Protein AF-A0AB34JPK1-F1 (afdb_monomer_lite)

Sequence (932 aa):
MSACALAEAGDLEALQSLPPSALHEADKHGHYAIHWAAGAGQLPVVRWLLDAARMDAESEGRASSRSKRRRPLHYAARNGRLDVLRWLVEERGAAADPRDAQGVSPFQLAVWQNQLEAAAYLVDACGVDAAQRNAFGCGAQHWLGTCPAERAGPAGEALLPMAAWLRRHGVDWAAAQRQGHRPLHKAAWGGHLALCRWLRDVCGARDDAPDLSGNWAADVAEMAGHAALAGWLRRECSDARARSCEALGLPADTTDARVIRRAYLECARRTHPDGAGGGGEGFERVHAAYVHLTERGGRGEQANPTHSLRKMVRAVGGGGGEEAAGGVEEAVLYFKARLAAAVLDWGEGGIPIGSLRRKFSQVWRGHTLPSPAELGLPPRLPLQKMLERFDDTVEVVQFADGSPPIVRARVAHEDIALAAEGPLPPSPHSPPPSPPLTPLPSPPLASPPLASPPLASPPLASPPLASPPLPPPSTSRPVLIIGGGLGGLAAAIALQSRGVRVEVYERDGGWERRRRGYGLTLGPTCWAALAELGLERKVRAVDDGCTSRCHWVFDARGAPLGYFGAAFSRHEGGGGRNLRVPRLVLRRMLWEQLAPESVQWGWKLTRYEEHADGTGVSAHLERCTAGDAPREVRVVEAALLVGADGLRSAVRAQKLRDELRYVGVLLVLGISDHVHPLLRHQGFYTVDGVHRLFTMPYEPSSSASGEHTTMWQLSIAMPCEEEARALCAGGGEAILAEMRRRCADWHAPVPQMLQNTQVGSVWGDLLFDRAPMPLRRKHDHGAASAWHSRVTLLGDAAHPMTPFKGQGANQALADATLLARHAADALLEGGGTRLYAGIASFEREMSQRAQAKVEASREAASFYHSKAALDPSHYGFKGVPAEMQAAFLDECSRLDLTAECASELEPRAVEVWQELQRKNQGQVCSTDTISS

Structure (mmCIF, N/CA/C/O backbone):
data_AF-A0AB34JPK1-F1
#
_entry.id   AF-A0AB34JPK1-F1
#
loop_
_atom_site.group_PDB
_atom_site.id
_atom_site.type_symbol
_atom_site.label_atom_id
_atom_site.label_alt_id
_atom_site.label_comp_id
_atom_site.label_asym_id
_atom_site.label_entity_id
_atom_site.label_seq_id
_atom_site.pdbx_PDB_ins_code
_atom_site.Cartn_x
_atom_site.Cartn_y
_atom_site.Cartn_z
_atom_site.occupancy
_atom_site.B_iso_or_equiv
_atom_site.auth_seq_id
_atom_site.auth_comp_id
_atom_site.auth_asym_id
_atom_site.auth_atom_id
_atom_site.pdbx_PDB_model_num
ATOM 1 N N . MET A 1 1 ? -11.359 -22.299 44.439 1.00 69.88 1 MET A N 1
ATOM 2 C CA . MET A 1 1 ? -11.569 -22.242 42.972 1.00 69.88 1 MET A CA 1
ATOM 3 C C . MET A 1 1 ? -12.111 -20.866 42.613 1.00 69.88 1 MET A C 1
ATOM 5 O O . MET A 1 1 ? -12.713 -20.247 43.478 1.00 69.88 1 MET A O 1
ATOM 9 N N . SER A 1 2 ? -11.866 -20.356 41.403 1.00 90.88 2 SER A N 1
ATOM 10 C CA . SER A 1 2 ? -12.458 -19.078 40.972 1.00 90.88 2 SER A CA 1
ATOM 11 C C . SER A 1 2 ? -13.960 -19.233 40.712 1.00 90.88 2 SER A C 1
ATOM 13 O O . SER A 1 2 ? -14.408 -20.332 40.380 1.00 90.88 2 SER A O 1
ATOM 15 N N . ALA A 1 3 ? -14.727 -18.138 40.791 1.00 92.25 3 ALA A N 1
ATOM 16 C CA . ALA A 1 3 ? -16.156 -18.147 40.459 1.00 92.25 3 ALA A CA 1
ATOM 17 C C . ALA A 1 3 ? -16.415 -18.707 39.047 1.00 92.25 3 ALA A C 1
ATOM 19 O O . ALA A 1 3 ? -17.335 -19.487 38.840 1.00 92.25 3 ALA A O 1
ATOM 20 N N . CYS A 1 4 ? -15.544 -18.391 38.084 1.00 92.56 4 CYS A N 1
ATOM 21 C CA . CYS A 1 4 ? -15.625 -18.926 36.724 1.00 92.56 4 CYS A CA 1
ATOM 22 C C . CYS A 1 4 ? -15.492 -20.455 36.657 1.00 92.56 4 CYS A C 1
ATOM 24 O O . CYS A 1 4 ? -16.269 -21.092 35.955 1.00 92.56 4 CYS A O 1
ATOM 26 N N . ALA A 1 5 ? -14.549 -21.045 37.401 1.00 92.69 5 ALA A N 1
ATOM 27 C CA . ALA A 1 5 ? -14.347 -22.494 37.405 1.00 92.69 5 ALA A CA 1
ATOM 28 C C . ALA A 1 5 ? -15.510 -23.237 38.081 1.00 92.69 5 ALA A C 1
ATOM 30 O O . ALA A 1 5 ? -15.947 -24.274 37.592 1.00 92.69 5 ALA A O 1
ATOM 31 N N . LEU A 1 6 ? -16.043 -22.687 39.178 1.00 95.19 6 LEU A N 1
ATOM 32 C CA . LEU A 1 6 ? -17.215 -23.252 39.855 1.00 95.19 6 LEU A CA 1
ATOM 33 C C . LEU A 1 6 ? -18.469 -23.164 38.973 1.00 95.19 6 LEU A C 1
ATOM 35 O O . LEU A 1 6 ? -19.235 -24.119 38.883 1.00 95.19 6 LEU A O 1
ATOM 39 N N . ALA A 1 7 ? -18.638 -22.045 38.263 1.00 95.00 7 ALA A N 1
ATOM 40 C CA . ALA A 1 7 ? -19.736 -21.841 37.324 1.00 95.00 7 ALA A CA 1
ATOM 41 C C . ALA A 1 7 ? -19.678 -22.779 36.114 1.00 95.00 7 ALA A C 1
ATOM 43 O O . ALA A 1 7 ? -20.717 -23.267 35.679 1.00 95.00 7 ALA A O 1
ATOM 44 N N . GLU A 1 8 ? -18.483 -23.071 35.598 1.00 95.00 8 GLU A N 1
ATOM 45 C CA . GLU A 1 8 ? -18.289 -24.093 34.564 1.00 95.00 8 GLU A CA 1
ATOM 46 C C . GLU A 1 8 ? -18.657 -25.497 35.077 1.00 95.00 8 GLU A C 1
ATOM 48 O O . GLU A 1 8 ? -19.352 -26.250 34.393 1.00 95.00 8 GLU A O 1
ATOM 53 N N . ALA A 1 9 ? -18.236 -25.829 36.303 1.00 94.12 9 ALA A N 1
ATOM 54 C CA . ALA A 1 9 ? -18.498 -27.120 36.938 1.00 94.12 9 ALA A CA 1
ATOM 55 C C . ALA A 1 9 ? -19.963 -27.319 37.373 1.00 94.12 9 ALA A C 1
ATOM 57 O O . ALA A 1 9 ? -20.378 -28.454 37.591 1.00 94.12 9 ALA A O 1
ATOM 58 N N . GLY A 1 10 ? -20.748 -26.242 37.482 1.00 95.00 10 GLY A N 1
ATOM 59 C CA . GLY A 1 10 ? -22.129 -26.299 37.967 1.00 95.00 10 GLY A CA 1
ATOM 60 C C . GLY A 1 10 ? -22.258 -26.345 39.494 1.00 95.00 10 GLY A C 1
ATOM 61 O O . GLY A 1 10 ? -23.332 -26.665 39.998 1.00 95.00 10 GLY A O 1
ATOM 62 N N . ASP A 1 11 ? -21.192 -26.030 40.235 1.00 95.12 11 ASP A N 1
ATOM 63 C CA . ASP A 1 11 ? -21.171 -26.079 41.701 1.00 95.12 11 ASP A CA 1
ATOM 64 C C . ASP A 1 11 ? -21.846 -24.833 42.299 1.00 95.12 11 ASP A C 1
ATOM 66 O O . ASP A 1 11 ? -21.213 -23.820 42.619 1.00 95.12 11 ASP A O 1
ATOM 70 N N . LEU A 1 12 ? -23.176 -24.893 42.369 1.00 94.56 12 LEU A N 1
ATOM 71 C CA . LEU A 1 12 ? -24.018 -23.794 42.830 1.00 94.56 12 LEU A CA 1
ATOM 72 C C . LEU A 1 12 ? -23.826 -23.494 44.323 1.00 94.56 12 LEU A C 1
ATOM 74 O O . LEU A 1 12 ? -23.835 -22.325 44.705 1.00 94.56 12 LEU A O 1
ATOM 78 N N . GLU A 1 13 ? -23.625 -24.517 45.154 1.00 94.12 13 GLU A N 1
ATOM 79 C CA . GLU A 1 13 ? -23.421 -24.344 46.597 1.00 94.12 13 GLU A CA 1
ATOM 80 C C . GLU A 1 13 ? -22.112 -23.599 46.874 1.00 94.12 13 GLU A C 1
ATOM 82 O O . GLU A 1 13 ? -22.098 -22.600 47.602 1.00 94.12 13 GLU A O 1
ATOM 87 N N . ALA A 1 14 ? -21.015 -24.008 46.226 1.00 93.19 14 ALA A N 1
ATOM 88 C CA . ALA A 1 14 ? -19.747 -23.305 46.363 1.00 93.19 14 ALA A CA 1
ATOM 89 C C . ALA A 1 14 ? -19.831 -21.870 45.820 1.00 93.19 14 ALA A C 1
ATOM 91 O O . ALA A 1 14 ? -19.272 -20.961 46.434 1.00 93.19 14 ALA A O 1
ATOM 92 N N . LEU A 1 15 ? -20.558 -21.629 44.722 1.00 93.38 15 LEU A N 1
ATOM 93 C CA . LEU A 1 15 ? -20.797 -20.274 44.207 1.00 93.38 15 LEU A CA 1
ATOM 94 C C . LEU A 1 15 ? -21.577 -19.390 45.185 1.00 93.38 15 LEU A C 1
ATOM 96 O O . LEU A 1 15 ? -21.220 -18.226 45.358 1.00 93.38 15 LEU A O 1
ATOM 100 N N . GLN A 1 16 ? -22.605 -19.932 45.838 1.00 93.56 16 GLN A N 1
ATOM 101 C CA . GLN A 1 16 ? -23.410 -19.223 46.839 1.00 93.56 16 GLN A CA 1
ATOM 102 C C . GLN A 1 16 ? -22.609 -18.846 48.088 1.00 93.56 16 GLN A C 1
ATOM 104 O O . GLN A 1 16 ? -22.937 -17.864 48.751 1.00 93.56 16 GLN A O 1
ATOM 109 N N . SER A 1 17 ? -21.548 -19.598 48.391 1.00 92.81 17 SER A N 1
ATOM 110 C CA . SER A 1 17 ? -20.648 -19.312 49.512 1.00 92.81 17 SER A CA 1
ATOM 111 C C . SER A 1 17 ? -19.645 -18.179 49.238 1.00 92.81 17 SER A C 1
ATOM 113 O O . SER A 1 17 ? -19.003 -17.689 50.170 1.00 92.81 17 SER A O 1
ATOM 115 N N . LEU A 1 18 ? -19.486 -17.752 47.977 1.00 91.69 18 LEU A N 1
ATOM 116 C CA . LEU A 1 18 ? -18.549 -16.690 47.608 1.00 91.69 18 LEU A CA 1
ATOM 117 C C . LEU A 1 18 ? -19.099 -15.291 47.935 1.00 91.69 18 LEU A C 1
ATOM 119 O O . LEU A 1 18 ? -20.301 -15.047 47.822 1.00 91.69 18 LEU A O 1
ATOM 123 N N . PRO A 1 19 ? -18.225 -14.322 48.270 1.00 88.69 19 PRO A N 1
ATOM 124 C CA . PRO A 1 19 ? -18.650 -12.937 48.434 1.00 88.69 19 PRO A CA 1
ATOM 125 C C . PRO A 1 19 ? -19.179 -12.366 47.101 1.00 88.69 19 PRO A C 1
ATOM 127 O O . PRO A 1 19 ? -18.605 -12.668 46.050 1.00 88.69 19 PRO A O 1
ATOM 130 N N . PRO A 1 20 ? -20.202 -11.481 47.111 1.00 83.44 20 PRO A N 1
ATOM 131 C CA . PRO A 1 20 ? -20.800 -10.936 45.887 1.00 83.44 20 PRO A CA 1
ATOM 132 C C . PRO A 1 20 ? -19.795 -10.305 44.918 1.00 83.44 20 PRO A C 1
ATOM 134 O O . PRO A 1 20 ? -19.945 -10.434 43.707 1.00 83.44 20 PRO A O 1
ATOM 137 N N . SER A 1 21 ? -18.736 -9.668 45.429 1.00 85.62 21 SER A N 1
ATOM 138 C CA . SER A 1 21 ? -17.678 -9.073 44.605 1.00 85.62 21 SER A CA 1
ATOM 139 C C . SER A 1 21 ? -16.960 -10.098 43.722 1.00 85.62 21 SER A C 1
ATOM 141 O O . SER A 1 21 ? -16.674 -9.797 42.568 1.00 85.62 21 SER A O 1
ATOM 143 N N . ALA A 1 22 ? -16.735 -11.319 44.218 1.00 87.88 22 ALA A N 1
ATOM 144 C CA . ALA A 1 22 ? -16.016 -12.366 43.492 1.00 87.88 22 ALA A CA 1
ATOM 145 C C . ALA A 1 22 ? -16.819 -12.942 42.311 1.00 87.88 22 ALA A C 1
ATOM 147 O O . ALA A 1 22 ? -16.232 -13.472 41.368 1.00 87.88 22 ALA A O 1
ATOM 148 N N . LEU A 1 23 ? -18.153 -12.829 42.328 1.00 85.19 23 LEU A N 1
ATOM 149 C CA . LEU A 1 23 ? -19.022 -13.280 41.229 1.00 85.19 23 LEU A CA 1
ATOM 150 C C . LEU A 1 23 ? -18.910 -12.373 39.991 1.00 85.19 23 LEU A C 1
ATOM 152 O O . LEU A 1 23 ? -19.084 -12.837 38.862 1.00 85.19 23 LEU A O 1
ATOM 156 N N . HIS A 1 24 ? -18.571 -11.098 40.205 1.00 86.81 24 HIS A N 1
ATOM 157 C CA . HIS A 1 24 ? -18.404 -10.075 39.165 1.00 86.81 24 HIS A CA 1
ATOM 158 C C . HIS A 1 24 ? -16.949 -9.927 38.690 1.00 86.81 24 HIS A C 1
ATOM 160 O O . HIS A 1 24 ? -16.633 -9.051 37.881 1.00 86.81 24 HIS A O 1
ATOM 166 N N . GLU A 1 25 ? -16.043 -10.789 39.153 1.00 88.88 25 GLU A N 1
ATOM 167 C CA . GLU A 1 25 ? -14.657 -10.815 38.692 1.00 88.88 25 GLU A CA 1
ATOM 168 C C . GLU A 1 25 ? -14.515 -11.607 37.388 1.00 88.88 25 GLU A C 1
ATOM 170 O O . GLU A 1 25 ? -15.013 -12.725 37.235 1.00 88.88 25 GLU A O 1
ATOM 175 N N . ALA A 1 26 ? -13.808 -11.015 36.425 1.00 88.69 26 ALA A N 1
ATOM 176 C CA . ALA A 1 26 ? -13.442 -11.697 35.193 1.00 88.69 26 ALA A CA 1
ATOM 177 C C . ALA A 1 26 ? -12.204 -12.574 35.415 1.00 88.69 26 ALA A C 1
ATOM 179 O O . ALA A 1 26 ? -11.257 -12.169 36.091 1.00 88.69 26 ALA A O 1
ATOM 180 N N . ASP A 1 27 ? -12.168 -13.743 34.782 1.00 87.94 27 ASP A N 1
ATOM 181 C CA . ASP A 1 27 ? -10.973 -14.578 34.747 1.00 87.94 27 ASP A CA 1
ATOM 182 C C . ASP A 1 27 ? -9.832 -13.945 33.920 1.00 87.94 27 ASP A C 1
ATOM 184 O O . ASP A 1 27 ? -9.970 -12.908 33.265 1.00 87.94 27 ASP A O 1
ATOM 188 N N . LYS A 1 28 ? -8.682 -14.631 33.875 1.00 85.88 28 LYS A N 1
ATOM 189 C CA . LYS A 1 28 ? -7.516 -14.248 33.052 1.00 85.88 28 LYS A CA 1
ATOM 190 C C . LYS A 1 28 ? -7.802 -14.156 31.545 1.00 85.88 28 LYS A C 1
ATOM 192 O O . LYS A 1 28 ? -6.950 -13.705 30.780 1.00 85.88 28 LYS A O 1
ATOM 197 N N . HIS A 1 29 ? -8.942 -14.666 31.089 1.00 82.50 29 HIS A N 1
ATOM 198 C CA . HIS A 1 29 ? -9.382 -14.599 29.704 1.00 82.50 29 HIS A CA 1
ATOM 199 C C . HIS A 1 29 ? -10.345 -13.435 29.462 1.00 82.50 29 HIS A C 1
ATOM 201 O O . HIS A 1 29 ? -10.542 -13.081 28.302 1.00 82.50 29 HIS A O 1
ATOM 207 N N . GLY A 1 30 ? -10.841 -12.784 30.515 1.00 86.00 30 GLY A N 1
ATOM 208 C CA . GLY A 1 30 ? -11.801 -11.689 30.457 1.00 86.00 30 GLY A CA 1
ATOM 209 C C . GLY A 1 30 ? -13.257 -12.148 30.565 1.00 86.00 30 GLY A C 1
ATOM 210 O O . GLY A 1 30 ? -14.145 -11.353 30.283 1.00 86.00 30 GLY A O 1
ATOM 211 N N . HIS A 1 31 ? -13.527 -13.396 30.950 1.00 89.81 31 HIS A N 1
ATOM 212 C CA . HIS A 1 31 ? -14.884 -13.930 31.076 1.00 89.81 31 HIS A CA 1
ATOM 213 C C . HIS A 1 31 ? -15.354 -13.910 32.524 1.00 89.81 31 HIS A C 1
ATOM 215 O O . HIS A 1 31 ? -14.611 -14.288 33.421 1.00 89.81 31 HIS A O 1
ATOM 221 N N . TYR A 1 32 ? -16.603 -13.507 32.739 1.00 91.94 32 TYR A N 1
ATOM 222 C CA . TYR A 1 32 ? -17.297 -13.664 34.021 1.00 91.94 32 TYR A CA 1
ATOM 223 C C . TYR A 1 32 ? -17.916 -15.060 34.181 1.00 91.94 32 TYR A C 1
ATOM 225 O O . TYR A 1 32 ? -18.126 -15.760 33.187 1.00 91.94 32 TYR A O 1
ATOM 233 N N . ALA A 1 33 ? -18.295 -15.413 35.413 1.00 94.12 33 ALA A N 1
ATOM 234 C CA . ALA A 1 33 ? -18.908 -16.696 35.768 1.00 94.12 33 ALA A CA 1
ATOM 235 C C . ALA A 1 33 ? -20.087 -17.091 34.857 1.00 94.12 33 ALA A C 1
ATOM 237 O O . ALA A 1 33 ? -20.158 -18.228 34.391 1.00 94.12 33 ALA A O 1
ATOM 238 N N . ILE A 1 34 ? -20.952 -16.131 34.512 1.00 94.31 34 ILE A N 1
ATOM 239 C CA . ILE A 1 34 ? -22.119 -16.364 33.650 1.00 94.31 34 ILE A CA 1
ATOM 240 C C . ILE A 1 34 ? -21.760 -16.855 32.235 1.00 94.31 34 ILE A C 1
ATOM 242 O O . ILE A 1 34 ? -22.499 -17.649 31.659 1.00 94.31 34 ILE A O 1
ATOM 246 N N . HIS A 1 35 ? -20.609 -16.461 31.680 1.00 94.19 35 HIS A N 1
ATOM 247 C CA . HIS A 1 35 ? -20.169 -16.933 30.361 1.00 94.19 35 HIS A CA 1
ATOM 248 C C . HIS A 1 35 ? -19.842 -18.425 30.373 1.00 94.19 35 HIS A C 1
ATOM 250 O O . HIS A 1 35 ? -20.217 -19.158 29.456 1.00 94.19 35 HIS A O 1
ATOM 256 N N . TRP A 1 36 ? -19.136 -18.861 31.417 1.00 94.56 36 TRP A N 1
ATOM 257 C CA . TRP A 1 36 ? -18.730 -20.248 31.593 1.00 94.56 36 TRP A CA 1
ATOM 258 C C . TRP A 1 36 ? -19.923 -21.136 31.940 1.00 94.56 36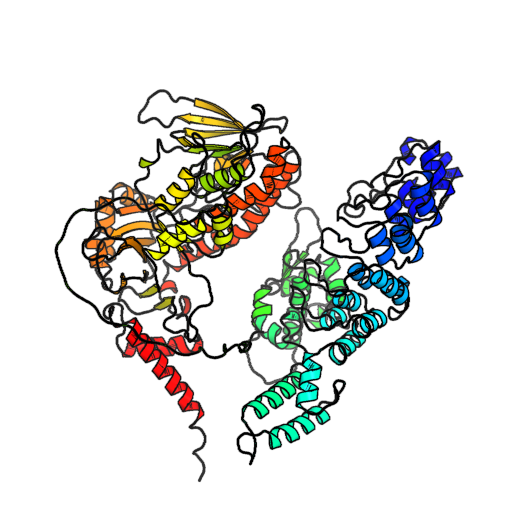 TRP A C 1
ATOM 260 O O . TRP A 1 36 ? -20.089 -22.170 31.299 1.00 94.56 36 TRP A O 1
ATOM 270 N N . ALA A 1 37 ? -20.814 -20.692 32.837 1.00 96.62 37 ALA A N 1
ATOM 271 C CA . ALA A 1 37 ? -22.070 -21.392 33.118 1.00 96.62 37 ALA A CA 1
ATOM 272 C C . ALA A 1 37 ? -22.920 -21.567 31.850 1.00 96.62 37 ALA A C 1
ATOM 274 O O . ALA A 1 37 ? -23.392 -22.670 31.563 1.00 96.62 37 ALA A O 1
ATOM 275 N N . ALA A 1 38 ? -23.059 -20.507 31.044 1.00 96.81 38 ALA A N 1
ATOM 276 C CA . ALA A 1 38 ? -23.828 -20.565 29.806 1.00 96.81 38 ALA A CA 1
ATOM 277 C C . ALA A 1 38 ? -23.207 -21.511 28.767 1.00 96.81 38 ALA A C 1
ATOM 279 O O . ALA A 1 38 ? -23.913 -22.307 28.154 1.00 96.81 38 ALA A O 1
ATOM 280 N N . GLY A 1 39 ? -21.883 -21.480 28.592 1.00 95.81 39 GLY A N 1
ATOM 281 C CA . GLY A 1 39 ? -21.183 -22.412 27.704 1.00 95.81 39 GLY A CA 1
ATOM 282 C C . GLY A 1 39 ? -21.206 -23.865 28.191 1.00 95.81 39 GLY A C 1
ATOM 283 O O . GLY A 1 39 ? -21.246 -24.795 27.377 1.00 95.81 39 GLY A O 1
ATOM 284 N N . ALA A 1 40 ? -21.186 -24.086 29.503 1.00 95.81 40 ALA A N 1
ATOM 285 C CA . ALA A 1 40 ? -21.249 -25.417 30.097 1.00 95.81 40 ALA A CA 1
ATOM 286 C C . ALA A 1 40 ? -22.666 -26.016 30.066 1.00 95.81 40 ALA A C 1
ATOM 288 O O . ALA A 1 40 ? -22.791 -27.236 30.093 1.00 95.81 40 ALA A O 1
ATOM 289 N N . GLY A 1 41 ? -23.706 -25.189 29.910 1.00 96.44 41 GLY A N 1
ATOM 290 C CA . GLY A 1 41 ? -25.104 -25.633 29.937 1.00 96.44 41 GLY A CA 1
ATOM 291 C C . GLY A 1 41 ? -25.679 -25.702 31.352 1.00 96.44 41 GLY A C 1
ATOM 292 O O . GLY A 1 41 ? -26.635 -26.424 31.599 1.00 96.44 41 GLY A O 1
ATOM 293 N N . GLN A 1 42 ? -25.091 -24.975 32.305 1.00 97.38 42 GLN A N 1
ATOM 294 C CA . GLN A 1 42 ? -25.491 -25.014 33.711 1.00 97.38 42 GLN A CA 1
ATOM 295 C C . GLN A 1 42 ? -26.673 -24.072 33.962 1.00 97.38 42 GLN A C 1
ATOM 297 O O . GLN A 1 42 ? -26.538 -23.050 34.637 1.00 97.38 42 GLN A O 1
ATOM 302 N N . LEU A 1 43 ? -27.844 -24.388 33.400 1.00 96.38 43 LEU A N 1
ATOM 303 C CA . LEU A 1 43 ? -29.041 -23.543 33.494 1.00 96.38 43 LEU A CA 1
ATOM 304 C C . LEU A 1 43 ? -29.416 -23.140 34.940 1.00 96.38 43 LEU A C 1
ATOM 306 O O . LEU A 1 43 ? -29.729 -21.965 35.144 1.00 96.38 43 LEU A O 1
ATOM 310 N N . PRO A 1 44 ? -29.340 -24.020 35.964 1.00 96.50 44 PRO A N 1
ATOM 311 C CA . PRO A 1 44 ? -29.588 -23.617 37.353 1.00 96.50 44 PRO A CA 1
ATOM 312 C C . PRO A 1 44 ? -28.624 -22.530 37.851 1.00 96.50 44 PRO A C 1
ATOM 314 O O . PRO A 1 44 ? -29.049 -21.587 38.516 1.00 96.50 44 PRO A O 1
ATOM 317 N N . VAL A 1 45 ? -27.343 -22.617 37.476 1.00 96.94 45 VAL A N 1
ATOM 318 C CA . VAL A 1 45 ? -26.334 -21.606 37.820 1.00 96.94 45 VAL A CA 1
ATOM 319 C C . VAL A 1 45 ? -26.591 -20.306 37.063 1.00 96.94 45 VAL A C 1
ATOM 321 O O . VAL A 1 45 ? -26.547 -19.240 37.668 1.00 96.94 45 VAL A O 1
ATOM 324 N N . VAL A 1 46 ? -26.917 -20.368 35.766 1.00 96.31 46 VAL A N 1
ATOM 325 C CA . VAL A 1 46 ? -27.259 -19.175 34.967 1.00 96.31 46 VAL A CA 1
ATOM 326 C C . VAL A 1 46 ? -28.458 -18.437 35.573 1.00 96.31 46 VAL A C 1
ATOM 328 O O . VAL A 1 46 ? -28.404 -17.220 35.737 1.00 96.31 46 VAL A O 1
ATOM 331 N N . ARG A 1 47 ? -29.509 -19.170 35.967 1.00 95.56 47 ARG A N 1
ATOM 332 C CA . ARG A 1 47 ? -30.689 -18.619 36.653 1.00 95.56 47 ARG A CA 1
ATOM 333 C C . ARG A 1 47 ? -30.306 -17.898 37.934 1.00 95.56 47 ARG A C 1
ATOM 335 O O . ARG A 1 47 ? -30.633 -16.728 38.104 1.00 95.56 47 ARG A O 1
ATOM 342 N N . TRP A 1 48 ? -29.559 -18.577 38.799 1.00 95.75 48 TRP A N 1
ATOM 343 C CA . TRP A 1 48 ? -29.141 -18.008 40.072 1.00 95.75 48 TRP A CA 1
ATOM 344 C C . TRP A 1 48 ? -28.246 -16.770 39.903 1.00 95.75 48 TRP A C 1
ATOM 346 O O . TRP A 1 48 ? -28.437 -15.778 40.608 1.00 95.75 48 TRP A O 1
ATOM 356 N N . LEU A 1 49 ? -27.314 -16.784 38.941 1.00 93.81 49 LEU A N 1
ATOM 357 C CA . LEU A 1 49 ? -26.435 -15.643 38.674 1.00 93.81 49 LEU A CA 1
ATOM 358 C C . LEU A 1 49 ? -27.213 -14.395 38.217 1.00 93.81 49 LEU A C 1
ATOM 360 O O . LEU A 1 49 ? -26.854 -13.283 38.601 1.00 93.81 49 LEU A O 1
ATOM 364 N N . LEU A 1 50 ? -28.284 -14.556 37.435 1.00 92.31 50 LEU A N 1
ATOM 365 C CA . LEU A 1 50 ? -29.126 -13.433 37.009 1.00 92.31 50 LEU A CA 1
ATOM 366 C C . LEU A 1 50 ? -30.091 -12.969 38.109 1.00 92.31 50 LEU A C 1
ATOM 368 O O . LEU A 1 50 ? -30.176 -11.774 38.380 1.00 92.31 50 LEU A O 1
ATOM 372 N N . ASP A 1 51 ? -30.789 -13.897 38.767 1.00 91.19 51 ASP A N 1
ATOM 373 C CA . ASP A 1 51 ? -31.848 -13.562 39.728 1.00 91.19 51 ASP A CA 1
ATOM 374 C C . ASP A 1 51 ? -31.309 -13.115 41.086 1.00 91.19 51 ASP A C 1
ATOM 376 O O . ASP A 1 51 ? -31.733 -12.098 41.636 1.00 91.19 51 ASP A O 1
ATOM 380 N N . ALA A 1 52 ? -30.378 -13.889 41.645 1.00 87.81 52 ALA A N 1
ATOM 381 C CA . ALA A 1 52 ? -29.880 -13.678 42.998 1.00 87.81 52 ALA A CA 1
ATOM 382 C C . ALA A 1 52 ? -28.588 -12.853 43.002 1.00 87.81 52 ALA A C 1
ATOM 384 O O . ALA A 1 52 ? -28.467 -11.912 43.787 1.00 87.81 52 ALA A O 1
ATOM 385 N N . ALA A 1 53 ? -27.641 -13.159 42.106 1.00 84.50 53 ALA A N 1
ATOM 386 C CA . ALA A 1 53 ? -26.364 -12.438 42.032 1.00 84.50 53 ALA A CA 1
ATOM 387 C C . ALA A 1 53 ? -26.421 -11.139 41.200 1.00 84.50 53 ALA A C 1
ATOM 389 O O . ALA A 1 53 ? -25.419 -10.420 41.123 1.00 84.50 53 ALA A O 1
ATOM 390 N N . ARG A 1 54 ? -27.591 -10.822 40.616 1.00 87.88 54 ARG A N 1
ATOM 391 C CA . ARG A 1 54 ? -27.871 -9.604 39.832 1.00 87.88 54 ARG A CA 1
ATOM 392 C C . ARG A 1 54 ? -26.852 -9.348 38.715 1.00 87.88 54 ARG A C 1
ATOM 394 O O . ARG A 1 54 ? -26.468 -8.205 38.469 1.00 87.88 54 ARG A O 1
ATOM 401 N N . MET A 1 55 ? -26.368 -10.407 38.070 1.00 89.56 55 MET A N 1
ATOM 402 C CA . MET A 1 55 ? -25.569 -10.278 36.853 1.00 89.56 55 MET A CA 1
ATOM 403 C C . MET A 1 55 ? -26.455 -9.901 35.662 1.00 89.56 55 MET A C 1
ATOM 405 O O . MET A 1 55 ? -27.668 -10.087 35.696 1.00 89.56 55 MET A O 1
ATOM 409 N N . ASP A 1 56 ? -25.837 -9.402 34.593 1.00 88.38 56 ASP A N 1
ATOM 410 C CA . ASP A 1 56 ? -26.530 -9.056 33.351 1.00 88.38 56 ASP A CA 1
ATOM 411 C C . ASP A 1 56 ? -26.348 -10.166 32.299 1.00 88.38 56 ASP A C 1
ATOM 413 O O . ASP A 1 56 ? -25.221 -10.600 32.033 1.00 88.38 56 ASP A O 1
ATOM 417 N N . ALA A 1 57 ? -27.448 -10.610 31.685 1.00 88.88 57 ALA A N 1
ATOM 418 C CA . ALA A 1 57 ? -27.455 -11.578 30.586 1.00 88.88 57 ALA A CA 1
ATOM 419 C C . ALA A 1 57 ? -26.725 -11.051 29.339 1.00 88.88 57 ALA A C 1
ATOM 421 O O . ALA A 1 57 ? -26.205 -11.842 28.550 1.00 88.88 57 ALA A O 1
ATOM 422 N N . GLU A 1 58 ? -26.621 -9.727 29.205 1.00 91.50 58 GLU A N 1
ATOM 423 C CA . GLU A 1 58 ? -25.918 -9.033 28.128 1.00 91.50 58 GLU A CA 1
ATOM 424 C C . GLU A 1 58 ? -24.476 -8.650 28.489 1.00 91.50 58 GLU A C 1
ATOM 426 O O . GLU A 1 58 ? -23.795 -7.994 27.695 1.00 91.50 58 GLU A O 1
ATOM 431 N N . SER A 1 59 ? -23.979 -9.099 29.651 1.00 87.44 59 SER A N 1
ATOM 432 C CA . SER A 1 59 ? -22.612 -8.825 30.104 1.00 87.44 59 SER A CA 1
ATOM 433 C C . SER A 1 59 ? -21.600 -9.206 29.032 1.00 87.44 59 SER A C 1
ATOM 435 O O . SER A 1 59 ? -21.469 -10.371 28.662 1.00 87.44 59 SER A O 1
ATOM 437 N N . GLU A 1 60 ? -20.824 -8.237 28.567 1.00 89.31 60 GLU A N 1
ATOM 438 C CA . GLU A 1 60 ? -19.725 -8.501 27.648 1.00 89.31 60 GLU A CA 1
ATOM 439 C C . GLU A 1 60 ? -18.469 -8.887 28.427 1.00 89.31 60 GLU A C 1
ATOM 441 O O . GLU A 1 60 ? -18.089 -8.219 29.392 1.00 89.31 60 GLU A O 1
ATOM 446 N N . GLY A 1 61 ? -17.772 -9.938 27.991 1.00 79.38 61 GLY A N 1
ATOM 447 C CA . GLY A 1 61 ? -16.437 -10.225 28.514 1.00 79.38 61 GLY A CA 1
ATOM 448 C C . GLY A 1 61 ? -15.496 -9.017 28.370 1.00 79.38 61 GLY A C 1
ATOM 449 O O . GLY A 1 61 ? -15.525 -8.308 27.359 1.00 79.38 61 GLY A O 1
ATOM 450 N N . ARG A 1 62 ? -14.615 -8.791 29.356 1.00 78.25 62 ARG A N 1
ATOM 451 C CA . ARG A 1 62 ? -13.600 -7.724 29.305 1.00 78.25 62 ARG A CA 1
ATOM 452 C C . ARG A 1 62 ? -12.754 -7.863 28.048 1.00 78.25 62 ARG A C 1
ATOM 454 O O . ARG A 1 62 ? -12.375 -8.974 27.678 1.00 78.25 62 ARG A O 1
ATOM 461 N N . ALA A 1 63 ? -12.433 -6.739 27.414 1.00 61.72 63 ALA A N 1
ATOM 462 C CA . ALA A 1 63 ? -11.614 -6.727 26.210 1.00 61.72 63 ALA A CA 1
ATOM 463 C C . ALA A 1 63 ? -10.244 -7.372 26.483 1.00 61.72 63 ALA A C 1
ATOM 465 O O . ALA A 1 63 ? -9.458 -6.880 27.292 1.00 61.72 63 ALA A O 1
ATOM 466 N N . SER A 1 64 ? -9.960 -8.486 25.810 1.00 66.75 64 SER A N 1
ATOM 467 C CA . SER A 1 64 ? -8.651 -9.140 25.832 1.00 66.75 64 SER A CA 1
ATOM 468 C C . SER A 1 64 ? -8.380 -9.801 24.478 1.00 66.75 64 SER A C 1
ATOM 470 O O . SER A 1 64 ? -9.284 -9.966 23.662 1.00 66.75 64 SER A O 1
ATOM 472 N N . SER A 1 65 ? -7.144 -10.240 24.221 1.00 53.78 65 SER A N 1
ATOM 473 C CA . SER A 1 65 ? -6.830 -11.002 22.999 1.00 53.78 65 SER A CA 1
ATOM 474 C C . SER A 1 65 ? -7.617 -12.319 22.882 1.00 53.78 65 SER A C 1
ATOM 476 O O . SER A 1 65 ? -7.730 -12.871 21.787 1.00 53.78 65 SER A O 1
ATOM 478 N N . ARG A 1 66 ? -8.171 -12.824 23.996 1.00 57.12 66 ARG A N 1
ATOM 479 C CA . ARG A 1 66 ? -8.984 -14.049 24.057 1.00 57.12 66 ARG A CA 1
ATOM 480 C C . ARG A 1 66 ? -10.482 -13.785 24.223 1.00 57.12 66 ARG A C 1
ATOM 482 O O . ARG A 1 66 ? -11.275 -14.567 23.704 1.00 57.12 66 ARG A O 1
ATOM 489 N N . SER A 1 67 ? -10.865 -12.704 24.898 1.00 63.72 67 SER A N 1
ATOM 490 C CA . SER A 1 67 ? -12.255 -12.281 25.073 1.00 63.72 67 SER A CA 1
ATOM 491 C C . SER A 1 67 ? -12.596 -11.207 24.049 1.00 63.72 67 SER A C 1
ATOM 493 O O . SER A 1 67 ? -12.179 -10.051 24.125 1.00 63.72 67 SER A O 1
ATOM 495 N N . LYS A 1 68 ? -13.387 -11.619 23.064 1.00 80.94 68 LYS A N 1
ATOM 496 C CA . LYS A 1 68 ? -13.813 -10.804 21.926 1.00 80.94 68 LYS A CA 1
ATOM 497 C C . LYS A 1 68 ? -15.051 -9.958 22.251 1.00 80.94 68 LYS A C 1
ATOM 499 O O . LYS A 1 68 ? -15.875 -9.761 21.373 1.00 80.94 68 LYS A O 1
ATOM 504 N N . ARG A 1 69 ? -15.222 -9.506 23.503 1.00 85.69 69 ARG A N 1
ATOM 505 C CA . ARG A 1 69 ? -16.479 -8.900 24.009 1.00 85.69 69 ARG A CA 1
ATOM 506 C C . ARG A 1 69 ? -17.704 -9.796 23.781 1.00 85.69 69 ARG A C 1
ATOM 508 O O . ARG A 1 69 ? -18.795 -9.337 23.463 1.00 85.69 69 ARG A O 1
ATOM 515 N N . ARG A 1 70 ? -17.508 -11.110 23.890 1.00 91.00 70 ARG A N 1
ATOM 516 C CA . ARG A 1 70 ? -18.590 -12.085 23.725 1.00 91.00 70 ARG A CA 1
ATOM 517 C C . ARG A 1 70 ? -19.499 -12.051 24.939 1.00 91.00 70 ARG A C 1
ATOM 519 O O . ARG A 1 70 ? -19.006 -11.890 26.048 1.00 91.00 70 ARG A O 1
ATOM 526 N N . ARG A 1 71 ? -20.789 -12.247 24.687 1.00 94.25 71 ARG A N 1
ATOM 527 C CA . ARG A 1 71 ? -21.864 -12.370 25.685 1.00 94.25 71 ARG A CA 1
ATOM 528 C C . ARG A 1 71 ? -22.134 -13.842 26.025 1.00 94.25 71 ARG A C 1
ATOM 530 O O . ARG A 1 71 ? -21.766 -14.699 25.214 1.00 94.25 71 ARG A O 1
ATOM 537 N N . PRO A 1 72 ? -22.801 -14.173 27.146 1.00 95.38 72 PRO A N 1
ATOM 538 C CA . PRO A 1 72 ? -23.174 -15.546 27.507 1.00 95.38 72 PRO A CA 1
ATOM 539 C C . PRO A 1 72 ? -23.834 -16.330 26.365 1.00 95.38 72 PRO A C 1
ATOM 541 O O . PRO A 1 72 ? -23.465 -17.479 26.113 1.00 95.38 72 PRO A O 1
ATOM 544 N N . LEU A 1 73 ? -24.710 -15.673 25.594 1.00 96.44 73 LEU A N 1
ATOM 545 C CA . LEU A 1 73 ? -25.401 -16.278 24.453 1.00 96.44 73 LEU A CA 1
ATOM 546 C C . LEU A 1 73 ? -24.443 -16.833 23.382 1.00 96.44 73 LEU A C 1
ATOM 548 O O . LEU A 1 73 ? -24.693 -17.896 22.818 1.00 96.44 73 LEU A O 1
ATOM 552 N N . HIS A 1 74 ? -23.296 -16.181 23.149 1.00 96.12 74 HIS A N 1
ATOM 553 C CA . HIS A 1 74 ? -22.279 -16.670 22.208 1.00 96.12 74 HIS A CA 1
ATOM 554 C C . HIS A 1 74 ? -21.709 -18.025 22.638 1.00 96.12 74 HIS A C 1
ATOM 556 O O . HIS A 1 74 ? -21.429 -18.873 21.793 1.00 96.12 74 HIS A O 1
ATOM 562 N N . TYR A 1 75 ? -21.505 -18.223 23.943 1.00 95.50 75 TYR A N 1
ATOM 563 C CA . TYR A 1 75 ? -20.946 -19.456 24.491 1.00 95.50 75 TYR A CA 1
ATOM 564 C C . TYR A 1 75 ? -21.976 -20.581 24.523 1.00 95.50 75 TYR A C 1
ATOM 566 O O . TYR A 1 75 ? -21.631 -21.706 24.157 1.00 95.50 75 TYR A O 1
ATOM 574 N N . ALA A 1 76 ? -23.224 -20.268 24.884 1.00 97.62 76 ALA A N 1
ATOM 575 C CA . ALA A 1 76 ? -24.334 -21.212 24.796 1.00 97.62 76 ALA A CA 1
ATOM 576 C C . ALA A 1 76 ? -24.518 -21.712 23.352 1.00 97.62 76 ALA A C 1
ATOM 578 O O . ALA A 1 76 ? -24.525 -22.920 23.121 1.00 97.62 76 ALA A O 1
ATOM 579 N N . ALA A 1 77 ? -24.541 -20.803 22.369 1.00 97.88 77 ALA A N 1
ATOM 580 C CA . ALA A 1 77 ? -24.684 -21.141 20.951 1.00 97.88 77 ALA A CA 1
ATOM 581 C C . ALA A 1 77 ? -23.503 -21.964 20.419 1.00 97.88 77 ALA A C 1
ATOM 583 O O . ALA A 1 77 ? -23.697 -23.028 19.834 1.00 97.88 77 ALA A O 1
ATOM 584 N N . ARG A 1 78 ? -22.267 -21.524 20.694 1.00 96.38 78 ARG A N 1
ATOM 585 C CA . ARG A 1 78 ? -21.035 -22.235 20.308 1.00 96.38 78 ARG A CA 1
ATOM 586 C C . ARG A 1 78 ? -21.023 -23.687 20.792 1.00 96.38 78 ARG A C 1
ATOM 588 O O . ARG A 1 78 ? -20.501 -24.555 20.104 1.00 96.38 78 ARG A O 1
ATOM 595 N N . ASN A 1 79 ? -21.537 -23.941 21.990 1.00 95.75 79 ASN A N 1
ATOM 596 C CA . ASN A 1 79 ? -21.482 -25.256 22.621 1.00 95.75 79 ASN A CA 1
ATOM 597 C C . ASN A 1 79 ? -22.807 -26.040 22.512 1.00 95.75 79 ASN A C 1
ATOM 599 O O . ASN A 1 79 ? -22.918 -27.098 23.128 1.00 95.75 79 ASN A O 1
ATOM 603 N N . GLY A 1 80 ? -23.798 -25.531 21.770 1.00 96.50 80 GLY A N 1
ATOM 604 C CA . GLY A 1 80 ? -25.079 -26.211 21.544 1.00 96.50 80 GLY A CA 1
ATOM 605 C C . GLY A 1 80 ? -25.969 -26.320 22.783 1.00 96.50 80 GLY A C 1
ATOM 606 O O . GLY A 1 80 ? -26.754 -27.257 22.898 1.00 96.50 80 GLY A O 1
ATOM 607 N N . ARG A 1 81 ? -25.840 -25.400 23.745 1.00 97.88 81 ARG A N 1
ATOM 608 C CA . ARG A 1 81 ? -26.624 -25.399 24.993 1.00 97.88 81 ARG A CA 1
ATOM 609 C C . ARG A 1 81 ? -27.997 -24.781 24.749 1.00 97.88 81 ARG A C 1
ATOM 611 O O . ARG A 1 81 ? -28.243 -23.634 25.113 1.00 97.88 81 ARG A O 1
ATOM 618 N N . LEU A 1 82 ? -28.848 -25.514 24.030 1.00 96.44 82 LEU A N 1
ATOM 619 C CA . LEU A 1 82 ? -30.137 -25.017 23.546 1.00 96.44 82 LEU A CA 1
ATOM 620 C C . LEU A 1 82 ? -31.079 -24.616 24.688 1.00 96.44 82 LEU A C 1
ATOM 622 O O . LEU A 1 82 ? -31.787 -23.627 24.569 1.00 96.44 82 LEU A O 1
ATOM 626 N N . ASP A 1 83 ? -31.063 -25.341 25.801 1.00 96.62 83 ASP A N 1
ATOM 627 C CA . ASP A 1 83 ? -31.843 -25.045 27.005 1.00 96.62 83 ASP A CA 1
ATOM 628 C C . ASP A 1 83 ? -31.498 -23.674 27.609 1.00 96.62 83 ASP A C 1
ATOM 630 O O . ASP A 1 83 ? -32.389 -22.865 27.869 1.00 96.62 83 ASP A O 1
ATOM 634 N N . VAL A 1 84 ? -30.205 -23.378 27.764 1.00 97.56 84 VAL A N 1
ATOM 635 C CA . VAL A 1 84 ? -29.720 -22.070 28.217 1.00 97.56 84 VAL A CA 1
ATOM 636 C C . VAL A 1 84 ? -30.030 -20.993 27.186 1.00 97.56 84 VAL A C 1
ATOM 638 O O . VAL A 1 84 ? -30.464 -19.905 27.549 1.00 97.56 84 VAL A O 1
ATOM 641 N N . LEU A 1 85 ? -29.807 -21.288 25.907 1.00 95.44 85 LEU A N 1
ATOM 642 C CA . LEU A 1 85 ? -29.992 -20.338 24.817 1.00 95.44 85 LEU A CA 1
ATOM 643 C C . LEU A 1 85 ? -31.460 -19.900 24.708 1.00 95.44 85 LEU A C 1
ATOM 645 O O . LEU A 1 85 ? -31.729 -18.701 24.720 1.00 95.44 85 LEU A O 1
ATOM 649 N N . ARG A 1 86 ? -32.399 -20.855 24.701 1.00 96.69 86 ARG A N 1
ATOM 650 C CA . ARG A 1 86 ? -33.844 -20.588 24.710 1.00 96.69 86 ARG A CA 1
ATOM 651 C C . ARG A 1 86 ? -34.253 -19.783 25.923 1.00 96.69 86 ARG A C 1
ATOM 653 O O . ARG A 1 86 ? -34.927 -18.774 25.793 1.00 96.69 86 ARG A O 1
ATOM 660 N N . TRP A 1 87 ? -33.799 -20.199 27.099 1.00 96.88 87 TRP A N 1
ATOM 661 C CA . TRP A 1 87 ? -34.172 -19.533 28.335 1.00 96.88 87 TRP A CA 1
ATOM 662 C C . TRP A 1 87 ? -33.646 -18.089 28.416 1.00 96.88 87 TRP A C 1
ATOM 664 O O . TRP A 1 87 ? -34.369 -17.202 28.860 1.00 96.88 87 TRP A O 1
ATOM 674 N N . LEU A 1 88 ? -32.418 -17.821 27.955 1.00 96.19 88 LEU A N 1
ATOM 675 C CA . LEU A 1 88 ? -31.882 -16.456 27.893 1.00 96.19 88 LEU A CA 1
ATOM 676 C C . LEU A 1 88 ? -32.702 -15.562 26.948 1.00 96.19 88 LEU A C 1
ATOM 678 O O . LEU A 1 88 ? -32.982 -14.417 27.292 1.00 96.19 88 LEU A O 1
ATOM 682 N N . VAL A 1 89 ? -33.102 -16.065 25.779 1.00 96.00 89 VAL A N 1
ATOM 683 C CA . VAL A 1 89 ? -33.846 -15.269 24.789 1.00 96.00 89 VAL A CA 1
ATOM 684 C C . VAL A 1 89 ? -35.323 -15.119 25.175 1.00 96.00 89 VAL A C 1
ATOM 686 O O . VAL A 1 89 ? -35.817 -13.998 25.255 1.00 96.00 89 VAL A O 1
ATOM 689 N N . GLU A 1 90 ? -36.018 -16.224 25.450 1.00 94.75 90 GLU A N 1
ATOM 690 C CA . GLU A 1 90 ? -37.471 -16.259 25.696 1.00 94.75 90 GLU A CA 1
ATOM 691 C C . GLU A 1 90 ? -37.841 -15.669 27.064 1.00 94.75 90 GLU A C 1
ATOM 693 O O . GLU A 1 90 ? -38.737 -14.834 27.154 1.00 94.75 90 GLU A O 1
ATOM 698 N N . GLU A 1 91 ? -37.134 -16.059 28.128 1.00 92.81 91 GLU A N 1
ATOM 699 C CA . GLU A 1 91 ? -37.523 -15.711 29.505 1.00 92.81 91 GLU A CA 1
ATOM 700 C C . GLU A 1 91 ? -36.789 -14.477 30.044 1.00 92.81 91 GLU A C 1
ATOM 702 O O . GLU A 1 91 ? -37.252 -13.841 30.992 1.00 92.81 91 GLU A O 1
ATOM 707 N N . ARG A 1 92 ? -35.621 -14.134 29.482 1.00 92.75 92 ARG A N 1
ATOM 708 C CA . ARG A 1 92 ? -34.818 -12.975 29.919 1.00 92.75 92 ARG A CA 1
ATOM 709 C C . ARG A 1 92 ? -34.722 -11.854 28.899 1.00 92.75 92 ARG A C 1
ATOM 711 O O . ARG A 1 92 ? -34.156 -10.816 29.230 1.00 92.75 92 ARG A O 1
ATOM 718 N N . GLY A 1 93 ? -35.288 -12.028 27.705 1.00 90.69 93 GLY A N 1
ATOM 719 C CA . GLY A 1 93 ? -35.266 -11.006 26.662 1.00 90.69 93 GLY A CA 1
ATOM 720 C C . GLY A 1 93 ? -33.857 -10.681 26.168 1.00 90.69 93 GLY A C 1
ATOM 721 O O . GLY A 1 93 ? -33.619 -9.562 25.713 1.00 90.69 93 GLY A O 1
ATOM 722 N N . ALA A 1 94 ? -32.916 -11.626 26.285 1.00 93.94 94 ALA A N 1
ATOM 723 C CA . ALA A 1 94 ? -31.572 -11.442 25.765 1.00 93.94 94 ALA A CA 1
ATOM 724 C C . ALA A 1 94 ? -31.616 -11.244 24.243 1.00 93.94 94 ALA A C 1
ATOM 726 O O . ALA A 1 94 ? -32.387 -11.903 23.538 1.00 93.94 94 ALA A O 1
ATOM 727 N N . ALA A 1 95 ? -30.770 -10.360 23.716 1.00 94.69 95 ALA A N 1
ATOM 728 C CA . ALA A 1 95 ? -30.683 -10.132 22.280 1.00 94.69 95 ALA A CA 1
ATOM 729 C C . ALA A 1 95 ? -30.256 -11.433 21.587 1.00 94.69 95 ALA A C 1
ATOM 731 O O . ALA A 1 95 ? -29.227 -12.005 21.935 1.00 94.69 95 ALA A O 1
ATOM 732 N N . ALA A 1 96 ? -31.010 -11.891 20.583 1.00 93.88 96 ALA A N 1
ATOM 733 C CA . ALA A 1 96 ? -30.705 -13.138 19.876 1.00 93.88 96 ALA A CA 1
ATOM 734 C C . ALA A 1 96 ? -29.489 -13.027 18.931 1.00 93.88 96 ALA A C 1
ATOM 736 O O . ALA A 1 96 ? -28.846 -14.033 18.628 1.00 93.88 96 ALA A O 1
ATOM 737 N N . ASP A 1 97 ? -29.139 -11.810 18.489 1.00 95.62 97 ASP A N 1
ATOM 738 C CA . ASP A 1 97 ? -28.093 -11.569 17.481 1.00 95.62 97 ASP A CA 1
ATOM 739 C C . ASP A 1 97 ? -27.000 -10.543 17.873 1.00 95.62 97 ASP A C 1
ATOM 741 O O . ASP A 1 97 ? -26.623 -9.689 17.063 1.00 95.62 97 ASP A O 1
ATOM 745 N N . PRO A 1 98 ? -26.451 -10.565 19.104 1.00 94.75 98 PRO A N 1
ATOM 746 C CA . PRO A 1 98 ? -25.400 -9.642 19.502 1.00 94.75 98 PRO A CA 1
ATOM 747 C C . PRO A 1 98 ? -24.150 -9.850 18.642 1.00 94.75 98 PRO A C 1
ATOM 749 O O . PRO A 1 98 ? -23.816 -10.965 18.244 1.00 94.75 98 PRO A O 1
ATOM 752 N N . ARG A 1 99 ? -23.433 -8.762 18.361 1.00 93.06 99 ARG A N 1
ATOM 753 C CA . ARG A 1 99 ? -22.177 -8.786 17.604 1.00 93.06 99 ARG A CA 1
ATOM 754 C C . ARG A 1 99 ? -21.002 -8.680 18.566 1.00 93.06 99 ARG A C 1
ATOM 756 O O . ARG A 1 99 ? -20.930 -7.734 19.346 1.00 93.06 99 ARG A O 1
ATOM 763 N N . ASP A 1 100 ? -20.075 -9.631 18.492 1.00 90.50 100 ASP A N 1
ATOM 764 C CA . ASP A 1 100 ? -18.801 -9.535 19.206 1.00 90.50 100 ASP A CA 1
ATOM 765 C C . ASP A 1 100 ? -17.881 -8.458 18.575 1.00 90.50 100 ASP A C 1
ATOM 767 O O . ASP A 1 100 ? -18.222 -7.821 17.575 1.00 90.50 100 ASP A O 1
ATOM 771 N N . ALA A 1 101 ? -16.694 -8.224 19.141 1.00 87.38 101 ALA A N 1
ATOM 772 C CA . ALA A 1 101 ? -15.764 -7.184 18.683 1.00 87.38 101 ALA A CA 1
ATOM 773 C C . ALA A 1 101 ? -15.260 -7.358 17.231 1.00 87.38 101 ALA A C 1
ATOM 775 O O . ALA A 1 101 ? -14.648 -6.439 16.689 1.00 87.38 101 ALA A O 1
ATOM 776 N N . GLN A 1 102 ? -15.468 -8.520 16.601 1.00 88.19 102 GLN A N 1
ATOM 777 C CA . GLN A 1 102 ? -15.177 -8.755 15.180 1.00 88.19 102 GLN A CA 1
ATOM 778 C C . GLN A 1 102 ? -16.450 -8.893 14.334 1.00 88.19 102 GLN A C 1
ATOM 780 O O . GLN A 1 102 ? -16.386 -9.311 13.175 1.00 88.19 102 GLN A O 1
ATOM 785 N N . GLY A 1 103 ? -17.607 -8.553 14.897 1.00 92.44 103 GLY A N 1
ATOM 786 C CA . GLY A 1 103 ? -18.897 -8.711 14.245 1.00 92.44 103 GLY A CA 1
ATOM 787 C C . GLY A 1 103 ? -19.340 -10.167 14.122 1.00 92.44 103 GLY A C 1
ATOM 788 O O . GLY A 1 103 ? -20.117 -10.463 13.221 1.00 92.44 103 GLY A O 1
ATOM 789 N N . VAL A 1 104 ? -18.825 -11.085 14.950 1.00 94.88 104 VAL A N 1
ATOM 790 C CA . VAL A 1 104 ? -19.262 -12.490 14.943 1.00 94.88 104 VAL A CA 1
ATOM 791 C C . VAL A 1 104 ? -20.508 -12.637 15.806 1.00 94.88 104 VAL A C 1
ATOM 793 O O . VAL A 1 104 ? -20.542 -12.105 16.913 1.00 94.88 104 VAL A O 1
ATOM 796 N N . SER A 1 105 ? -21.505 -13.366 15.309 1.00 95.88 105 SER A N 1
ATOM 797 C CA . SER A 1 105 ? -22.761 -13.626 16.018 1.00 95.88 105 SER A CA 1
ATOM 798 C C . SER A 1 105 ? -22.777 -14.975 16.748 1.00 95.88 105 SER A C 1
ATOM 800 O O . SER A 1 105 ? -21.996 -15.874 16.403 1.00 95.88 105 SER A O 1
ATOM 802 N N . PRO A 1 106 ? -23.685 -15.180 17.726 1.00 97.69 106 PRO A N 1
ATOM 803 C CA . PRO A 1 106 ? -23.935 -16.497 18.310 1.00 97.69 106 PRO A CA 1
ATOM 804 C C . PRO A 1 106 ? -24.258 -17.552 17.245 1.00 97.69 106 PRO A C 1
ATOM 806 O O . PRO A 1 106 ? -23.715 -18.655 17.297 1.00 97.69 106 PRO A O 1
ATOM 809 N N . PHE A 1 107 ? -25.049 -17.184 16.231 1.00 98.38 107 PHE A N 1
ATOM 810 C CA . PHE A 1 107 ? -25.388 -18.042 15.096 1.00 98.38 107 PHE A CA 1
ATOM 811 C C . PHE A 1 107 ? -24.140 -18.527 14.344 1.00 98.38 107 PHE A C 1
ATOM 813 O O . PHE A 1 107 ? -23.951 -19.727 14.154 1.00 98.38 107 PHE A O 1
ATOM 820 N N . GLN A 1 108 ? -23.225 -17.621 13.985 1.00 97.50 108 GLN A N 1
ATOM 821 C CA . GLN A 1 108 ? -21.991 -17.994 13.286 1.00 97.50 108 GLN A CA 1
ATOM 822 C C . GLN A 1 108 ? -21.091 -18.920 14.125 1.00 97.50 108 GLN A C 1
ATOM 824 O O . GLN A 1 108 ? -20.415 -19.788 13.570 1.00 97.50 108 GLN A O 1
ATOM 829 N N . LEU A 1 109 ? -21.092 -18.782 15.458 1.00 97.06 109 LEU A N 1
ATOM 830 C CA . LEU A 1 109 ? -20.363 -19.696 16.346 1.00 97.06 109 LEU A CA 1
ATOM 831 C C . LEU A 1 109 ? -21.031 -21.068 16.479 1.00 97.06 109 LEU A C 1
ATOM 833 O O . LEU A 1 109 ? -20.308 -22.061 16.572 1.00 97.06 109 LEU A O 1
ATOM 837 N N . ALA A 1 110 ? -22.365 -21.132 16.472 1.00 98.31 110 ALA A N 1
ATOM 838 C CA . ALA A 1 110 ? -23.101 -22.394 16.409 1.00 98.31 110 ALA A CA 1
ATOM 839 C C . ALA A 1 110 ? -22.784 -23.141 15.104 1.00 98.31 110 ALA A C 1
ATOM 841 O O . ALA A 1 110 ? -22.462 -24.328 15.136 1.00 98.31 110 ALA A O 1
ATOM 842 N N . VAL A 1 111 ? -22.756 -22.430 13.970 1.00 98.38 111 VAL A N 1
ATOM 843 C CA . VAL A 1 111 ? -22.362 -22.992 12.667 1.00 98.38 111 VAL A CA 1
ATOM 844 C C . VAL A 1 111 ? -20.917 -23.496 12.684 1.00 98.38 111 VAL A C 1
ATOM 846 O O . VAL A 1 111 ? -20.659 -24.625 12.272 1.00 98.38 111 VAL A O 1
ATOM 849 N N . TRP A 1 112 ? -19.970 -22.705 13.203 1.00 97.31 112 TRP A N 1
ATOM 850 C CA . TRP A 1 112 ? -18.560 -23.108 13.295 1.00 97.31 112 TRP A CA 1
ATOM 851 C C . TRP A 1 112 ? -18.355 -24.397 14.104 1.00 97.31 112 TRP A C 1
ATOM 853 O O . TRP A 1 112 ? -17.466 -25.183 13.793 1.00 97.31 112 TRP A O 1
ATOM 863 N N . GLN A 1 113 ? -19.178 -24.638 15.124 1.00 97.12 113 GLN A N 1
ATOM 864 C CA . GLN A 1 113 ? -19.103 -25.836 15.969 1.00 97.12 113 GLN A CA 1
ATOM 865 C C . GLN A 1 113 ? -20.097 -26.932 15.576 1.00 97.12 113 GLN A C 1
ATOM 867 O O . GLN A 1 113 ? -20.277 -27.891 16.332 1.00 97.12 113 GLN A O 1
ATOM 872 N N . ASN A 1 114 ? -20.729 -26.789 14.409 1.00 97.81 114 ASN A N 1
ATOM 873 C CA . ASN A 1 114 ? -21.707 -27.724 13.865 1.00 97.81 114 ASN A CA 1
ATOM 874 C C . ASN A 1 114 ? -22.859 -28.045 14.844 1.00 97.81 114 ASN A C 1
ATOM 876 O O . ASN A 1 114 ? -23.223 -29.200 15.037 1.00 97.81 114 ASN A O 1
ATOM 880 N N . GLN A 1 115 ? -23.400 -27.018 15.507 1.00 98.00 115 GLN A N 1
ATOM 881 C CA . GLN A 1 115 ? -24.529 -27.121 16.440 1.00 98.00 115 GLN A CA 1
ATOM 882 C C . GLN A 1 115 ? -25.829 -26.744 15.717 1.00 98.00 115 GLN A C 1
ATOM 884 O O . GLN A 1 115 ? -26.267 -25.592 15.775 1.00 98.00 115 GLN A O 1
ATOM 889 N N . LEU A 1 116 ? -26.408 -27.694 14.976 1.00 97.88 116 LEU A N 1
ATOM 890 C CA . LEU A 1 116 ? -27.542 -27.444 14.076 1.00 97.88 116 LEU A CA 1
ATOM 891 C C . LEU A 1 116 ? -28.784 -26.956 14.812 1.00 97.88 116 LEU A C 1
ATOM 893 O O . LEU A 1 116 ? -29.403 -25.997 14.378 1.00 97.88 116 LEU A O 1
ATOM 897 N N . GLU A 1 117 ? -29.117 -27.552 15.946 1.00 97.94 117 GLU A N 1
ATOM 898 C CA . GLU A 1 117 ? -30.321 -27.225 16.704 1.00 97.94 117 GLU A CA 1
ATOM 899 C C . GLU A 1 117 ? -30.253 -25.801 17.271 1.00 97.94 117 GLU A C 1
ATOM 901 O O . GLU A 1 117 ? -31.237 -25.064 17.238 1.00 97.94 117 GLU A O 1
ATOM 906 N N . ALA A 1 118 ? -29.073 -25.378 17.739 1.00 98.06 118 ALA A N 1
ATOM 907 C CA . ALA A 1 118 ? -28.848 -24.012 18.206 1.00 98.06 118 ALA A CA 1
ATOM 908 C C . ALA A 1 118 ? -28.876 -22.997 17.051 1.00 98.06 118 ALA A C 1
ATOM 910 O O . ALA A 1 118 ? -29.451 -21.919 17.197 1.00 98.06 118 ALA A O 1
ATOM 911 N N . ALA A 1 119 ? -28.277 -23.334 15.904 1.00 98.25 119 ALA A N 1
ATOM 912 C CA . ALA A 1 119 ? -28.310 -22.487 14.713 1.00 98.25 119 ALA A CA 1
ATOM 913 C C . ALA A 1 119 ? -29.738 -22.338 14.158 1.00 98.25 119 ALA A C 1
ATOM 915 O O . ALA A 1 119 ? -30.157 -21.221 13.859 1.00 98.25 119 ALA A O 1
ATOM 916 N N . ALA A 1 120 ? -30.484 -23.445 14.091 1.00 98.00 120 ALA A N 1
ATOM 917 C CA . ALA A 1 120 ? -31.868 -23.487 13.641 1.00 98.00 120 ALA A CA 1
ATOM 918 C C . ALA A 1 120 ? -32.779 -22.676 14.554 1.00 98.00 120 ALA A C 1
ATOM 920 O O . ALA A 1 120 ? -33.526 -21.840 14.071 1.00 98.00 120 ALA A O 1
ATOM 921 N N . TYR A 1 121 ? -32.653 -22.825 15.874 1.00 98.25 121 TYR A N 1
ATOM 922 C CA . TYR A 1 121 ? -33.417 -22.002 16.806 1.00 98.25 121 TYR A CA 1
ATOM 923 C C . TYR A 1 121 ? -33.186 -20.496 16.591 1.00 98.25 121 TYR A C 1
ATOM 925 O O . TYR A 1 121 ? -34.145 -19.736 16.485 1.00 98.25 121 TYR A O 1
ATOM 933 N N . LEU A 1 122 ? -31.926 -20.060 16.476 1.00 98.25 122 LEU A N 1
ATOM 934 C CA . LEU A 1 122 ? -31.609 -18.641 16.288 1.00 98.25 122 LEU A CA 1
ATOM 935 C C . LEU A 1 122 ? -32.219 -18.077 14.993 1.00 98.25 122 LEU A C 1
ATOM 937 O O . LEU A 1 122 ? -32.728 -16.961 14.991 1.00 98.25 122 LEU A O 1
ATOM 941 N N . VAL A 1 123 ? -32.198 -18.827 13.894 1.00 98.00 123 VAL A N 1
ATOM 942 C CA . VAL A 1 123 ? -32.744 -18.351 12.612 1.00 98.00 123 VAL A CA 1
ATOM 943 C C . VAL A 1 123 ? -34.261 -18.513 12.548 1.00 98.00 123 VAL A C 1
ATOM 945 O O . VAL A 1 123 ? -34.966 -17.540 12.297 1.00 98.00 123 VAL A O 1
ATOM 948 N N . ASP A 1 124 ? -34.773 -19.711 12.822 1.00 96.50 124 ASP A N 1
ATOM 949 C CA . ASP A 1 124 ? -36.177 -20.069 12.599 1.00 96.50 124 ASP A CA 1
ATOM 950 C C . ASP A 1 124 ? -37.101 -19.494 13.673 1.00 96.50 124 ASP A C 1
ATOM 952 O O . ASP A 1 124 ? -38.203 -19.045 13.361 1.00 96.50 124 ASP A O 1
ATOM 956 N N . ALA A 1 125 ? -36.665 -19.496 14.938 1.00 95.38 125 ALA A N 1
ATOM 957 C CA . ALA A 1 125 ? -37.476 -19.004 16.049 1.00 95.38 125 ALA A CA 1
ATOM 958 C C . ALA A 1 125 ? -37.184 -17.535 16.384 1.00 95.38 125 ALA A C 1
ATOM 960 O O . ALA A 1 125 ? -38.107 -16.806 16.742 1.00 95.38 125 ALA A O 1
ATOM 961 N N . CYS A 1 126 ? -35.929 -17.084 16.266 1.00 96.56 126 CYS A N 1
ATOM 962 C CA . CYS A 1 126 ? -35.554 -15.709 16.622 1.00 96.56 126 CYS A CA 1
ATOM 963 C C . CYS A 1 126 ? -35.419 -14.753 15.425 1.00 96.56 126 CYS A C 1
ATOM 965 O O . CYS A 1 126 ? -35.198 -13.562 15.638 1.00 96.56 126 CYS A O 1
ATOM 967 N N . GLY A 1 127 ? -35.538 -15.235 14.183 1.00 95.62 127 GLY A N 1
ATOM 968 C CA . GLY A 1 127 ? -35.465 -14.392 12.985 1.00 95.62 127 GLY A CA 1
ATOM 969 C C . GLY A 1 127 ? -34.066 -13.851 12.675 1.00 95.62 127 GLY A C 1
ATOM 970 O O . GLY A 1 127 ? -33.941 -12.816 12.021 1.00 95.62 127 GLY A O 1
ATOM 971 N N . VAL A 1 128 ? -33.007 -14.510 13.156 1.00 97.38 128 VAL A N 1
ATOM 972 C CA . VAL A 1 128 ? -31.625 -14.129 12.834 1.00 97.38 128 VAL A CA 1
ATOM 973 C C . VAL A 1 128 ? -31.352 -14.351 11.344 1.00 97.38 128 VAL A C 1
ATOM 975 O O . VAL A 1 128 ? -31.624 -15.420 10.806 1.00 97.38 128 VAL A O 1
ATOM 978 N N . ASP A 1 129 ? -30.760 -13.361 10.673 1.00 96.31 129 ASP A N 1
ATOM 979 C CA . ASP A 1 129 ? -30.377 -13.492 9.264 1.00 96.31 129 ASP A CA 1
ATOM 980 C C . ASP A 1 129 ? -29.225 -14.501 9.103 1.00 96.31 129 ASP A C 1
ATOM 982 O O . ASP A 1 129 ? -28.119 -14.296 9.616 1.00 96.31 129 ASP A O 1
ATOM 986 N N . ALA A 1 130 ? -29.469 -15.587 8.365 1.00 96.56 130 ALA A N 1
ATOM 987 C CA . ALA A 1 130 ? -28.475 -16.616 8.071 1.00 96.56 130 ALA A CA 1
ATOM 988 C C . ALA A 1 130 ? -27.389 -16.146 7.078 1.00 96.56 130 ALA A C 1
ATOM 990 O O . ALA A 1 130 ? -26.276 -16.685 7.079 1.00 96.56 130 ALA A O 1
ATOM 991 N N . ALA A 1 131 ? -27.677 -15.133 6.250 1.00 95.62 131 ALA A N 1
ATOM 992 C CA . ALA A 1 131 ? -26.769 -14.589 5.236 1.00 95.62 131 ALA A CA 1
ATOM 993 C C . ALA A 1 131 ? -25.796 -13.523 5.781 1.00 95.62 131 ALA A C 1
ATOM 995 O O . ALA A 1 131 ? -24.898 -13.067 5.060 1.00 95.62 131 ALA A O 1
ATOM 996 N N . GLN A 1 132 ? -25.931 -13.160 7.059 1.00 94.62 132 GLN A N 1
ATOM 997 C CA . GLN A 1 132 ? -25.106 -12.161 7.729 1.00 94.62 132 GLN A CA 1
ATOM 998 C C . GLN A 1 132 ? -23.595 -12.441 7.629 1.00 94.62 132 GLN A C 1
ATOM 1000 O O . GLN A 1 132 ? -23.122 -13.586 7.639 1.00 94.62 132 GLN A O 1
ATOM 1005 N N . ARG A 1 133 ? -22.801 -11.365 7.620 1.00 95.12 133 ARG A N 1
ATOM 1006 C CA . ARG A 1 133 ? -21.334 -11.415 7.540 1.00 95.12 133 ARG A CA 1
ATOM 1007 C C . ARG A 1 133 ? -20.687 -10.649 8.679 1.00 95.12 133 ARG A C 1
ATOM 1009 O O . ARG A 1 133 ? -21.190 -9.619 9.115 1.00 95.12 133 ARG A O 1
ATOM 1016 N N . ASN A 1 134 ? -19.536 -11.144 9.120 1.00 91.88 134 ASN A N 1
ATOM 1017 C CA . ASN A 1 134 ? -18.720 -10.459 10.118 1.00 91.88 134 ASN A CA 1
ATOM 1018 C C . ASN A 1 134 ? -17.822 -9.368 9.495 1.00 91.88 134 ASN A C 1
ATOM 1020 O O . ASN A 1 134 ? -17.836 -9.136 8.282 1.00 91.88 134 ASN A O 1
ATOM 1024 N N . ALA A 1 135 ? -16.961 -8.745 10.307 1.00 89.06 135 ALA A N 1
ATOM 1025 C CA . ALA A 1 135 ? -16.036 -7.700 9.859 1.00 89.06 135 ALA A CA 1
ATOM 1026 C C . ALA A 1 135 ? -14.992 -8.165 8.821 1.00 89.06 135 ALA A C 1
ATOM 1028 O O . ALA A 1 135 ? -14.352 -7.327 8.196 1.00 89.06 135 ALA A O 1
ATOM 1029 N N . PHE A 1 136 ? -14.812 -9.470 8.598 1.00 88.31 136 PHE A N 1
ATOM 1030 C CA . PHE A 1 136 ? -13.933 -10.018 7.554 1.00 88.31 136 PHE A CA 1
ATOM 1031 C C . PHE A 1 136 ? -14.690 -10.370 6.265 1.00 88.31 136 PHE A C 1
ATOM 1033 O O . PHE A 1 136 ? -14.094 -10.842 5.300 1.00 88.31 136 PHE A O 1
ATOM 1040 N N . GLY A 1 137 ? -16.008 -10.156 6.226 1.00 92.88 137 GLY A N 1
ATOM 1041 C CA . GLY A 1 137 ? -16.861 -10.609 5.130 1.00 92.88 137 GLY A CA 1
ATOM 1042 C C . GLY A 1 137 ? -17.166 -12.113 5.161 1.00 92.88 137 GLY A C 1
ATOM 1043 O O . GLY A 1 137 ? -17.750 -12.622 4.205 1.00 92.88 137 GLY A O 1
ATOM 1044 N N . CYS A 1 138 ? -16.808 -12.830 6.234 1.00 95.44 138 CYS A N 1
ATOM 1045 C CA . CYS A 1 138 ? -17.117 -14.252 6.393 1.00 95.44 138 CYS A CA 1
ATOM 1046 C C . CYS A 1 138 ? -18.582 -14.439 6.813 1.00 95.44 138 CYS A C 1
ATOM 1048 O O . CYS A 1 138 ? -18.991 -13.936 7.862 1.00 95.44 138 CYS A O 1
ATOM 1050 N N . GLY A 1 139 ? -19.339 -15.191 6.011 1.00 96.50 139 GLY A N 1
ATOM 1051 C CA . GLY A 1 139 ? -20.674 -15.707 6.352 1.00 96.50 139 GLY A CA 1
ATOM 1052 C C . GLY A 1 139 ? -20.647 -17.149 6.882 1.00 96.50 139 GLY A C 1
ATOM 1053 O O . GLY A 1 139 ? -19.579 -17.765 6.958 1.00 96.50 139 GLY A O 1
ATOM 1054 N N . ALA A 1 140 ? -21.814 -17.698 7.230 1.00 97.50 140 ALA A N 1
ATOM 1055 C CA . ALA A 1 140 ? -21.980 -19.039 7.810 1.00 97.50 140 ALA A CA 1
ATOM 1056 C C . ALA A 1 140 ? -21.282 -20.161 7.015 1.00 97.50 140 ALA A C 1
ATOM 1058 O O . ALA A 1 140 ? -20.602 -21.007 7.591 1.00 97.50 140 ALA A O 1
ATOM 1059 N N . GLN A 1 141 ? -21.351 -20.114 5.685 1.00 97.12 141 GLN A N 1
ATOM 1060 C CA . GLN A 1 141 ? -20.693 -21.052 4.775 1.00 97.12 141 GLN A CA 1
ATOM 1061 C C . GLN A 1 141 ? -19.161 -21.093 4.925 1.00 97.12 141 GLN A C 1
ATOM 1063 O O . GLN A 1 141 ? -18.543 -22.145 4.771 1.00 97.12 141 GLN A O 1
ATOM 1068 N N . HIS A 1 142 ? -18.536 -19.961 5.268 1.00 97.75 142 HIS A N 1
ATOM 1069 C CA . HIS A 1 142 ? -17.092 -19.889 5.509 1.00 97.75 142 HIS A CA 1
ATOM 1070 C C . HIS A 1 142 ? -16.732 -20.484 6.869 1.00 97.75 142 HIS A C 1
ATOM 1072 O O . HIS A 1 142 ? -15.725 -21.178 6.992 1.00 97.75 142 HIS A O 1
ATOM 1078 N N . TRP A 1 143 ? -17.561 -20.215 7.881 1.00 97.44 143 TRP A N 1
ATOM 1079 C CA . TRP A 1 143 ? -17.387 -20.748 9.229 1.00 97.44 143 TRP A CA 1
ATOM 1080 C C . TRP A 1 143 ? -17.542 -22.267 9.257 1.00 97.44 143 TRP A C 1
ATOM 1082 O O . TRP A 1 143 ? -16.685 -22.934 9.837 1.00 97.44 143 TRP A O 1
ATOM 1092 N N . LEU A 1 144 ? -18.549 -22.809 8.559 1.00 98.00 144 LEU A N 1
ATOM 1093 C CA . LEU A 1 144 ? -18.754 -24.254 8.436 1.00 98.00 144 LEU A CA 1
ATOM 1094 C C . LEU A 1 144 ? -17.549 -24.952 7.797 1.00 98.00 144 LEU A C 1
ATOM 1096 O O . LEU A 1 144 ? -17.126 -26.001 8.267 1.00 98.00 144 LEU A O 1
ATOM 1100 N N . GLY A 1 145 ? -16.946 -24.342 6.770 1.00 96.00 145 GLY A N 1
ATOM 1101 C CA . GLY A 1 145 ? -15.740 -24.875 6.129 1.00 96.00 145 GLY A CA 1
ATOM 1102 C C . GLY A 1 145 ? -14.517 -24.948 7.050 1.00 96.00 145 GLY A C 1
ATOM 1103 O O . GLY A 1 145 ? -13.587 -25.681 6.752 1.00 96.00 145 GLY A O 1
ATOM 1104 N N . THR A 1 146 ? -14.510 -24.217 8.167 1.00 94.75 146 THR A N 1
ATOM 1105 C CA . THR A 1 146 ? -13.424 -24.230 9.168 1.00 94.75 146 THR A CA 1
ATOM 1106 C C . THR A 1 146 ? -13.817 -24.930 10.469 1.00 94.75 146 THR A C 1
ATOM 1108 O O . THR A 1 146 ? -13.212 -24.682 11.518 1.00 94.75 146 THR A O 1
ATOM 1111 N N . CYS A 1 147 ? -14.866 -25.751 10.421 1.00 96.00 147 CYS A N 1
ATOM 1112 C CA . CYS A 1 147 ? -15.333 -26.502 11.571 1.00 96.00 147 CYS A CA 1
ATOM 1113 C C . CYS A 1 147 ? -14.210 -27.411 12.112 1.00 96.00 147 CYS A C 1
ATOM 1115 O O . CYS A 1 147 ? -13.492 -28.033 11.328 1.00 96.00 147 CYS A O 1
ATOM 1117 N N . PRO A 1 148 ? -14.001 -27.501 13.438 1.00 93.38 148 PRO A N 1
ATOM 1118 C CA . PRO A 1 148 ? -13.003 -28.409 13.993 1.00 93.38 148 PRO A CA 1
ATOM 1119 C C . PRO A 1 148 ? -13.249 -29.861 13.564 1.00 93.38 148 PRO A C 1
ATOM 1121 O O . PRO A 1 148 ? -14.392 -30.319 13.517 1.00 93.38 148 PRO A O 1
ATOM 1124 N N . ALA A 1 149 ? -12.175 -30.607 13.291 1.00 89.19 149 ALA A N 1
ATOM 1125 C CA . ALA A 1 149 ? -12.265 -31.982 12.796 1.00 89.19 149 ALA A CA 1
ATOM 1126 C C . ALA A 1 149 ? -13.087 -32.898 13.723 1.00 89.19 149 ALA A C 1
ATOM 1128 O O . ALA A 1 149 ? -13.828 -33.751 13.237 1.00 89.19 149 ALA A O 1
ATOM 1129 N N . GLU A 1 150 ? -13.041 -32.676 15.045 1.00 90.44 150 GLU A N 1
ATOM 1130 C CA . GLU A 1 150 ? -13.825 -33.469 16.003 1.00 90.44 150 GLU A CA 1
ATOM 1131 C C . GLU A 1 150 ? -15.345 -33.291 15.833 1.00 90.44 150 GLU A C 1
ATOM 1133 O O . GLU A 1 150 ? -16.118 -34.161 16.225 1.00 90.44 150 GLU A O 1
ATOM 1138 N N . ARG A 1 151 ? -15.784 -32.164 15.259 1.00 92.38 151 ARG A N 1
ATOM 1139 C CA . ARG A 1 151 ? -17.199 -31.832 15.013 1.00 92.38 151 ARG A CA 1
ATOM 1140 C C . ARG A 1 151 ? -17.647 -32.124 13.583 1.00 92.38 151 ARG A C 1
ATOM 1142 O O . ARG A 1 151 ? -18.843 -32.270 13.337 1.00 92.38 151 ARG A O 1
ATOM 1149 N N . ALA A 1 152 ? -16.697 -32.200 12.656 1.00 93.06 152 ALA A N 1
ATOM 1150 C CA . ALA A 1 152 ? -16.943 -32.433 11.239 1.00 93.06 152 ALA A CA 1
ATOM 1151 C C . ALA A 1 152 ? -17.053 -33.926 10.878 1.00 93.06 152 ALA A C 1
ATOM 1153 O O . ALA A 1 152 ? -17.658 -34.271 9.864 1.00 93.06 152 ALA A O 1
ATOM 1154 N N . GLY A 1 153 ? -16.503 -34.815 11.710 1.00 90.12 153 GLY A N 1
ATOM 1155 C CA . GLY A 1 153 ? -16.334 -36.229 11.373 1.00 90.12 153 GLY A CA 1
ATOM 1156 C C . GLY A 1 153 ? -15.092 -36.471 10.501 1.00 90.12 153 GLY A C 1
ATOM 1157 O O . GLY A 1 153 ? -14.458 -35.510 10.057 1.00 90.12 153 GLY A O 1
ATOM 1158 N N . PRO A 1 154 ? -14.716 -37.741 10.249 1.00 86.75 154 PRO A N 1
ATOM 1159 C CA . PRO A 1 154 ? -13.438 -38.099 9.627 1.00 86.75 154 PRO A CA 1
ATOM 1160 C C . PRO A 1 154 ? -13.171 -37.441 8.269 1.00 86.75 154 PRO A C 1
ATOM 1162 O O . PRO A 1 154 ? -12.026 -37.089 7.989 1.00 86.75 154 PRO A O 1
ATOM 1165 N N . ALA A 1 155 ? -14.204 -37.249 7.441 1.00 87.38 155 ALA A N 1
ATOM 1166 C CA . ALA A 1 155 ? -14.082 -36.573 6.151 1.00 87.38 155 ALA A CA 1
ATOM 1167 C C . ALA A 1 155 ? -15.011 -35.355 6.012 1.00 87.38 155 ALA A C 1
ATOM 1169 O O . ALA A 1 155 ? -15.132 -34.799 4.919 1.00 87.38 155 ALA A O 1
ATOM 1170 N N . GLY A 1 156 ? -15.655 -34.903 7.091 1.00 93.00 156 GLY A N 1
ATOM 1171 C CA . GLY A 1 156 ? -16.589 -33.774 7.061 1.00 93.00 156 GLY A CA 1
ATOM 1172 C C . GLY A 1 156 ? -18.056 -34.149 6.821 1.00 93.00 156 GLY A C 1
ATOM 1173 O O . GLY A 1 156 ? -18.855 -33.264 6.517 1.00 93.00 156 GLY A O 1
ATOM 1174 N N . GLU A 1 157 ? -18.434 -35.429 6.904 1.00 95.62 157 GLU A N 1
ATOM 1175 C CA . GLU A 1 157 ? -19.803 -35.888 6.624 1.00 95.62 157 GLU A CA 1
ATOM 1176 C C . GLU A 1 157 ? -20.835 -35.282 7.582 1.00 95.62 157 GLU A C 1
ATOM 1178 O O . GLU A 1 157 ? -21.965 -34.997 7.183 1.00 95.62 157 GLU A O 1
ATOM 1183 N N . ALA A 1 158 ? -20.439 -35.028 8.834 1.00 96.75 158 ALA A N 1
ATOM 1184 C CA . ALA A 1 158 ? -21.328 -34.463 9.844 1.00 96.75 158 ALA A CA 1
ATOM 1185 C C . ALA A 1 158 ? -21.713 -33.004 9.547 1.00 96.75 158 ALA A C 1
ATOM 1187 O O . ALA A 1 158 ? -22.658 -32.495 10.143 1.00 96.75 158 ALA A O 1
ATOM 1188 N N . LEU A 1 159 ? -21.013 -32.329 8.627 1.00 98.12 159 LEU A N 1
ATOM 1189 C CA . LEU A 1 159 ? -21.307 -30.949 8.231 1.00 98.12 159 LEU A CA 1
ATOM 1190 C C . LEU A 1 159 ? -22.460 -30.853 7.222 1.00 98.12 159 LEU A C 1
ATOM 1192 O O . LEU A 1 159 ? -23.039 -29.780 7.050 1.00 98.12 159 LEU A O 1
ATOM 1196 N N . LEU A 1 160 ? -22.793 -31.948 6.530 1.00 98.00 160 LEU A N 1
ATOM 1197 C CA . LEU A 1 160 ? -23.764 -31.938 5.431 1.00 98.00 160 LEU A CA 1
ATOM 1198 C C . LEU A 1 160 ? -25.188 -31.539 5.858 1.00 98.00 160 LEU A C 1
ATOM 1200 O O . LEU A 1 160 ? -25.805 -30.765 5.122 1.00 98.00 160 LEU A O 1
ATOM 1204 N N . PRO A 1 161 ? -25.719 -31.975 7.021 1.00 98.38 161 PRO A N 1
ATOM 1205 C CA . PRO A 1 161 ? -27.016 -31.503 7.503 1.00 98.38 161 PRO A CA 1
ATOM 1206 C C . PRO A 1 161 ? -27.053 -29.982 7.697 1.00 98.38 161 PRO A C 1
ATOM 1208 O O . PRO A 1 161 ? -27.975 -29.326 7.214 1.00 98.38 161 PRO A O 1
ATOM 1211 N N . MET A 1 162 ? -26.014 -29.410 8.318 1.00 98.50 162 MET A N 1
ATOM 1212 C CA . MET A 1 162 ? -25.880 -27.962 8.487 1.00 98.50 162 MET A CA 1
ATOM 1213 C C . MET A 1 162 ? -25.753 -27.247 7.137 1.00 98.50 162 MET A C 1
ATOM 1215 O O . MET A 1 162 ? -26.418 -26.240 6.915 1.00 98.50 162 MET A O 1
ATOM 1219 N N . ALA A 1 163 ? -24.955 -27.771 6.201 1.00 98.12 163 ALA A N 1
ATOM 1220 C CA . ALA A 1 163 ? -24.801 -27.185 4.868 1.00 98.12 163 ALA A CA 1
ATOM 1221 C C . ALA A 1 163 ? -26.127 -27.160 4.083 1.00 98.12 163 ALA A C 1
ATOM 1223 O O . ALA A 1 163 ? -26.495 -26.138 3.495 1.00 98.12 163 ALA A O 1
ATOM 1224 N N . ALA A 1 164 ? -26.873 -28.269 4.113 1.00 97.44 164 ALA A N 1
ATOM 1225 C CA . ALA A 1 164 ? -28.181 -28.379 3.480 1.00 97.44 164 ALA A CA 1
ATOM 1226 C C . ALA A 1 164 ? -29.202 -27.423 4.109 1.00 97.44 164 ALA A C 1
ATOM 1228 O O . ALA A 1 164 ? -29.960 -26.779 3.384 1.00 97.44 164 ALA A O 1
ATOM 1229 N N . TRP A 1 165 ? -29.196 -27.307 5.439 1.00 98.25 165 TRP A N 1
ATOM 1230 C CA . TRP A 1 165 ? -30.050 -26.368 6.156 1.00 98.25 165 TRP A CA 1
ATOM 1231 C C . TRP A 1 165 ? -29.699 -24.914 5.794 1.00 98.25 165 TRP A C 1
ATOM 1233 O O . TRP A 1 165 ? -30.556 -24.210 5.267 1.00 98.25 165 TRP A O 1
ATOM 1243 N N . LEU A 1 166 ? -28.431 -24.494 5.894 1.00 98.19 166 LEU A N 1
ATOM 1244 C CA . LEU A 1 166 ? -27.985 -23.138 5.523 1.00 98.19 166 LEU A CA 1
ATOM 1245 C C . LEU A 1 166 ? -28.382 -22.746 4.092 1.00 98.19 166 LEU A C 1
ATOM 1247 O O . LEU A 1 166 ? -28.787 -21.612 3.840 1.00 98.19 166 LEU A O 1
ATOM 1251 N N . ARG A 1 167 ? -28.301 -23.682 3.141 1.00 95.94 167 ARG A N 1
ATOM 1252 C CA . ARG A 1 167 ? -28.728 -23.436 1.759 1.00 95.94 167 ARG A CA 1
ATOM 1253 C C . ARG A 1 167 ? -30.229 -23.163 1.639 1.00 95.94 167 ARG A C 1
ATOM 1255 O O . ARG A 1 167 ? -30.611 -22.302 0.852 1.00 95.94 167 ARG A O 1
ATOM 1262 N N . ARG A 1 168 ? -31.076 -23.877 2.389 1.00 96.50 168 ARG A N 1
ATOM 1263 C CA . ARG A 1 168 ? -32.531 -23.623 2.410 1.00 96.50 168 ARG A CA 1
ATOM 1264 C C . ARG A 1 168 ? -32.855 -22.234 2.965 1.00 96.50 168 ARG A C 1
ATOM 1266 O O . ARG A 1 168 ? -33.832 -21.640 2.531 1.00 96.50 168 ARG A O 1
ATOM 1273 N N . HIS A 1 169 ? -31.991 -21.701 3.829 1.00 96.62 169 HIS A N 1
ATOM 1274 C CA . HIS A 1 169 ? -32.079 -20.345 4.380 1.00 96.62 169 HIS A CA 1
ATOM 1275 C C . HIS A 1 169 ? -31.328 -19.284 3.553 1.00 96.62 169 HIS A C 1
ATOM 1277 O O . HIS A 1 169 ? -30.953 -18.239 4.075 1.00 96.62 169 HIS A O 1
ATOM 1283 N N . GLY A 1 170 ? -31.103 -19.528 2.256 1.00 92.44 170 GLY A N 1
ATOM 1284 C CA . GLY A 1 170 ? -30.643 -18.494 1.320 1.00 92.44 170 GLY A CA 1
ATOM 1285 C C . GLY A 1 170 ? -29.166 -18.101 1.434 1.00 92.44 170 GLY A C 1
ATOM 1286 O O . GLY A 1 170 ? -28.766 -17.074 0.889 1.00 92.44 170 GLY A O 1
ATOM 1287 N N . VAL A 1 171 ? -28.332 -18.896 2.111 1.00 96.88 171 VAL A N 1
ATOM 1288 C CA . VAL A 1 171 ? -26.888 -18.625 2.193 1.00 96.88 171 VAL A CA 1
ATOM 1289 C C . VAL A 1 171 ? -26.214 -18.839 0.832 1.00 96.88 171 VAL A C 1
ATOM 1291 O O . VAL A 1 171 ? -26.286 -19.924 0.255 1.00 96.88 171 VAL A O 1
ATOM 1294 N N . ASP A 1 172 ? -25.505 -17.814 0.349 1.00 94.00 172 ASP A N 1
ATOM 1295 C CA . ASP A 1 172 ? -24.753 -17.853 -0.911 1.00 94.00 172 ASP A CA 1
ATOM 1296 C C . ASP A 1 172 ? -23.428 -18.628 -0.778 1.00 94.00 172 ASP A C 1
ATOM 1298 O O . ASP A 1 172 ? -22.480 -18.196 -0.111 1.00 94.00 172 ASP A O 1
ATOM 1302 N N . TRP A 1 173 ? -23.345 -19.768 -1.464 1.00 95.56 173 TRP A N 1
ATOM 1303 C CA . TRP A 1 173 ? -22.186 -20.662 -1.469 1.00 95.56 173 TRP A CA 1
ATOM 1304 C C . TRP A 1 173 ? -21.099 -20.302 -2.498 1.00 95.56 173 TRP A C 1
ATOM 1306 O O . TRP A 1 173 ? -20.051 -20.949 -2.504 1.00 95.56 173 TRP A O 1
ATOM 1316 N N . ALA A 1 174 ? -21.303 -19.275 -3.327 1.00 91.69 174 ALA A N 1
ATOM 1317 C CA . ALA A 1 174 ? -20.304 -18.769 -4.273 1.00 91.69 174 ALA A CA 1
ATOM 1318 C C . ALA A 1 174 ? -19.514 -17.565 -3.728 1.00 91.69 174 ALA A C 1
ATOM 1320 O O . ALA A 1 174 ? -18.397 -17.297 -4.176 1.00 91.69 174 ALA A O 1
ATOM 1321 N N . ALA A 1 175 ? -20.064 -16.846 -2.748 1.00 91.31 175 ALA A N 1
ATOM 1322 C CA . ALA A 1 175 ? -19.471 -15.609 -2.260 1.00 91.31 175 ALA A CA 1
ATOM 1323 C C . ALA A 1 175 ? -18.068 -15.765 -1.662 1.00 91.31 175 ALA A C 1
ATOM 1325 O O . ALA A 1 175 ? -17.840 -16.597 -0.785 1.00 91.31 175 ALA A O 1
ATOM 1326 N N . ALA A 1 176 ? -17.175 -14.849 -2.031 1.00 93.31 176 ALA A N 1
ATOM 1327 C CA . ALA A 1 176 ? -15.875 -14.683 -1.397 1.00 93.31 176 ALA A CA 1
ATOM 1328 C C . ALA A 1 176 ? -15.941 -13.747 -0.175 1.00 93.31 176 ALA A C 1
ATOM 1330 O O . ALA A 1 176 ? -16.760 -12.827 -0.105 1.00 93.31 176 ALA A O 1
ATOM 1331 N N . GLN A 1 177 ? -15.055 -13.973 0.795 1.00 93.06 177 GLN A N 1
ATOM 1332 C CA . GLN A 1 177 ? -14.760 -13.019 1.875 1.00 93.06 177 GLN A CA 1
ATOM 1333 C C . GLN A 1 177 ? -13.693 -11.988 1.443 1.00 93.06 177 GLN A C 1
ATOM 1335 O O . GLN A 1 177 ? -13.166 -12.072 0.337 1.00 93.06 177 GLN A O 1
ATOM 1340 N N . ARG A 1 178 ? -13.354 -11.007 2.294 1.00 89.44 178 ARG A N 1
ATOM 1341 C CA . ARG A 1 178 ? -12.465 -9.871 1.949 1.00 89.44 178 ARG A CA 1
ATOM 1342 C C . ARG A 1 178 ? -11.067 -10.237 1.422 1.00 89.44 178 ARG A C 1
ATOM 1344 O O . ARG A 1 178 ? -10.496 -9.432 0.703 1.00 89.44 178 ARG A O 1
ATOM 1351 N N . GLN A 1 179 ? -10.513 -11.402 1.759 1.00 82.12 179 GLN A N 1
ATOM 1352 C CA . GLN A 1 179 ? -9.235 -11.907 1.223 1.00 82.12 179 GLN A CA 1
ATOM 1353 C C . GLN A 1 179 ? -9.418 -12.827 -0.000 1.00 82.12 179 GLN A C 1
ATOM 1355 O O . GLN A 1 179 ? -8.488 -13.514 -0.399 1.00 82.12 179 GLN A O 1
ATOM 1360 N N . GLY A 1 180 ? -10.619 -12.915 -0.573 1.00 88.44 180 GLY A N 1
ATOM 1361 C CA . GLY A 1 180 ? -10.895 -13.723 -1.766 1.00 88.44 180 GLY A CA 1
ATOM 1362 C C . GLY A 1 180 ? -11.253 -15.191 -1.502 1.00 88.44 180 GLY A C 1
ATOM 1363 O O . GLY A 1 180 ? -11.685 -15.879 -2.420 1.00 88.44 180 GLY A O 1
ATOM 1364 N N . HIS A 1 181 ? -11.163 -15.691 -0.261 1.00 93.62 181 HIS A N 1
ATOM 1365 C CA . HIS A 1 181 ? -11.482 -17.103 0.004 1.00 93.62 181 HIS A CA 1
ATOM 1366 C C . HIS A 1 181 ? -12.978 -17.368 -0.211 1.00 93.62 181 HIS A C 1
ATOM 1368 O O . HIS A 1 181 ? -13.817 -16.762 0.455 1.00 93.62 181 HIS A O 1
ATOM 1374 N N . ARG A 1 182 ? -13.295 -18.338 -1.066 1.00 95.62 182 ARG A N 1
ATOM 1375 C CA . ARG A 1 182 ? -14.645 -18.909 -1.223 1.00 95.62 182 ARG A CA 1
ATOM 1376 C C . ARG A 1 182 ? -14.898 -20.046 -0.213 1.00 95.62 182 ARG A C 1
ATOM 1378 O O . ARG A 1 182 ? -13.942 -20.531 0.402 1.00 95.62 182 ARG A O 1
ATOM 1385 N N . PRO A 1 183 ? -16.136 -20.556 -0.066 1.00 96.75 183 PRO A N 1
ATOM 1386 C CA . PRO A 1 183 ? -16.432 -21.669 0.844 1.00 96.75 183 PRO A CA 1
ATOM 1387 C C . PRO A 1 183 ? -15.615 -22.927 0.540 1.00 96.75 183 PRO A C 1
ATOM 1389 O O . PRO A 1 183 ? -15.172 -23.600 1.468 1.00 96.75 183 PRO A O 1
ATOM 1392 N N . LEU A 1 184 ? -15.320 -23.180 -0.742 1.00 96.62 184 LEU A N 1
ATOM 1393 C CA . LEU A 1 184 ? -14.448 -24.277 -1.171 1.00 96.62 184 LEU A CA 1
ATOM 1394 C C . LEU A 1 184 ? -13.026 -24.154 -0.599 1.00 96.62 184 LEU A C 1
ATOM 1396 O O . LEU A 1 184 ? -12.486 -25.147 -0.126 1.00 96.62 184 LEU A O 1
ATOM 1400 N N . HIS A 1 185 ? -12.456 -22.943 -0.531 1.00 96.06 185 HIS A N 1
ATOM 1401 C CA . HIS A 1 185 ? -11.142 -22.706 0.083 1.00 96.06 185 HIS A CA 1
ATOM 1402 C C . HIS A 1 185 ? -11.162 -22.997 1.588 1.00 96.06 185 HIS A C 1
ATOM 1404 O O . HIS A 1 185 ? -10.222 -23.570 2.132 1.00 96.06 185 HIS A O 1
ATOM 1410 N N . LYS A 1 186 ? -12.234 -22.608 2.290 1.00 96.38 186 LYS A N 1
ATOM 1411 C CA . LYS A 1 186 ? -12.352 -22.872 3.730 1.00 96.38 186 LYS A CA 1
ATOM 1412 C C . LYS A 1 186 ? -12.531 -24.366 4.003 1.00 96.38 186 LYS A C 1
ATOM 1414 O O . LYS A 1 186 ? -11.782 -24.897 4.810 1.00 96.38 186 LYS A O 1
ATOM 1419 N N . ALA A 1 187 ? -13.420 -25.044 3.274 1.00 97.31 187 ALA A N 1
ATOM 1420 C CA . ALA A 1 187 ? -13.607 -26.494 3.374 1.00 97.31 187 ALA A CA 1
ATOM 1421 C C . ALA A 1 187 ? -12.326 -27.281 3.034 1.00 97.31 187 ALA A C 1
ATOM 1423 O O . ALA A 1 187 ? -12.014 -28.268 3.700 1.00 97.31 187 ALA A O 1
ATOM 1424 N N . ALA A 1 188 ? -11.556 -26.808 2.049 1.00 95.88 188 ALA A N 1
ATOM 1425 C CA . ALA A 1 188 ? -10.243 -27.343 1.709 1.00 95.88 188 ALA A CA 1
ATOM 1426 C C . ALA A 1 188 ? -9.234 -27.198 2.859 1.00 95.88 188 ALA A C 1
ATOM 1428 O O . ALA A 1 188 ? -8.571 -28.174 3.209 1.00 95.88 188 ALA A O 1
ATOM 1429 N N . TRP A 1 189 ? -9.171 -26.022 3.496 1.00 94.19 189 TRP A N 1
ATOM 1430 C CA . TRP A 1 189 ? -8.328 -25.784 4.675 1.00 94.19 189 TRP A CA 1
ATOM 1431 C C . TRP A 1 189 ? -8.705 -26.699 5.848 1.00 94.19 189 TRP A C 1
ATOM 1433 O O . TRP A 1 189 ? -7.830 -27.192 6.552 1.00 94.19 189 TRP A O 1
ATOM 1443 N N . GLY A 1 190 ? -10.003 -26.927 6.069 1.00 91.12 190 GLY A N 1
ATOM 1444 C CA . GLY A 1 190 ? -10.503 -27.832 7.108 1.00 91.12 190 GLY A CA 1
ATOM 1445 C C . GLY A 1 190 ? -10.331 -29.323 6.791 1.00 91.12 190 GLY A C 1
ATOM 1446 O O . GLY A 1 190 ? -10.574 -30.162 7.658 1.00 91.12 190 GLY A O 1
ATOM 1447 N N . GLY A 1 191 ? -9.935 -29.678 5.563 1.00 95.25 191 GLY A N 1
ATOM 1448 C CA . GLY A 1 191 ? -9.814 -31.073 5.135 1.00 95.25 191 GLY A CA 1
ATOM 1449 C C . GLY A 1 191 ? -11.152 -31.786 4.931 1.00 95.25 191 GLY A C 1
ATOM 1450 O O . GLY A 1 191 ? -11.201 -33.016 4.920 1.00 95.25 191 GLY A O 1
ATOM 1451 N N . HIS A 1 192 ? -12.251 -31.045 4.780 1.00 96.88 192 HIS A N 1
ATOM 1452 C CA . HIS A 1 192 ? -13.610 -31.587 4.764 1.00 96.88 192 HIS A CA 1
ATOM 1453 C C . HIS A 1 192 ? -14.007 -32.098 3.369 1.00 96.88 192 HIS A C 1
ATOM 1455 O O . HIS A 1 192 ? -14.796 -31.467 2.665 1.00 96.88 192 HIS A O 1
ATOM 1461 N N . LEU A 1 193 ? -13.471 -33.251 2.954 1.00 96.12 193 LEU A N 1
ATOM 1462 C CA . LEU A 1 193 ? -13.731 -33.856 1.638 1.00 96.12 193 LEU A CA 1
ATOM 1463 C C . LEU A 1 193 ? -15.226 -34.016 1.315 1.00 96.12 193 LEU A C 1
ATOM 1465 O O . LEU A 1 193 ? -15.632 -33.740 0.187 1.00 96.12 193 LEU A O 1
ATOM 1469 N N . ALA A 1 194 ? -16.049 -34.440 2.273 1.00 97.50 194 ALA A N 1
ATOM 1470 C CA . ALA A 1 194 ? -17.488 -34.595 2.074 1.00 97.50 194 ALA A CA 1
ATOM 1471 C C . ALA A 1 194 ? -18.172 -33.248 1.798 1.00 97.50 194 ALA A C 1
ATOM 1473 O O . ALA A 1 194 ? -19.000 -33.155 0.892 1.00 97.50 194 ALA A O 1
ATOM 1474 N N . LEU A 1 195 ? -17.774 -32.188 2.510 1.00 97.94 195 LEU A N 1
ATOM 1475 C CA . LEU A 1 195 ? -18.265 -30.836 2.248 1.00 97.94 195 LEU A CA 1
ATOM 1476 C C . LEU A 1 195 ? -17.774 -30.325 0.887 1.00 97.94 195 LEU A C 1
ATOM 1478 O O . LEU A 1 195 ? -18.566 -29.761 0.144 1.00 97.94 195 LEU A O 1
ATOM 1482 N N . CYS A 1 196 ? -16.516 -30.571 0.506 1.00 97.62 196 CYS A N 1
ATOM 1483 C CA . CYS A 1 196 ? -16.008 -30.217 -0.824 1.00 97.62 196 CYS A CA 1
ATOM 1484 C C . CYS A 1 196 ? -16.772 -30.932 -1.954 1.00 97.62 196 CYS A C 1
ATOM 1486 O O . CYS A 1 196 ? -17.112 -30.300 -2.953 1.00 97.62 196 CYS A O 1
ATOM 1488 N N . ARG A 1 197 ? -17.100 -32.222 -1.784 1.00 97.19 197 ARG A N 1
ATOM 1489 C CA . ARG A 1 197 ? -17.971 -32.976 -2.706 1.00 97.19 197 ARG A CA 1
ATOM 1490 C C . ARG A 1 197 ? -19.349 -32.350 -2.807 1.00 97.19 197 ARG A C 1
ATOM 1492 O O . ARG A 1 197 ? -19.821 -32.098 -3.905 1.00 97.19 197 ARG A O 1
ATOM 1499 N N . TRP A 1 198 ? -19.960 -32.031 -1.672 1.00 98.00 198 TRP A N 1
ATOM 1500 C CA . TRP A 1 198 ? -21.269 -31.389 -1.645 1.00 98.00 198 TRP A CA 1
ATOM 1501 C C . TRP A 1 198 ? -21.257 -30.000 -2.303 1.00 98.00 198 TRP A C 1
ATOM 1503 O O . TRP A 1 198 ? -22.154 -29.676 -3.079 1.00 98.00 198 TRP A O 1
ATOM 1513 N N . LEU A 1 199 ? -20.216 -29.197 -2.067 1.00 97.19 199 LEU A N 1
ATOM 1514 C CA . LEU A 1 199 ? -20.029 -27.901 -2.724 1.00 97.19 199 LEU A CA 1
ATOM 1515 C C . LEU A 1 199 ? -19.929 -28.053 -4.246 1.00 97.19 199 LEU A C 1
ATOM 1517 O O . LEU A 1 199 ? -20.556 -27.288 -4.973 1.00 97.19 199 LEU A O 1
ATOM 1521 N N . ARG A 1 200 ? -19.186 -29.051 -4.731 1.00 95.25 200 ARG A N 1
ATOM 1522 C CA . ARG A 1 200 ? -19.084 -29.364 -6.161 1.00 95.25 200 ARG A CA 1
ATOM 1523 C C . ARG A 1 200 ? -20.426 -29.830 -6.731 1.00 95.25 200 ARG A C 1
ATOM 1525 O O . ARG A 1 200 ? -20.930 -29.235 -7.676 1.00 95.25 200 ARG A O 1
ATOM 1532 N N . ASP A 1 201 ? -20.999 -30.877 -6.147 1.00 95.19 201 ASP A N 1
ATOM 1533 C CA . ASP A 1 201 ? -22.133 -31.614 -6.719 1.00 95.19 201 ASP A CA 1
ATOM 1534 C C . ASP A 1 201 ? -23.448 -30.857 -6.589 1.00 95.19 201 ASP A C 1
ATOM 1536 O O . ASP A 1 201 ? -24.290 -30.899 -7.481 1.00 95.19 201 ASP A O 1
ATOM 1540 N N . VAL A 1 202 ? -23.633 -30.153 -5.474 1.00 95.56 202 VAL A N 1
ATOM 1541 C CA . VAL A 1 202 ? -24.896 -29.487 -5.168 1.00 95.56 202 VAL A CA 1
ATOM 1542 C C . VAL A 1 202 ? -24.798 -27.995 -5.473 1.00 95.56 202 VAL A C 1
ATOM 1544 O O . VAL A 1 202 ? -25.765 -27.414 -5.970 1.00 95.56 202 VAL A O 1
ATOM 1547 N N . CYS A 1 203 ? -23.684 -27.330 -5.142 1.00 93.31 203 CYS A N 1
ATOM 1548 C CA . CYS A 1 203 ? -23.522 -25.879 -5.344 1.00 93.31 203 CYS A CA 1
ATOM 1549 C C . CYS A 1 203 ? -22.798 -25.505 -6.646 1.00 93.31 203 CYS A C 1
ATOM 1551 O O . CYS A 1 203 ? -22.720 -24.318 -6.947 1.00 93.31 203 CYS A O 1
ATOM 1553 N N . GLY A 1 204 ? -22.271 -26.471 -7.404 1.00 92.06 204 GLY A N 1
ATOM 1554 C CA . GLY A 1 204 ? -21.513 -26.196 -8.628 1.00 92.06 204 GLY A CA 1
ATOM 1555 C C . GLY A 1 204 ? -20.167 -25.513 -8.377 1.00 92.06 204 GLY A C 1
ATOM 1556 O O . GLY A 1 204 ? -19.638 -24.864 -9.272 1.00 92.06 204 GLY A O 1
ATOM 1557 N N . ALA A 1 205 ? -19.615 -25.611 -7.163 1.00 92.62 205 ALA A N 1
ATOM 1558 C CA . ALA A 1 205 ? -18.358 -24.956 -6.829 1.00 92.62 205 ALA A CA 1
ATOM 1559 C C . ALA A 1 205 ? -17.188 -25.573 -7.608 1.00 92.62 205 ALA A C 1
ATOM 1561 O O . ALA A 1 205 ? -16.990 -26.793 -7.600 1.00 92.62 205 ALA A O 1
ATOM 1562 N N . ARG A 1 206 ? -16.385 -24.707 -8.227 1.00 91.06 206 ARG A N 1
ATOM 1563 C CA . ARG A 1 206 ? -15.156 -25.058 -8.937 1.00 91.06 206 ARG A CA 1
ATOM 1564 C C . ARG A 1 206 ? -13.942 -24.444 -8.257 1.00 91.06 206 ARG A C 1
ATOM 1566 O O . ARG A 1 206 ? -14.036 -23.436 -7.556 1.00 91.06 206 ARG A O 1
ATOM 1573 N N . ASP A 1 207 ? -12.814 -25.108 -8.448 1.00 89.56 207 ASP A N 1
ATOM 1574 C CA . ASP A 1 207 ? -11.490 -24.618 -8.100 1.00 89.56 207 ASP A CA 1
ATOM 1575 C C . ASP A 1 207 ? -10.909 -23.943 -9.344 1.00 89.56 207 ASP A C 1
ATOM 1577 O O . ASP A 1 207 ? -10.091 -24.528 -10.048 1.00 89.56 207 ASP A O 1
ATOM 1581 N N . ASP A 1 208 ? -11.466 -22.781 -9.690 1.00 83.12 208 ASP A N 1
ATOM 1582 C CA . ASP A 1 208 ? -11.217 -22.051 -10.940 1.00 83.12 208 ASP A CA 1
ATOM 1583 C C . ASP A 1 208 ? -10.772 -20.594 -10.740 1.00 83.12 208 ASP A C 1
ATOM 1585 O O . ASP A 1 208 ? -10.433 -19.909 -11.704 1.00 83.12 208 ASP A O 1
ATOM 1589 N N . ALA A 1 209 ? -10.772 -20.120 -9.494 1.00 82.88 209 ALA A N 1
ATOM 1590 C CA . ALA A 1 209 ? -10.400 -18.763 -9.142 1.00 82.88 209 ALA A CA 1
ATOM 1591 C C . ALA A 1 209 ? -9.588 -18.763 -7.843 1.00 82.88 209 ALA A C 1
ATOM 1593 O O . ALA A 1 209 ? -10.089 -19.271 -6.830 1.00 82.88 209 ALA A O 1
ATOM 1594 N N . PRO A 1 210 ? -8.379 -18.177 -7.852 1.00 84.19 210 PRO A N 1
ATOM 1595 C CA . PRO A 1 210 ? -7.559 -18.092 -6.658 1.00 84.19 210 PRO A CA 1
ATOM 1596 C C . PRO A 1 210 ? -8.090 -17.052 -5.663 1.00 84.19 210 PRO A C 1
ATOM 1598 O O . PRO A 1 210 ? -8.871 -16.157 -6.007 1.00 84.19 210 PRO A O 1
ATOM 1601 N N . ASP A 1 211 ? -7.635 -17.151 -4.416 1.00 83.06 211 ASP A N 1
ATOM 1602 C CA . ASP A 1 211 ? -7.758 -16.074 -3.434 1.00 83.06 211 ASP A CA 1
ATOM 1603 C C . ASP A 1 211 ? -6.854 -14.865 -3.775 1.00 83.06 211 ASP A C 1
ATOM 1605 O O . ASP A 1 211 ? -6.102 -14.878 -4.752 1.00 83.06 211 ASP A O 1
ATOM 1609 N N . LEU A 1 212 ? -6.912 -13.786 -2.978 1.00 77.31 212 LEU A N 1
ATOM 1610 C CA . LEU A 1 212 ? -6.088 -12.586 -3.221 1.00 77.31 212 LEU A CA 1
ATOM 1611 C C . LEU A 1 212 ? -4.575 -12.832 -3.055 1.00 77.31 212 LEU A C 1
ATOM 1613 O O . LEU A 1 212 ? -3.784 -11.958 -3.401 1.00 77.31 212 LEU A O 1
ATOM 1617 N N . SER A 1 213 ? -4.175 -13.989 -2.525 1.00 68.75 213 SER A N 1
ATOM 1618 C CA . SER A 1 213 ? -2.784 -14.430 -2.404 1.00 68.75 213 SER A CA 1
ATOM 1619 C C . SER A 1 213 ? -2.369 -15.382 -3.535 1.00 68.75 213 SER A C 1
ATOM 1621 O O . SER A 1 213 ? -1.248 -15.887 -3.524 1.00 68.75 213 SER A O 1
ATOM 1623 N N . GLY A 1 214 ? -3.245 -15.630 -4.515 1.00 74.44 214 GLY A N 1
ATOM 1624 C CA . GLY A 1 214 ? -2.962 -16.495 -5.657 1.00 74.44 214 GLY A CA 1
ATOM 1625 C C . GLY A 1 214 ? -3.176 -17.987 -5.392 1.00 74.44 214 GLY A C 1
ATOM 1626 O O . GLY A 1 214 ? -2.854 -18.789 -6.264 1.00 74.44 214 GLY A O 1
ATOM 1627 N N . ASN A 1 215 ? -3.717 -18.381 -4.233 1.00 80.69 215 ASN A N 1
ATOM 1628 C CA . ASN A 1 215 ? -3.917 -19.791 -3.892 1.00 80.69 215 ASN A CA 1
ATOM 1629 C C . ASN A 1 215 ? -5.257 -20.316 -4.389 1.00 80.69 215 ASN A C 1
ATOM 1631 O O . ASN A 1 215 ? -6.298 -19.707 -4.148 1.00 80.69 215 ASN A O 1
ATOM 1635 N N . TRP A 1 216 ? -5.234 -21.508 -4.971 1.00 88.12 216 TRP A N 1
ATOM 1636 C CA . TRP A 1 216 ? -6.424 -22.272 -5.320 1.00 88.12 216 TRP A CA 1
ATOM 1637 C C . TRP A 1 216 ? -6.872 -23.109 -4.115 1.00 88.12 216 TRP A C 1
ATOM 1639 O O . TRP A 1 216 ? -6.088 -23.394 -3.203 1.00 88.12 216 TRP A O 1
ATOM 1649 N N . ALA A 1 217 ? -8.121 -23.568 -4.085 1.00 91.38 217 ALA A N 1
ATOM 1650 C CA . ALA A 1 217 ? -8.622 -24.408 -3.002 1.00 91.38 217 ALA A CA 1
ATOM 1651 C C . ALA A 1 217 ? -7.810 -25.708 -2.871 1.00 91.38 217 ALA A C 1
ATOM 1653 O O . ALA A 1 217 ? -7.545 -26.153 -1.753 1.00 91.38 217 ALA A O 1
ATOM 1654 N N . ALA A 1 218 ? -7.356 -26.299 -3.981 1.00 88.94 218 ALA A N 1
ATOM 1655 C CA . ALA A 1 218 ? -6.445 -27.438 -3.936 1.00 88.94 218 ALA A CA 1
ATOM 1656 C C . ALA A 1 218 ? -5.110 -27.116 -3.246 1.00 88.94 218 ALA A C 1
ATOM 1658 O O . ALA A 1 218 ? -4.609 -27.949 -2.490 1.00 88.94 218 ALA A O 1
ATOM 1659 N N . ASP A 1 219 ? -4.550 -25.924 -3.466 1.00 82.38 219 ASP A N 1
ATOM 1660 C CA . ASP A 1 219 ? -3.300 -25.500 -2.823 1.00 82.38 219 ASP A CA 1
ATOM 1661 C C . ASP A 1 219 ? -3.520 -25.293 -1.325 1.00 82.38 219 ASP A C 1
ATOM 1663 O O . ASP A 1 219 ? -2.743 -25.763 -0.499 1.00 82.38 219 ASP A O 1
ATOM 1667 N N . VAL A 1 220 ? -4.655 -24.695 -0.965 1.00 85.25 220 VAL A N 1
ATOM 1668 C CA . VAL A 1 220 ? -5.083 -24.528 0.424 1.00 85.25 220 VAL A CA 1
ATOM 1669 C C . VAL A 1 220 ? -5.231 -25.874 1.148 1.00 85.25 220 VAL A C 1
ATOM 1671 O O . VAL A 1 220 ? -4.772 -26.008 2.285 1.00 85.25 220 VAL A O 1
ATOM 1674 N N . ALA A 1 221 ? -5.807 -26.893 0.498 1.00 89.19 221 ALA A N 1
ATOM 1675 C CA . ALA A 1 221 ? -5.858 -28.251 1.048 1.00 89.19 221 ALA A CA 1
ATOM 1676 C C . ALA A 1 221 ? -4.456 -28.849 1.226 1.00 89.19 221 ALA A C 1
ATOM 1678 O O . ALA A 1 221 ? -4.193 -29.518 2.224 1.00 89.19 221 ALA A O 1
ATOM 1679 N N . GLU A 1 222 ? -3.549 -28.617 0.278 1.00 83.31 222 GLU A N 1
ATOM 1680 C CA . GLU A 1 222 ? -2.174 -29.113 0.325 1.00 83.31 222 GLU A CA 1
ATOM 1681 C C . GLU A 1 222 ? -1.369 -28.456 1.459 1.00 83.31 222 GLU A C 1
ATOM 1683 O O . GLU A 1 222 ? -0.735 -29.170 2.234 1.00 83.31 222 GLU A O 1
ATOM 1688 N N . MET A 1 223 ? -1.490 -27.136 1.646 1.00 79.62 223 MET A N 1
ATOM 1689 C CA . MET A 1 223 ? -0.879 -26.381 2.754 1.00 79.62 223 MET A CA 1
ATOM 1690 C C . MET A 1 223 ? -1.415 -26.813 4.125 1.00 79.62 223 MET A C 1
ATOM 1692 O O . MET A 1 223 ? -0.665 -26.946 5.092 1.00 79.62 223 MET A O 1
ATOM 1696 N N . ALA A 1 224 ? -2.713 -27.110 4.216 1.00 79.31 224 ALA A N 1
ATOM 1697 C CA . ALA A 1 224 ? -3.312 -27.714 5.406 1.00 79.31 224 ALA A CA 1
ATOM 1698 C C . ALA A 1 224 ? -2.941 -29.207 5.571 1.00 79.31 224 ALA A C 1
ATOM 1700 O O . ALA A 1 224 ? -3.286 -29.843 6.572 1.00 79.31 224 ALA A O 1
ATOM 1701 N N . GLY A 1 225 ? -2.186 -29.766 4.619 1.00 82.50 225 GLY A N 1
ATOM 1702 C CA . GLY A 1 225 ? -1.637 -31.117 4.599 1.00 82.50 225 GLY A CA 1
ATOM 1703 C C . GLY A 1 225 ? -2.662 -32.217 4.337 1.00 82.50 225 GLY A C 1
ATOM 1704 O O . GLY A 1 225 ? -2.503 -33.346 4.804 1.00 82.50 225 GLY A O 1
ATOM 1705 N N . HIS A 1 226 ? -3.697 -31.895 3.569 1.00 87.56 226 HIS A N 1
ATOM 1706 C CA . HIS A 1 226 ? -4.719 -32.803 3.063 1.00 87.56 226 HIS A CA 1
ATOM 1707 C C . HIS A 1 226 ? -4.432 -33.166 1.597 1.00 87.56 226 HIS A C 1
ATOM 1709 O O . HIS A 1 226 ? -5.245 -32.925 0.709 1.00 87.56 226 HIS A O 1
ATOM 1715 N N . ALA A 1 227 ? -3.269 -33.769 1.324 1.00 83.69 227 ALA A N 1
ATOM 1716 C CA . ALA A 1 227 ? -2.800 -34.059 -0.040 1.00 83.69 227 ALA A CA 1
ATOM 1717 C C . ALA A 1 227 ? -3.790 -34.895 -0.879 1.00 83.69 227 ALA A C 1
ATOM 1719 O O . ALA A 1 227 ? -3.977 -34.640 -2.067 1.00 83.69 227 ALA A O 1
ATOM 1720 N N . ALA A 1 228 ? -4.475 -35.863 -0.260 1.00 87.38 228 ALA A N 1
ATOM 1721 C CA . ALA A 1 228 ? -5.503 -36.653 -0.938 1.00 87.38 228 ALA A CA 1
ATOM 1722 C C . ALA A 1 228 ? -6.698 -35.790 -1.387 1.00 87.38 228 ALA A C 1
ATOM 1724 O O . ALA A 1 228 ? -7.191 -35.954 -2.505 1.00 87.38 228 ALA A O 1
ATOM 1725 N N . LEU A 1 229 ? -7.123 -34.843 -0.543 1.00 92.62 229 LEU A N 1
ATOM 1726 C CA . LEU A 1 229 ? -8.167 -33.872 -0.869 1.00 92.62 229 LEU A CA 1
ATOM 1727 C C . LEU A 1 229 ? -7.698 -32.900 -1.953 1.00 92.62 229 LEU A C 1
ATOM 1729 O O . LEU A 1 229 ? -8.438 -32.667 -2.900 1.00 92.62 229 LEU A O 1
ATOM 1733 N N . ALA A 1 230 ? -6.471 -32.385 -1.860 1.00 89.38 230 ALA A N 1
ATOM 1734 C CA . ALA A 1 230 ? -5.884 -31.531 -2.891 1.00 89.38 230 ALA A CA 1
ATOM 1735 C C . ALA A 1 230 ? -5.875 -32.234 -4.257 1.00 89.38 230 ALA A C 1
ATOM 1737 O O . ALA A 1 230 ? -6.346 -31.685 -5.250 1.00 89.38 230 ALA A O 1
ATOM 1738 N N . GLY A 1 231 ? -5.420 -33.490 -4.306 1.00 86.31 231 GLY A N 1
ATOM 1739 C CA . GLY A 1 231 ? -5.446 -34.295 -5.526 1.00 86.31 231 GLY A CA 1
ATOM 1740 C C . GLY A 1 231 ? -6.862 -34.517 -6.061 1.00 86.31 231 GLY A C 1
ATOM 1741 O O . GLY A 1 231 ? -7.070 -34.463 -7.270 1.00 86.31 231 GLY A O 1
ATOM 1742 N N . TRP A 1 232 ? -7.838 -34.739 -5.176 1.00 91.12 232 TRP A N 1
ATOM 1743 C CA . TRP A 1 232 ? -9.247 -34.832 -5.559 1.00 91.12 232 TRP A CA 1
ATOM 1744 C C . TRP A 1 232 ? -9.763 -33.505 -6.138 1.00 91.12 232 TRP A C 1
ATOM 1746 O O . TRP A 1 232 ? -10.302 -33.517 -7.236 1.00 91.12 232 TRP A O 1
ATOM 1756 N N . LEU A 1 233 ? -9.513 -32.362 -5.487 1.00 90.69 233 LEU A N 1
ATOM 1757 C CA . LEU A 1 233 ? -9.911 -31.032 -5.973 1.00 90.69 233 LEU A CA 1
ATOM 1758 C C . LEU A 1 233 ? -9.341 -30.741 -7.369 1.00 90.69 233 LEU A C 1
ATOM 1760 O O . LEU A 1 233 ? -10.083 -30.340 -8.261 1.00 90.69 233 LEU A O 1
ATOM 1764 N N . ARG A 1 234 ? -8.051 -31.027 -7.599 1.00 84.25 234 ARG A N 1
ATOM 1765 C CA . ARG A 1 234 ? -7.418 -30.816 -8.914 1.00 84.25 234 ARG A CA 1
ATOM 1766 C C . ARG A 1 234 ? -8.033 -31.684 -10.012 1.00 84.25 234 ARG A C 1
ATOM 1768 O O . ARG A 1 234 ? -8.105 -31.238 -11.151 1.00 84.25 234 ARG A O 1
ATOM 1775 N N . ARG A 1 235 ? -8.448 -32.915 -9.698 1.00 83.25 235 ARG A N 1
ATOM 1776 C CA . ARG A 1 235 ? -9.067 -33.826 -10.677 1.00 83.25 235 ARG A CA 1
ATOM 1777 C C . ARG A 1 235 ? -10.526 -33.487 -10.953 1.00 83.25 235 ARG A C 1
ATOM 1779 O O . ARG A 1 235 ? -10.958 -33.550 -12.093 1.00 83.25 235 ARG A O 1
ATOM 1786 N N . GLU A 1 236 ? -11.259 -33.124 -9.912 1.00 85.19 236 GLU A N 1
ATOM 1787 C CA . GLU A 1 236 ? -12.721 -33.159 -9.919 1.00 85.19 236 GLU A CA 1
ATOM 1788 C C . GLU A 1 236 ? -13.378 -31.775 -9.895 1.00 85.19 236 GLU A C 1
ATOM 1790 O O . GLU A 1 236 ? -14.568 -31.649 -10.188 1.00 85.19 236 GLU A O 1
ATOM 1795 N N . CYS A 1 237 ? -12.627 -30.738 -9.520 1.00 86.12 237 CYS A N 1
ATOM 1796 C CA . CYS A 1 237 ? -13.129 -29.373 -9.384 1.00 86.12 237 CYS A CA 1
ATOM 1797 C C . CYS A 1 237 ? -12.444 -28.372 -10.327 1.00 86.12 237 CYS A C 1
ATOM 1799 O O . CYS A 1 237 ? -12.814 -27.204 -10.294 1.00 86.12 237 CYS A O 1
ATOM 1801 N N . SER A 1 238 ? -11.494 -28.795 -11.171 1.00 86.75 238 SER A N 1
ATOM 1802 C CA . SER A 1 238 ? -10.800 -27.920 -12.129 1.00 86.75 238 SER A CA 1
ATOM 1803 C C . SER A 1 238 ? -11.402 -28.026 -13.533 1.00 86.75 238 SER A C 1
ATOM 1805 O O . SER A 1 238 ? -11.133 -28.976 -14.273 1.00 86.75 238 SER A O 1
ATOM 1807 N N . ASP A 1 239 ? -12.164 -27.009 -13.941 1.00 84.62 239 ASP A N 1
ATOM 1808 C CA . ASP A 1 239 ? -12.707 -26.932 -15.305 1.00 84.62 239 ASP A CA 1
ATOM 1809 C C . ASP A 1 239 ? -11.596 -26.765 -16.351 1.00 84.62 239 ASP A C 1
ATOM 1811 O O . ASP A 1 239 ? -11.695 -27.273 -17.468 1.00 84.62 239 ASP A O 1
ATOM 1815 N N . ALA A 1 240 ? -10.501 -26.087 -15.990 1.00 82.06 240 ALA A N 1
ATOM 1816 C CA . ALA A 1 240 ? -9.328 -25.972 -16.851 1.00 82.06 240 ALA A CA 1
ATOM 1817 C C . ALA A 1 240 ? -8.730 -27.350 -17.156 1.00 82.06 240 ALA A C 1
ATOM 1819 O O . ALA A 1 240 ? -8.376 -27.633 -18.301 1.00 82.06 240 ALA A O 1
ATOM 1820 N N . ARG A 1 241 ? -8.646 -28.228 -16.146 1.00 85.56 241 ARG A N 1
ATOM 1821 C CA . ARG A 1 241 ? -8.167 -29.599 -16.335 1.00 85.56 241 ARG A CA 1
ATOM 1822 C C . ARG A 1 241 ? -9.128 -30.388 -17.215 1.00 85.56 241 ARG A C 1
ATOM 1824 O O . ARG A 1 241 ? -8.668 -31.038 -18.149 1.00 85.56 241 ARG A O 1
ATOM 1831 N N . ALA A 1 242 ? -10.431 -30.299 -16.945 1.00 85.06 242 ALA A N 1
ATOM 1832 C CA . ALA A 1 242 ? -11.452 -30.983 -17.733 1.00 85.06 242 ALA A CA 1
ATOM 1833 C C . ALA A 1 242 ? -11.355 -30.618 -19.225 1.00 85.06 242 ALA A C 1
ATOM 1835 O O . ALA A 1 242 ? -11.278 -31.519 -20.058 1.00 85.06 242 ALA A O 1
ATOM 1836 N N . ARG A 1 243 ? -11.225 -29.322 -19.555 1.00 87.19 243 ARG A N 1
ATOM 1837 C CA . ARG A 1 243 ? -11.022 -28.848 -20.937 1.00 87.19 243 ARG A CA 1
ATOM 1838 C C . ARG A 1 243 ? -9.748 -29.397 -21.578 1.00 87.19 243 ARG A C 1
ATOM 1840 O O . ARG A 1 243 ? -9.743 -29.711 -22.763 1.00 87.19 243 ARG A O 1
ATOM 1847 N N . SER A 1 244 ? -8.656 -29.519 -20.823 1.00 88.00 244 SER A N 1
ATOM 1848 C CA . SER A 1 244 ? -7.422 -30.107 -21.355 1.00 88.00 244 SER A CA 1
ATOM 1849 C C . SER A 1 244 ? -7.532 -31.612 -21.582 1.00 88.00 244 SER A C 1
ATOM 1851 O O . SER A 1 244 ? -7.003 -32.105 -22.573 1.00 88.00 244 SER A O 1
ATOM 1853 N N . CYS A 1 245 ? -8.229 -32.346 -20.712 1.00 87.06 245 CYS A N 1
ATOM 1854 C CA . CYS A 1 245 ? -8.511 -33.762 -20.952 1.00 87.06 245 CYS A CA 1
ATOM 1855 C C . CYS A 1 245 ? -9.396 -33.933 -22.194 1.00 87.06 245 CYS A C 1
ATOM 1857 O O . CYS A 1 245 ? -9.061 -34.726 -23.069 1.00 87.06 245 CYS A O 1
ATOM 1859 N N . GLU A 1 246 ? -10.451 -33.127 -22.327 1.00 89.56 246 GLU A N 1
ATOM 1860 C CA . GLU A 1 246 ? -11.335 -33.115 -23.497 1.00 89.56 246 GLU A CA 1
ATOM 1861 C C . GLU A 1 246 ? -10.574 -32.807 -24.795 1.00 89.56 246 GLU A C 1
ATOM 1863 O O . GLU A 1 246 ? -10.738 -33.516 -25.788 1.00 89.56 246 GLU A O 1
ATOM 1868 N N . ALA A 1 247 ? -9.669 -31.822 -24.779 1.00 87.38 247 ALA A N 1
ATOM 1869 C CA . ALA A 1 247 ? -8.830 -31.483 -25.929 1.00 87.38 247 ALA A CA 1
ATOM 1870 C C . ALA A 1 247 ? -7.921 -32.640 -26.392 1.00 87.38 247 ALA A C 1
ATOM 1872 O O . ALA A 1 247 ? -7.521 -32.665 -27.556 1.00 87.38 247 ALA A O 1
ATOM 1873 N N . LEU A 1 248 ? -7.614 -33.594 -25.505 1.00 87.44 248 LEU A N 1
ATOM 1874 C CA . LEU A 1 248 ? -6.864 -34.816 -25.811 1.00 87.44 248 LEU A CA 1
ATOM 1875 C C . LEU A 1 248 ? -7.760 -36.058 -25.984 1.00 87.44 248 LEU A C 1
ATOM 1877 O O . LEU A 1 248 ? -7.240 -37.157 -26.155 1.00 87.44 248 LEU A O 1
ATOM 1881 N N . GLY A 1 249 ? -9.090 -35.924 -25.919 1.00 89.31 249 GLY A N 1
ATOM 1882 C CA . GLY A 1 249 ? -10.016 -37.061 -25.978 1.00 89.31 249 GLY A CA 1
ATOM 1883 C C . GLY A 1 249 ? -9.915 -38.004 -24.773 1.00 89.31 249 GLY A C 1
ATOM 1884 O O . GLY A 1 249 ? -10.173 -39.200 -24.896 1.00 89.31 249 GLY A O 1
ATOM 1885 N N . LEU A 1 250 ? -9.505 -37.482 -23.617 1.00 88.50 250 LEU A N 1
ATOM 1886 C CA . LEU A 1 250 ? -9.308 -38.235 -22.383 1.00 88.50 250 LEU A CA 1
ATOM 1887 C C . LEU A 1 250 ? -10.456 -38.000 -21.391 1.00 88.50 250 LEU A C 1
ATOM 1889 O O . LEU A 1 250 ? -10.965 -36.881 -21.290 1.00 88.50 250 LEU A O 1
ATOM 1893 N N . PRO A 1 251 ? -10.810 -39.005 -20.573 1.00 85.94 251 PRO A N 1
ATOM 1894 C CA . PRO A 1 251 ? -11.606 -38.795 -19.366 1.00 85.94 251 PRO A CA 1
ATOM 1895 C C . PRO A 1 251 ? -10.975 -37.740 -18.437 1.00 85.94 251 PRO A C 1
ATOM 1897 O O . PRO A 1 251 ? -9.749 -37.698 -18.286 1.00 85.94 251 PRO A O 1
ATOM 1900 N N . ALA A 1 252 ? -11.790 -36.898 -17.791 1.00 78.69 252 ALA A N 1
ATOM 1901 C CA . ALA A 1 252 ? -11.319 -35.787 -16.947 1.00 78.69 252 ALA A CA 1
ATOM 1902 C C . ALA A 1 252 ? -10.448 -36.235 -15.750 1.00 78.69 252 ALA A C 1
ATOM 1904 O O . ALA A 1 252 ? -9.545 -35.511 -15.315 1.00 78.69 252 ALA A O 1
ATOM 1905 N N . ASP A 1 253 ? -10.671 -37.455 -15.264 1.00 75.75 253 ASP A N 1
ATOM 1906 C CA . ASP A 1 253 ? -9.957 -38.090 -14.157 1.00 75.75 253 ASP A CA 1
ATOM 1907 C C . ASP A 1 253 ? -8.627 -38.750 -14.568 1.00 75.75 253 ASP A C 1
ATOM 1909 O O . ASP A 1 253 ? -7.867 -39.186 -13.701 1.00 75.75 253 ASP A O 1
ATOM 1913 N N . THR A 1 254 ? -8.289 -38.773 -15.864 1.00 81.31 254 THR A N 1
ATOM 1914 C CA . THR A 1 254 ? -7.055 -39.391 -16.379 1.00 81.31 254 THR A CA 1
ATOM 1915 C C . THR A 1 254 ? -5.815 -38.735 -15.779 1.00 81.31 254 THR A C 1
ATOM 1917 O O . THR A 1 254 ? -5.567 -37.553 -16.008 1.00 81.31 254 THR A O 1
ATOM 1920 N N . THR A 1 255 ? -4.994 -39.493 -15.050 1.00 76.12 255 THR A N 1
ATOM 1921 C CA . THR A 1 255 ? -3.730 -39.014 -14.449 1.00 76.12 255 THR A CA 1
ATOM 1922 C C . THR A 1 255 ? -2.476 -39.703 -14.982 1.00 76.12 255 THR A C 1
ATOM 1924 O O . THR A 1 255 ? -1.373 -39.221 -14.728 1.00 76.12 255 THR A O 1
ATOM 1927 N N . ASP A 1 256 ? -2.613 -40.809 -15.717 1.00 80.25 256 ASP A N 1
ATOM 1928 C CA . ASP A 1 256 ? -1.471 -41.566 -16.228 1.00 80.25 256 ASP A CA 1
ATOM 1929 C C . ASP A 1 256 ? -0.755 -40.783 -17.341 1.00 80.25 256 ASP A C 1
ATOM 1931 O O . ASP A 1 256 ? -1.279 -40.586 -18.440 1.00 80.25 256 ASP A O 1
ATOM 1935 N N . ALA A 1 257 ? 0.480 -40.363 -17.061 1.00 74.75 257 ALA A N 1
ATOM 1936 C CA . ALA A 1 257 ? 1.307 -39.596 -17.987 1.00 74.75 257 ALA A CA 1
ATOM 1937 C C . ALA A 1 257 ? 1.562 -40.324 -19.319 1.00 74.75 257 ALA A C 1
ATOM 1939 O O . ALA A 1 257 ? 1.701 -39.673 -20.354 1.00 74.75 257 ALA A O 1
ATOM 1940 N N . ARG A 1 258 ? 1.603 -41.663 -19.334 1.00 75.38 258 ARG A N 1
ATOM 1941 C CA . ARG A 1 258 ? 1.780 -42.453 -20.563 1.00 75.38 258 ARG A CA 1
ATOM 1942 C C . ARG A 1 258 ? 0.528 -42.409 -21.425 1.00 75.38 258 ARG A C 1
ATOM 1944 O O . ARG A 1 258 ? 0.646 -42.299 -22.644 1.00 75.38 258 ARG A O 1
ATOM 1951 N N . VAL A 1 259 ? -0.648 -42.470 -20.800 1.00 84.38 259 VAL A N 1
ATOM 1952 C CA . VAL A 1 259 ? -1.942 -42.341 -21.485 1.00 84.38 259 VAL A CA 1
ATOM 1953 C C . VAL A 1 259 ? -2.091 -40.928 -22.047 1.00 84.38 259 VAL A C 1
ATOM 1955 O O . VAL A 1 259 ? -2.371 -40.780 -23.235 1.00 84.38 259 VAL A O 1
ATOM 1958 N N . ILE A 1 260 ? -1.782 -39.905 -21.242 1.00 81.94 260 ILE A N 1
ATOM 1959 C CA . ILE A 1 260 ? -1.805 -38.495 -21.661 1.00 81.94 260 ILE A CA 1
ATOM 1960 C C . ILE A 1 260 ? -0.848 -38.253 -22.835 1.00 81.94 260 ILE A C 1
ATOM 1962 O O . ILE A 1 260 ? -1.234 -37.661 -23.841 1.00 81.94 260 ILE A O 1
ATOM 1966 N N . ARG A 1 261 ? 0.387 -38.766 -22.756 1.00 77.38 261 ARG A N 1
ATOM 1967 C CA . ARG A 1 261 ? 1.385 -38.645 -23.829 1.00 77.38 261 ARG A CA 1
ATOM 1968 C C . ARG A 1 261 ? 0.970 -39.374 -25.101 1.00 77.38 261 ARG A C 1
ATOM 1970 O O . ARG A 1 261 ? 1.184 -38.847 -26.188 1.00 77.38 261 ARG A O 1
ATOM 1977 N N . ARG A 1 262 ? 0.390 -40.572 -24.991 1.00 80.56 262 ARG A N 1
ATOM 1978 C CA . ARG A 1 262 ? -0.110 -41.316 -26.156 1.00 80.56 262 ARG A CA 1
ATOM 1979 C C . ARG A 1 262 ? -1.223 -40.538 -26.859 1.00 80.56 262 ARG A C 1
ATOM 1981 O O . ARG A 1 262 ? -1.132 -40.354 -28.068 1.00 80.56 262 ARG A O 1
ATOM 1988 N N . ALA A 1 263 ? -2.206 -40.057 -26.101 1.00 84.44 263 ALA A N 1
ATOM 1989 C CA . ALA A 1 263 ? -3.314 -39.269 -26.629 1.00 84.44 263 ALA A CA 1
ATOM 1990 C C . ALA A 1 263 ? -2.831 -37.961 -27.272 1.00 84.44 263 ALA A C 1
ATOM 1992 O O . ALA A 1 263 ? -3.227 -37.645 -28.389 1.00 84.44 263 ALA A O 1
ATOM 1993 N N . TYR A 1 264 ? -1.886 -37.259 -26.636 1.00 86.75 264 TYR A N 1
ATOM 1994 C CA . TYR A 1 264 ? -1.240 -36.090 -27.231 1.00 86.75 264 TYR A CA 1
ATOM 1995 C C . TYR A 1 264 ? -0.586 -36.405 -28.576 1.00 86.75 264 TYR A C 1
ATOM 1997 O O . TYR A 1 264 ? -0.866 -35.712 -29.543 1.00 86.75 264 TYR A O 1
ATOM 2005 N N . LEU A 1 265 ? 0.245 -37.448 -28.672 1.00 74.88 265 LEU A N 1
ATOM 2006 C CA . LEU A 1 265 ? 0.921 -37.794 -29.928 1.00 74.88 265 LEU A CA 1
ATOM 2007 C C . LEU A 1 265 ? -0.069 -38.163 -31.043 1.00 74.88 265 LEU A C 1
ATOM 2009 O O . LEU A 1 265 ? 0.179 -37.860 -32.208 1.00 74.88 265 LEU A O 1
ATOM 2013 N N . GLU A 1 266 ? -1.183 -38.807 -30.701 1.00 78.94 266 GLU A N 1
ATOM 2014 C CA . GLU A 1 266 ? -2.240 -39.150 -31.653 1.00 78.94 266 GLU A CA 1
ATOM 2015 C C . GLU A 1 266 ? -3.008 -37.909 -32.133 1.00 78.94 266 GLU A C 1
ATOM 2017 O O . GLU A 1 266 ? -3.163 -37.709 -33.340 1.00 78.94 266 GLU A O 1
ATOM 2022 N N . CYS A 1 267 ? -3.420 -37.034 -31.211 1.00 80.94 267 CYS A N 1
ATOM 2023 C CA . CYS A 1 267 ? -4.071 -35.764 -31.528 1.00 80.94 267 CYS A CA 1
ATOM 2024 C C . CYS A 1 267 ? -3.143 -34.841 -32.326 1.00 80.94 267 CYS A C 1
ATOM 2026 O O . CYS A 1 267 ? -3.551 -34.327 -33.363 1.00 80.94 267 CYS A O 1
ATOM 2028 N N . ALA A 1 268 ? -1.888 -34.697 -31.897 1.00 74.38 268 ALA A N 1
ATOM 2029 C CA . ALA A 1 268 ? -0.874 -33.854 -32.522 1.00 74.38 268 ALA A CA 1
ATOM 2030 C C . ALA A 1 268 ? -0.593 -34.271 -33.969 1.00 74.38 268 ALA A C 1
ATOM 2032 O O . ALA A 1 268 ? -0.494 -33.410 -34.830 1.00 74.38 268 ALA A O 1
ATOM 2033 N N . ARG A 1 269 ? -0.536 -35.578 -34.273 1.00 71.69 269 ARG A N 1
ATOM 2034 C CA . ARG A 1 269 ? -0.395 -36.073 -35.658 1.00 71.69 269 ARG A CA 1
ATOM 2035 C C . ARG A 1 269 ? -1.585 -35.714 -36.544 1.00 71.69 269 ARG A C 1
ATOM 2037 O O . ARG A 1 269 ? -1.406 -35.496 -37.735 1.00 71.69 269 ARG A O 1
ATOM 2044 N N . ARG A 1 270 ? -2.794 -35.686 -35.978 1.00 72.25 270 ARG A N 1
ATOM 2045 C CA . ARG A 1 270 ? -4.026 -35.353 -36.709 1.00 72.25 270 ARG A CA 1
ATOM 2046 C C . ARG A 1 270 ? -4.196 -33.853 -36.921 1.00 72.25 270 ARG A C 1
ATOM 2048 O O . ARG A 1 270 ? -4.768 -33.460 -37.930 1.00 72.25 270 ARG A O 1
ATOM 2055 N N . THR A 1 271 ? -3.756 -33.038 -35.965 1.00 70.12 271 THR A N 1
ATOM 2056 C CA . THR A 1 271 ? -3.914 -31.579 -35.998 1.00 70.12 271 THR A CA 1
ATOM 2057 C C . THR A 1 271 ? -2.683 -30.843 -36.519 1.00 70.12 271 THR A C 1
ATOM 2059 O O . THR A 1 271 ? -2.764 -29.631 -36.689 1.00 70.12 271 THR A O 1
ATOM 2062 N N . HIS A 1 272 ? -1.576 -31.549 -36.787 1.00 64.88 272 HIS A N 1
ATOM 2063 C CA . HIS A 1 272 ? -0.325 -30.961 -37.268 1.00 64.88 272 HIS A CA 1
ATOM 2064 C C . HIS A 1 272 ? -0.548 -30.108 -38.530 1.00 64.88 272 HIS A C 1
ATOM 2066 O O . HIS A 1 272 ? -1.211 -30.595 -39.453 1.00 64.88 272 HIS A O 1
ATOM 2072 N N . PRO A 1 273 ? 0.036 -28.896 -38.615 1.00 59.19 273 PRO A N 1
ATOM 2073 C CA . PRO A 1 273 ? -0.115 -28.008 -39.773 1.00 59.19 273 PRO A CA 1
ATOM 2074 C C . PRO A 1 273 ? 0.323 -28.645 -41.100 1.00 59.19 273 PRO A C 1
ATOM 2076 O O . PRO A 1 273 ? -0.294 -28.415 -42.134 1.00 59.19 273 PRO A O 1
ATOM 2079 N N . ASP A 1 274 ? 1.348 -29.500 -41.053 1.00 59.66 274 ASP A N 1
ATOM 2080 C CA . ASP A 1 274 ? 1.891 -30.193 -42.235 1.00 59.66 274 ASP A CA 1
ATOM 2081 C C . ASP A 1 274 ? 1.126 -31.479 -42.613 1.00 59.66 274 ASP A C 1
ATOM 2083 O O . ASP A 1 274 ? 1.474 -32.170 -43.571 1.00 59.66 274 ASP A O 1
ATOM 2087 N N . GLY A 1 275 ? 0.096 -31.848 -41.845 1.00 56.69 275 GLY A N 1
ATOM 2088 C CA . GLY A 1 275 ? -0.773 -32.988 -42.132 1.00 56.69 275 GLY A CA 1
ATOM 2089 C C . GLY A 1 275 ? -1.905 -32.614 -43.092 1.00 56.69 275 GLY A C 1
ATOM 2090 O O . GLY A 1 275 ? -2.371 -31.480 -43.101 1.00 56.69 275 GLY A O 1
ATOM 2091 N N . ALA A 1 276 ? -2.410 -33.586 -43.861 1.00 45.19 276 ALA A N 1
ATOM 2092 C CA . ALA A 1 276 ? -3.391 -33.408 -44.947 1.00 45.19 276 ALA A CA 1
ATOM 2093 C C . ALA A 1 276 ? -4.797 -32.870 -44.545 1.00 45.19 276 ALA A C 1
ATOM 2095 O O . ALA A 1 276 ? -5.753 -33.027 -45.302 1.00 45.19 276 ALA A O 1
ATOM 2096 N N . GLY A 1 277 ? -4.954 -32.238 -43.376 1.00 54.22 277 GLY A N 1
ATOM 2097 C CA . GLY A 1 277 ? -6.211 -31.629 -42.929 1.00 54.22 277 GLY A CA 1
ATOM 2098 C C . GLY A 1 277 ? -6.161 -30.808 -41.628 1.00 54.22 277 GLY A C 1
ATOM 2099 O O . GLY A 1 277 ? -7.212 -30.626 -41.017 1.00 54.22 277 GLY A O 1
ATOM 2100 N N . GLY A 1 278 ? -4.994 -30.341 -41.160 1.00 43.84 278 GLY A N 1
ATOM 2101 C CA . GLY A 1 278 ? -4.860 -29.658 -39.861 1.00 43.84 278 GLY A CA 1
ATOM 2102 C C . GLY A 1 278 ? -4.773 -28.129 -39.954 1.00 43.84 278 GLY A C 1
ATOM 2103 O O . GLY A 1 278 ? -3.824 -27.596 -40.513 1.00 43.84 278 GLY A O 1
ATOM 2104 N N . GLY A 1 279 ? -5.730 -27.401 -39.366 1.00 52.97 279 GLY A N 1
ATOM 2105 C CA . GLY A 1 279 ? -5.591 -25.958 -39.114 1.00 52.97 279 GLY A CA 1
ATOM 2106 C C . GLY A 1 279 ? -4.719 -25.697 -37.877 1.00 52.97 279 GLY A C 1
ATOM 2107 O O . GLY A 1 279 ? -4.943 -26.327 -36.842 1.00 52.97 279 GLY A O 1
ATOM 2108 N N . GLY A 1 280 ? -3.756 -24.770 -37.965 1.00 55.88 280 GLY A N 1
ATOM 2109 C CA . GLY A 1 280 ? -2.746 -24.501 -36.922 1.00 55.88 280 GLY A CA 1
ATOM 2110 C C . GLY A 1 280 ? -3.298 -24.252 -35.509 1.00 55.88 280 GLY A C 1
ATOM 2111 O O . GLY A 1 280 ? -2.722 -24.730 -34.533 1.00 55.88 280 GLY A O 1
ATOM 2112 N N . GLU A 1 281 ? -4.481 -23.640 -35.389 1.00 57.66 281 GLU A N 1
ATOM 2113 C CA . GLU A 1 281 ? -5.168 -23.430 -34.101 1.00 57.66 281 GLU A CA 1
ATOM 2114 C C . GLU A 1 281 ? -5.508 -24.746 -33.366 1.00 57.66 281 GLU A C 1
ATOM 2116 O O . GLU A 1 281 ? -5.569 -24.801 -32.135 1.00 57.66 281 GLU A O 1
ATOM 2121 N N . GLY A 1 282 ? -5.722 -25.841 -34.104 1.00 67.25 282 GLY A N 1
ATOM 2122 C CA . GLY A 1 282 ? -6.004 -27.157 -33.531 1.00 67.25 282 GLY A CA 1
ATOM 2123 C C . GLY A 1 282 ? -4.778 -27.810 -32.890 1.00 67.25 282 GLY A C 1
ATOM 2124 O O . GLY A 1 282 ? -4.918 -28.528 -31.898 1.00 67.25 282 GLY A O 1
ATOM 2125 N N . PHE A 1 283 ? -3.585 -27.559 -33.432 1.00 71.94 283 PHE A N 1
ATOM 2126 C CA . PHE A 1 283 ? -2.328 -28.089 -32.906 1.00 71.94 283 PHE A CA 1
ATOM 2127 C C . PHE A 1 283 ? -1.904 -27.366 -31.627 1.00 71.94 283 PHE A C 1
ATOM 2129 O O . PHE A 1 283 ? -1.617 -28.019 -30.623 1.00 71.94 283 PHE A O 1
ATOM 2136 N N . GLU A 1 284 ? -1.961 -26.033 -31.623 1.00 74.69 284 GLU A N 1
ATOM 2137 C CA . GLU A 1 284 ? -1.620 -25.218 -30.450 1.00 74.69 284 GLU A CA 1
ATOM 2138 C C . GLU A 1 284 ? -2.503 -25.555 -29.245 1.00 74.69 284 GLU A C 1
ATOM 2140 O O . GLU A 1 284 ? -2.005 -25.733 -28.132 1.00 74.69 284 GLU A O 1
ATOM 2145 N N . ARG A 1 285 ? -3.809 -25.752 -29.466 1.00 80.81 285 ARG A N 1
ATOM 2146 C CA . ARG A 1 285 ? -4.748 -26.159 -28.410 1.00 80.81 285 ARG A CA 1
ATOM 2147 C C . ARG A 1 285 ? -4.412 -27.531 -27.815 1.00 80.81 285 ARG A C 1
ATOM 2149 O O . ARG A 1 285 ? -4.461 -27.698 -26.597 1.00 80.81 285 ARG A O 1
ATOM 2156 N N . VAL A 1 286 ? -4.074 -28.511 -28.657 1.00 81.00 286 VAL A N 1
ATOM 2157 C CA . VAL A 1 286 ? -3.679 -29.871 -28.236 1.00 81.00 286 VAL A CA 1
ATOM 2158 C C . VAL A 1 286 ? -2.355 -29.842 -27.467 1.00 81.00 286 VAL A C 1
ATOM 2160 O O . VAL A 1 286 ? -2.217 -30.510 -26.440 1.00 81.00 286 VAL A O 1
ATOM 2163 N N . HIS A 1 287 ? -1.398 -29.032 -27.919 1.00 78.19 287 HIS A N 1
ATOM 2164 C CA . HIS A 1 287 ? -0.111 -28.862 -27.255 1.00 78.19 287 HIS A CA 1
ATOM 2165 C C . HIS A 1 287 ? -0.245 -28.170 -25.892 1.00 78.19 287 HIS A C 1
ATOM 2167 O O . HIS A 1 287 ? 0.249 -28.687 -24.889 1.00 78.19 287 HIS A O 1
ATOM 2173 N N . ALA A 1 288 ? -1.000 -27.071 -25.814 1.00 79.56 288 ALA A N 1
ATOM 2174 C CA . ALA A 1 288 ? -1.276 -26.373 -24.560 1.00 79.56 288 ALA A CA 1
ATOM 2175 C C . ALA A 1 288 ? -1.987 -27.278 -23.537 1.00 79.56 288 ALA A C 1
ATOM 2177 O O . ALA A 1 288 ? -1.652 -27.262 -22.351 1.00 79.56 288 ALA A O 1
ATOM 2178 N N . ALA A 1 289 ? -2.927 -28.116 -23.988 1.00 83.81 289 ALA A N 1
ATOM 2179 C CA . ALA A 1 289 ? -3.603 -29.094 -23.139 1.00 83.81 289 ALA A CA 1
ATOM 2180 C C . ALA A 1 289 ? -2.644 -30.159 -22.582 1.00 83.81 289 ALA A C 1
ATOM 2182 O O . ALA A 1 289 ? -2.704 -30.488 -21.395 1.00 83.81 289 ALA A O 1
ATOM 2183 N N . TYR A 1 290 ? -1.730 -30.667 -23.412 1.00 80.56 290 TYR A N 1
ATOM 2184 C CA . TYR A 1 290 ? -0.704 -31.615 -22.984 1.00 80.56 290 TYR A CA 1
ATOM 2185 C C . TYR A 1 290 ? 0.252 -31.008 -21.951 1.00 80.56 290 TYR A C 1
ATOM 2187 O O . TYR A 1 290 ? 0.448 -31.610 -20.892 1.00 80.56 290 TYR A O 1
ATOM 2195 N N . VAL A 1 291 ? 0.779 -29.805 -22.204 1.00 75.94 291 VAL A N 1
ATOM 2196 C CA . VAL A 1 291 ? 1.636 -29.054 -21.265 1.00 75.94 291 VAL A CA 1
ATOM 2197 C C . VAL A 1 291 ? 0.905 -28.793 -19.945 1.00 75.94 291 VAL A C 1
ATOM 2199 O O . VAL A 1 291 ? 1.449 -29.026 -18.864 1.00 75.94 291 VAL A O 1
ATOM 2202 N N . HIS A 1 292 ? -0.363 -28.384 -20.001 1.00 80.69 292 HIS A N 1
ATOM 2203 C CA . HIS A 1 292 ? -1.169 -28.167 -18.804 1.00 80.69 292 HIS A CA 1
ATOM 2204 C C . HIS A 1 292 ? -1.339 -29.450 -17.969 1.00 80.69 292 HIS A C 1
ATOM 2206 O O . HIS A 1 292 ? -1.151 -29.422 -16.752 1.00 80.69 292 HIS A O 1
ATOM 2212 N N . LEU A 1 293 ? -1.640 -30.594 -18.590 1.00 78.06 293 LEU A N 1
ATOM 2213 C CA . LEU A 1 293 ? -1.855 -31.854 -17.868 1.00 78.06 293 LEU A CA 1
ATOM 2214 C C . LEU A 1 293 ? -0.565 -32.495 -17.346 1.00 78.06 293 LEU A C 1
ATOM 2216 O O . LEU A 1 293 ? -0.604 -33.133 -16.292 1.00 78.06 293 LEU A O 1
ATOM 2220 N N . THR A 1 294 ? 0.553 -32.338 -18.059 1.00 73.19 294 THR A N 1
ATOM 2221 C CA . THR A 1 294 ? 1.816 -33.023 -17.742 1.00 73.19 294 THR A CA 1
ATOM 2222 C C . THR A 1 294 ? 2.790 -32.157 -16.956 1.00 73.19 294 THR A C 1
ATOM 2224 O O . THR A 1 294 ? 3.247 -32.576 -15.897 1.00 73.19 294 THR A O 1
ATOM 2227 N N . GLU A 1 295 ? 3.074 -30.942 -17.418 1.00 66.81 295 GLU A N 1
ATOM 2228 C CA . GLU A 1 295 ? 4.070 -30.062 -16.799 1.00 66.81 295 GLU A CA 1
ATOM 2229 C C . GLU A 1 295 ? 3.471 -29.256 -15.649 1.00 66.81 295 GLU A C 1
ATOM 2231 O O . GLU A 1 295 ? 4.106 -29.062 -14.612 1.00 66.81 295 GLU A O 1
ATOM 2236 N N . ARG A 1 296 ? 2.213 -28.825 -15.800 1.00 67.00 296 ARG A N 1
ATOM 2237 C CA . ARG A 1 296 ? 1.486 -28.097 -14.750 1.00 67.00 296 ARG A CA 1
ATOM 2238 C C . ARG A 1 296 ? 0.664 -29.029 -13.859 1.00 67.00 296 ARG A C 1
ATOM 2240 O O . ARG A 1 296 ? 0.066 -28.563 -12.899 1.00 67.00 296 ARG A O 1
ATOM 2247 N N . GLY A 1 297 ? 0.611 -30.336 -14.136 1.00 65.62 297 GLY A N 1
ATOM 2248 C CA . GLY A 1 297 ? -0.149 -31.316 -13.344 1.00 65.62 297 GLY A CA 1
ATOM 2249 C C . GLY A 1 297 ? -1.669 -31.084 -13.330 1.00 65.62 297 GLY A C 1
ATOM 2250 O O . GLY A 1 297 ? -2.355 -31.521 -12.404 1.00 65.62 297 GLY A O 1
ATOM 2251 N N . GLY A 1 298 ? -2.203 -30.368 -14.324 1.00 62.41 298 GLY A N 1
ATOM 2252 C CA . GLY A 1 298 ? -3.589 -29.887 -14.386 1.00 62.41 298 GLY A CA 1
ATOM 2253 C C . GLY A 1 298 ? -3.910 -28.753 -13.409 1.00 62.41 298 GLY A C 1
ATOM 2254 O O . GLY A 1 298 ? -5.075 -28.578 -13.047 1.00 62.41 298 GLY A O 1
ATOM 2255 N N . ARG A 1 299 ? -2.883 -28.040 -12.930 1.00 61.22 299 ARG A N 1
ATOM 2256 C CA . ARG A 1 299 ? -3.015 -26.810 -12.144 1.00 61.22 299 ARG A CA 1
ATOM 2257 C C . ARG A 1 299 ? -3.300 -25.640 -13.086 1.00 61.22 299 ARG A C 1
ATOM 2259 O O . ARG A 1 299 ? -2.622 -25.517 -14.107 1.00 61.22 299 ARG A O 1
ATOM 2266 N N . GLY A 1 300 ? -4.203 -24.740 -12.688 1.00 57.00 300 GLY A N 1
ATOM 2267 C CA . GLY A 1 300 ? -4.246 -23.395 -13.269 1.00 57.00 300 GLY A CA 1
ATOM 2268 C C . GLY A 1 300 ? -2.881 -22.702 -13.153 1.00 57.00 300 GLY A C 1
ATOM 2269 O O . GLY A 1 300 ? -1.980 -23.202 -12.473 1.00 57.00 300 GLY A O 1
ATOM 2270 N N . GLU A 1 301 ? -2.689 -21.570 -13.832 1.00 55.66 301 GLU A N 1
ATOM 2271 C CA . GLU A 1 301 ? -1.454 -20.796 -13.672 1.00 55.66 301 GLU A CA 1
ATOM 2272 C C . GLU A 1 301 ? -1.270 -20.436 -12.196 1.00 55.66 301 GLU A C 1
ATOM 2274 O O . GLU A 1 301 ? -2.049 -19.685 -11.612 1.00 55.66 301 GLU A O 1
ATOM 2279 N N . GLN A 1 302 ? -0.290 -21.089 -11.565 1.00 51.22 302 GLN A N 1
ATOM 2280 C CA . GLN A 1 302 ? -0.026 -20.941 -10.144 1.00 51.22 302 GLN A CA 1
ATOM 2281 C C . GLN A 1 302 ? 0.600 -19.564 -9.924 1.00 51.22 302 GLN A C 1
ATOM 2283 O O . GLN A 1 302 ? 1.798 -19.386 -10.160 1.00 51.22 302 GLN A O 1
ATOM 2288 N N . ALA A 1 303 ? -0.236 -18.614 -9.502 1.00 45.91 303 ALA A N 1
ATOM 2289 C CA . ALA A 1 303 ? 0.145 -17.242 -9.201 1.00 45.91 303 ALA A CA 1
ATOM 2290 C C . ALA A 1 303 ? 0.875 -17.127 -7.852 1.00 45.91 303 ALA A C 1
ATOM 2292 O O . ALA A 1 303 ? 1.601 -16.158 -7.644 1.00 45.91 303 ALA A O 1
ATOM 2293 N N . ASN A 1 304 ? 0.742 -18.119 -6.953 1.00 46.38 304 ASN A N 1
ATOM 2294 C CA . ASN A 1 304 ? 1.536 -18.161 -5.731 1.00 46.38 304 ASN A CA 1
ATOM 2295 C C . ASN A 1 304 ? 2.914 -18.812 -5.988 1.00 46.38 304 ASN A C 1
ATOM 2297 O O . ASN A 1 304 ? 3.030 -20.031 -6.166 1.00 46.38 304 ASN A O 1
ATOM 2301 N N . PRO A 1 305 ? 4.001 -18.035 -5.955 1.00 42.28 305 PRO A N 1
ATOM 2302 C CA . PRO A 1 305 ? 5.342 -18.534 -6.248 1.00 42.28 305 PRO A CA 1
ATOM 2303 C C . PRO A 1 305 ? 5.930 -19.541 -5.254 1.00 42.28 305 PRO A C 1
ATOM 2305 O O . PRO A 1 305 ? 6.872 -20.262 -5.596 1.00 42.28 305 PRO A O 1
ATOM 2308 N N . THR A 1 306 ? 5.383 -19.622 -4.041 1.00 42.81 306 THR A N 1
ATOM 2309 C CA . THR A 1 306 ? 5.874 -20.501 -2.964 1.00 42.81 306 THR A CA 1
ATOM 2310 C C . THR A 1 306 ? 5.753 -21.998 -3.295 1.00 42.81 306 THR A C 1
ATOM 2312 O O . THR A 1 306 ? 6.405 -22.833 -2.671 1.00 42.81 306 THR A O 1
ATOM 2315 N N . HIS A 1 307 ? 4.984 -22.354 -4.331 1.00 44.50 307 HIS A N 1
ATOM 2316 C CA . HIS A 1 307 ? 4.769 -23.732 -4.786 1.00 44.50 307 HIS A CA 1
ATOM 2317 C C . HIS A 1 307 ? 5.700 -24.196 -5.924 1.00 44.50 307 HIS A C 1
ATOM 2319 O O . HIS A 1 307 ? 5.569 -25.331 -6.395 1.00 44.50 307 HIS A O 1
ATOM 2325 N N . SER A 1 308 ? 6.653 -23.369 -6.372 1.00 48.62 308 SER A N 1
ATOM 2326 C CA . SER A 1 308 ? 7.622 -23.745 -7.412 1.00 48.62 308 SER A CA 1
ATOM 2327 C C . SER A 1 308 ? 9.062 -23.712 -6.900 1.00 48.62 308 SER A C 1
ATOM 2329 O O . SER A 1 308 ? 9.717 -22.671 -6.859 1.00 48.62 308 SER A O 1
ATOM 2331 N N . LEU A 1 309 ? 9.582 -24.897 -6.564 1.00 43.28 309 LEU A N 1
ATOM 2332 C CA . LEU A 1 309 ? 10.942 -25.101 -6.048 1.00 43.28 309 LEU A CA 1
ATOM 2333 C C . LEU A 1 309 ? 12.021 -24.509 -6.976 1.00 43.28 309 LEU A C 1
ATOM 2335 O O . LEU A 1 309 ? 12.971 -23.893 -6.508 1.00 43.28 309 LEU A O 1
ATOM 2339 N N . ARG A 1 310 ? 11.833 -24.635 -8.298 1.00 46.22 310 ARG A N 1
ATOM 2340 C CA . ARG A 1 310 ? 12.745 -24.096 -9.325 1.00 46.22 310 ARG A CA 1
ATOM 2341 C C . ARG A 1 310 ? 12.738 -22.566 -9.384 1.00 46.22 310 ARG A C 1
ATOM 2343 O O . ARG A 1 310 ? 13.782 -21.959 -9.597 1.00 46.22 310 ARG A O 1
ATOM 2350 N N . LYS A 1 311 ? 11.571 -21.946 -9.182 1.00 47.78 311 LYS A N 1
ATOM 2351 C CA . LYS A 1 311 ? 11.419 -20.482 -9.155 1.00 47.78 311 LYS A CA 1
ATOM 2352 C C . LYS A 1 311 ? 12.033 -19.889 -7.881 1.00 47.78 311 LYS A C 1
ATOM 2354 O O . LYS A 1 311 ? 12.711 -18.873 -7.948 1.00 47.78 311 LYS A O 1
ATOM 2359 N N . MET A 1 312 ? 11.904 -20.593 -6.755 1.00 49.38 312 MET A N 1
ATOM 2360 C CA . MET A 1 312 ? 12.484 -20.184 -5.472 1.00 49.38 312 MET A CA 1
ATOM 2361 C C . MET A 1 312 ? 14.017 -20.312 -5.412 1.00 49.38 312 MET A C 1
ATOM 2363 O O . MET A 1 312 ? 14.665 -19.430 -4.863 1.00 49.38 312 MET A O 1
ATOM 2367 N N . VAL A 1 313 ? 14.625 -21.356 -5.995 1.00 50.03 313 VAL A N 1
ATOM 2368 C CA . VAL A 1 313 ? 16.103 -21.490 -6.044 1.00 50.03 313 VAL A CA 1
ATOM 2369 C C . VAL A 1 313 ? 16.742 -20.376 -6.883 1.00 50.03 313 VAL A C 1
ATOM 2371 O O . VAL A 1 313 ? 17.789 -19.849 -6.508 1.00 50.03 313 VAL A O 1
ATOM 2374 N N . ARG A 1 314 ? 16.077 -19.957 -7.969 1.00 52.03 314 ARG A N 1
ATOM 2375 C CA . ARG A 1 314 ? 16.494 -18.788 -8.758 1.00 52.03 314 ARG A CA 1
ATOM 2376 C C . ARG A 1 314 ? 16.376 -17.479 -7.966 1.00 52.03 314 ARG A C 1
ATOM 2378 O O . ARG A 1 314 ? 17.286 -16.665 -8.043 1.00 52.03 314 ARG A O 1
ATOM 2385 N N . ALA A 1 315 ? 15.316 -17.306 -7.172 1.00 47.34 315 ALA A N 1
ATOM 2386 C CA . ALA A 1 315 ? 15.102 -16.106 -6.352 1.00 47.34 315 ALA A CA 1
ATOM 2387 C C . ALA A 1 315 ? 16.095 -15.963 -5.178 1.00 47.34 315 ALA A C 1
ATOM 2389 O O . ALA A 1 315 ? 16.368 -14.854 -4.735 1.00 47.34 315 ALA A O 1
ATOM 2390 N N . VAL A 1 316 ? 16.661 -17.071 -4.679 1.00 44.84 316 VAL A N 1
ATOM 2391 C CA . VAL A 1 316 ? 17.605 -17.090 -3.538 1.00 44.84 316 VAL A CA 1
ATOM 2392 C C . VAL A 1 316 ? 19.084 -17.098 -3.990 1.00 44.84 316 VAL A C 1
ATOM 2394 O O . VAL A 1 316 ? 19.988 -17.253 -3.174 1.00 44.84 316 VAL A O 1
ATOM 2397 N N . GLY A 1 317 ? 19.363 -16.888 -5.284 1.00 51.91 317 GLY A N 1
ATOM 2398 C CA . GLY A 1 317 ? 20.723 -16.641 -5.792 1.00 51.91 317 GLY A CA 1
ATOM 2399 C C . GLY A 1 317 ? 21.471 -17.847 -6.378 1.00 51.91 317 GLY A C 1
ATOM 2400 O O . GLY A 1 317 ? 22.682 -17.771 -6.571 1.00 51.91 317 GLY A O 1
ATOM 2401 N N . GLY A 1 318 ? 20.792 -18.954 -6.703 1.00 44.44 318 GLY A N 1
ATOM 2402 C CA . GLY A 1 318 ? 21.398 -20.077 -7.428 1.00 44.44 318 GLY A CA 1
ATOM 2403 C C . GLY A 1 318 ? 21.538 -19.793 -8.928 1.00 44.44 318 GLY A C 1
ATOM 2404 O O . GLY A 1 318 ? 20.682 -20.194 -9.718 1.00 44.44 318 GLY A O 1
ATOM 2405 N N . GLY A 1 319 ? 22.592 -19.084 -9.331 1.00 43.16 319 GLY A N 1
ATOM 2406 C CA . GLY A 1 319 ? 22.965 -18.929 -10.737 1.00 43.16 319 GLY A CA 1
ATOM 2407 C C . GLY A 1 319 ? 23.770 -20.131 -11.236 1.00 43.16 319 GLY A C 1
ATOM 2408 O O . GLY A 1 319 ? 24.934 -20.260 -10.880 1.00 43.16 319 GLY A O 1
ATOM 2409 N N . GLY A 1 320 ? 23.178 -20.980 -12.083 1.00 35.53 320 GLY A N 1
ATOM 2410 C CA . GLY A 1 320 ? 23.938 -21.914 -12.925 1.00 35.53 320 GLY A CA 1
ATOM 2411 C C . GLY A 1 320 ? 23.296 -23.285 -13.163 1.00 35.53 320 GLY A C 1
ATOM 2412 O O . GLY A 1 320 ? 23.041 -24.014 -12.216 1.00 35.53 320 GLY A O 1
ATOM 2413 N N . GLY A 1 321 ? 23.092 -23.604 -14.448 1.00 34.62 321 GLY A N 1
ATOM 2414 C CA . GLY A 1 321 ? 23.295 -24.924 -15.069 1.00 34.62 321 GLY A CA 1
ATOM 2415 C C . GLY A 1 321 ? 22.449 -26.121 -14.624 1.00 34.62 321 GLY A C 1
ATOM 2416 O O . GLY A 1 321 ? 22.608 -26.644 -13.527 1.00 34.62 321 GLY A O 1
ATOM 2417 N N . GLU A 1 322 ? 21.646 -26.656 -15.549 1.00 40.72 322 GLU A N 1
ATOM 2418 C CA . GLU A 1 322 ? 21.341 -28.091 -15.562 1.00 40.72 322 GLU A CA 1
ATOM 2419 C C . GLU A 1 322 ? 22.650 -28.849 -15.819 1.00 40.72 322 GLU A C 1
ATOM 2421 O O . GLU A 1 322 ? 23.118 -28.844 -16.948 1.00 40.72 322 GLU A O 1
ATOM 2426 N N . GLU A 1 323 ? 23.272 -29.407 -14.776 1.00 37.28 323 GLU A N 1
ATOM 2427 C CA . GLU A 1 323 ? 23.985 -30.700 -14.759 1.00 37.28 323 GLU A CA 1
ATOM 2428 C C . GLU A 1 323 ? 24.869 -30.839 -13.498 1.00 37.28 323 GLU A C 1
ATOM 2430 O O . GLU A 1 323 ? 25.577 -29.917 -13.109 1.00 37.28 323 GLU A O 1
ATOM 2435 N N . ALA A 1 324 ? 24.843 -32.044 -12.910 1.00 30.28 324 ALA A N 1
ATOM 2436 C CA . ALA A 1 324 ? 25.674 -32.575 -11.812 1.00 30.28 324 ALA A CA 1
ATOM 2437 C C . ALA A 1 324 ? 25.237 -32.357 -10.334 1.00 30.28 324 ALA A C 1
ATOM 2439 O O . ALA A 1 324 ? 25.696 -31.476 -9.621 1.00 30.28 324 ALA A O 1
ATOM 2440 N N . ALA A 1 325 ? 24.444 -33.331 -9.863 1.00 33.84 325 ALA A N 1
ATOM 2441 C CA . ALA A 1 325 ? 24.658 -34.150 -8.656 1.00 33.84 325 ALA A CA 1
ATOM 2442 C C . ALA A 1 325 ? 24.821 -33.494 -7.259 1.00 33.84 325 ALA A C 1
ATOM 2444 O O . ALA A 1 325 ? 25.930 -33.267 -6.787 1.00 33.84 325 ALA A O 1
ATOM 2445 N N . GLY A 1 326 ? 23.727 -33.472 -6.485 1.00 45.69 326 GLY A N 1
ATOM 2446 C CA . GLY A 1 326 ? 23.609 -34.210 -5.216 1.00 45.69 326 GLY A CA 1
ATOM 2447 C C . GLY A 1 326 ? 24.687 -33.926 -4.168 1.00 45.69 326 GLY A C 1
ATOM 2448 O O . GLY A 1 326 ? 25.377 -34.846 -3.728 1.00 45.69 326 GLY A O 1
ATOM 2449 N N . GLY A 1 327 ? 24.818 -32.664 -3.760 1.00 49.78 327 GLY A N 1
ATOM 2450 C CA . GLY A 1 327 ? 25.802 -32.208 -2.773 1.00 49.78 327 GLY A CA 1
ATOM 2451 C C . GLY A 1 327 ? 25.193 -31.471 -1.575 1.00 49.78 327 GLY A C 1
ATOM 2452 O O . GLY A 1 327 ? 24.047 -31.021 -1.602 1.00 49.78 327 GLY A O 1
ATOM 2453 N N . VAL A 1 328 ? 25.992 -31.310 -0.512 1.00 52.97 328 VAL A N 1
ATOM 2454 C CA . VAL A 1 328 ? 25.627 -30.566 0.713 1.00 52.97 328 VAL A CA 1
ATOM 2455 C C . VAL A 1 328 ? 25.201 -29.124 0.402 1.00 52.97 328 VAL A C 1
ATOM 2457 O O . VAL A 1 328 ? 24.282 -28.614 1.035 1.00 52.97 328 VAL A O 1
ATOM 2460 N N . GLU A 1 329 ? 25.802 -28.480 -0.601 1.00 55.12 329 GLU A N 1
ATOM 2461 C CA . GLU A 1 329 ? 25.445 -27.116 -1.022 1.00 55.12 329 GLU A CA 1
ATOM 2462 C C . GLU A 1 329 ? 24.042 -27.030 -1.631 1.00 55.12 329 GLU A C 1
ATOM 2464 O O . GLU A 1 329 ? 23.277 -26.130 -1.287 1.00 55.12 329 GLU A O 1
ATOM 2469 N N . GLU A 1 330 ? 23.657 -28.009 -2.451 1.00 54.62 330 GLU A N 1
ATOM 2470 C CA . GLU A 1 330 ? 22.314 -28.089 -3.024 1.00 54.62 330 GLU A CA 1
ATOM 2471 C C . GLU A 1 330 ? 21.266 -28.291 -1.912 1.00 54.62 330 GLU A C 1
ATOM 2473 O O . GLU A 1 330 ? 20.248 -27.596 -1.861 1.00 54.62 330 GLU A O 1
ATOM 2478 N N . ALA A 1 331 ? 21.554 -29.163 -0.939 1.00 56.59 331 ALA A N 1
ATOM 2479 C CA . ALA A 1 331 ? 20.703 -29.362 0.234 1.00 56.59 331 ALA A CA 1
ATOM 2480 C C . ALA A 1 331 ? 20.568 -28.090 1.098 1.00 56.59 331 ALA A C 1
ATOM 2482 O O . ALA A 1 331 ? 19.482 -27.800 1.608 1.00 56.59 331 ALA A O 1
ATOM 2483 N N . VAL A 1 332 ? 21.642 -27.303 1.230 1.00 61.34 332 VAL A N 1
ATOM 2484 C CA . VAL A 1 332 ? 21.651 -26.020 1.952 1.00 61.34 332 VAL A CA 1
ATOM 2485 C C . VAL A 1 332 ? 20.828 -24.959 1.216 1.00 61.34 332 VAL A C 1
ATOM 2487 O O . VAL A 1 332 ? 20.032 -24.276 1.859 1.00 61.34 332 VAL A O 1
ATOM 2490 N N . LEU A 1 333 ? 20.942 -24.846 -0.110 1.00 59.41 333 LEU A N 1
ATOM 2491 C CA . LEU A 1 333 ? 20.127 -23.932 -0.924 1.00 59.41 333 LEU A CA 1
ATOM 2492 C C . LEU A 1 333 ? 18.635 -24.284 -0.864 1.00 59.41 333 LEU A C 1
ATOM 2494 O O . LEU A 1 333 ? 17.796 -23.409 -0.634 1.00 59.41 333 LEU A O 1
ATOM 2498 N N . TYR A 1 334 ? 18.291 -25.569 -0.978 1.00 59.56 334 TYR A N 1
ATOM 2499 C CA . TYR A 1 334 ? 16.907 -26.016 -0.810 1.00 59.56 334 TYR A CA 1
ATOM 2500 C C . TYR A 1 334 ? 16.372 -25.738 0.593 1.00 59.56 334 TYR A C 1
ATOM 2502 O O . TYR A 1 334 ? 15.203 -25.377 0.755 1.00 59.56 334 TYR A O 1
ATOM 2510 N N . PHE A 1 335 ? 17.212 -25.890 1.615 1.00 65.38 335 PHE A N 1
ATOM 2511 C CA . PHE A 1 335 ? 16.835 -25.579 2.983 1.00 65.38 335 PHE A CA 1
ATOM 2512 C C . PHE A 1 335 ? 16.606 -24.073 3.195 1.00 65.38 335 PHE A C 1
ATOM 2514 O O . PHE A 1 335 ? 15.579 -23.699 3.768 1.00 65.38 335 PHE A O 1
ATOM 2521 N N . LYS A 1 336 ? 17.489 -23.214 2.663 1.00 67.75 336 LYS A N 1
ATOM 2522 C CA . LYS A 1 336 ? 17.348 -21.746 2.678 1.00 67.75 336 LYS A CA 1
ATOM 2523 C C . LYS A 1 336 ? 16.028 -21.292 2.061 1.00 67.75 336 LYS A C 1
ATOM 2525 O O . LYS A 1 336 ? 15.272 -20.556 2.692 1.00 67.75 336 LYS A O 1
ATOM 2530 N N . ALA A 1 337 ? 15.705 -21.800 0.872 1.00 60.94 337 ALA A N 1
ATOM 2531 C CA . ALA A 1 337 ? 14.468 -21.459 0.174 1.00 60.94 337 ALA A CA 1
ATOM 2532 C C . ALA A 1 337 ? 13.212 -21.860 0.972 1.00 60.94 337 ALA A C 1
ATOM 2534 O O . ALA A 1 337 ? 12.279 -21.069 1.113 1.00 60.94 337 ALA A O 1
ATOM 2535 N N . ARG A 1 338 ? 13.199 -23.063 1.565 1.00 67.31 338 ARG A N 1
ATOM 2536 C CA . ARG A 1 338 ? 12.075 -23.541 2.397 1.00 67.31 338 ARG A CA 1
ATOM 2537 C C . ARG A 1 338 ? 11.896 -22.705 3.662 1.00 67.31 338 ARG A C 1
ATOM 2539 O O . ARG A 1 338 ? 10.765 -22.478 4.094 1.00 67.31 338 ARG A O 1
ATOM 2546 N N . LEU A 1 339 ? 13.004 -22.271 4.260 1.00 70.50 339 LEU A N 1
ATOM 2547 C CA . LEU A 1 339 ? 13.009 -21.449 5.465 1.00 70.50 339 LEU A CA 1
ATOM 2548 C C . LEU A 1 339 ? 12.491 -20.038 5.174 1.00 70.50 339 LEU A C 1
ATOM 2550 O O . LEU A 1 339 ? 11.618 -19.569 5.900 1.00 70.50 339 LEU A O 1
ATOM 2554 N N . ALA A 1 340 ? 12.951 -19.409 4.090 1.00 66.19 340 ALA A N 1
ATOM 2555 C CA . ALA A 1 340 ? 12.453 -18.111 3.642 1.00 66.19 340 ALA A CA 1
ATOM 2556 C C . ALA A 1 340 ? 10.948 -18.161 3.326 1.00 66.19 340 ALA A C 1
ATOM 2558 O O . ALA A 1 340 ? 10.193 -17.340 3.837 1.00 66.19 340 ALA A O 1
ATOM 2559 N N . ALA A 1 341 ? 10.486 -19.178 2.588 1.00 58.53 341 ALA A N 1
ATOM 2560 C CA . ALA A 1 341 ? 9.070 -19.352 2.259 1.00 58.53 341 ALA A CA 1
ATOM 2561 C C . ALA A 1 341 ? 8.187 -19.534 3.506 1.00 58.53 341 ALA A C 1
ATOM 2563 O O . ALA A 1 341 ? 7.162 -18.872 3.643 1.00 58.53 341 ALA A O 1
ATOM 2564 N N . ALA A 1 342 ? 8.614 -20.373 4.459 1.00 65.00 342 ALA A N 1
ATOM 2565 C CA . ALA A 1 342 ? 7.874 -20.574 5.705 1.00 65.00 342 ALA A CA 1
ATOM 2566 C C . ALA A 1 342 ? 7.748 -19.282 6.527 1.00 65.00 342 ALA A C 1
ATOM 2568 O O . ALA A 1 342 ? 6.778 -19.130 7.263 1.00 65.00 342 ALA A O 1
ATOM 2569 N N . VAL A 1 343 ? 8.721 -18.374 6.419 1.00 65.19 343 VAL A N 1
ATOM 2570 C CA . VAL A 1 343 ? 8.726 -17.079 7.105 1.00 65.19 343 VAL A CA 1
ATOM 2571 C C . VAL A 1 343 ? 7.925 -16.014 6.340 1.00 65.19 343 VAL A C 1
ATOM 2573 O O . VAL A 1 343 ? 7.268 -15.191 6.976 1.00 65.19 343 VAL A O 1
ATOM 2576 N N . LEU A 1 344 ? 7.922 -16.058 5.004 1.00 59.31 344 LEU A N 1
ATOM 2577 C CA . LEU A 1 344 ? 7.185 -15.128 4.136 1.00 59.31 344 LEU A CA 1
ATOM 2578 C C . LEU A 1 344 ? 5.672 -15.310 4.169 1.00 59.31 344 LEU A C 1
ATOM 2580 O O . LEU A 1 344 ? 4.947 -14.327 4.045 1.00 59.31 344 LEU A O 1
ATOM 2584 N N . ASP A 1 345 ? 5.199 -16.525 4.433 1.00 55.16 345 ASP A N 1
ATOM 2585 C CA . ASP A 1 345 ? 3.773 -16.849 4.584 1.00 55.16 345 ASP A CA 1
ATOM 2586 C C . ASP A 1 345 ? 3.091 -16.063 5.734 1.00 55.16 345 ASP A C 1
ATOM 2588 O O . ASP A 1 345 ? 1.870 -15.996 5.852 1.00 55.16 345 ASP A O 1
ATOM 2592 N N . TRP A 1 346 ? 3.888 -15.432 6.606 1.00 52.84 346 TRP A N 1
ATOM 2593 C CA . TRP A 1 346 ? 3.433 -14.580 7.711 1.00 52.84 346 TRP A CA 1
ATOM 2594 C C . TRP A 1 346 ? 3.537 -13.075 7.425 1.00 52.84 346 TRP A C 1
ATOM 2596 O O . TRP A 1 346 ? 3.215 -12.255 8.294 1.00 52.84 346 TRP A O 1
ATOM 2606 N N . GLY A 1 347 ? 3.968 -12.712 6.215 1.00 51.25 347 GLY A N 1
ATOM 2607 C CA . GLY A 1 347 ? 4.214 -11.338 5.798 1.00 51.25 347 GLY A CA 1
ATOM 2608 C C . GLY A 1 347 ? 5.265 -10.632 6.661 1.00 51.25 347 GLY A C 1
ATOM 2609 O O . GLY A 1 347 ? 6.045 -11.248 7.389 1.00 51.25 347 GLY A O 1
ATOM 2610 N N . GLU A 1 348 ? 5.253 -9.301 6.637 1.00 48.94 348 GLU A N 1
ATOM 2611 C CA . GLU A 1 348 ? 6.236 -8.447 7.332 1.00 48.94 348 GLU A CA 1
ATOM 2612 C C . GLU A 1 348 ? 6.239 -8.594 8.874 1.00 48.94 348 GLU A C 1
ATOM 2614 O O . GLU A 1 348 ? 7.113 -8.075 9.578 1.00 48.94 348 GLU A O 1
ATOM 2619 N N . GLY A 1 349 ? 5.265 -9.318 9.437 1.00 51.75 349 GLY A N 1
ATOM 2620 C CA . GLY A 1 349 ? 5.152 -9.580 10.870 1.00 51.75 349 GLY A CA 1
ATOM 2621 C C . GLY A 1 349 ? 6.242 -10.499 11.434 1.00 51.75 349 GLY A C 1
ATOM 2622 O O . GLY A 1 349 ? 6.598 -10.338 12.602 1.00 51.75 349 GLY A O 1
ATOM 2623 N N . GLY A 1 350 ? 6.804 -11.404 10.622 1.00 59.97 350 GLY A N 1
ATOM 2624 C CA . GLY A 1 350 ? 7.784 -12.414 11.045 1.00 59.97 350 GLY A CA 1
ATOM 2625 C C . GLY A 1 350 ? 7.230 -13.490 11.995 1.00 59.97 350 GLY A C 1
ATOM 2626 O O . GLY A 1 350 ? 6.135 -13.376 12.548 1.00 59.97 350 GLY A O 1
ATOM 2627 N N . ILE A 1 351 ? 7.997 -14.563 12.208 1.00 71.00 351 ILE A N 1
ATOM 2628 C CA . ILE A 1 351 ? 7.598 -15.727 13.019 1.00 71.00 351 ILE A CA 1
ATOM 2629 C C . ILE A 1 351 ? 8.415 -15.790 14.313 1.00 71.00 351 ILE A C 1
ATOM 2631 O O . ILE A 1 351 ? 9.641 -15.834 14.239 1.00 71.00 351 ILE A O 1
ATOM 2635 N N . PRO A 1 352 ? 7.797 -15.890 15.508 1.00 77.12 352 PRO A N 1
ATOM 2636 C CA . PRO A 1 352 ? 8.534 -16.111 16.753 1.00 77.12 352 PRO A CA 1
ATOM 2637 C C . PRO A 1 352 ? 9.433 -17.348 16.668 1.00 77.12 352 PRO A C 1
ATOM 2639 O O . PRO A 1 352 ? 8.963 -18.431 16.312 1.00 77.12 352 PRO A O 1
ATOM 2642 N N . ILE A 1 353 ? 10.701 -17.218 17.059 1.00 71.44 353 ILE A N 1
ATOM 2643 C CA . ILE A 1 353 ? 11.735 -18.248 16.882 1.00 71.44 353 ILE A CA 1
ATOM 2644 C C . ILE A 1 353 ? 11.339 -19.590 17.517 1.00 71.44 353 ILE A C 1
ATOM 2646 O O . ILE A 1 353 ? 11.538 -20.649 16.929 1.00 71.44 353 ILE A O 1
ATOM 2650 N N . GLY A 1 354 ? 10.678 -19.557 18.681 1.00 67.62 354 GLY A N 1
ATOM 2651 C CA . GLY A 1 354 ? 10.189 -20.757 19.369 1.00 67.62 354 GLY A CA 1
ATOM 2652 C C . GLY A 1 354 ? 9.017 -21.443 18.656 1.00 67.62 354 GLY A C 1
ATOM 2653 O O . GLY A 1 354 ? 8.761 -22.623 18.872 1.00 67.62 354 GLY A O 1
ATOM 2654 N N . SER A 1 355 ? 8.310 -20.725 17.779 1.00 70.56 355 SER A N 1
ATOM 2655 C CA . SER A 1 355 ? 7.244 -21.271 16.931 1.00 70.56 355 SER A CA 1
ATOM 2656 C C . SER A 1 355 ? 7.733 -21.708 15.554 1.00 70.56 355 SER A C 1
ATOM 2658 O O . SER A 1 355 ? 7.026 -22.484 14.910 1.00 70.56 355 SER A O 1
ATOM 2660 N N . LEU A 1 356 ? 8.918 -21.262 15.121 1.00 73.12 356 LEU A N 1
ATOM 2661 C CA . LEU A 1 356 ? 9.461 -21.518 13.788 1.00 73.12 356 LEU A CA 1
ATOM 2662 C C . LEU A 1 356 ? 9.510 -23.008 13.465 1.00 73.12 356 LEU A C 1
ATOM 2664 O O . LEU A 1 356 ? 9.008 -23.414 12.429 1.00 73.12 356 LEU A O 1
ATOM 2668 N N . ARG A 1 357 ? 10.027 -23.848 14.368 1.00 71.38 357 ARG A N 1
ATOM 2669 C CA . ARG A 1 357 ? 10.154 -25.294 14.117 1.00 71.38 357 ARG A CA 1
ATOM 2670 C C . ARG A 1 357 ? 8.798 -25.964 13.874 1.00 71.38 357 ARG A C 1
ATOM 2672 O O . ARG A 1 357 ? 8.637 -26.721 12.925 1.00 71.38 357 ARG A O 1
ATOM 2679 N N . ARG A 1 358 ? 7.801 -25.627 14.699 1.00 65.62 358 ARG A N 1
ATOM 2680 C CA . ARG A 1 358 ? 6.415 -26.101 14.551 1.00 65.62 358 ARG A CA 1
ATOM 2681 C C . ARG A 1 358 ? 5.786 -25.591 13.254 1.00 65.62 358 ARG A C 1
ATOM 2683 O O . ARG A 1 358 ? 5.067 -26.336 12.606 1.00 65.62 358 ARG A O 1
ATOM 2690 N N . LYS A 1 359 ? 6.027 -24.327 12.902 1.00 64.12 359 LYS A N 1
ATOM 2691 C CA . LYS A 1 359 ? 5.446 -23.666 11.725 1.00 64.12 359 LYS A CA 1
ATOM 2692 C C . LYS A 1 359 ? 6.071 -24.160 10.425 1.00 64.12 359 LYS A C 1
ATOM 2694 O O . LYS A 1 359 ? 5.342 -24.514 9.510 1.00 64.12 359 LYS A O 1
ATOM 2699 N N . PHE A 1 360 ? 7.388 -24.309 10.397 1.00 67.75 360 PHE A N 1
ATOM 2700 C CA . PHE A 1 360 ? 8.123 -24.918 9.297 1.00 67.75 360 PHE A CA 1
ATOM 2701 C C . PHE A 1 360 ? 7.592 -26.321 8.990 1.00 67.75 360 PHE A C 1
ATOM 2703 O O . PHE A 1 360 ? 7.267 -26.605 7.848 1.00 67.75 360 PHE A O 1
ATOM 2710 N N . SER A 1 361 ? 7.387 -27.167 10.005 1.00 60.00 361 SER A N 1
ATOM 2711 C CA . SER A 1 361 ? 6.795 -28.499 9.809 1.00 60.00 361 SER A CA 1
ATOM 2712 C C . SER A 1 361 ? 5.289 -28.492 9.491 1.00 60.00 361 SER A C 1
ATOM 2714 O O . SER A 1 361 ? 4.769 -29.511 9.043 1.00 60.00 361 SER A O 1
ATOM 2716 N N . GLN A 1 362 ? 4.573 -27.381 9.720 1.00 54.06 362 GLN A N 1
ATOM 2717 C CA . GLN A 1 362 ? 3.186 -27.204 9.261 1.00 54.06 362 GLN A CA 1
ATOM 2718 C C . GLN A 1 362 ? 3.133 -26.893 7.763 1.00 54.06 362 GLN A C 1
ATOM 2720 O O . GLN A 1 362 ? 2.323 -27.501 7.075 1.00 54.06 362 GLN A O 1
ATOM 2725 N N . VAL A 1 363 ? 4.010 -26.002 7.288 1.00 52.06 363 VAL A N 1
ATOM 2726 C CA . VAL A 1 363 ? 4.136 -25.620 5.869 1.00 52.06 363 VAL A CA 1
ATOM 2727 C C . VAL A 1 363 ? 4.788 -26.747 5.051 1.00 52.06 363 VAL A C 1
ATOM 2729 O O . VAL A 1 363 ? 4.364 -27.039 3.941 1.00 52.06 363 VAL A O 1
ATOM 2732 N N . TRP A 1 364 ? 5.772 -27.446 5.626 1.00 58.03 364 TRP A N 1
ATOM 2733 C CA . TRP A 1 364 ? 6.564 -28.491 4.968 1.00 58.03 364 TRP A CA 1
ATOM 2734 C C . TRP A 1 364 ? 6.483 -29.823 5.734 1.00 58.03 364 TRP A C 1
ATOM 2736 O O . TRP A 1 364 ? 7.430 -30.245 6.406 1.00 58.03 364 TRP A O 1
ATOM 2746 N N . ARG A 1 365 ? 5.326 -30.498 5.670 1.00 47.62 365 ARG A N 1
ATOM 2747 C CA . ARG A 1 365 ? 5.102 -31.786 6.359 1.00 47.62 365 ARG A CA 1
ATOM 2748 C C . ARG A 1 365 ? 6.069 -32.877 5.879 1.00 47.62 365 ARG A C 1
ATOM 2750 O O . ARG A 1 365 ? 6.377 -32.971 4.699 1.00 47.62 365 ARG A O 1
ATOM 2757 N N . GLY A 1 366 ? 6.527 -33.724 6.807 1.00 52.56 366 GLY A N 1
ATOM 2758 C CA . GLY A 1 366 ? 7.535 -34.764 6.540 1.00 52.56 366 GLY A CA 1
ATOM 2759 C C . GLY A 1 366 ? 8.981 -34.254 6.566 1.00 52.56 366 GLY A C 1
ATOM 2760 O O . GLY A 1 366 ? 9.917 -35.046 6.473 1.00 52.56 366 GLY A O 1
ATOM 2761 N N . HIS A 1 367 ? 9.177 -32.946 6.747 1.00 55.25 367 HIS A N 1
ATOM 2762 C CA . HIS A 1 367 ? 10.485 -32.334 6.908 1.00 55.25 367 HIS A CA 1
ATOM 2763 C C . HIS A 1 367 ? 10.597 -31.665 8.281 1.00 55.25 367 HIS A C 1
ATOM 2765 O O . HIS A 1 367 ? 9.799 -30.811 8.680 1.00 55.25 367 HIS A O 1
ATOM 2771 N N . THR A 1 368 ? 11.604 -32.083 9.041 1.00 61.56 368 THR A N 1
ATOM 2772 C CA . THR A 1 368 ? 12.014 -31.400 10.265 1.00 61.56 368 THR A CA 1
ATOM 2773 C C . THR A 1 368 ? 13.038 -30.338 9.919 1.00 61.56 368 THR A C 1
ATOM 2775 O O . THR A 1 368 ? 13.856 -30.534 9.025 1.00 61.56 368 THR A O 1
ATOM 2778 N N . LEU A 1 369 ? 13.022 -29.226 10.655 1.00 67.62 369 LEU A N 1
ATOM 2779 C CA . LEU A 1 369 ? 14.147 -28.298 10.626 1.00 67.62 369 LEU A CA 1
ATOM 2780 C C . LEU A 1 369 ? 15.431 -29.099 10.962 1.00 67.62 369 LEU A C 1
ATOM 2782 O O . LEU A 1 369 ? 15.463 -29.664 12.070 1.00 67.62 369 LEU A O 1
ATOM 2786 N N . PRO A 1 370 ? 16.414 -29.197 10.041 1.00 65.25 370 PRO A N 1
ATOM 2787 C CA . PRO A 1 370 ? 17.612 -30.007 10.199 1.00 65.25 370 PRO A CA 1
ATOM 2788 C C . PRO A 1 370 ? 18.363 -29.622 11.464 1.00 65.25 370 PRO A C 1
ATOM 2790 O O . PRO A 1 370 ? 18.376 -28.463 11.889 1.00 65.25 370 PRO A O 1
ATOM 2793 N N . SER A 1 371 ? 18.974 -30.615 12.085 1.00 62.66 371 SER A N 1
ATOM 2794 C CA . SER A 1 371 ? 19.936 -30.402 13.150 1.00 62.66 371 SER A CA 1
ATOM 2795 C C . SER A 1 371 ? 21.176 -29.678 12.607 1.00 62.66 371 SER A C 1
ATOM 2797 O O . SER A 1 371 ? 21.509 -29.816 11.429 1.00 62.66 371 SER A O 1
ATOM 2799 N N . PRO A 1 372 ? 21.916 -28.948 13.461 1.00 61.00 372 PRO A N 1
ATOM 2800 C CA . PRO A 1 372 ? 23.190 -28.356 13.064 1.00 61.00 372 PRO A CA 1
ATOM 2801 C C . PRO A 1 372 ? 24.127 -29.371 12.382 1.00 61.00 372 PRO A C 1
ATOM 2803 O O . PRO A 1 372 ? 24.722 -29.065 11.353 1.00 61.00 372 PRO A O 1
ATOM 2806 N N . ALA A 1 373 ? 24.184 -30.608 12.884 1.00 62.34 373 ALA A N 1
ATOM 2807 C CA . ALA A 1 373 ? 25.035 -31.662 12.332 1.00 62.34 373 ALA A CA 1
ATOM 2808 C C . ALA A 1 373 ? 24.722 -31.993 10.860 1.00 62.34 373 ALA A C 1
ATOM 2810 O O . ALA A 1 373 ? 25.643 -32.193 10.073 1.00 62.34 373 ALA A O 1
ATOM 2811 N N . GLU A 1 374 ? 23.445 -31.981 10.469 1.00 62.09 374 GLU A N 1
ATOM 2812 C CA . GLU A 1 374 ? 23.003 -32.238 9.088 1.00 62.09 374 GLU A CA 1
ATOM 2813 C C . GLU A 1 374 ? 23.365 -31.094 8.120 1.00 62.09 374 GLU A C 1
ATOM 2815 O O . GLU A 1 374 ? 23.369 -31.291 6.910 1.00 62.09 374 GLU A O 1
ATOM 2820 N N . LEU A 1 375 ? 23.713 -29.913 8.643 1.00 58.91 375 LEU A N 1
ATOM 2821 C CA . LEU A 1 375 ? 24.127 -28.725 7.883 1.00 58.91 375 LEU A CA 1
ATOM 2822 C C . LEU A 1 375 ? 25.648 -28.474 7.958 1.00 58.91 375 LEU A C 1
ATOM 2824 O O . LEU A 1 375 ? 26.116 -27.362 7.695 1.00 58.91 375 LEU A O 1
ATOM 2828 N N . GLY A 1 376 ? 26.429 -29.475 8.382 1.00 60.38 376 GLY A N 1
ATOM 2829 C CA . GLY A 1 376 ? 27.876 -29.342 8.581 1.00 60.38 376 GLY A CA 1
ATOM 2830 C C . GLY A 1 376 ? 28.251 -28.383 9.719 1.00 60.38 376 GLY A C 1
ATOM 2831 O O . GLY A 1 376 ? 29.335 -27.799 9.713 1.00 60.38 376 GLY A O 1
ATOM 2832 N N . LEU A 1 377 ? 27.343 -28.169 10.675 1.00 57.06 377 LEU A N 1
ATOM 2833 C CA . LEU A 1 377 ? 27.543 -27.343 11.864 1.00 57.06 377 LEU A CA 1
ATOM 2834 C C . LEU A 1 377 ? 27.764 -28.220 13.105 1.00 57.06 377 LEU A C 1
ATOM 2836 O O . LEU A 1 377 ? 27.237 -29.329 13.192 1.00 57.06 377 LEU A O 1
ATOM 2840 N N . PRO A 1 378 ? 28.515 -27.738 14.110 1.00 60.69 378 PRO A N 1
ATOM 2841 C CA . PRO A 1 378 ? 28.777 -28.511 15.318 1.00 60.69 378 PRO A CA 1
ATOM 2842 C C . PRO A 1 378 ? 27.466 -28.910 16.030 1.00 60.69 378 PRO A C 1
ATOM 2844 O O . PRO A 1 378 ? 26.549 -28.093 16.145 1.00 60.69 378 PRO A O 1
ATOM 2847 N N . PRO A 1 379 ? 27.367 -30.138 16.574 1.00 53.78 379 PRO A N 1
ATOM 2848 C CA . PRO A 1 379 ? 26.101 -30.779 16.964 1.00 53.78 379 PRO A CA 1
ATOM 2849 C C . PRO A 1 379 ? 25.331 -30.113 18.120 1.00 53.78 379 PRO A C 1
ATOM 2851 O O . PRO A 1 379 ? 24.214 -30.519 18.425 1.00 53.78 379 PRO A O 1
ATOM 2854 N N . ARG A 1 380 ? 25.895 -29.090 18.775 1.00 63.25 380 ARG A N 1
ATOM 2855 C CA . ARG A 1 380 ? 25.283 -28.367 19.908 1.00 63.25 380 ARG A CA 1
ATOM 2856 C C . ARG A 1 380 ? 25.018 -26.885 19.618 1.00 63.25 380 ARG A C 1
ATOM 2858 O O . ARG A 1 380 ? 24.984 -26.079 20.544 1.00 63.25 380 ARG A O 1
ATOM 2865 N N . LEU A 1 381 ? 24.857 -26.506 18.350 1.00 64.06 381 LEU A N 1
ATOM 2866 C CA . LEU A 1 381 ? 24.570 -25.119 17.988 1.00 64.06 381 LEU A CA 1
ATOM 2867 C C . LEU A 1 381 ? 23.081 -24.769 18.248 1.00 64.06 381 LEU A C 1
ATOM 2869 O O . LEU A 1 381 ? 22.201 -25.441 17.709 1.00 64.06 381 LEU A O 1
ATOM 2873 N N . PRO A 1 382 ? 22.758 -23.739 19.056 1.00 69.75 382 PRO A N 1
ATOM 2874 C CA . PRO A 1 382 ? 21.375 -23.297 19.266 1.00 69.75 382 PRO A CA 1
ATOM 2875 C C . PRO A 1 382 ? 20.706 -22.835 17.960 1.00 69.75 382 PRO A C 1
ATOM 2877 O O . PRO A 1 382 ? 21.371 -22.231 17.122 1.00 69.75 382 PRO A O 1
ATOM 2880 N N . LEU A 1 383 ? 19.384 -23.033 17.816 1.00 70.25 383 LEU A N 1
ATOM 2881 C CA . LEU A 1 383 ? 18.596 -22.635 16.628 1.00 70.25 383 LEU A CA 1
ATOM 2882 C C . LEU A 1 383 ? 18.884 -21.195 16.177 1.00 70.25 383 LEU A C 1
ATOM 2884 O O . LEU A 1 383 ? 19.012 -20.929 14.991 1.00 70.25 383 LEU A O 1
ATOM 2888 N N . GLN A 1 384 ? 19.032 -20.274 17.124 1.00 68.50 384 GLN A N 1
ATOM 2889 C CA . GLN A 1 384 ? 19.336 -18.878 16.829 1.00 68.50 384 GLN A CA 1
ATOM 2890 C C . GLN A 1 384 ? 20.687 -18.697 16.123 1.00 68.50 384 GLN A C 1
ATOM 2892 O O . GLN A 1 384 ? 20.746 -18.040 15.092 1.00 68.50 384 GLN A O 1
ATOM 2897 N N . LYS A 1 385 ? 21.735 -19.374 16.603 1.00 68.19 385 LYS A N 1
ATOM 2898 C CA . LYS A 1 385 ? 23.058 -19.383 15.962 1.00 68.19 385 LYS A CA 1
ATOM 2899 C C . LYS A 1 385 ? 23.072 -20.119 14.626 1.00 68.19 385 LYS A C 1
ATOM 2901 O O . LYS A 1 385 ? 23.902 -19.846 13.770 1.00 68.19 385 LYS A O 1
ATOM 2906 N N . MET A 1 386 ? 22.162 -21.073 14.444 1.00 70.12 386 MET A N 1
ATOM 2907 C CA . MET A 1 386 ? 21.966 -21.715 13.151 1.00 70.12 386 MET A CA 1
ATOM 2908 C C . MET A 1 386 ? 21.371 -20.725 12.138 1.00 70.12 386 MET A C 1
ATOM 2910 O O . MET A 1 386 ? 21.870 -20.648 11.024 1.00 70.12 386 MET A O 1
ATOM 2914 N N . LEU A 1 387 ? 20.363 -19.937 12.537 1.00 70.56 387 LEU A N 1
ATOM 2915 C CA . LEU A 1 387 ? 19.736 -18.898 11.705 1.00 70.56 387 LEU A CA 1
ATOM 2916 C C . LEU A 1 387 ? 20.679 -17.742 11.360 1.00 70.56 387 LEU A C 1
ATOM 2918 O O . LEU A 1 387 ? 20.568 -17.194 10.273 1.00 70.56 387 LEU A O 1
ATOM 2922 N N . GLU A 1 388 ? 21.634 -17.413 12.231 1.00 68.75 388 GLU A N 1
ATOM 2923 C CA . GLU A 1 388 ? 22.697 -16.438 11.930 1.00 68.75 388 GLU A CA 1
ATOM 2924 C C . GLU A 1 388 ? 23.539 -16.839 10.708 1.00 68.75 388 GLU A C 1
ATOM 2926 O O . GLU A 1 388 ? 24.047 -15.976 10.008 1.00 68.75 388 GLU A O 1
ATOM 2931 N N . ARG A 1 389 ? 23.659 -18.139 10.402 1.00 66.94 389 ARG A N 1
ATOM 2932 C CA . ARG A 1 389 ? 24.355 -18.616 9.193 1.00 66.94 389 ARG A CA 1
ATOM 2933 C C . ARG A 1 389 ? 23.511 -18.510 7.914 1.00 66.94 389 ARG A C 1
ATOM 2935 O O . ARG A 1 389 ? 23.992 -18.845 6.834 1.00 66.94 389 ARG A O 1
ATOM 2942 N N . PHE A 1 390 ? 22.250 -18.122 8.067 1.00 66.56 390 PHE A N 1
ATOM 2943 C CA . PHE A 1 390 ? 21.259 -17.913 7.017 1.00 66.56 390 PHE A CA 1
ATOM 2944 C C . PHE A 1 390 ? 20.832 -16.438 6.963 1.00 66.56 390 PHE A C 1
ATOM 2946 O O . PHE A 1 390 ? 19.744 -16.136 6.474 1.00 66.56 390 PHE A O 1
ATOM 2953 N N . ASP A 1 391 ? 21.657 -15.530 7.499 1.00 67.00 391 ASP A N 1
ATOM 2954 C CA . ASP A 1 391 ? 21.353 -14.104 7.617 1.00 67.00 391 ASP A CA 1
ATOM 2955 C C . ASP A 1 391 ? 21.069 -13.441 6.265 1.00 67.00 391 ASP A C 1
ATOM 2957 O O . ASP A 1 391 ? 20.258 -12.526 6.181 1.00 67.00 391 ASP A O 1
ATOM 2961 N N . ASP A 1 392 ? 21.676 -13.934 5.193 1.00 67.62 392 ASP A N 1
ATOM 2962 C CA . ASP A 1 392 ? 21.435 -13.536 3.808 1.00 67.62 392 ASP A CA 1
ATOM 2963 C C . ASP A 1 392 ? 19.985 -13.747 3.344 1.00 67.62 392 ASP A C 1
ATOM 2965 O O . ASP A 1 392 ? 19.497 -13.025 2.479 1.00 67.62 392 ASP A O 1
ATOM 2969 N N . THR A 1 393 ? 19.271 -14.700 3.944 1.00 65.25 393 THR A N 1
ATOM 2970 C CA . THR A 1 393 ? 17.903 -15.076 3.552 1.00 65.25 393 THR A CA 1
ATOM 2971 C C . THR A 1 393 ? 16.862 -14.770 4.616 1.00 65.25 393 THR A C 1
ATOM 2973 O O . THR A 1 393 ? 15.713 -14.471 4.280 1.00 65.25 393 THR A O 1
ATOM 2976 N N . VAL A 1 394 ? 17.240 -14.811 5.895 1.00 69.69 394 VAL A N 1
ATOM 2977 C CA . VAL A 1 394 ? 16.358 -14.531 7.027 1.00 69.69 394 VAL A CA 1
ATOM 2978 C C . VAL A 1 394 ? 17.058 -13.694 8.092 1.00 69.69 394 VAL A C 1
ATOM 2980 O O . VAL A 1 394 ? 18.190 -13.956 8.465 1.00 69.69 394 VAL A O 1
ATOM 2983 N N . GLU A 1 395 ? 16.371 -12.709 8.657 1.00 78.31 395 GLU A N 1
ATOM 2984 C CA . GLU A 1 395 ? 16.871 -11.927 9.783 1.00 78.31 395 GLU A CA 1
ATOM 2985 C C . GLU A 1 395 ? 16.207 -12.340 11.097 1.00 78.31 395 GLU A C 1
ATOM 2987 O O . GLU A 1 395 ? 14.990 -12.529 11.175 1.00 78.31 395 GLU A O 1
ATOM 2992 N N . VAL A 1 396 ? 17.007 -12.461 12.159 1.00 74.62 396 VAL A N 1
ATOM 2993 C CA . VAL A 1 396 ? 16.504 -12.659 13.521 1.00 74.62 396 VAL A CA 1
ATOM 2994 C C . VAL A 1 396 ? 16.428 -11.305 14.211 1.00 74.62 396 VAL A C 1
ATOM 2996 O O . VAL A 1 396 ? 17.445 -10.691 14.520 1.00 74.62 396 VAL A O 1
ATOM 2999 N N . VAL A 1 397 ? 15.213 -10.858 14.497 1.00 70.44 397 VAL A N 1
ATOM 3000 C CA . VAL A 1 397 ? 14.960 -9.603 15.200 1.00 70.44 397 VAL A CA 1
ATOM 3001 C C . VAL A 1 397 ? 14.776 -9.905 16.682 1.00 70.44 397 VAL A C 1
ATOM 3003 O O . VAL A 1 397 ? 13.816 -10.567 17.088 1.00 70.44 397 VAL A O 1
ATOM 3006 N N . GLN A 1 398 ? 15.721 -9.429 17.492 1.00 72.44 398 GLN A N 1
ATOM 3007 C CA . GLN A 1 398 ? 15.628 -9.471 18.948 1.00 72.44 398 GLN A CA 1
ATOM 3008 C C . GLN A 1 398 ? 14.958 -8.202 19.468 1.00 72.44 398 GLN A C 1
ATOM 3010 O O . GLN A 1 398 ? 15.247 -7.099 19.005 1.00 72.44 398 GLN A O 1
ATOM 3015 N N . PHE A 1 399 ? 14.083 -8.355 20.457 1.00 56.28 399 PHE A N 1
ATOM 3016 C CA . PHE A 1 399 ? 13.404 -7.229 21.082 1.00 56.28 399 PHE A CA 1
ATOM 3017 C C . PHE A 1 399 ? 14.026 -6.931 22.442 1.00 56.28 399 PHE A C 1
ATOM 3019 O O . PHE A 1 399 ? 14.179 -7.817 23.280 1.00 56.28 399 PHE A O 1
ATOM 3026 N N . ALA A 1 400 ? 14.373 -5.663 22.667 1.00 46.91 400 ALA A N 1
ATOM 3027 C CA . ALA A 1 400 ? 15.000 -5.203 23.907 1.00 46.91 400 ALA A CA 1
ATOM 3028 C C . ALA A 1 400 ? 14.067 -5.272 25.136 1.00 46.91 400 ALA A C 1
ATOM 3030 O O . ALA A 1 400 ? 14.527 -5.126 26.263 1.00 46.91 400 ALA A O 1
ATOM 3031 N N . ASP A 1 401 ? 12.768 -5.502 24.928 1.00 51.69 401 ASP A N 1
ATOM 3032 C CA . ASP A 1 401 ? 11.735 -5.591 25.966 1.00 51.69 401 ASP A CA 1
ATOM 3033 C C . ASP A 1 401 ? 11.545 -7.013 26.536 1.00 51.69 401 ASP A C 1
ATOM 3035 O O . ASP A 1 401 ? 10.641 -7.244 27.340 1.00 51.69 401 ASP A O 1
ATOM 3039 N N . GLY A 1 402 ? 12.381 -7.974 26.123 1.00 48.00 402 GLY A N 1
ATOM 3040 C CA . GLY A 1 402 ? 12.300 -9.373 26.550 1.00 48.00 402 GLY A CA 1
ATOM 3041 C C . GLY A 1 402 ? 11.259 -10.209 25.796 1.00 48.00 402 GLY A C 1
ATOM 3042 O O . GLY A 1 402 ? 11.073 -11.385 26.121 1.00 48.00 402 GLY A O 1
ATOM 3043 N N . SER A 1 403 ? 10.591 -9.645 24.783 1.00 55.69 403 SER A N 1
ATOM 3044 C CA . SER A 1 403 ? 9.697 -10.403 23.905 1.00 55.69 403 SER A CA 1
ATOM 3045 C C . SER A 1 403 ? 10.462 -11.492 23.135 1.00 55.69 403 SER A C 1
ATOM 3047 O O . SER A 1 403 ? 11.627 -11.296 22.776 1.00 55.69 403 SER A O 1
ATOM 3049 N N . PRO A 1 404 ? 9.828 -12.645 22.828 1.00 59.28 404 PRO A N 1
ATOM 3050 C CA . PRO A 1 404 ? 10.486 -13.718 22.090 1.00 59.28 404 PRO A CA 1
ATOM 3051 C C . PRO A 1 404 ? 11.000 -13.208 20.734 1.00 59.28 404 PRO A C 1
ATOM 3053 O O . PRO A 1 404 ? 10.219 -12.586 20.007 1.00 59.28 404 PRO A O 1
ATOM 3056 N N . PRO A 1 405 ? 12.263 -13.486 20.360 1.00 74.38 405 PRO A N 1
ATOM 3057 C CA . PRO A 1 405 ? 12.800 -13.026 19.086 1.00 74.38 405 PRO A CA 1
ATOM 3058 C C . PRO A 1 405 ? 11.987 -13.595 17.925 1.00 74.38 405 PRO A C 1
ATOM 3060 O O . PRO A 1 405 ? 11.494 -14.725 18.003 1.00 74.38 405 PRO A O 1
ATOM 3063 N N . ILE A 1 406 ? 11.845 -12.822 16.852 1.00 73.94 406 ILE A N 1
ATOM 3064 C CA . ILE A 1 406 ? 11.153 -13.248 15.629 1.00 73.94 406 ILE A CA 1
ATOM 3065 C C . ILE A 1 406 ? 12.150 -13.428 14.490 1.00 73.94 406 ILE A C 1
ATOM 3067 O O . ILE A 1 406 ? 13.224 -12.837 14.490 1.00 73.94 406 ILE A O 1
ATOM 3071 N N . VAL A 1 407 ? 11.776 -14.243 13.514 1.00 74.62 407 VAL A N 1
ATOM 3072 C CA . VAL A 1 407 ? 12.526 -14.495 12.287 1.00 74.62 407 VAL A CA 1
ATOM 3073 C C . VAL A 1 407 ? 11.724 -13.922 11.128 1.00 74.62 407 VAL A C 1
ATOM 3075 O O . VAL A 1 407 ? 10.524 -14.188 11.032 1.00 74.62 407 VAL A O 1
ATOM 3078 N N . ARG A 1 408 ? 12.361 -13.123 10.276 1.00 73.06 408 ARG A N 1
ATOM 3079 C CA . ARG A 1 408 ? 11.785 -12.530 9.058 1.00 73.06 408 ARG A CA 1
ATOM 3080 C C . ARG A 1 408 ? 12.595 -12.959 7.847 1.00 73.06 408 ARG A C 1
ATOM 3082 O O . ARG A 1 408 ? 13.763 -13.278 8.001 1.00 73.06 408 ARG A O 1
ATOM 3089 N N . ALA A 1 409 ? 11.989 -12.999 6.669 1.00 68.81 409 ALA A N 1
ATOM 3090 C CA . ALA A 1 409 ? 12.723 -13.229 5.434 1.00 68.81 409 ALA A CA 1
ATOM 3091 C C . ALA A 1 409 ? 13.259 -11.894 4.916 1.00 68.81 409 ALA A C 1
ATOM 3093 O O . ALA A 1 409 ? 12.588 -10.874 5.052 1.00 68.81 409 ALA A O 1
ATOM 3094 N N . ARG A 1 410 ? 14.463 -11.911 4.343 1.00 66.50 410 ARG A N 1
ATOM 3095 C CA . ARG A 1 410 ? 15.072 -10.745 3.686 1.00 66.50 410 ARG A CA 1
ATOM 3096 C C . ARG A 1 410 ? 14.751 -10.657 2.195 1.00 66.50 410 ARG A C 1
ATOM 3098 O O . ARG A 1 410 ? 14.919 -9.598 1.607 1.00 66.50 410 ARG A O 1
ATOM 3105 N N . VAL A 1 411 ? 14.290 -11.754 1.601 1.00 57.12 411 VAL A N 1
ATOM 3106 C CA . VAL A 1 411 ? 13.852 -11.804 0.200 1.00 57.12 411 VAL A CA 1
ATOM 3107 C C . VAL A 1 411 ? 12.431 -11.251 0.117 1.00 57.12 411 VAL A C 1
ATOM 3109 O O . VAL A 1 411 ? 11.576 -11.691 0.890 1.00 57.12 411 VAL A O 1
ATOM 3112 N N . ALA A 1 412 ? 12.164 -10.294 -0.776 1.00 53.03 412 ALA A N 1
ATOM 3113 C CA . ALA A 1 412 ? 10.839 -9.696 -0.879 1.00 53.03 412 ALA A CA 1
ATOM 3114 C C . ALA A 1 412 ? 9.826 -10.719 -1.421 1.00 53.03 412 ALA A C 1
ATOM 3116 O O . ALA A 1 412 ? 10.143 -11.563 -2.260 1.00 53.03 412 ALA A O 1
ATOM 3117 N N . HIS A 1 413 ? 8.576 -10.654 -0.951 1.00 46.03 413 HIS A N 1
ATOM 3118 C CA . HIS A 1 413 ? 7.516 -11.571 -1.399 1.00 46.03 413 HIS A CA 1
ATOM 3119 C C . HIS A 1 413 ? 7.294 -11.491 -2.927 1.00 46.03 413 HIS A C 1
ATOM 3121 O O . HIS A 1 413 ? 6.921 -12.477 -3.563 1.00 46.03 413 HIS A O 1
ATOM 3127 N N . GLU A 1 414 ? 7.554 -10.321 -3.516 1.00 48.53 414 GLU A N 1
ATOM 3128 C CA . GLU A 1 414 ? 7.498 -10.050 -4.956 1.00 48.53 414 GLU A CA 1
ATOM 3129 C C . GLU A 1 414 ? 8.622 -10.727 -5.756 1.00 48.53 414 GLU A C 1
ATOM 3131 O O . GLU A 1 414 ? 8.352 -11.248 -6.837 1.00 48.53 414 GLU A O 1
ATOM 3136 N N . ASP A 1 415 ? 9.833 -10.844 -5.206 1.00 44.91 415 ASP A N 1
ATOM 3137 C CA . ASP A 1 415 ? 10.968 -11.515 -5.866 1.00 44.91 415 ASP A CA 1
ATOM 3138 C C . ASP A 1 415 ? 10.743 -13.021 -6.008 1.00 44.91 415 ASP A C 1
ATOM 3140 O O . ASP A 1 415 ? 11.220 -13.664 -6.944 1.00 44.91 415 ASP A O 1
ATOM 3144 N N . ILE A 1 416 ? 9.967 -13.594 -5.088 1.00 46.34 416 ILE A N 1
ATOM 3145 C CA . ILE A 1 416 ? 9.527 -14.980 -5.194 1.00 46.34 416 ILE A CA 1
ATOM 3146 C C . ILE A 1 416 ? 8.422 -15.065 -6.268 1.00 46.34 416 ILE A C 1
ATOM 3148 O O . ILE A 1 416 ? 8.477 -15.967 -7.105 1.00 46.34 416 ILE A O 1
ATOM 3152 N N . ALA A 1 417 ? 7.498 -14.088 -6.331 1.00 41.16 417 ALA A N 1
ATOM 3153 C CA . ALA A 1 417 ? 6.334 -14.012 -7.243 1.00 41.16 417 ALA A CA 1
ATOM 3154 C C . ALA A 1 417 ? 6.675 -13.818 -8.725 1.00 41.16 417 ALA A C 1
ATOM 3156 O O . ALA A 1 417 ? 6.042 -14.424 -9.593 1.00 41.16 417 ALA A O 1
ATOM 3157 N N . LEU A 1 418 ? 7.708 -13.031 -9.014 1.00 39.84 418 LEU A N 1
ATOM 3158 C CA . LEU A 1 418 ? 8.076 -12.572 -10.356 1.00 39.84 418 LEU A CA 1
ATOM 3159 C C . LEU A 1 418 ? 8.538 -13.666 -11.327 1.00 39.84 418 LEU A C 1
ATOM 3161 O O . LEU A 1 418 ? 8.682 -13.417 -12.520 1.00 39.84 418 LEU A O 1
ATOM 3165 N N . ALA A 1 419 ? 8.722 -14.901 -10.874 1.00 35.62 419 ALA A N 1
ATOM 3166 C CA . ALA A 1 419 ? 9.156 -15.985 -11.746 1.00 35.62 419 ALA A CA 1
ATOM 3167 C C . ALA A 1 419 ? 8.001 -16.696 -12.495 1.00 35.62 419 ALA A C 1
ATOM 3169 O O . ALA A 1 419 ? 8.229 -17.775 -13.052 1.00 35.62 419 ALA A O 1
ATOM 3170 N N . ALA A 1 420 ? 6.758 -16.183 -12.474 1.00 36.28 420 ALA A N 1
ATOM 3171 C CA . ALA A 1 420 ? 5.575 -16.941 -12.903 1.00 36.28 420 ALA A CA 1
ATOM 3172 C C . ALA A 1 420 ? 4.707 -16.436 -14.062 1.00 36.28 420 ALA A C 1
ATOM 3174 O O . ALA A 1 420 ? 3.923 -17.256 -14.535 1.00 36.28 420 ALA A O 1
ATOM 3175 N N . GLU A 1 421 ? 4.847 -15.220 -14.580 1.00 33.00 421 GLU A N 1
ATOM 3176 C CA . GLU A 1 421 ? 3.887 -14.732 -15.583 1.00 33.00 421 GLU A CA 1
ATOM 3177 C C . GLU A 1 421 ? 4.451 -14.725 -17.011 1.00 33.00 421 GLU A C 1
ATOM 3179 O O . GLU A 1 421 ? 5.340 -13.951 -17.357 1.00 33.00 421 GLU A O 1
ATOM 3184 N N . GLY A 1 422 ? 3.900 -15.616 -17.843 1.00 31.17 422 GLY A N 1
ATOM 3185 C CA . GLY A 1 422 ? 3.801 -15.434 -19.292 1.00 31.17 422 GLY A CA 1
ATOM 3186 C C . GLY A 1 422 ? 2.423 -14.841 -19.645 1.00 31.17 422 GLY A C 1
ATOM 3187 O O . GLY A 1 422 ? 1.505 -14.924 -18.832 1.00 31.17 422 GLY A O 1
ATOM 3188 N N . PRO A 1 423 ? 2.257 -14.214 -20.821 1.00 32.03 423 PRO A N 1
ATOM 3189 C CA . PRO A 1 423 ? 1.083 -13.397 -21.138 1.00 32.03 423 PRO A CA 1
ATOM 3190 C C . PRO A 1 423 ? -0.200 -14.209 -21.417 1.00 32.03 423 PRO A C 1
ATOM 3192 O O . PRO A 1 423 ? -0.175 -15.211 -22.129 1.00 32.03 423 PRO A O 1
ATOM 3195 N N . LEU A 1 424 ? -1.338 -13.714 -20.910 1.00 28.67 424 LEU A N 1
ATOM 3196 C CA . LEU A 1 424 ? -2.703 -14.187 -21.202 1.00 28.67 424 LEU A CA 1
ATOM 3197 C C . LEU A 1 424 ? -3.190 -13.742 -22.607 1.00 28.67 424 LEU A C 1
ATOM 3199 O O . LEU A 1 424 ? -2.826 -12.651 -23.054 1.00 28.67 424 LEU A O 1
ATOM 3203 N N . PRO A 1 425 ? -4.047 -14.527 -23.296 1.00 29.25 425 PRO A N 1
ATOM 3204 C CA . PRO A 1 425 ? -4.536 -14.215 -24.644 1.00 29.25 425 PRO A CA 1
ATOM 3205 C C . PRO A 1 425 ? -5.714 -13.209 -24.667 1.00 29.25 425 PRO A C 1
ATOM 3207 O O . PRO A 1 425 ? -6.456 -13.097 -23.686 1.00 29.25 425 PRO A O 1
ATOM 3210 N N . PRO A 1 426 ? -5.930 -12.489 -25.790 1.00 32.41 426 PRO A N 1
ATOM 3211 C CA . PRO A 1 426 ? -6.977 -11.472 -25.927 1.00 32.41 426 PRO A CA 1
ATOM 3212 C C . PRO A 1 426 ? -8.380 -12.073 -26.140 1.00 32.41 426 PRO A C 1
ATOM 3214 O O . PRO A 1 426 ? -8.544 -13.109 -26.780 1.00 32.41 426 PRO A O 1
ATOM 3217 N N . SER A 1 427 ? -9.413 -11.392 -25.626 1.00 28.53 427 SER A N 1
ATOM 3218 C CA . SER A 1 427 ? -10.829 -11.762 -25.811 1.00 28.53 427 SER A CA 1
ATOM 3219 C C . SER A 1 427 ? -11.407 -11.249 -27.147 1.00 28.53 427 SER A C 1
ATOM 3221 O O . SER A 1 427 ? -11.070 -10.134 -27.551 1.00 28.53 427 SER A O 1
ATOM 3223 N N . PRO A 1 428 ? -12.309 -12.000 -27.814 1.00 32.50 428 PRO A N 1
ATOM 3224 C CA . PRO A 1 428 ? -12.845 -11.654 -29.127 1.00 32.50 428 PRO A CA 1
ATOM 3225 C C . PRO A 1 428 ? -14.223 -10.984 -29.024 1.00 32.50 428 PRO A C 1
ATOM 3227 O O . PRO A 1 428 ? -15.199 -11.634 -28.666 1.00 32.50 428 PRO A O 1
ATOM 3230 N N . HIS A 1 429 ? -14.343 -9.715 -29.416 1.00 32.25 429 HIS A N 1
ATOM 3231 C CA . HIS A 1 429 ? -15.644 -9.122 -29.747 1.00 32.25 429 HIS A CA 1
ATOM 3232 C C . HIS A 1 429 ? -15.513 -8.163 -30.935 1.00 32.25 429 HIS A C 1
ATOM 3234 O O . HIS A 1 429 ? -15.145 -7.000 -30.787 1.00 32.25 429 HIS A O 1
ATOM 3240 N N . SER A 1 430 ? -15.841 -8.665 -32.125 1.00 30.78 430 SER A N 1
ATOM 3241 C CA . SER A 1 430 ? -16.204 -7.845 -33.282 1.00 30.78 430 SER A CA 1
ATOM 3242 C C . SER A 1 430 ? -17.709 -7.535 -33.225 1.00 30.78 430 SER A C 1
ATOM 3244 O O . SER A 1 430 ? -18.493 -8.453 -32.972 1.00 30.78 430 SER A O 1
ATOM 3246 N N . PRO A 1 431 ? -18.149 -6.287 -33.459 1.00 35.81 431 PRO A N 1
ATOM 3247 C CA . PRO A 1 431 ? -19.567 -5.960 -33.600 1.00 35.81 431 PRO A CA 1
ATOM 3248 C C . PRO A 1 431 ? -20.090 -6.276 -35.024 1.00 35.81 431 PRO A C 1
ATOM 3250 O O . PRO A 1 431 ? -19.317 -6.213 -35.982 1.00 35.81 431 PRO A O 1
ATOM 3253 N N . PRO A 1 432 ? -21.386 -6.615 -35.189 1.00 33.84 432 PRO A N 1
ATOM 3254 C CA . PRO A 1 432 ? -22.008 -6.879 -36.493 1.00 33.84 432 PRO A CA 1
ATOM 3255 C C . PRO A 1 432 ? -22.271 -5.582 -37.301 1.00 33.84 432 PRO A C 1
ATOM 3257 O O . PRO A 1 432 ? -22.198 -4.487 -36.740 1.00 33.84 432 PRO A O 1
ATOM 3260 N N . PRO A 1 433 ? -22.549 -5.680 -38.620 1.00 31.33 433 PRO A N 1
ATOM 3261 C CA . PRO A 1 433 ? -22.350 -4.591 -39.581 1.00 31.33 433 PRO A CA 1
ATOM 3262 C C . PRO A 1 433 ? -23.496 -3.566 -39.640 1.00 31.33 433 PRO A C 1
ATOM 3264 O O . PRO A 1 433 ? -24.663 -3.884 -39.413 1.00 31.33 433 PRO A O 1
ATOM 3267 N N . SER A 1 434 ? -23.143 -2.334 -40.020 1.00 33.72 434 SER A N 1
ATOM 3268 C CA . SER A 1 434 ? -24.044 -1.193 -40.241 1.00 33.72 434 SER A CA 1
ATOM 3269 C C . SER A 1 434 ? -24.863 -1.304 -41.544 1.00 33.72 434 SER A C 1
ATOM 3271 O O . SER A 1 434 ? -24.304 -1.711 -42.565 1.00 33.72 434 SER A O 1
ATOM 3273 N N . PRO A 1 435 ? -26.141 -0.869 -41.574 1.00 33.53 435 PRO A N 1
ATOM 3274 C CA . PRO A 1 435 ? -26.896 -0.651 -42.812 1.00 33.53 435 PRO A CA 1
ATOM 3275 C C . PRO A 1 435 ? -26.609 0.738 -43.448 1.00 33.53 435 PRO A C 1
ATOM 3277 O O . PRO A 1 435 ? -26.007 1.597 -42.800 1.00 33.53 435 PRO A O 1
ATOM 3280 N N . PRO A 1 436 ? -26.973 0.951 -44.732 1.00 30.89 436 PRO A N 1
ATOM 3281 C CA . PRO A 1 436 ? -26.213 1.794 -45.660 1.00 30.89 436 PRO A CA 1
ATOM 3282 C C . PRO A 1 436 ? -26.553 3.293 -45.664 1.00 30.89 436 PRO A C 1
ATOM 3284 O O . PRO A 1 436 ? -27.651 3.726 -45.322 1.00 30.89 436 PRO A O 1
ATOM 3287 N N . LEU A 1 437 ? -25.562 4.058 -46.134 1.00 32.94 437 LEU A N 1
ATOM 3288 C CA . LEU A 1 437 ? -25.548 5.498 -46.395 1.00 32.94 437 LEU A CA 1
ATOM 3289 C C . LEU A 1 437 ? -26.557 5.928 -47.473 1.00 32.94 437 LEU A C 1
ATOM 3291 O O . LEU A 1 437 ? -26.621 5.331 -48.547 1.00 32.94 437 LEU A O 1
ATOM 3295 N N . THR A 1 438 ? -27.225 7.059 -47.238 1.00 31.08 438 THR A N 1
ATOM 3296 C CA . THR A 1 438 ? -27.883 7.868 -48.279 1.00 31.08 438 THR A CA 1
ATOM 3297 C C . THR A 1 438 ? -27.355 9.310 -48.272 1.00 31.08 438 THR A C 1
ATOM 3299 O O . THR A 1 438 ? -26.910 9.785 -47.226 1.00 31.08 438 THR A O 1
ATOM 3302 N N . PRO A 1 439 ? -27.337 9.989 -49.437 1.00 30.39 439 PRO A N 1
ATOM 3303 C CA . PRO A 1 439 ? -26.310 10.969 -49.781 1.00 30.39 439 PRO A CA 1
ATOM 3304 C C . PRO A 1 439 ? -26.645 12.422 -49.407 1.00 30.39 439 PRO A C 1
ATOM 3306 O O . PRO A 1 439 ? -27.802 12.830 -49.341 1.00 30.39 439 PRO A O 1
ATOM 3309 N N . LEU A 1 440 ? -25.578 13.205 -49.233 1.00 37.38 440 LEU A N 1
ATOM 3310 C CA . LEU A 1 440 ? -25.562 14.670 -49.158 1.00 37.38 440 LEU A CA 1
ATOM 3311 C C . LEU A 1 440 ? -26.117 15.331 -50.432 1.00 37.38 440 LEU A C 1
ATOM 3313 O O . LEU A 1 440 ? -25.806 14.873 -51.533 1.00 37.38 440 LEU A O 1
ATOM 3317 N N . PRO A 1 441 ? -26.746 16.511 -50.306 1.00 31.70 441 PRO A N 1
ATOM 3318 C CA . PRO A 1 441 ? -26.674 17.552 -51.320 1.00 31.70 441 PRO A CA 1
ATOM 3319 C C . PRO A 1 441 ? -25.758 18.714 -50.890 1.00 31.70 441 PRO A C 1
ATOM 3321 O O . PRO A 1 441 ? -25.680 19.093 -49.722 1.00 31.70 441 PRO A O 1
ATOM 3324 N N . SER A 1 442 ? -25.036 19.243 -51.879 1.00 30.48 442 SER A N 1
ATOM 3325 C CA . SER A 1 442 ? -24.001 20.287 -51.812 1.00 30.48 442 SER A CA 1
ATOM 3326 C C . SER A 1 442 ? -24.599 21.726 -51.841 1.00 30.48 442 SER A C 1
ATOM 3328 O O . SER A 1 442 ? -25.820 21.869 -51.868 1.00 30.48 442 SER A O 1
ATOM 3330 N N . PRO A 1 443 ? -23.777 22.801 -51.775 1.00 43.38 443 PRO A N 1
ATOM 3331 C CA . PRO A 1 443 ? -24.087 24.055 -51.073 1.00 43.38 443 PRO A CA 1
ATOM 3332 C C . PRO A 1 443 ? -24.727 25.136 -51.963 1.00 43.38 443 PRO A C 1
ATOM 3334 O O . PRO A 1 443 ? -24.773 24.990 -53.185 1.00 43.38 443 PRO A O 1
ATOM 3337 N N . PRO A 1 444 ? -25.090 26.294 -51.374 1.00 32.66 444 PRO A N 1
ATOM 3338 C CA . PRO A 1 444 ? -24.646 27.535 -52.015 1.00 32.66 444 PRO A CA 1
ATOM 3339 C C . PRO A 1 444 ? -24.190 28.677 -51.076 1.00 32.66 444 PRO A C 1
ATOM 3341 O O . PRO A 1 444 ? -24.838 29.008 -50.092 1.00 32.66 444 PRO A O 1
ATOM 3344 N N . LEU A 1 445 ? -23.103 29.312 -51.537 1.00 28.05 445 LEU A N 1
ATOM 3345 C CA . LEU A 1 445 ? -22.825 30.756 -51.675 1.00 28.05 445 LEU A CA 1
ATOM 3346 C C . LEU A 1 445 ? -22.584 31.676 -50.454 1.00 28.05 445 LEU A C 1
ATOM 3348 O O . LEU A 1 445 ? -23.395 31.842 -49.553 1.00 28.05 445 LEU A O 1
ATOM 3352 N N . ALA A 1 446 ? -21.434 32.358 -50.551 1.00 32.75 446 ALA A N 1
ATOM 3353 C CA . ALA A 1 446 ? -20.888 33.415 -49.699 1.00 32.75 446 ALA A CA 1
ATOM 3354 C C . ALA A 1 446 ? -21.724 34.711 -49.709 1.00 32.75 446 ALA A C 1
ATOM 3356 O O . ALA A 1 446 ? -22.186 35.137 -50.766 1.00 32.75 446 ALA A O 1
ATOM 3357 N N . SER A 1 447 ? -21.893 35.413 -48.580 1.00 27.23 447 SER A N 1
ATOM 3358 C CA . SER A 1 447 ? -21.121 36.581 -48.051 1.00 27.23 447 SER A CA 1
ATOM 3359 C C . SER A 1 447 ? -22.035 37.308 -47.018 1.00 27.23 447 SER A C 1
ATOM 3361 O O . SER A 1 447 ? -23.216 36.957 -47.002 1.00 27.23 447 SER A O 1
ATOM 3363 N N . PRO A 1 448 ? -21.671 38.385 -46.267 1.00 29.89 448 PRO A N 1
ATOM 3364 C CA . PRO A 1 448 ? -20.395 38.987 -45.826 1.00 29.89 448 PRO A CA 1
ATOM 3365 C C . PRO A 1 448 ? -20.339 39.120 -44.256 1.00 29.89 448 PRO A C 1
ATOM 3367 O O . PRO A 1 448 ? -21.200 38.555 -43.580 1.00 29.89 448 PRO A O 1
ATOM 3370 N N . PRO A 1 449 ? -19.347 39.790 -43.614 1.00 43.53 449 PRO A N 1
ATOM 3371 C CA . PRO A 1 449 ? -19.090 39.651 -42.177 1.00 43.53 449 PRO A CA 1
ATOM 3372 C C . PRO A 1 449 ? -19.892 40.659 -41.349 1.00 43.53 449 PRO A C 1
ATOM 3374 O O . PRO A 1 449 ? -19.925 41.832 -41.704 1.00 43.53 449 PRO A O 1
ATOM 3377 N N . LEU A 1 450 ? -20.478 40.243 -40.220 1.00 26.80 450 LEU A N 1
ATOM 3378 C CA . LEU A 1 450 ? -20.953 41.174 -39.191 1.00 26.80 450 LEU A CA 1
ATOM 3379 C C . LEU A 1 450 ? -21.233 40.491 -37.845 1.00 26.80 450 LEU A C 1
ATOM 3381 O O . LEU A 1 450 ? -21.952 39.503 -37.771 1.00 26.80 450 LEU A O 1
ATOM 3385 N N . ALA A 1 451 ? -20.689 41.139 -36.811 1.00 25.80 451 ALA A N 1
ATOM 3386 C CA . ALA A 1 451 ? -21.099 41.163 -35.409 1.00 25.80 451 ALA A CA 1
ATOM 3387 C C . ALA A 1 451 ? -21.133 39.837 -34.628 1.00 25.80 451 ALA A C 1
ATOM 3389 O O . ALA A 1 451 ? -21.998 38.987 -34.811 1.00 25.80 451 ALA A O 1
ATOM 3390 N N . SER A 1 452 ? -20.238 39.747 -33.640 1.00 40.59 452 SER A N 1
ATOM 3391 C CA . SER A 1 452 ? -20.315 38.812 -32.518 1.00 40.59 452 SER A CA 1
ATOM 3392 C C . SER A 1 452 ? -21.688 38.878 -31.827 1.00 40.59 452 SER A C 1
ATOM 3394 O O . SER A 1 452 ? -22.067 39.957 -31.364 1.00 40.59 452 SER A O 1
ATOM 3396 N N . PRO A 1 453 ? -22.402 37.748 -31.674 1.00 28.91 453 PRO A N 1
ATOM 3397 C CA . PRO A 1 453 ? -23.521 37.617 -30.754 1.00 28.91 453 PRO A CA 1
ATOM 3398 C C . PRO A 1 453 ? -23.189 36.636 -29.601 1.00 28.91 453 PRO A C 1
ATOM 3400 O O . PRO A 1 453 ? -22.125 36.016 -29.590 1.00 28.91 453 PRO A O 1
ATOM 3403 N N . PRO A 1 454 ? -24.044 36.570 -28.566 1.00 30.86 454 PRO A N 1
ATOM 3404 C CA . PRO A 1 454 ? -23.631 36.426 -27.175 1.00 30.86 454 PRO A CA 1
ATOM 3405 C C . PRO A 1 454 ? -23.475 34.981 -26.693 1.00 30.86 454 PRO A C 1
ATOM 3407 O O . PRO A 1 454 ? -23.874 34.031 -27.363 1.00 30.86 454 PRO A O 1
ATOM 3410 N N . LEU A 1 455 ? -22.902 34.855 -25.487 1.00 38.47 455 LEU A N 1
ATOM 3411 C CA . LEU A 1 455 ? -22.786 33.625 -24.701 1.00 38.47 455 LEU A CA 1
ATOM 3412 C C . LEU A 1 455 ? -24.035 32.735 -24.836 1.00 38.47 455 LEU A C 1
ATOM 3414 O O . LEU A 1 455 ? -25.100 33.063 -24.312 1.00 38.47 455 LEU A O 1
ATOM 3418 N N . ALA A 1 456 ? -23.867 31.580 -25.480 1.00 26.98 456 ALA A N 1
ATOM 3419 C CA . ALA A 1 456 ? -24.822 30.485 -25.426 1.00 26.98 456 ALA A CA 1
ATOM 3420 C C . ALA A 1 456 ? -24.616 29.681 -24.131 1.00 26.98 456 ALA A C 1
ATOM 3422 O O . ALA A 1 456 ? -23.490 29.390 -23.722 1.00 26.98 456 ALA A O 1
ATOM 3423 N N . SER A 1 457 ? -25.732 29.371 -23.478 1.00 28.67 457 SER A N 1
ATOM 3424 C CA . SER A 1 457 ? -25.853 28.697 -22.187 1.00 28.67 457 SER A CA 1
ATOM 3425 C C . SER A 1 457 ? -25.124 27.342 -22.122 1.00 28.67 457 SER A C 1
ATOM 3427 O O . SER A 1 457 ? -25.049 26.638 -23.130 1.00 28.67 457 SER A O 1
ATOM 3429 N N . PRO A 1 458 ? -24.616 26.934 -20.943 1.00 31.84 458 PRO A N 1
ATOM 3430 C CA . PRO A 1 458 ? -23.959 25.642 -20.779 1.00 31.84 458 PRO A CA 1
ATOM 3431 C C . PRO A 1 458 ? -24.946 24.472 -20.969 1.00 31.84 458 PRO A C 1
ATOM 3433 O O . PRO A 1 458 ? -26.115 24.592 -20.590 1.00 31.84 458 PRO A O 1
ATOM 3436 N N . PRO A 1 459 ? -24.494 23.327 -21.518 1.00 29.92 459 PRO A N 1
ATOM 3437 C CA . PRO A 1 459 ? -25.310 22.125 -21.628 1.00 29.92 459 PRO A CA 1
ATOM 3438 C C . PRO A 1 459 ? -25.621 21.539 -20.243 1.00 29.92 459 PRO A C 1
ATOM 3440 O O . PRO A 1 459 ? -24.818 21.642 -19.315 1.00 29.92 459 PRO A O 1
ATOM 3443 N N . LEU A 1 460 ? -26.818 20.951 -20.149 1.00 30.70 460 LEU A N 1
ATOM 3444 C CA . LEU A 1 460 ? -27.463 20.343 -18.981 1.00 30.70 460 LEU A CA 1
ATOM 3445 C C . LEU A 1 460 ? -26.504 19.847 -17.890 1.00 30.70 460 LEU A C 1
ATOM 3447 O O . LEU A 1 460 ? -25.698 18.939 -18.091 1.00 30.70 460 LEU A O 1
ATOM 3451 N N . ALA A 1 461 ? -26.667 20.449 -16.711 1.00 28.56 461 ALA A N 1
ATOM 3452 C CA . ALA A 1 461 ? -25.990 20.085 -15.483 1.00 28.56 461 ALA A CA 1
ATOM 3453 C C . ALA A 1 461 ? -26.197 18.598 -15.154 1.00 28.56 461 ALA A C 1
ATOM 3455 O O . ALA A 1 461 ? -27.325 18.121 -15.031 1.00 28.56 461 ALA A O 1
ATOM 3456 N N . SER A 1 462 ? -25.089 17.891 -14.929 1.00 35.22 462 SER A N 1
ATOM 3457 C CA . SER A 1 462 ? -25.060 16.741 -14.025 1.00 35.22 462 SER A CA 1
ATOM 3458 C C . SER A 1 462 ? -25.735 17.128 -12.698 1.00 35.22 462 SER A C 1
ATOM 3460 O O . SER A 1 462 ? -25.648 18.299 -12.312 1.00 35.22 462 SER A O 1
ATOM 3462 N N . PRO A 1 463 ? -26.397 16.197 -11.987 1.00 32.03 463 PRO A N 1
ATOM 3463 C CA . PRO A 1 463 ? -27.105 16.533 -10.756 1.00 32.03 463 PRO A CA 1
ATOM 3464 C C . PRO A 1 463 ? -26.162 17.274 -9.794 1.00 32.03 463 PRO A C 1
ATOM 3466 O O . PRO A 1 463 ? -25.010 16.851 -9.640 1.00 32.03 463 PRO A O 1
ATOM 3469 N N . PRO A 1 464 ? -26.598 18.389 -9.178 1.00 31.92 464 PRO A N 1
ATOM 3470 C CA . PRO A 1 464 ? -25.773 19.090 -8.211 1.00 31.92 464 PRO A CA 1
ATOM 3471 C C . PRO A 1 464 ? -25.431 18.129 -7.070 1.00 31.92 464 PRO A C 1
ATOM 3473 O O . PRO A 1 464 ? -26.308 17.451 -6.530 1.00 31.92 464 PRO A O 1
ATOM 3476 N N . LEU A 1 465 ? -24.146 18.085 -6.701 1.00 43.03 465 LEU A N 1
ATOM 3477 C CA . LEU A 1 465 ? -23.743 17.652 -5.366 1.00 43.03 465 LEU A CA 1
ATOM 3478 C C . LEU A 1 465 ? -24.655 18.368 -4.370 1.00 43.03 465 LEU A C 1
ATOM 3480 O O . LEU A 1 465 ? -24.885 19.573 -4.509 1.00 43.03 465 LEU A O 1
ATOM 3484 N N . ALA A 1 466 ? -25.211 17.601 -3.430 1.00 35.66 466 ALA A N 1
ATOM 3485 C CA . ALA A 1 466 ? -26.082 18.102 -2.380 1.00 35.66 466 ALA A CA 1
ATOM 3486 C C . ALA A 1 466 ? -25.554 19.442 -1.846 1.00 35.66 466 ALA A C 1
ATOM 3488 O O . ALA A 1 466 ? -24.349 19.590 -1.625 1.00 35.66 466 ALA A O 1
ATOM 3489 N N . SER A 1 467 ? -26.452 20.419 -1.692 1.00 35.88 467 SER A N 1
ATOM 3490 C CA . SER A 1 467 ? -26.141 21.720 -1.100 1.00 35.88 467 SER A CA 1
ATOM 3491 C C . SER A 1 467 ? -25.276 21.537 0.152 1.00 35.88 467 SER A C 1
ATOM 3493 O O . SER A 1 467 ? -25.514 20.575 0.892 1.00 35.88 467 SER A O 1
ATOM 3495 N N . PRO A 1 468 ? -24.284 22.416 0.403 1.00 41.81 468 PRO A N 1
ATOM 3496 C CA . PRO A 1 468 ? -23.444 22.291 1.585 1.00 41.81 468 PRO A CA 1
ATOM 3497 C C . PRO A 1 468 ? -24.351 22.186 2.817 1.00 41.81 468 PRO A C 1
ATOM 3499 O O . PRO A 1 468 ? -25.303 22.970 2.925 1.00 41.81 468 PRO A O 1
ATOM 3502 N N . PRO A 1 469 ? -24.121 21.206 3.709 1.00 39.66 469 PRO A N 1
ATOM 3503 C CA . PRO A 1 469 ? -24.905 21.101 4.926 1.00 39.66 469 PRO A CA 1
ATOM 3504 C C . PRO A 1 469 ? -24.832 22.440 5.664 1.00 39.66 469 PRO A C 1
ATOM 3506 O O . PRO A 1 469 ? -23.768 23.061 5.734 1.00 39.66 469 PRO A O 1
ATOM 3509 N N . LEU A 1 470 ? -25.981 22.898 6.171 1.00 37.50 470 LEU A N 1
ATOM 3510 C CA . LEU A 1 470 ? -26.052 24.066 7.048 1.00 37.50 470 LEU A CA 1
ATOM 3511 C C . LEU A 1 470 ? -24.956 23.947 8.122 1.00 37.50 470 LEU A C 1
ATOM 3513 O O . LEU A 1 470 ? -24.784 22.854 8.674 1.00 37.50 470 LEU A O 1
ATOM 3517 N N . PRO A 1 471 ? -24.204 25.028 8.410 1.00 39.56 471 PRO A N 1
ATOM 3518 C CA . PRO A 1 471 ? -23.125 24.969 9.382 1.00 39.56 471 PRO A CA 1
ATOM 3519 C C . PRO A 1 471 ? -23.678 24.464 10.723 1.00 39.56 471 PRO A C 1
ATOM 3521 O O . PRO A 1 471 ? -24.734 24.936 11.159 1.00 39.56 471 PRO A O 1
ATOM 3524 N N . PRO A 1 472 ? -23.008 23.497 11.376 1.00 37.31 472 PRO A N 1
ATOM 3525 C CA . PRO A 1 472 ? -23.451 23.000 12.669 1.00 37.31 472 PRO A CA 1
ATOM 3526 C C . PRO A 1 472 ? -23.489 24.144 13.700 1.00 37.31 472 PRO A C 1
ATOM 3528 O O . PRO A 1 472 ? -22.750 25.126 13.562 1.00 37.31 472 PRO A O 1
ATOM 3531 N N . PRO A 1 473 ? -24.337 24.041 14.741 1.00 35.34 473 PRO A N 1
ATOM 3532 C CA . PRO A 1 473 ? -24.455 25.068 15.770 1.00 35.34 473 PRO A CA 1
ATOM 3533 C C . PRO A 1 473 ? -23.090 25.402 16.393 1.00 35.34 473 PRO A C 1
ATOM 3535 O O . PRO A 1 473 ? -22.250 24.534 16.625 1.00 35.34 473 PRO A O 1
ATOM 3538 N N . SER A 1 474 ? -22.891 26.693 16.658 1.00 45.31 474 SER A N 1
ATOM 3539 C CA . SER A 1 474 ? -21.633 27.424 16.869 1.00 45.31 474 SER A CA 1
ATOM 3540 C C . SER A 1 474 ? -20.812 27.082 18.130 1.00 45.31 474 SER A C 1
ATOM 3542 O O . SER A 1 474 ? -20.268 27.987 18.761 1.00 45.31 474 SER A O 1
ATOM 3544 N N . THR A 1 475 ? -20.708 25.813 18.533 1.00 48.41 475 THR A N 1
ATOM 3545 C CA . THR A 1 475 ? -20.074 25.418 19.811 1.00 48.41 475 THR A CA 1
ATOM 3546 C C . THR A 1 475 ? -18.897 24.438 19.696 1.00 48.41 475 THR A C 1
ATOM 3548 O O . THR A 1 475 ? -18.211 24.225 20.693 1.00 48.41 475 THR A O 1
ATOM 3551 N N . SER A 1 476 ? -18.585 23.885 18.515 1.00 67.31 476 SER A N 1
ATOM 3552 C CA . SER A 1 476 ? -17.431 22.983 18.335 1.00 67.31 476 SER A CA 1
ATOM 3553 C C . SER A 1 476 ? -16.148 23.719 17.912 1.00 67.31 476 SER A C 1
ATOM 3555 O O . SER A 1 476 ? -16.162 24.619 17.063 1.00 67.31 476 SER A O 1
ATOM 3557 N N . ARG A 1 477 ? -15.012 23.342 18.524 1.00 86.75 477 ARG A N 1
ATOM 3558 C CA . ARG A 1 477 ? -13.673 23.863 18.179 1.00 86.75 477 ARG A CA 1
ATOM 3559 C C . ARG A 1 477 ? -13.293 23.440 16.744 1.00 86.75 477 ARG A C 1
ATOM 3561 O O . ARG A 1 477 ? -13.530 22.285 16.391 1.00 86.75 477 ARG A O 1
ATOM 3568 N N . PRO A 1 478 ? -12.685 24.320 15.925 1.00 93.44 478 PRO A N 1
ATOM 3569 C CA . PRO A 1 478 ? -12.286 23.988 14.556 1.00 93.44 478 PRO A CA 1
ATOM 3570 C C . PRO A 1 478 ? -11.102 23.010 14.507 1.00 93.44 478 PRO A C 1
ATOM 3572 O O . PRO A 1 478 ? -10.340 22.867 15.465 1.00 93.44 478 PRO A O 1
ATOM 3575 N N . VAL A 1 479 ? -10.901 22.377 13.352 1.00 96.69 479 VAL A N 1
ATOM 3576 C CA . VAL A 1 479 ? -9.598 21.819 12.972 1.00 96.69 479 VAL A CA 1
ATOM 3577 C C . VAL A 1 479 ? -8.731 22.951 12.441 1.00 96.69 479 VAL A C 1
ATOM 3579 O O . VAL A 1 479 ? -9.132 23.656 11.516 1.00 96.69 479 VAL A O 1
ATOM 3582 N N . LEU A 1 480 ? -7.532 23.102 12.994 1.00 98.12 480 LEU A N 1
ATOM 3583 C CA . LEU A 1 480 ? -6.557 24.065 12.502 1.00 98.12 480 LEU A CA 1
ATOM 3584 C C . LEU A 1 480 ? -5.551 23.375 11.591 1.00 98.12 480 LEU A C 1
ATOM 3586 O O . LEU A 1 480 ? -4.885 22.425 12.000 1.00 98.12 480 LEU A O 1
ATOM 3590 N N . ILE A 1 481 ? -5.406 23.879 10.371 1.00 98.62 481 ILE A N 1
ATOM 3591 C CA . ILE A 1 481 ? -4.394 23.421 9.418 1.00 98.62 481 ILE A CA 1
ATOM 3592 C C . ILE A 1 481 ? -3.347 24.517 9.272 1.00 98.62 481 ILE A C 1
ATOM 3594 O O . ILE A 1 481 ? -3.646 25.633 8.852 1.00 98.62 481 ILE A O 1
ATOM 3598 N N 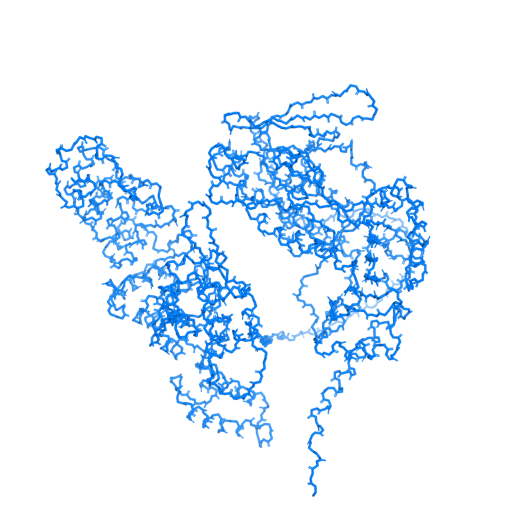. ILE A 1 482 ? -2.102 24.205 9.607 1.00 98.38 482 ILE A N 1
ATOM 3599 C CA . ILE A 1 482 ? -0.990 25.147 9.509 1.00 98.38 482 ILE A CA 1
ATOM 3600 C C . ILE A 1 482 ? -0.311 24.917 8.163 1.00 98.38 482 ILE A C 1
ATOM 3602 O O . ILE A 1 482 ? 0.359 23.908 7.985 1.00 98.38 482 ILE A O 1
ATOM 3606 N N . GLY A 1 483 ? -0.499 25.838 7.219 1.00 96.56 483 GLY A N 1
ATOM 3607 C CA . GLY A 1 483 ? 0.050 25.801 5.862 1.00 96.56 483 GLY A CA 1
ATOM 3608 C C . GLY A 1 483 ? -1.018 25.697 4.767 1.00 96.56 483 GLY A C 1
ATOM 3609 O O . GLY A 1 483 ? -1.721 24.697 4.648 1.00 96.56 483 GLY A O 1
ATOM 3610 N N . GLY A 1 484 ? -1.077 26.697 3.884 1.00 94.56 484 GLY A N 1
ATOM 3611 C CA . GLY A 1 484 ? -1.951 26.766 2.706 1.00 94.56 484 GLY A CA 1
ATOM 3612 C C . GLY A 1 484 ? -1.287 26.215 1.438 1.00 94.56 484 GLY A C 1
ATOM 3613 O O . GLY A 1 484 ? -1.402 26.795 0.350 1.00 94.56 484 GLY A O 1
ATOM 3614 N N . GLY A 1 485 ? -0.520 25.130 1.578 1.00 93.75 485 GLY A N 1
ATOM 3615 C CA . GLY A 1 485 ? 0.057 24.363 0.469 1.00 93.75 485 GLY A CA 1
ATOM 3616 C C . GLY A 1 485 ? -0.952 23.399 -0.168 1.00 93.75 485 GLY A C 1
ATOM 3617 O O . GLY A 1 485 ? -2.119 23.380 0.204 1.00 93.75 485 GLY A O 1
ATOM 3618 N N . LEU A 1 486 ? -0.507 22.563 -1.114 1.00 95.50 486 LEU A N 1
ATOM 3619 C CA . LEU A 1 486 ? -1.394 21.597 -1.784 1.00 95.50 486 LEU A CA 1
ATOM 3620 C C . LEU A 1 486 ? -2.058 20.636 -0.787 1.00 95.50 486 LEU A C 1
ATOM 3622 O O . LEU A 1 486 ? -3.274 20.501 -0.798 1.00 95.50 486 LEU A O 1
ATOM 3626 N N . GLY A 1 487 ? -1.264 20.018 0.097 1.00 96.94 487 GLY A N 1
ATOM 3627 C CA . GLY A 1 487 ? -1.775 19.086 1.107 1.00 96.94 487 GLY A CA 1
ATOM 3628 C C . GLY A 1 487 ? -2.711 19.754 2.114 1.00 96.94 487 GLY A C 1
ATOM 3629 O O . GLY A 1 487 ? -3.773 19.217 2.398 1.00 96.94 487 GLY A O 1
ATOM 3630 N N . GLY A 1 488 ? -2.358 20.946 2.609 1.00 97.88 488 GLY A N 1
ATOM 3631 C CA . GLY A 1 488 ? -3.180 21.669 3.584 1.00 97.88 488 GLY A CA 1
ATOM 3632 C C . GLY A 1 488 ? -4.529 22.119 3.019 1.00 97.88 488 GLY A C 1
ATOM 3633 O O . GLY A 1 488 ? -5.561 21.885 3.642 1.00 97.88 488 GLY A O 1
ATOM 3634 N N . LEU A 1 489 ? -4.544 22.682 1.803 1.00 97.88 489 LEU A N 1
ATOM 3635 C CA . LEU A 1 489 ? -5.794 23.060 1.135 1.00 97.88 489 LEU A CA 1
ATOM 3636 C C . LEU A 1 489 ? -6.637 21.827 0.777 1.00 97.88 489 LEU A C 1
ATOM 3638 O O . LEU A 1 489 ? -7.845 21.838 0.983 1.00 97.88 489 LEU A O 1
ATOM 3642 N N . ALA A 1 490 ? -6.017 20.743 0.301 1.00 98.38 490 ALA A N 1
ATOM 3643 C CA . ALA A 1 490 ? -6.728 19.494 0.027 1.00 98.38 490 ALA A CA 1
ATOM 3644 C C . ALA A 1 490 ? -7.337 18.883 1.298 1.00 98.38 490 ALA A C 1
ATOM 3646 O O . ALA A 1 490 ? -8.476 18.421 1.267 1.00 98.38 490 ALA A O 1
ATOM 3647 N N . ALA A 1 491 ? -6.612 18.904 2.420 1.00 98.44 491 ALA A N 1
ATOM 3648 C CA . ALA A 1 491 ? -7.109 18.402 3.699 1.00 98.44 491 ALA A CA 1
ATOM 3649 C C . ALA A 1 491 ? -8.283 19.247 4.205 1.00 98.44 491 ALA A C 1
ATOM 3651 O O . ALA A 1 491 ? -9.266 18.692 4.692 1.00 98.44 491 ALA A O 1
ATOM 3652 N N . ALA A 1 492 ? -8.221 20.570 4.022 1.00 98.19 492 ALA A N 1
ATOM 3653 C CA . ALA A 1 492 ? -9.330 21.460 4.340 1.00 98.19 492 ALA A CA 1
ATOM 3654 C C . ALA A 1 492 ? -10.592 21.113 3.538 1.00 98.19 492 ALA A C 1
ATOM 3656 O O . ALA A 1 492 ? -11.649 20.946 4.139 1.00 98.19 492 ALA A O 1
ATOM 3657 N N . ILE A 1 493 ? -10.479 20.914 2.218 1.00 97.75 493 ILE A N 1
ATOM 3658 C CA . ILE A 1 493 ? -11.615 20.514 1.368 1.00 97.75 493 ILE A CA 1
ATOM 3659 C C . ILE A 1 493 ? -12.171 19.156 1.808 1.00 97.75 493 ILE A C 1
ATOM 3661 O O . ILE A 1 493 ? -13.377 19.016 1.980 1.00 97.75 493 ILE A O 1
ATOM 3665 N N . ALA A 1 494 ? -11.305 18.158 2.016 1.00 97.69 494 ALA A N 1
ATOM 3666 C CA . ALA A 1 494 ? -11.723 16.799 2.363 1.00 97.69 494 ALA A CA 1
ATOM 3667 C C . ALA A 1 494 ? -12.433 16.708 3.728 1.00 97.69 494 ALA A C 1
ATOM 3669 O O . ALA A 1 494 ? -13.290 15.842 3.923 1.00 97.69 494 ALA A O 1
ATOM 3670 N N . LEU A 1 495 ? -12.072 17.581 4.672 1.00 96.69 495 LEU A N 1
ATOM 3671 C CA . LEU A 1 495 ? -12.726 17.711 5.975 1.00 96.69 495 LEU A CA 1
ATOM 3672 C C . LEU A 1 495 ? -14.023 18.532 5.879 1.00 96.69 495 LEU A C 1
ATOM 3674 O O . LEU A 1 495 ? -15.046 18.113 6.422 1.00 96.69 495 LEU A O 1
ATOM 3678 N N . GLN A 1 496 ? -14.019 19.653 5.150 1.00 95.38 496 GLN A N 1
ATOM 3679 C CA . GLN A 1 496 ? -15.216 20.478 4.937 1.00 95.38 496 GLN A CA 1
ATOM 3680 C C . GLN A 1 496 ? -16.313 19.726 4.180 1.00 95.38 496 GLN A C 1
ATOM 3682 O O . GLN A 1 496 ? -17.484 19.845 4.537 1.00 95.38 496 GLN A O 1
ATOM 3687 N N . SER A 1 497 ? -15.958 18.890 3.198 1.00 93.88 497 SER A N 1
ATOM 3688 C CA . SER A 1 497 ? -16.924 18.054 2.470 1.00 93.88 497 SER A CA 1
ATOM 3689 C C . SER A 1 497 ? -17.636 17.034 3.364 1.00 93.88 497 SER A C 1
ATOM 3691 O O . SER A 1 497 ? -18.677 16.503 2.987 1.00 93.88 497 SER A O 1
ATOM 3693 N N . ARG A 1 498 ? -17.105 16.795 4.569 1.00 93.75 498 ARG A N 1
ATOM 3694 C CA . ARG A 1 498 ? -17.691 15.952 5.616 1.00 93.75 498 ARG A CA 1
ATOM 3695 C C . ARG A 1 498 ? -18.327 16.761 6.749 1.00 93.75 498 ARG A C 1
ATOM 3697 O O . ARG A 1 498 ? -18.666 16.194 7.774 1.00 93.75 498 ARG A O 1
ATOM 3704 N N . GLY A 1 499 ? -18.487 18.074 6.592 1.00 92.56 499 GLY A N 1
ATOM 3705 C CA . GLY A 1 499 ? -19.127 18.943 7.585 1.00 92.56 499 GLY A CA 1
ATOM 3706 C C . GLY A 1 499 ? -18.232 19.363 8.757 1.00 92.56 499 GLY A C 1
ATOM 3707 O O . GLY A 1 499 ? -18.721 19.973 9.706 1.00 92.56 499 GLY A O 1
ATOM 3708 N N . VAL A 1 500 ? -16.928 19.069 8.719 1.00 93.75 500 VAL A N 1
ATOM 3709 C CA . VAL A 1 500 ? -15.988 19.498 9.765 1.00 93.75 500 VAL A CA 1
ATOM 3710 C C . VAL A 1 500 ? -15.631 20.974 9.570 1.00 93.75 500 VAL A C 1
ATOM 3712 O O . VAL A 1 500 ? -15.263 21.396 8.473 1.00 93.75 500 VAL A O 1
ATOM 3715 N N . ARG A 1 501 ? -15.682 21.767 10.649 1.00 93.56 501 ARG A N 1
ATOM 3716 C CA . ARG A 1 501 ? -15.211 23.161 10.644 1.00 93.56 501 ARG A CA 1
ATOM 3717 C C . ARG A 1 501 ? -13.683 23.199 10.580 1.00 93.56 501 ARG A C 1
ATOM 3719 O O . ARG A 1 501 ? -13.017 22.633 11.446 1.00 93.56 501 ARG A O 1
ATOM 3726 N N . VAL A 1 502 ? -13.133 23.905 9.594 1.00 96.50 502 VAL A N 1
ATOM 3727 C CA . VAL A 1 502 ? -11.685 23.997 9.355 1.00 96.50 502 VAL A CA 1
ATOM 3728 C C . VAL A 1 502 ? -11.255 25.448 9.190 1.00 96.50 502 VAL A C 1
ATOM 3730 O O . VAL A 1 502 ? -11.926 26.209 8.498 1.00 96.50 502 VAL A O 1
ATOM 3733 N N . GLU A 1 503 ? -10.108 25.798 9.769 1.00 97.56 503 GLU A N 1
ATOM 3734 C CA . GLU A 1 503 ? -9.418 27.070 9.544 1.00 97.56 503 GLU A CA 1
ATOM 3735 C C . GLU A 1 503 ? -7.964 26.789 9.125 1.00 97.56 503 GLU A C 1
ATOM 3737 O O . GLU A 1 503 ? -7.233 26.052 9.790 1.00 97.56 503 GLU A O 1
ATOM 3742 N N . VAL A 1 504 ? -7.540 27.354 7.994 1.00 98.25 504 VAL A N 1
ATOM 3743 C CA . VAL A 1 504 ? -6.190 27.200 7.440 1.00 98.25 504 VAL A CA 1
ATOM 3744 C C . VAL A 1 504 ? -5.392 28.466 7.716 1.00 98.25 504 VAL A C 1
ATOM 3746 O O . VAL A 1 504 ? -5.757 29.531 7.234 1.00 98.25 504 VAL A O 1
ATOM 3749 N N . TYR A 1 505 ? -4.270 28.365 8.419 1.00 97.19 505 TYR A N 1
ATOM 3750 C CA . TYR A 1 505 ? -3.364 29.490 8.653 1.00 97.19 505 TYR A CA 1
ATOM 3751 C C . TYR A 1 505 ? -2.155 29.408 7.723 1.00 97.19 505 TYR A C 1
ATOM 3753 O O . TYR A 1 505 ? -1.420 28.421 7.724 1.00 97.19 505 TYR A O 1
ATOM 3761 N N . GLU A 1 506 ? -1.942 30.445 6.914 1.00 94.88 506 GLU A N 1
ATOM 3762 C CA . GLU A 1 506 ? -0.856 30.516 5.934 1.00 94.88 506 GLU A CA 1
ATOM 3763 C C . GLU A 1 506 ? 0.017 31.742 6.201 1.00 94.88 506 GLU A C 1
ATOM 3765 O O . GLU A 1 506 ? -0.482 32.853 6.351 1.00 94.88 506 GLU A O 1
ATOM 3770 N N . ARG A 1 507 ? 1.338 31.547 6.226 1.00 92.44 507 ARG A N 1
ATOM 3771 C CA . ARG A 1 507 ? 2.314 32.607 6.521 1.00 92.44 507 ARG A CA 1
ATOM 3772 C C . ARG A 1 507 ? 2.437 33.630 5.396 1.00 92.44 507 ARG A C 1
ATOM 3774 O O . ARG A 1 507 ? 2.814 34.774 5.640 1.00 92.44 507 ARG A O 1
ATOM 3781 N N . ASP A 1 508 ? 2.154 33.227 4.161 1.00 89.44 508 ASP A N 1
ATOM 3782 C CA . ASP A 1 508 ? 2.141 34.147 3.033 1.00 89.44 508 ASP A CA 1
ATOM 3783 C C . ASP A 1 508 ? 1.043 35.202 3.248 1.00 89.44 508 ASP A C 1
ATOM 3785 O O . ASP A 1 508 ? -0.089 34.872 3.581 1.00 89.44 508 ASP A O 1
ATOM 3789 N N . GLY A 1 509 ? 1.361 36.486 3.052 1.00 83.56 509 GLY A N 1
ATOM 3790 C CA . GLY A 1 509 ? 0.412 37.592 3.278 1.00 83.56 509 GLY A CA 1
ATOM 3791 C C . GLY A 1 509 ? -0.772 37.656 2.303 1.00 83.56 509 GLY A C 1
ATOM 3792 O O . GLY A 1 509 ? -1.633 38.514 2.454 1.00 83.56 509 GLY A O 1
ATOM 3793 N N . GLY A 1 510 ? -0.810 36.776 1.303 1.00 84.12 510 GLY A N 1
ATOM 3794 C CA . GLY A 1 510 ? -1.877 36.682 0.314 1.00 84.12 510 GLY A CA 1
ATOM 3795 C C . GLY A 1 510 ? -1.506 35.745 -0.833 1.00 84.12 510 GLY A C 1
ATOM 3796 O O . GLY A 1 510 ? -0.352 35.319 -0.960 1.00 84.12 510 GLY A O 1
ATOM 3797 N N . TRP A 1 511 ? -2.488 35.457 -1.687 1.00 81.38 511 TRP A N 1
ATOM 3798 C CA . TRP A 1 511 ? -2.357 34.554 -2.833 1.00 81.38 511 TRP A CA 1
ATOM 3799 C C . TRP A 1 511 ? -1.180 34.918 -3.760 1.00 81.38 511 TRP A C 1
ATOM 3801 O O . TRP A 1 511 ? -0.331 34.074 -4.055 1.00 81.38 511 TRP A O 1
ATOM 3811 N N . GLU A 1 512 ? -1.079 36.198 -4.129 1.00 73.94 512 GLU A N 1
ATOM 3812 C CA . GLU A 1 512 ? -0.116 36.746 -5.101 1.00 73.94 512 GLU A CA 1
ATOM 3813 C C . GLU A 1 512 ? 1.355 36.711 -4.644 1.00 73.94 512 GLU A C 1
ATOM 3815 O O . GLU A 1 512 ? 2.274 36.964 -5.427 1.00 73.94 512 GLU A O 1
ATOM 3820 N N . ARG A 1 513 ? 1.624 36.408 -3.364 1.00 71.56 513 ARG A N 1
ATOM 3821 C CA . ARG A 1 513 ? 2.988 36.459 -2.810 1.00 71.56 513 ARG A CA 1
ATOM 3822 C C . ARG A 1 513 ? 3.894 35.368 -3.388 1.00 71.56 513 ARG A C 1
ATOM 3824 O O . ARG A 1 513 ? 5.103 35.571 -3.500 1.00 71.56 513 ARG A O 1
ATOM 3831 N N . ARG A 1 514 ? 3.338 34.216 -3.783 1.00 69.88 514 ARG A N 1
ATOM 3832 C CA . ARG A 1 514 ? 4.103 33.155 -4.458 1.00 69.88 514 ARG A CA 1
ATOM 3833 C C . ARG A 1 514 ? 4.038 33.319 -5.970 1.00 69.88 514 ARG A C 1
ATOM 3835 O O . ARG A 1 514 ? 3.151 32.775 -6.614 1.00 69.88 514 ARG A O 1
ATOM 3842 N N . ARG A 1 515 ? 5.049 33.989 -6.524 1.00 60.28 515 ARG A N 1
ATOM 3843 C CA . ARG A 1 515 ? 5.258 34.106 -7.979 1.00 60.28 515 ARG A CA 1
ATOM 3844 C C . ARG A 1 515 ? 6.000 32.919 -8.606 1.00 60.28 515 ARG A C 1
ATOM 3846 O O . ARG A 1 515 ? 5.982 32.762 -9.816 1.00 60.28 515 ARG A O 1
ATOM 3853 N N . ARG A 1 516 ? 6.649 32.077 -7.791 1.00 67.81 516 ARG A N 1
ATOM 3854 C CA . ARG A 1 516 ? 7.420 30.910 -8.256 1.00 67.81 516 ARG A CA 1
ATOM 3855 C C . ARG A 1 516 ? 6.476 29.737 -8.546 1.00 67.81 516 ARG A C 1
ATOM 3857 O O . ARG A 1 516 ? 5.846 29.219 -7.619 1.00 67.81 516 ARG A O 1
ATOM 3864 N N . GLY A 1 517 ? 6.377 29.329 -9.809 1.00 68.19 517 GLY A N 1
ATOM 3865 C CA . GLY A 1 517 ? 5.540 28.218 -10.270 1.00 68.19 517 GLY A CA 1
ATOM 3866 C C . GLY A 1 517 ? 6.369 27.153 -10.980 1.00 68.19 517 GLY A C 1
ATOM 3867 O O . GLY A 1 517 ? 7.274 27.484 -11.725 1.00 68.19 517 GLY A O 1
ATOM 3868 N N . TYR A 1 518 ? 6.075 25.877 -10.737 1.00 85.75 518 TYR A N 1
ATOM 3869 C CA . TYR A 1 518 ? 6.708 24.748 -11.423 1.00 85.75 518 TYR A CA 1
ATOM 3870 C C . TYR A 1 518 ? 5.663 23.696 -11.792 1.00 85.75 518 TYR A C 1
ATOM 3872 O O . TYR A 1 518 ? 4.599 23.630 -11.166 1.00 85.75 518 TYR A O 1
ATOM 3880 N N . GLY A 1 519 ? 5.954 22.898 -12.819 1.00 88.06 519 GLY A N 1
ATOM 3881 C CA . GLY A 1 519 ? 5.091 21.805 -13.260 1.00 88.06 519 GLY A CA 1
ATOM 3882 C C . GLY A 1 519 ? 5.075 20.648 -12.261 1.00 88.06 519 GLY A C 1
ATOM 3883 O O . GLY A 1 519 ? 6.100 20.307 -11.671 1.00 88.06 519 GLY A O 1
ATOM 3884 N N . LEU A 1 520 ? 3.904 20.048 -12.060 1.00 91.19 520 LEU A N 1
ATOM 3885 C CA . LEU A 1 520 ? 3.727 18.823 -11.285 1.00 91.19 520 LEU A CA 1
ATOM 3886 C C . LEU A 1 520 ? 3.350 17.674 -12.208 1.00 91.19 520 LEU A C 1
ATOM 3888 O O . LEU A 1 520 ? 2.545 17.858 -13.117 1.00 91.19 520 LEU A O 1
ATOM 3892 N N . THR A 1 521 ? 3.853 16.486 -11.888 1.00 90.38 521 THR A N 1
ATOM 3893 C CA . THR A 1 521 ? 3.418 15.223 -12.489 1.00 90.38 521 THR A CA 1
ATOM 3894 C C . THR A 1 521 ? 2.578 14.456 -11.469 1.00 90.38 521 THR A C 1
ATOM 3896 O O . THR A 1 521 ? 3.071 14.070 -10.407 1.00 90.38 521 THR A O 1
ATOM 3899 N N . LEU A 1 522 ? 1.302 14.246 -11.774 1.00 91.69 522 LEU A N 1
ATOM 3900 C CA . LEU A 1 522 ? 0.331 13.550 -10.937 1.00 91.69 522 LEU A CA 1
ATOM 3901 C C . LEU A 1 522 ? 0.052 12.157 -11.507 1.00 91.69 522 LEU A C 1
ATOM 3903 O O . LEU A 1 522 ? -0.491 12.007 -12.600 1.00 91.69 522 LEU A O 1
ATOM 3907 N N . GLY A 1 523 ? 0.449 11.135 -10.758 1.00 88.75 523 GLY A N 1
ATOM 3908 C CA . GLY A 1 523 ? 0.324 9.734 -11.143 1.00 88.75 523 GLY A CA 1
ATOM 3909 C C . GLY A 1 523 ? -0.812 9.003 -10.419 1.00 88.75 523 GLY A C 1
ATOM 3910 O O . GLY A 1 523 ? -1.512 9.597 -9.590 1.00 88.75 523 GLY A O 1
ATOM 3911 N N . PRO A 1 524 ? -0.950 7.686 -10.666 1.00 83.44 524 PRO A N 1
ATOM 3912 C CA . PRO A 1 524 ? -2.052 6.860 -10.163 1.00 83.44 524 PRO A CA 1
ATOM 3913 C C . PRO A 1 524 ? -2.296 6.940 -8.653 1.00 83.44 524 PRO A C 1
ATOM 3915 O O . PRO A 1 524 ? -3.432 6.828 -8.202 1.00 83.44 524 PRO A O 1
ATOM 3918 N N . THR A 1 525 ? -1.251 7.195 -7.856 1.00 84.06 525 THR A N 1
ATOM 3919 C CA . THR A 1 525 ? -1.360 7.261 -6.391 1.00 84.06 525 THR A CA 1
ATOM 3920 C C . THR A 1 525 ? -2.333 8.331 -5.892 1.00 84.06 525 THR A C 1
ATOM 3922 O O . THR A 1 525 ? -2.910 8.152 -4.823 1.00 84.06 525 THR A O 1
ATOM 3925 N N . CYS A 1 526 ? -2.524 9.433 -6.623 1.00 88.94 526 CYS A N 1
ATOM 3926 C CA . CYS A 1 526 ? -3.427 10.502 -6.190 1.00 88.94 526 CYS A CA 1
ATOM 3927 C C . CYS A 1 526 ? -4.722 10.601 -7.003 1.00 88.94 526 CYS A C 1
ATOM 3929 O O . CYS A 1 526 ? -5.536 11.468 -6.702 1.00 88.94 526 CYS A O 1
ATOM 3931 N N . TRP A 1 527 ? -4.968 9.726 -7.986 1.00 88.31 527 TRP A N 1
ATOM 3932 C CA . TRP A 1 527 ? -6.178 9.812 -8.818 1.00 88.31 527 TRP A CA 1
ATOM 3933 C C . TRP A 1 527 ? -7.464 9.667 -8.006 1.00 88.31 527 TRP A C 1
ATOM 3935 O O . TRP A 1 527 ? -8.368 10.482 -8.155 1.00 88.31 527 TRP A O 1
ATOM 3945 N N . ALA A 1 528 ? -7.515 8.709 -7.075 1.00 89.56 528 ALA A N 1
ATOM 3946 C CA . ALA A 1 528 ? -8.656 8.565 -6.172 1.00 89.56 528 ALA A CA 1
ATOM 3947 C C . ALA A 1 528 ? -8.874 9.822 -5.309 1.00 89.56 528 ALA A C 1
ATOM 3949 O O . ALA A 1 528 ? -10.012 10.221 -5.076 1.00 89.56 528 ALA A O 1
ATOM 3950 N N . ALA A 1 529 ? -7.791 10.478 -4.879 1.00 94.00 529 ALA A N 1
ATOM 3951 C CA . ALA A 1 529 ? -7.880 11.722 -4.123 1.00 94.00 529 ALA A CA 1
ATOM 3952 C C . ALA A 1 529 ? -8.366 12.890 -4.996 1.00 94.00 529 ALA A C 1
ATOM 3954 O O . ALA A 1 529 ? -9.205 13.667 -4.560 1.00 94.00 529 ALA A O 1
ATOM 3955 N N . LEU A 1 530 ? -7.900 12.998 -6.246 1.00 94.44 530 LEU A N 1
ATOM 3956 C CA . LEU A 1 530 ? -8.388 14.001 -7.200 1.00 94.44 530 LEU A CA 1
ATOM 3957 C C . LEU A 1 530 ? -9.878 13.824 -7.511 1.00 94.44 530 LEU A C 1
ATOM 3959 O O . LEU A 1 530 ? -10.585 14.824 -7.637 1.00 94.44 530 LEU A O 1
ATOM 3963 N N . ALA A 1 531 ? -10.344 12.580 -7.630 1.00 92.62 531 ALA A N 1
ATOM 3964 C CA . ALA A 1 531 ? -11.754 12.268 -7.828 1.00 92.62 531 ALA A CA 1
ATOM 3965 C C . ALA A 1 531 ? -12.589 12.662 -6.599 1.00 92.62 531 ALA A C 1
ATOM 3967 O O . ALA A 1 531 ? -13.581 13.374 -6.738 1.00 92.62 531 ALA A O 1
ATOM 3968 N N . GLU A 1 532 ? -12.150 12.285 -5.393 1.00 92.75 532 GLU A N 1
ATOM 3969 C CA . GLU A 1 532 ? -12.828 12.639 -4.136 1.00 92.75 532 GLU A CA 1
ATOM 3970 C C . GLU A 1 532 ? -12.877 14.159 -3.898 1.00 92.75 532 GLU A C 1
ATOM 3972 O O . GLU A 1 532 ? -13.864 14.676 -3.384 1.00 92.75 532 GLU A O 1
ATOM 3977 N N . LEU A 1 533 ? -11.838 14.888 -4.316 1.00 94.12 533 LEU A N 1
ATOM 3978 C CA . LEU A 1 533 ? -11.770 16.351 -4.246 1.00 94.12 533 LEU A CA 1
ATOM 3979 C C . LEU A 1 533 ? -12.499 17.055 -5.407 1.00 94.12 533 LEU A C 1
ATOM 3981 O O . LEU A 1 533 ? -12.416 18.275 -5.512 1.00 94.12 533 LEU A O 1
ATOM 3985 N N . GLY A 1 534 ? -13.141 16.323 -6.327 1.00 93.19 534 GLY A N 1
ATOM 3986 C CA . GLY A 1 534 ? -13.845 16.905 -7.478 1.00 93.19 534 GLY A CA 1
ATOM 3987 C C . GLY A 1 534 ? -12.936 17.627 -8.488 1.00 93.19 534 GLY A C 1
ATOM 3988 O O . GLY A 1 534 ? -13.396 18.464 -9.268 1.00 93.19 534 GLY A O 1
ATOM 3989 N N . LEU A 1 535 ? -11.635 17.328 -8.481 1.00 93.25 535 LEU A N 1
ATOM 3990 C CA . LEU A 1 535 ? -10.613 18.018 -9.272 1.00 93.25 535 LEU A CA 1
ATOM 3991 C C . LEU A 1 535 ? -10.194 17.285 -10.539 1.00 93.25 535 LEU A C 1
ATOM 3993 O O . LEU A 1 535 ? -9.633 17.917 -11.433 1.00 93.25 535 LEU A O 1
ATOM 3997 N N . GLU A 1 536 ? -10.464 15.984 -10.636 1.00 91.12 536 GLU A N 1
ATOM 3998 C CA . GLU A 1 536 ? -9.965 15.143 -11.726 1.00 91.12 536 GLU A CA 1
ATOM 3999 C C . GLU A 1 536 ? -10.241 15.747 -13.111 1.00 91.12 536 GLU A C 1
ATOM 4001 O O . GLU A 1 536 ? -9.315 15.931 -13.901 1.00 91.12 536 GLU A O 1
ATOM 4006 N N . ARG A 1 537 ? -11.490 16.148 -13.386 1.00 91.00 537 ARG A N 1
ATOM 4007 C CA . ARG A 1 537 ? -11.874 16.732 -14.682 1.00 91.00 537 ARG A CA 1
ATOM 4008 C C . ARG A 1 537 ? -11.131 18.036 -14.985 1.00 91.00 537 ARG A C 1
ATOM 4010 O O . ARG A 1 537 ? -10.725 18.252 -16.122 1.00 91.00 537 ARG A O 1
ATOM 4017 N N . LYS A 1 538 ? -10.947 18.901 -13.980 1.00 91.00 538 LYS A N 1
ATOM 4018 C CA . LYS A 1 538 ? -10.247 20.188 -14.140 1.00 91.00 538 LYS A CA 1
ATOM 4019 C C . LYS A 1 538 ? -8.758 19.973 -14.415 1.00 91.00 538 LYS A C 1
ATOM 4021 O O . LYS A 1 538 ? -8.204 20.639 -15.279 1.00 91.00 538 LYS A O 1
ATOM 4026 N N . VAL A 1 539 ? -8.127 19.030 -13.715 1.00 92.00 539 VAL A N 1
ATOM 4027 C CA . VAL A 1 539 ? -6.709 18.692 -13.910 1.00 92.00 539 VAL A CA 1
ATOM 4028 C C . VAL A 1 539 ? -6.478 18.046 -15.276 1.00 92.00 539 VAL A C 1
ATOM 4030 O O . VAL A 1 539 ? -5.535 18.426 -15.960 1.00 92.00 539 VAL A O 1
ATOM 4033 N N . ARG A 1 540 ? -7.353 17.126 -15.707 1.00 90.25 540 ARG A N 1
ATOM 4034 C CA . ARG A 1 540 ? -7.274 16.521 -17.049 1.00 90.25 540 ARG A CA 1
ATOM 4035 C C . ARG A 1 540 ? -7.384 17.566 -18.156 1.00 90.25 540 ARG A C 1
ATOM 4037 O O . ARG A 1 540 ? -6.564 17.554 -19.059 1.00 90.25 540 ARG A O 1
ATOM 4044 N N . ALA A 1 541 ? -8.313 18.515 -18.031 1.00 88.19 541 ALA A N 1
ATOM 4045 C CA . ALA A 1 541 ? -8.458 19.594 -19.007 1.00 88.19 541 ALA A CA 1
ATOM 4046 C C . ALA A 1 541 ? -7.201 20.478 -19.124 1.00 88.19 541 ALA A C 1
ATOM 4048 O O . ALA A 1 541 ? -6.900 20.969 -20.208 1.00 88.19 541 ALA A O 1
ATOM 4049 N N . VAL A 1 542 ? -6.458 20.677 -18.027 1.00 86.94 542 VAL A N 1
ATOM 4050 C CA . VAL A 1 542 ? -5.164 21.380 -18.072 1.00 86.94 542 VAL A CA 1
ATOM 4051 C C . VAL A 1 542 ? -4.100 20.522 -18.759 1.00 86.94 542 VAL A C 1
ATOM 4053 O O . VAL A 1 542 ? -3.406 21.028 -19.635 1.00 86.94 542 VAL A O 1
ATOM 4056 N N . ASP A 1 543 ? -4.001 19.234 -18.412 1.00 86.62 543 ASP A N 1
ATOM 4057 C CA . ASP A 1 543 ? -3.045 18.301 -19.032 1.00 86.62 543 ASP A CA 1
ATOM 4058 C C . ASP A 1 543 ? -3.271 18.145 -20.542 1.00 86.62 543 ASP A C 1
ATOM 4060 O O . ASP A 1 543 ? -2.309 18.113 -21.306 1.00 86.62 543 ASP A O 1
ATOM 4064 N N . ASP A 1 544 ? -4.527 18.102 -20.992 1.00 82.88 544 ASP A N 1
ATOM 4065 C CA . ASP A 1 544 ? -4.890 18.043 -22.414 1.00 82.88 544 ASP A CA 1
ATOM 4066 C C . ASP A 1 544 ? -4.361 19.256 -23.197 1.00 82.88 544 ASP A C 1
ATOM 4068 O O . ASP A 1 544 ? -4.064 19.152 -24.385 1.00 82.88 544 ASP A O 1
ATOM 4072 N N . GLY A 1 545 ? -4.174 20.392 -22.519 1.00 76.06 545 GLY A N 1
ATOM 4073 C CA . GLY A 1 545 ? -3.569 21.594 -23.082 1.00 76.06 545 GLY A CA 1
ATOM 4074 C C . GLY A 1 545 ? -2.036 21.603 -23.101 1.00 76.06 545 GLY A C 1
ATOM 4075 O O . GLY A 1 545 ? -1.475 22.514 -23.697 1.00 76.06 545 GLY A O 1
ATOM 4076 N N . CYS A 1 546 ? -1.338 20.656 -22.461 1.00 76.44 546 CYS A N 1
ATOM 4077 C CA . CYS A 1 546 ? 0.136 20.594 -22.422 1.00 76.44 546 CYS A CA 1
ATOM 4078 C C . CYS A 1 546 ? 0.693 19.157 -22.261 1.00 76.44 546 CYS A C 1
ATOM 4080 O O . CYS A 1 546 ? 1.676 18.901 -21.550 1.00 76.44 546 CYS A O 1
ATOM 4082 N N . THR A 1 547 ? 0.064 18.195 -22.941 1.00 77.44 547 THR A N 1
ATOM 4083 C CA . THR A 1 547 ? 0.369 16.760 -22.823 1.00 77.44 547 THR A CA 1
ATOM 4084 C C . THR A 1 547 ? 1.797 16.430 -23.287 1.00 77.44 547 THR A C 1
ATOM 4086 O O . THR A 1 547 ? 2.305 17.004 -24.251 1.00 77.44 547 THR A O 1
ATOM 4089 N N . SER A 1 548 ? 2.445 15.453 -22.636 1.00 82.50 548 SER A N 1
ATOM 4090 C CA . SER A 1 548 ? 3.642 14.785 -23.181 1.00 82.50 548 SER A CA 1
ATOM 4091 C C . SER A 1 548 ? 3.356 13.366 -23.581 1.00 82.50 548 SER A C 1
ATOM 4093 O O . SER A 1 548 ? 2.672 12.623 -22.877 1.00 82.50 548 SER A O 1
ATOM 4095 N N . ARG A 1 549 ? 3.969 13.003 -24.697 1.00 83.00 549 ARG A N 1
ATOM 4096 C CA . ARG A 1 549 ? 3.888 11.684 -25.303 1.00 83.00 549 ARG A CA 1
ATOM 4097 C C . ARG A 1 549 ? 5.023 10.776 -24.838 1.00 83.00 549 ARG A C 1
ATOM 4099 O O . ARG A 1 549 ? 4.803 9.583 -24.638 1.00 83.00 549 ARG A O 1
ATOM 4106 N N . CYS A 1 550 ? 6.212 11.339 -24.635 1.00 87.56 550 CYS A N 1
ATOM 4107 C CA . CYS A 1 550 ? 7.394 10.594 -24.220 1.00 87.56 550 CYS A CA 1
ATOM 4108 C C . CYS A 1 550 ? 8.409 11.447 -23.439 1.00 87.56 550 CYS A C 1
ATOM 4110 O O . CYS A 1 550 ? 8.290 12.678 -23.364 1.00 87.56 550 CYS A O 1
ATOM 4112 N N . HIS A 1 551 ? 9.391 10.762 -22.847 1.00 91.25 551 HIS A N 1
ATOM 4113 C CA . HIS A 1 551 ? 10.617 11.340 -22.310 1.00 91.25 551 HIS A CA 1
ATOM 4114 C C . HIS A 1 551 ? 11.838 10.560 -22.788 1.00 91.25 551 HIS A C 1
ATOM 4116 O O . HIS A 1 551 ? 11.905 9.347 -22.592 1.00 91.25 551 HIS A O 1
ATOM 4122 N N . TRP A 1 552 ? 12.813 11.268 -23.345 1.00 94.81 552 TRP A N 1
ATOM 4123 C CA . TRP A 1 552 ? 14.133 10.718 -23.654 1.00 94.81 552 TRP A CA 1
ATOM 4124 C C . TRP A 1 552 ? 15.109 10.947 -22.502 1.00 94.81 552 TRP A C 1
ATOM 4126 O O . TRP A 1 552 ? 14.939 11.883 -21.722 1.00 94.81 552 TRP A O 1
ATOM 4136 N N . VAL A 1 553 ? 16.137 10.114 -22.400 1.00 96.75 553 VAL A N 1
ATOM 4137 C CA . VAL A 1 553 ? 17.285 10.328 -21.513 1.00 96.75 553 VAL A CA 1
ATOM 4138 C C . VAL A 1 553 ? 18.535 10.360 -22.374 1.00 96.75 553 VAL A C 1
ATOM 4140 O O . VAL A 1 553 ? 18.736 9.437 -23.160 1.00 96.75 553 VAL A O 1
ATOM 4143 N N . PHE A 1 554 ? 19.359 11.390 -22.215 1.00 97.38 554 PHE A N 1
ATOM 4144 C CA . PHE A 1 554 ? 20.601 11.573 -22.958 1.00 97.38 554 PHE A CA 1
ATOM 4145 C C . PHE A 1 554 ? 21.801 11.751 -22.029 1.00 97.38 554 PHE A C 1
ATOM 4147 O O . PHE A 1 554 ? 21.660 12.255 -20.910 1.00 97.38 554 PHE A O 1
ATOM 4154 N N . ASP A 1 555 ? 22.987 11.393 -22.518 1.00 96.56 555 ASP A N 1
ATOM 4155 C CA . ASP A 1 555 ? 24.238 11.907 -21.962 1.00 96.56 555 ASP A CA 1
ATOM 4156 C C . ASP A 1 555 ? 24.456 13.382 -22.368 1.00 96.56 555 ASP A C 1
ATOM 4158 O O . ASP A 1 555 ? 23.720 13.935 -23.190 1.00 96.56 555 ASP A O 1
ATOM 4162 N N . ALA A 1 556 ? 25.481 14.041 -21.817 1.00 96.25 556 ALA A N 1
ATOM 4163 C CA . ALA A 1 556 ? 25.799 15.439 -22.142 1.00 96.25 556 ALA A CA 1
ATOM 4164 C C . ALA A 1 556 ? 26.029 15.709 -23.641 1.00 96.25 556 ALA A C 1
ATOM 4166 O O . ALA A 1 556 ? 25.782 16.822 -24.098 1.00 96.25 556 ALA A O 1
ATOM 4167 N N . ARG A 1 557 ? 26.470 14.709 -24.412 1.00 95.81 557 ARG A N 1
ATOM 4168 C CA . ARG A 1 557 ? 26.725 14.821 -25.858 1.00 95.81 557 ARG A CA 1
ATOM 4169 C C . ARG A 1 557 ? 25.495 14.484 -26.700 1.00 95.81 557 ARG A C 1
ATOM 4171 O O . ARG A 1 557 ? 25.551 14.582 -27.918 1.00 95.81 557 ARG A O 1
ATOM 4178 N N . GLY A 1 558 ? 24.380 14.123 -26.067 1.00 95.81 558 GLY A N 1
ATOM 4179 C CA . GLY A 1 558 ? 23.131 13.811 -26.748 1.00 95.81 558 GLY A CA 1
ATOM 4180 C C . GLY A 1 558 ? 22.990 12.342 -27.131 1.00 95.81 558 GLY A C 1
ATOM 4181 O O . GLY A 1 558 ? 22.044 12.012 -27.842 1.00 95.81 558 GLY A O 1
ATOM 4182 N N . ALA A 1 559 ? 23.877 11.451 -26.684 1.00 95.38 559 ALA A N 1
ATOM 4183 C CA . ALA A 1 559 ? 23.722 10.022 -26.932 1.00 95.38 559 ALA A CA 1
ATOM 4184 C C . ALA A 1 559 ? 22.535 9.472 -26.113 1.00 95.38 559 ALA A C 1
ATOM 4186 O O . ALA A 1 559 ? 22.450 9.758 -24.913 1.00 95.38 559 ALA A O 1
ATOM 4187 N N . PRO A 1 560 ? 21.607 8.701 -26.710 1.00 95.69 560 PRO A N 1
ATOM 4188 C CA . PRO A 1 560 ? 20.472 8.134 -25.991 1.00 95.69 560 PRO A CA 1
ATOM 4189 C C . PRO A 1 560 ? 20.914 7.130 -24.921 1.00 95.69 560 PRO A C 1
ATOM 4191 O O . PRO A 1 560 ? 21.659 6.196 -25.196 1.00 95.69 560 PRO A O 1
ATOM 4194 N N . LEU A 1 561 ? 20.391 7.291 -23.709 1.00 95.69 561 LEU A N 1
ATOM 4195 C CA . LEU A 1 561 ? 20.564 6.368 -22.583 1.00 95.69 561 LEU A CA 1
ATOM 4196 C C . LEU A 1 561 ? 19.267 5.625 -22.244 1.00 95.69 561 LEU A C 1
ATOM 4198 O O . LEU A 1 561 ? 19.308 4.548 -21.659 1.00 95.69 561 LEU A O 1
ATOM 4202 N N . GLY A 1 562 ? 18.108 6.191 -22.588 1.00 94.25 562 GLY A N 1
ATOM 4203 C CA . GLY A 1 562 ? 16.817 5.583 -22.280 1.00 94.25 562 GLY A CA 1
ATOM 4204 C C . GLY A 1 562 ? 15.623 6.308 -22.884 1.00 94.25 562 GLY A C 1
ATOM 4205 O O . GLY A 1 562 ? 15.723 7.441 -23.362 1.00 94.25 562 GLY A O 1
ATOM 4206 N N . TYR A 1 563 ? 14.469 5.645 -22.829 1.00 92.56 563 TYR A N 1
ATOM 4207 C CA . TYR A 1 563 ? 13.216 6.147 -23.381 1.00 92.56 563 TYR A CA 1
ATOM 4208 C C . TYR A 1 563 ? 11.996 5.694 -22.578 1.00 92.56 563 TYR A C 1
ATOM 4210 O O . TYR A 1 563 ? 11.767 4.502 -22.351 1.00 92.56 563 TYR A O 1
ATOM 4218 N N . PHE A 1 564 ? 11.137 6.658 -22.252 1.00 88.12 564 PHE A N 1
ATOM 4219 C CA . PHE A 1 564 ? 9.837 6.446 -21.628 1.00 88.12 564 PHE A CA 1
ATOM 4220 C C . PHE A 1 564 ? 8.730 6.958 -22.547 1.00 88.12 564 PHE A C 1
ATOM 4222 O O . PHE A 1 564 ? 8.468 8.155 -22.606 1.00 88.12 564 PHE A O 1
ATOM 4229 N N . GLY A 1 565 ? 8.028 6.061 -23.228 1.00 85.25 565 GLY A N 1
ATOM 4230 C CA . GLY A 1 565 ? 6.931 6.418 -24.127 1.00 85.25 565 GLY A CA 1
ATOM 4231 C C . GLY A 1 565 ? 6.254 5.178 -24.693 1.00 85.25 565 GLY A C 1
ATOM 4232 O O . GLY A 1 565 ? 6.349 4.099 -24.104 1.00 85.25 565 GLY A O 1
ATOM 4233 N N . ALA A 1 566 ? 5.555 5.336 -25.814 1.00 82.88 566 ALA A N 1
ATOM 4234 C CA . ALA A 1 566 ? 4.841 4.243 -26.477 1.00 82.88 566 ALA A CA 1
ATOM 4235 C C . ALA A 1 566 ? 5.448 3.841 -27.832 1.00 82.88 566 ALA A C 1
ATOM 4237 O O . ALA A 1 566 ? 5.025 2.827 -28.374 1.00 82.88 566 ALA A O 1
ATOM 4238 N N . ALA A 1 567 ? 6.447 4.570 -28.354 1.00 83.19 567 ALA A N 1
ATOM 4239 C CA . ALA A 1 567 ? 6.949 4.383 -29.721 1.00 83.19 567 ALA A CA 1
ATOM 4240 C C . ALA A 1 567 ? 7.426 2.955 -30.045 1.00 83.19 567 ALA A C 1
ATOM 4242 O O . ALA A 1 567 ? 7.281 2.506 -31.176 1.00 83.19 567 ALA A O 1
ATOM 4243 N N . PHE A 1 568 ? 7.945 2.214 -29.059 1.00 84.00 568 PHE A N 1
ATOM 4244 C CA . PHE A 1 568 ? 8.440 0.844 -29.259 1.00 84.00 568 PHE A CA 1
ATOM 4245 C C . PHE A 1 568 ? 7.451 -0.250 -28.829 1.00 84.00 568 PHE A C 1
ATOM 4247 O O . PHE A 1 568 ? 7.760 -1.436 -28.921 1.00 84.00 568 PHE A O 1
ATOM 4254 N N . SER A 1 569 ? 6.267 0.121 -28.332 1.00 77.62 569 SER A N 1
ATOM 4255 C CA . SER A 1 569 ? 5.265 -0.826 -27.830 1.00 77.62 569 SER A CA 1
ATOM 4256 C C . SER A 1 569 ? 4.298 -1.252 -28.940 1.00 77.62 569 SER A C 1
ATOM 4258 O O . SER A 1 569 ? 3.755 -0.411 -29.644 1.00 77.62 569 SER A O 1
ATOM 4260 N N . ARG A 1 570 ? 4.025 -2.561 -29.065 1.00 56.16 570 ARG A N 1
ATOM 4261 C CA . ARG A 1 570 ? 3.050 -3.113 -30.038 1.00 56.16 570 ARG A CA 1
ATOM 4262 C C . ARG A 1 570 ? 1.578 -2.909 -29.647 1.00 56.16 570 ARG A C 1
ATOM 4264 O O . ARG A 1 570 ? 0.696 -3.216 -30.441 1.00 56.16 570 ARG A O 1
ATOM 4271 N N . HIS A 1 571 ? 1.309 -2.414 -28.440 1.00 45.91 571 HIS A N 1
ATOM 4272 C CA . HIS A 1 571 ? -0.040 -2.181 -27.929 1.00 45.91 571 HIS A CA 1
ATOM 4273 C C . HIS A 1 571 ? -0.297 -0.682 -27.759 1.00 45.91 571 HIS A C 1
ATOM 4275 O O . HIS A 1 571 ? 0.336 -0.028 -26.927 1.00 45.91 571 HIS A O 1
ATOM 4281 N N . GLU A 1 572 ? -1.252 -0.146 -28.519 1.00 38.91 572 GLU A N 1
ATOM 4282 C CA . GLU A 1 572 ? -1.833 1.164 -28.237 1.00 38.91 572 GLU A CA 1
ATOM 4283 C C . GLU A 1 572 ? -2.806 1.055 -27.054 1.00 38.91 572 GLU A C 1
ATOM 4285 O O . GLU A 1 572 ? -3.829 0.386 -27.142 1.00 38.91 572 GLU A O 1
ATOM 4290 N N . GLY A 1 573 ? -2.491 1.748 -25.954 1.00 43.06 573 GLY A N 1
ATOM 4291 C CA . GLY A 1 573 ? -3.453 2.137 -24.916 1.00 43.06 573 GLY A CA 1
ATOM 4292 C C . GLY A 1 573 ? -3.854 1.054 -23.903 1.00 43.06 573 GLY A C 1
ATOM 4293 O O . GLY A 1 573 ? -4.472 0.053 -24.233 1.00 43.06 573 GLY A O 1
ATOM 4294 N N . GLY A 1 574 ? -3.586 1.304 -22.615 1.00 34.69 574 GLY A N 1
ATOM 4295 C CA . GLY A 1 574 ? -4.137 0.464 -21.539 1.00 34.69 574 GLY A CA 1
ATOM 4296 C C . GLY A 1 574 ? -3.769 0.863 -20.107 1.00 34.69 574 GLY A C 1
ATOM 4297 O O . GLY A 1 574 ? -4.481 0.510 -19.175 1.00 34.69 574 GLY A O 1
ATOM 4298 N N . GLY A 1 575 ? -2.703 1.643 -19.901 1.00 39.53 575 GLY A N 1
ATOM 4299 C CA . GLY A 1 575 ? -2.386 2.254 -18.604 1.00 39.53 575 GLY A CA 1
ATOM 4300 C C . GLY A 1 575 ? -2.747 3.737 -18.608 1.00 39.53 575 GLY A C 1
ATOM 4301 O O . GLY A 1 575 ? -2.375 4.447 -19.542 1.00 39.53 575 GLY A O 1
ATOM 4302 N N . GLY A 1 576 ? -3.469 4.232 -17.599 1.00 55.19 576 GLY A N 1
ATOM 4303 C CA . GLY A 1 576 ? -3.780 5.663 -17.520 1.00 55.19 576 GLY A CA 1
ATOM 4304 C C . GLY A 1 576 ? -2.501 6.522 -17.501 1.00 55.19 576 GLY A C 1
ATOM 4305 O O . GLY A 1 576 ? -1.508 6.164 -16.866 1.00 55.19 576 GLY A O 1
ATOM 4306 N N . ARG A 1 577 ? -2.509 7.647 -18.225 1.00 72.62 577 ARG A N 1
ATOM 4307 C CA . ARG A 1 577 ? -1.354 8.557 -18.333 1.00 72.62 577 ARG A CA 1
ATOM 4308 C C . ARG A 1 577 ? -1.152 9.397 -17.070 1.00 72.62 577 ARG A C 1
ATOM 4310 O O . ARG A 1 577 ? -2.122 9.772 -16.411 1.00 72.62 577 ARG A O 1
ATOM 4317 N N . ASN A 1 578 ? 0.104 9.737 -16.773 1.00 84.88 578 ASN A N 1
ATOM 4318 C CA . ASN A 1 578 ? 0.420 10.770 -15.784 1.00 84.88 578 ASN A CA 1
ATOM 4319 C C . ASN A 1 578 ? -0.161 12.113 -16.238 1.00 84.88 578 ASN A C 1
ATOM 4321 O O . ASN A 1 578 ? -0.056 12.454 -17.412 1.00 84.88 578 ASN A O 1
ATOM 4325 N N . LEU A 1 579 ? -0.729 12.867 -15.300 1.00 88.44 579 LEU A N 1
ATOM 4326 C CA . LEU A 1 579 ? -1.318 14.178 -15.553 1.00 88.44 579 LEU A CA 1
ATOM 4327 C C . LEU A 1 579 ? -0.340 15.283 -15.184 1.00 88.44 579 LEU A C 1
ATOM 4329 O O . LEU A 1 579 ? 0.413 15.157 -14.216 1.00 88.44 579 LEU A O 1
ATOM 4333 N N . ARG A 1 580 ? -0.387 16.390 -15.913 1.00 87.94 580 ARG A N 1
ATOM 4334 C CA . ARG A 1 580 ? 0.471 17.546 -15.693 1.00 87.94 580 ARG A CA 1
ATOM 4335 C C . ARG A 1 580 ? -0.339 18.767 -15.357 1.00 87.94 580 ARG A C 1
ATOM 4337 O O . ARG A 1 580 ? -1.372 19.047 -15.953 1.00 87.94 580 ARG A O 1
ATOM 4344 N N . VAL A 1 581 ? 0.151 19.502 -14.373 1.00 90.00 581 VAL A N 1
ATOM 4345 C CA . VAL A 1 581 ? -0.500 20.732 -13.947 1.00 90.00 581 VAL A CA 1
ATOM 4346 C C . VAL A 1 581 ? 0.527 21.673 -13.327 1.00 90.00 581 VAL A C 1
ATOM 4348 O O . VAL A 1 581 ? 1.322 21.244 -12.482 1.00 90.00 581 VAL A O 1
ATOM 4351 N N . PRO A 1 582 ? 0.530 22.966 -13.689 1.00 90.38 582 PRO A N 1
ATOM 4352 C CA . PRO A 1 582 ? 1.284 23.963 -12.950 1.00 90.38 582 PRO A CA 1
ATOM 4353 C C . PRO A 1 582 ? 0.855 23.978 -11.484 1.00 90.38 582 PRO A C 1
ATOM 4355 O O . PRO A 1 582 ? -0.332 24.055 -11.154 1.00 90.38 582 PRO A O 1
ATOM 4358 N N . ARG A 1 583 ? 1.819 23.945 -10.563 1.00 90.75 583 ARG A N 1
ATOM 4359 C CA . ARG A 1 583 ? 1.536 23.909 -9.123 1.00 90.75 583 ARG A CA 1
ATOM 4360 C C . ARG A 1 583 ? 0.596 25.033 -8.678 1.00 90.75 583 ARG A C 1
ATOM 4362 O O . ARG A 1 583 ? -0.256 24.812 -7.818 1.00 90.75 583 ARG A O 1
ATOM 4369 N N . LEU A 1 584 ? 0.784 26.244 -9.205 1.00 88.81 584 LEU A N 1
ATOM 4370 C CA . LEU A 1 584 ? -0.034 27.406 -8.844 1.00 88.81 584 LEU A CA 1
ATOM 4371 C C . LEU A 1 584 ? -1.477 27.261 -9.334 1.00 88.81 584 LEU A C 1
ATOM 4373 O O . LEU A 1 584 ? -2.390 27.626 -8.599 1.00 88.81 584 LEU A O 1
ATOM 4377 N N . VAL A 1 585 ? -1.680 26.658 -10.508 1.00 90.88 585 VAL A N 1
ATOM 4378 C CA . VAL A 1 585 ? -3.008 26.336 -11.044 1.00 90.88 585 VAL A CA 1
ATOM 4379 C C . VAL A 1 585 ? -3.713 25.330 -10.136 1.00 90.88 585 VAL A C 1
ATOM 4381 O O . VAL A 1 585 ? -4.812 25.608 -9.667 1.00 90.88 585 VAL A O 1
ATOM 4384 N N . LEU A 1 586 ? -3.061 24.218 -9.776 1.00 93.38 586 LEU A N 1
ATOM 4385 C CA . LEU A 1 586 ? -3.658 23.231 -8.867 1.00 93.38 586 LEU A CA 1
ATOM 4386 C C . LEU A 1 586 ? -3.972 23.827 -7.487 1.00 93.38 586 LEU A C 1
ATOM 4388 O O . LEU A 1 586 ? -5.047 23.605 -6.935 1.00 93.38 586 LEU A O 1
ATOM 4392 N N . ARG A 1 587 ? -3.047 24.617 -6.929 1.00 93.25 587 ARG A N 1
ATOM 4393 C CA . ARG A 1 587 ? -3.265 25.305 -5.649 1.00 93.25 587 ARG A CA 1
ATOM 4394 C C . ARG A 1 587 ? -4.462 26.260 -5.729 1.00 93.25 587 ARG A C 1
ATOM 4396 O O . ARG A 1 587 ? -5.202 26.356 -4.756 1.00 93.25 587 ARG A O 1
ATOM 4403 N N . ARG A 1 588 ? -4.665 26.934 -6.868 1.00 91.94 588 ARG A N 1
ATOM 4404 C CA . ARG A 1 588 ? -5.792 27.851 -7.089 1.00 91.94 588 ARG A CA 1
ATOM 4405 C C . ARG A 1 588 ? -7.100 27.076 -7.118 1.00 91.94 588 ARG A C 1
ATOM 4407 O O . ARG A 1 588 ? -8.009 27.411 -6.374 1.00 91.94 588 ARG A O 1
ATOM 4414 N N . MET A 1 589 ? -7.144 25.989 -7.888 1.00 94.50 589 MET A N 1
ATOM 4415 C CA . MET A 1 589 ? -8.315 25.112 -7.976 1.00 94.50 589 MET A CA 1
ATOM 4416 C C . MET A 1 589 ? -8.727 24.523 -6.619 1.00 94.50 589 MET A C 1
ATOM 4418 O O . MET A 1 589 ? -9.909 24.260 -6.405 1.00 94.50 589 MET A O 1
ATOM 4422 N N . LEU A 1 590 ? -7.766 24.278 -5.721 1.00 95.81 590 LEU A N 1
ATOM 4423 C CA . LEU A 1 590 ? -8.036 23.874 -4.340 1.00 95.81 590 LEU A CA 1
ATOM 4424 C C . LEU A 1 590 ? -8.580 25.049 -3.514 1.00 95.81 590 LEU A C 1
ATOM 4426 O O . LEU A 1 590 ? -9.600 24.920 -2.850 1.00 95.81 590 LEU A O 1
ATOM 4430 N N . TRP A 1 591 ? -7.917 26.206 -3.563 1.00 93.38 591 TRP A N 1
ATOM 4431 C CA . TRP A 1 591 ? -8.322 27.381 -2.789 1.00 93.38 591 TRP A CA 1
ATOM 4432 C C . TRP A 1 591 ? -9.730 27.879 -3.149 1.00 93.38 591 TRP A C 1
ATOM 4434 O O . TRP A 1 591 ? -10.526 28.119 -2.249 1.00 93.38 591 TRP A O 1
ATOM 4444 N N . GLU A 1 592 ? -10.059 27.960 -4.439 1.00 92.44 592 GLU A N 1
ATOM 4445 C CA . GLU A 1 592 ? -11.368 28.412 -4.940 1.00 92.44 592 GLU A CA 1
ATOM 4446 C C . GLU A 1 592 ? -12.534 27.484 -4.558 1.00 92.44 592 GLU A C 1
ATOM 4448 O O . GLU A 1 592 ? -13.690 27.872 -4.696 1.00 92.44 592 GLU A O 1
ATOM 4453 N N . GLN A 1 593 ? -12.256 26.258 -4.099 1.00 93.31 593 GLN A N 1
ATOM 4454 C CA . GLN A 1 593 ? -13.281 25.319 -3.631 1.00 93.31 593 GLN A CA 1
ATOM 4455 C C . GLN A 1 593 ? -13.588 25.426 -2.140 1.00 93.31 593 GLN A C 1
ATOM 4457 O O . GLN A 1 593 ? -14.591 24.874 -1.691 1.00 93.31 593 GLN A O 1
ATOM 4462 N N . LEU A 1 594 ? -12.728 26.084 -1.363 1.00 93.25 594 LEU A N 1
ATOM 4463 C CA . LEU A 1 594 ? -12.948 26.235 0.069 1.00 93.25 594 LEU A CA 1
ATOM 4464 C C . LEU A 1 594 ? -14.075 27.226 0.345 1.00 93.25 594 LEU A C 1
ATOM 4466 O O . LEU A 1 594 ? -14.277 28.185 -0.401 1.00 93.25 594 LEU A O 1
ATOM 4470 N N . ALA A 1 595 ? -14.766 27.032 1.469 1.00 90.38 595 ALA A N 1
ATOM 4471 C CA . ALA A 1 595 ? -15.716 28.028 1.949 1.00 90.38 595 ALA A CA 1
ATOM 4472 C C . ALA A 1 595 ? -15.021 29.400 2.128 1.00 90.38 595 ALA A C 1
ATOM 4474 O O . ALA A 1 595 ? -13.833 29.438 2.490 1.00 90.38 595 ALA A O 1
ATOM 4475 N N . PRO A 1 596 ? -15.725 30.527 1.910 1.00 88.81 596 PRO A N 1
ATOM 4476 C CA . PRO A 1 596 ? -15.170 31.857 2.149 1.00 88.81 596 PRO A CA 1
ATOM 4477 C C . PRO A 1 596 ? -14.516 31.962 3.533 1.00 88.81 596 PRO A C 1
ATOM 4479 O O . PRO A 1 596 ? -14.976 31.343 4.488 1.00 88.81 596 PRO A O 1
ATOM 4482 N N . GLU A 1 597 ? -13.416 32.711 3.626 1.00 87.19 597 GLU A N 1
ATOM 4483 C CA . GLU A 1 597 ? -12.674 32.956 4.880 1.00 87.19 597 GLU A CA 1
ATOM 4484 C C . GLU A 1 597 ? -12.037 31.721 5.552 1.00 87.19 597 GLU A C 1
ATOM 4486 O O . GLU A 1 597 ? -11.404 31.847 6.602 1.00 87.19 597 GLU A O 1
ATOM 4491 N N . SER A 1 598 ? -12.084 30.541 4.917 1.00 92.88 598 SER A N 1
ATOM 4492 C CA . SER A 1 598 ? -11.408 29.333 5.425 1.00 92.88 598 SER A CA 1
ATOM 4493 C C . SER A 1 598 ? -9.889 29.489 5.535 1.00 92.88 598 SER A C 1
ATOM 4495 O O . SER A 1 598 ? -9.256 28.747 6.281 1.00 92.88 598 SER A O 1
ATOM 4497 N N . VAL A 1 599 ? -9.287 30.415 4.778 1.00 95.75 599 VAL A N 1
ATOM 4498 C CA . VAL A 1 599 ? -7.838 30.659 4.767 1.00 95.75 599 VAL A CA 1
ATOM 4499 C C . VAL A 1 599 ? -7.513 32.015 5.386 1.00 95.75 599 VAL A C 1
ATOM 4501 O O . VAL A 1 599 ? -7.902 33.064 4.878 1.00 95.75 599 VAL A O 1
ATOM 4504 N N . GLN A 1 600 ? -6.726 31.971 6.452 1.00 94.94 600 GLN A N 1
ATOM 4505 C CA . GLN A 1 600 ? -6.217 33.092 7.225 1.00 94.94 600 GLN A CA 1
ATOM 4506 C C . GLN A 1 600 ? -4.763 33.368 6.811 1.00 94.94 600 GLN A C 1
ATOM 4508 O O . GLN A 1 600 ? -3.812 32.758 7.307 1.00 94.94 600 GLN A O 1
ATOM 4513 N N . TRP A 1 601 ? -4.593 34.282 5.858 1.00 92.81 601 TRP A N 1
ATOM 4514 C CA . TRP A 1 601 ? -3.294 34.675 5.299 1.00 92.81 601 TRP A CA 1
ATOM 4515 C C . TRP A 1 601 ? -2.479 35.529 6.263 1.00 92.81 601 TRP A C 1
ATOM 4517 O O . TRP A 1 601 ? -3.060 36.272 7.045 1.00 92.81 601 TRP A O 1
ATOM 4527 N N . GLY A 1 602 ? -1.152 35.511 6.142 1.00 92.25 602 GLY A N 1
ATOM 4528 C CA . GLY A 1 602 ? -0.198 36.315 6.909 1.00 92.25 602 GLY A CA 1
ATOM 4529 C C . GLY A 1 602 ? 0.013 35.867 8.356 1.00 92.25 602 GLY A C 1
ATOM 4530 O O . GLY A 1 602 ? 0.382 36.693 9.188 1.00 92.25 602 GLY A O 1
ATOM 4531 N N . TRP A 1 603 ? -0.233 34.598 8.677 1.00 93.69 603 TRP A N 1
ATOM 4532 C CA . TRP A 1 603 ? -0.094 34.050 10.028 1.00 93.69 603 TRP A CA 1
ATOM 4533 C C . TRP A 1 603 ? 0.812 32.820 10.025 1.00 93.69 603 TRP A C 1
ATOM 4535 O O . TRP A 1 603 ? 0.572 31.861 9.293 1.00 93.69 603 TRP A O 1
ATOM 4545 N N . LYS A 1 604 ? 1.850 32.828 10.864 1.00 93.56 604 LYS A N 1
ATOM 4546 C CA . LYS A 1 604 ? 2.731 31.669 11.084 1.00 93.56 604 LYS A CA 1
ATOM 4547 C C . LYS A 1 604 ? 2.488 31.084 12.471 1.00 93.56 604 LYS A C 1
ATOM 4549 O O . LYS A 1 604 ? 2.311 31.835 13.428 1.00 93.56 604 LYS A O 1
ATOM 4554 N N . LEU A 1 605 ? 2.537 29.760 12.597 1.00 96.19 605 LEU A N 1
ATOM 4555 C CA . LEU A 1 605 ? 2.591 29.116 13.908 1.00 96.19 605 LEU A CA 1
ATOM 4556 C C . LEU A 1 605 ? 3.981 29.307 14.521 1.00 96.19 605 LEU A C 1
ATOM 4558 O O . LEU A 1 605 ? 4.992 29.134 13.842 1.00 96.19 605 LEU A O 1
ATOM 4562 N N . THR A 1 606 ? 4.014 29.637 15.807 1.00 94.25 606 THR A N 1
ATOM 4563 C CA . THR A 1 606 ? 5.245 29.721 16.605 1.00 94.25 606 THR A CA 1
ATOM 4564 C C . THR A 1 606 ? 5.398 28.521 17.532 1.00 94.25 606 THR A C 1
ATOM 4566 O O . THR A 1 606 ? 6.478 27.945 17.605 1.00 94.25 606 THR A O 1
ATOM 4569 N N . ARG A 1 607 ? 4.314 28.123 18.203 1.00 95.25 607 ARG A N 1
ATOM 4570 C CA . ARG A 1 607 ? 4.230 26.931 19.054 1.00 95.25 607 ARG A CA 1
ATOM 4571 C C . ARG A 1 607 ? 2.778 26.490 19.218 1.00 95.25 607 ARG A C 1
ATOM 4573 O O . ARG A 1 607 ? 1.861 27.251 18.901 1.00 95.25 607 ARG A O 1
ATOM 4580 N N . TYR A 1 608 ? 2.571 25.301 19.766 1.00 96.81 608 TYR A N 1
ATOM 4581 C CA . TYR A 1 608 ? 1.257 24.830 20.205 1.00 96.81 608 TYR A CA 1
ATOM 4582 C C . TYR A 1 608 ? 1.310 24.252 21.623 1.00 96.81 608 TYR A C 1
ATOM 4584 O O . TYR A 1 608 ? 2.372 23.862 22.099 1.00 96.81 608 TYR A O 1
ATOM 4592 N N . GLU A 1 609 ? 0.168 24.170 22.294 1.00 95.81 609 GLU A N 1
ATOM 4593 C CA . GLU A 1 609 ? 0.034 23.599 23.635 1.00 95.81 609 GLU A CA 1
ATOM 4594 C C . GLU A 1 609 ? -1.176 22.651 23.630 1.00 95.81 609 GLU A C 1
ATOM 4596 O O . GLU A 1 609 ? -2.290 23.063 23.315 1.00 95.81 609 GLU A O 1
ATOM 4601 N N . GLU A 1 610 ? -0.971 21.356 23.895 1.00 91.94 610 GLU A N 1
ATOM 4602 C CA . GLU A 1 610 ? -2.089 20.409 24.037 1.00 91.94 610 GLU A CA 1
ATOM 4603 C C . GLU A 1 610 ? -2.737 20.585 25.415 1.00 91.94 610 GLU A C 1
ATOM 4605 O O . GLU A 1 610 ? -2.039 20.736 26.419 1.00 91.94 610 GLU A O 1
ATOM 4610 N N . HIS A 1 611 ? -4.069 20.573 25.478 1.00 90.00 611 HIS A N 1
ATOM 4611 C CA . HIS A 1 611 ? -4.785 20.754 26.742 1.00 90.00 611 HIS A CA 1
ATOM 4612 C C . HIS A 1 611 ? -4.567 19.554 27.662 1.00 90.00 611 HIS A C 1
ATOM 4614 O O . HIS A 1 611 ? -4.650 18.406 27.226 1.00 90.00 611 HIS A O 1
ATOM 4620 N N . ALA A 1 612 ? -4.347 19.813 28.953 1.00 82.06 612 ALA A N 1
ATOM 4621 C CA . ALA A 1 612 ? -4.101 18.765 29.948 1.00 82.06 612 ALA A CA 1
ATOM 4622 C C . ALA A 1 612 ? -5.280 17.785 30.112 1.00 82.06 612 ALA A C 1
ATOM 4624 O O . ALA A 1 612 ? -5.082 16.638 30.500 1.00 82.06 612 ALA A O 1
ATOM 4625 N N . ASP A 1 613 ? -6.499 18.227 29.797 1.00 79.00 613 ASP A N 1
ATOM 4626 C CA . ASP A 1 613 ? -7.717 17.411 29.814 1.00 79.00 613 ASP A CA 1
ATOM 4627 C C . ASP A 1 613 ? -7.905 16.559 28.540 1.00 79.00 613 ASP A C 1
ATOM 4629 O O . ASP A 1 613 ? -8.862 15.792 28.439 1.00 79.00 613 ASP A O 1
ATOM 4633 N N . GLY A 1 614 ? -7.011 16.690 27.552 1.00 78.88 614 GLY A N 1
ATOM 4634 C CA . GLY A 1 614 ? -7.088 15.976 26.280 1.00 78.88 614 GLY A CA 1
ATOM 4635 C C . GLY A 1 614 ? -8.266 16.402 25.399 1.00 78.88 614 GLY A C 1
ATOM 4636 O O . GLY A 1 614 ? -8.682 15.636 24.524 1.00 78.88 614 GLY A O 1
ATOM 4637 N N . THR A 1 615 ? -8.840 17.593 25.601 1.00 83.38 615 THR A N 1
ATOM 4638 C CA . THR A 1 615 ? -10.018 18.068 24.849 1.00 83.38 615 THR A CA 1
ATOM 4639 C C . THR A 1 615 ? -9.674 18.941 23.641 1.00 83.38 615 THR A C 1
ATOM 4641 O O . THR A 1 615 ? -10.521 19.126 22.763 1.00 83.38 615 THR A O 1
ATOM 4644 N N . GLY A 1 616 ? -8.454 19.471 23.547 1.00 90.00 616 GLY A N 1
ATOM 4645 C CA . GLY A 1 616 ? -8.075 20.387 22.471 1.00 90.00 616 GLY A CA 1
ATOM 4646 C C . GLY A 1 616 ? -6.597 20.757 22.429 1.00 90.00 616 GLY A C 1
ATOM 4647 O O . GLY A 1 616 ? -5.767 20.164 23.120 1.00 90.00 616 GLY A O 1
ATOM 4648 N N . VAL A 1 617 ? -6.285 21.715 21.557 1.00 94.50 617 VAL A N 1
ATOM 4649 C CA . VAL A 1 617 ? -4.943 22.263 21.327 1.00 94.50 617 VAL A CA 1
ATOM 4650 C C . VAL A 1 617 ? -5.041 23.779 21.169 1.00 94.50 617 VAL A C 1
ATOM 4652 O O . VAL A 1 617 ? -5.845 24.257 20.370 1.00 94.50 617 VAL A O 1
ATOM 4655 N N . SER A 1 618 ? -4.186 24.522 21.865 1.00 96.69 618 SER A N 1
ATOM 4656 C CA . SER A 1 618 ? -4.006 25.966 21.702 1.00 96.69 618 SER A CA 1
ATOM 4657 C C . SER A 1 618 ? -2.854 26.238 20.730 1.00 96.69 618 SER A C 1
ATOM 4659 O O . SER A 1 618 ? -1.726 25.795 20.941 1.00 96.69 618 SER A O 1
ATOM 4661 N N . ALA A 1 619 ? -3.116 26.961 19.644 1.00 97.50 619 ALA A N 1
ATOM 4662 C CA . ALA A 1 619 ? -2.127 27.331 18.634 1.00 97.50 619 ALA A CA 1
ATOM 4663 C C . ALA A 1 619 ? -1.699 28.794 18.804 1.00 97.50 619 ALA A C 1
ATOM 4665 O O . ALA A 1 619 ? -2.536 29.692 18.737 1.00 97.50 619 ALA A O 1
ATOM 4666 N N . HIS A 1 620 ? -0.398 29.045 18.975 1.00 97.25 620 HIS A N 1
ATOM 4667 C CA . HIS A 1 620 ? 0.158 30.395 19.093 1.00 97.25 620 HIS A CA 1
ATOM 4668 C C . HIS A 1 620 ? 0.652 30.877 17.732 1.00 97.25 620 HIS A C 1
ATOM 4670 O O . HIS A 1 620 ? 1.663 30.398 17.204 1.00 97.25 620 HIS A O 1
ATOM 4676 N N . LEU A 1 621 ? -0.061 31.841 17.168 1.00 95.50 621 LEU A N 1
ATOM 4677 C CA . LEU A 1 621 ? 0.168 32.389 15.842 1.00 95.50 621 LEU A CA 1
ATOM 4678 C C . LEU A 1 621 ? 0.751 33.797 15.945 1.00 95.50 621 LEU A C 1
ATOM 4680 O O . LEU A 1 621 ? 0.346 34.584 16.794 1.00 95.50 621 LEU A O 1
ATOM 4684 N N . GLU A 1 622 ? 1.673 34.123 15.051 1.00 93.50 622 GLU A N 1
ATOM 4685 C CA . GLU A 1 622 ? 2.280 35.448 14.937 1.00 93.50 622 GLU A CA 1
ATOM 4686 C C . GLU A 1 622 ? 2.008 36.016 13.543 1.00 93.50 622 GLU A C 1
ATOM 4688 O O . GLU A 1 622 ? 2.148 35.316 12.530 1.00 93.50 622 GLU A O 1
ATOM 4693 N N . ARG A 1 623 ? 1.632 37.294 13.484 1.00 91.50 623 ARG A N 1
ATOM 4694 C CA . ARG A 1 623 ? 1.410 38.016 12.235 1.00 91.50 623 ARG A CA 1
ATOM 4695 C C . ARG A 1 623 ? 2.729 38.207 11.491 1.00 91.50 623 ARG A C 1
ATOM 4697 O O . ARG A 1 623 ? 3.704 38.725 12.027 1.00 91.50 623 ARG A O 1
ATOM 4704 N N . CYS A 1 624 ? 2.761 37.813 10.224 1.00 83.81 624 CYS A N 1
ATOM 4705 C CA . CYS A 1 624 ? 3.887 38.070 9.335 1.00 83.81 624 CYS A CA 1
ATOM 4706 C C . CYS A 1 624 ? 3.782 39.491 8.761 1.00 83.81 624 CYS A C 1
ATOM 4708 O O . CYS A 1 624 ? 3.190 39.696 7.701 1.00 83.81 624 CYS A O 1
ATOM 4710 N N . THR A 1 625 ? 4.349 40.475 9.459 1.00 74.88 625 THR A N 1
ATOM 4711 C CA . THR A 1 625 ? 4.508 41.853 8.969 1.00 74.88 625 THR A CA 1
ATOM 4712 C C . THR A 1 625 ? 5.829 42.021 8.210 1.00 74.88 625 THR A C 1
ATOM 4714 O O . THR A 1 625 ? 6.769 41.239 8.367 1.00 74.88 625 THR A O 1
ATOM 4717 N N . ALA A 1 626 ? 5.897 43.018 7.325 1.00 61.50 626 ALA A N 1
ATOM 4718 C CA . ALA A 1 626 ? 7.160 43.473 6.751 1.00 61.50 626 ALA A CA 1
ATOM 4719 C C . ALA A 1 626 ? 7.746 44.560 7.670 1.00 61.50 626 ALA A C 1
ATOM 4721 O O . ALA A 1 626 ? 7.093 45.579 7.881 1.00 61.50 626 ALA A O 1
ATOM 4722 N N . GLY A 1 627 ? 8.950 44.341 8.210 1.00 57.88 627 GLY A N 1
ATOM 4723 C CA . GLY A 1 627 ? 9.648 45.280 9.105 1.00 57.88 627 GLY A CA 1
ATOM 4724 C C . GLY A 1 627 ? 9.427 45.034 10.607 1.00 57.88 627 GLY A C 1
ATOM 4725 O O . GLY A 1 627 ? 8.705 44.120 10.995 1.00 57.88 627 GLY A O 1
ATOM 4726 N N . ASP A 1 628 ? 10.046 45.870 11.448 1.00 50.22 628 ASP A N 1
ATOM 4727 C CA . ASP A 1 628 ? 10.085 45.762 12.924 1.00 50.22 628 ASP A CA 1
ATOM 4728 C C . ASP A 1 628 ? 8.785 46.194 13.643 1.00 50.22 628 ASP A C 1
ATOM 4730 O O . ASP A 1 628 ? 8.796 46.577 14.813 1.00 50.22 628 ASP A O 1
ATOM 4734 N N . ALA A 1 629 ? 7.639 46.155 12.957 1.00 54.91 629 ALA A N 1
ATOM 4735 C CA . ALA A 1 629 ? 6.350 46.481 13.566 1.00 54.91 629 ALA A CA 1
ATOM 4736 C C . ALA A 1 629 ? 5.998 45.481 14.692 1.00 54.91 629 ALA A C 1
ATOM 4738 O O . ALA A 1 629 ? 6.371 44.305 14.599 1.00 54.91 629 ALA A O 1
ATOM 4739 N N . PRO A 1 630 ? 5.265 45.910 15.743 1.00 53.84 630 PRO A N 1
ATOM 4740 C CA . PRO A 1 630 ? 4.895 45.042 16.856 1.00 53.84 630 PRO A CA 1
ATOM 4741 C C . PRO A 1 630 ? 4.231 43.757 16.356 1.00 53.84 630 PRO A C 1
ATOM 4743 O O . PRO A 1 630 ? 3.295 43.779 15.555 1.00 53.84 630 PRO A O 1
ATOM 4746 N N . ARG A 1 631 ? 4.761 42.626 16.829 1.00 72.38 631 ARG A N 1
ATOM 4747 C CA . ARG A 1 631 ? 4.301 41.283 16.477 1.00 72.38 631 ARG A CA 1
ATOM 4748 C C . ARG A 1 631 ? 2.931 41.060 17.099 1.00 72.38 631 ARG A C 1
ATOM 4750 O O . ARG A 1 631 ? 2.829 40.760 18.285 1.00 72.38 631 ARG A O 1
ATOM 4757 N N . GLU A 1 632 ? 1.880 41.223 16.305 1.00 87.38 632 GLU A N 1
ATOM 4758 C CA . GLU A 1 632 ? 0.549 40.774 16.696 1.00 87.38 632 GLU A CA 1
ATOM 4759 C C . GLU A 1 632 ? 0.600 39.253 16.897 1.00 87.38 632 GLU A C 1
ATOM 4761 O O . GLU A 1 632 ? 0.997 38.500 16.001 1.00 87.38 632 GLU A O 1
ATOM 4766 N N . VAL A 1 633 ? 0.238 38.810 18.099 1.00 89.75 633 VAL A N 1
ATOM 4767 C CA . VAL A 1 633 ? 0.186 37.398 18.478 1.00 89.75 633 VAL A CA 1
ATOM 4768 C C . VAL A 1 633 ? -1.255 37.047 18.801 1.00 89.75 633 VAL A C 1
ATOM 4770 O O . VAL A 1 633 ? -1.936 37.777 19.519 1.00 89.75 633 VAL A O 1
ATOM 4773 N N . ARG A 1 634 ? -1.710 35.904 18.292 1.00 93.06 634 ARG A N 1
ATOM 4774 C CA . ARG A 1 634 ? -3.045 35.369 18.542 1.00 93.06 634 ARG A CA 1
ATOM 4775 C C . ARG A 1 634 ? -2.943 33.933 19.032 1.00 93.06 634 ARG A C 1
ATOM 4777 O O . ARG A 1 634 ? -2.138 33.158 18.522 1.00 93.06 634 ARG A O 1
ATOM 4784 N N . VAL A 1 635 ? -3.782 33.578 20.000 1.00 95.81 635 VAL A N 1
ATOM 4785 C CA . VAL A 1 635 ? -3.979 32.188 20.427 1.00 95.81 635 VAL A CA 1
ATOM 4786 C C . VAL A 1 635 ? -5.322 31.712 19.895 1.00 95.81 635 VAL A C 1
ATOM 4788 O O . VAL A 1 635 ? -6.315 32.436 19.991 1.00 95.81 635 VAL A O 1
ATOM 4791 N N . VAL A 1 636 ? -5.341 30.535 19.274 1.00 95.75 636 VAL A N 1
ATOM 4792 C CA . VAL A 1 636 ? -6.547 29.956 18.669 1.00 95.75 636 VAL A CA 1
ATOM 4793 C C . VAL A 1 636 ? -6.728 28.532 19.159 1.00 95.75 636 VAL A C 1
ATOM 4795 O O . VAL A 1 636 ? -5.789 27.740 19.149 1.00 95.75 636 VAL A O 1
ATOM 4798 N N . GLU A 1 637 ? -7.949 28.221 19.578 1.00 95.44 637 GLU A N 1
ATOM 4799 C CA . GLU A 1 637 ? -8.316 26.924 20.134 1.00 95.44 637 GLU A CA 1
ATOM 4800 C C . GLU A 1 637 ? -8.797 25.962 19.050 1.00 95.44 637 GLU A C 1
ATOM 4802 O O . GLU A 1 637 ? -9.617 26.324 18.205 1.00 95.44 637 GLU A O 1
ATOM 4807 N N . ALA A 1 638 ? -8.320 24.721 19.106 1.00 95.12 638 ALA A N 1
ATOM 4808 C CA . ALA A 1 638 ? -8.558 23.698 18.096 1.00 95.12 638 ALA A CA 1
ATOM 4809 C C . ALA A 1 638 ? -9.006 22.366 18.706 1.00 95.12 638 ALA A C 1
ATOM 4811 O O . ALA A 1 638 ? -8.579 21.986 19.796 1.00 95.12 638 ALA A O 1
ATOM 4812 N N . ALA A 1 639 ? -9.810 21.605 17.963 1.00 93.75 639 ALA A N 1
ATOM 4813 C CA . ALA A 1 639 ? -10.069 20.193 18.256 1.00 93.75 639 ALA A CA 1
ATOM 4814 C C . ALA A 1 639 ? -8.906 19.286 17.804 1.00 93.75 639 ALA A C 1
ATOM 4816 O O . ALA A 1 639 ? -8.657 18.244 18.416 1.00 93.75 639 ALA A O 1
ATOM 4817 N N . LEU A 1 640 ? -8.214 19.686 16.733 1.00 95.75 640 LEU A N 1
ATOM 4818 C CA . LEU A 1 640 ? -7.080 19.006 16.105 1.00 95.75 640 LEU A CA 1
ATOM 4819 C C . LEU A 1 640 ? -6.197 20.056 15.420 1.00 95.75 640 LEU A C 1
ATOM 4821 O O . LEU A 1 640 ? -6.717 20.936 14.733 1.00 95.75 640 LEU A O 1
ATOM 4825 N N . LEU A 1 641 ? -4.878 19.937 15.576 1.00 98.00 641 LEU A N 1
ATOM 4826 C CA . LEU A 1 641 ? -3.888 20.726 14.841 1.00 98.00 641 LEU A CA 1
ATOM 4827 C C . LEU A 1 641 ? -3.196 19.842 13.796 1.00 98.00 641 LEU A C 1
ATOM 4829 O O . LEU A 1 641 ? -2.659 18.781 14.115 1.00 98.00 641 LEU A O 1
ATOM 4833 N N . VAL A 1 642 ? -3.167 20.289 12.548 1.00 98.50 642 VAL A N 1
ATOM 4834 C CA . VAL A 1 642 ? -2.549 19.572 11.433 1.00 98.50 642 VAL A CA 1
ATOM 4835 C C . VAL A 1 642 ? -1.391 20.398 10.885 1.00 98.50 642 VAL A C 1
ATOM 4837 O O . VAL A 1 642 ? -1.591 21.476 10.325 1.00 98.50 642 VAL A O 1
ATOM 4840 N N . GLY A 1 643 ? -0.169 19.892 11.029 1.00 98.06 643 GLY A N 1
ATOM 4841 C CA . GLY A 1 643 ? 1.015 20.469 10.400 1.00 98.06 643 GLY A CA 1
ATOM 4842 C C . GLY A 1 643 ? 1.078 20.113 8.920 1.00 98.06 643 GLY A C 1
ATOM 4843 O O . GLY A 1 643 ? 1.365 18.971 8.565 1.00 98.06 643 GLY A O 1
ATOM 4844 N N . ALA A 1 644 ? 0.821 21.098 8.064 1.00 97.81 644 ALA A N 1
ATOM 4845 C CA . ALA A 1 644 ? 0.938 21.037 6.606 1.00 97.81 644 ALA A CA 1
ATOM 4846 C C . ALA A 1 644 ? 1.848 22.171 6.074 1.00 97.81 644 ALA A C 1
ATOM 4848 O O . ALA A 1 644 ? 1.742 22.609 4.926 1.00 97.81 644 ALA A O 1
ATOM 4849 N N . ASP A 1 645 ? 2.754 22.656 6.925 1.00 95.06 645 ASP A N 1
ATOM 4850 C CA . ASP A 1 645 ? 3.593 23.851 6.769 1.00 95.06 645 ASP A CA 1
ATOM 4851 C C . ASP A 1 645 ? 4.941 23.567 6.087 1.00 95.06 645 ASP A C 1
ATOM 4853 O O . ASP A 1 645 ? 5.837 24.414 6.020 1.00 95.06 645 ASP A O 1
ATOM 4857 N N . GLY A 1 646 ? 5.039 22.384 5.487 1.00 92.88 646 GLY A N 1
ATOM 4858 C CA . GLY A 1 646 ? 6.092 21.995 4.566 1.00 92.88 646 GLY A CA 1
ATOM 4859 C C . GLY A 1 646 ? 7.377 21.512 5.238 1.00 92.88 646 GLY A C 1
ATOM 4860 O O . GLY A 1 646 ? 7.433 21.238 6.431 1.00 92.88 646 GLY A O 1
ATOM 4861 N N . LEU A 1 647 ? 8.447 21.449 4.450 1.00 91.38 647 LEU A N 1
ATOM 4862 C CA . LEU A 1 647 ? 9.766 20.939 4.844 1.00 91.38 647 LEU A CA 1
ATOM 4863 C C . LEU A 1 647 ? 10.353 21.582 6.122 1.00 91.38 647 LEU A C 1
ATOM 4865 O O . LEU A 1 647 ? 11.041 20.930 6.912 1.00 91.38 647 LEU A O 1
ATOM 4869 N N . ARG A 1 648 ? 10.071 22.873 6.341 1.00 91.94 648 ARG A N 1
ATOM 4870 C CA . ARG A 1 648 ? 10.518 23.654 7.510 1.00 91.94 648 ARG A CA 1
ATOM 4871 C C . ARG A 1 648 ? 9.427 23.764 8.585 1.00 91.94 648 ARG A C 1
ATOM 4873 O O . ARG A 1 648 ? 9.307 24.808 9.217 1.00 91.94 648 ARG A O 1
ATOM 4880 N N . SER A 1 649 ? 8.622 22.712 8.737 1.00 95.06 649 SER A N 1
ATOM 4881 C CA . SER A 1 649 ? 7.465 22.681 9.633 1.00 95.06 649 SER A CA 1
ATOM 4882 C C . SER A 1 649 ? 7.826 23.018 11.083 1.00 95.06 649 SER A C 1
ATOM 4884 O O . SER A 1 649 ? 8.649 22.339 11.703 1.00 95.06 649 SER A O 1
ATOM 4886 N N . ALA A 1 650 ? 7.168 24.039 11.635 1.00 93.88 650 ALA A N 1
ATOM 4887 C CA . ALA A 1 650 ? 7.249 24.395 13.049 1.00 93.88 650 ALA A CA 1
ATOM 4888 C C . ALA A 1 650 ? 6.503 23.367 13.912 1.00 93.88 650 ALA A C 1
ATOM 4890 O O . ALA A 1 650 ? 6.962 23.017 15.000 1.00 93.88 650 ALA A O 1
ATOM 4891 N N . VAL A 1 651 ? 5.398 22.817 13.391 1.00 95.62 651 VAL A N 1
ATOM 4892 C CA . VAL A 1 651 ? 4.646 21.743 14.058 1.00 95.62 651 VAL A CA 1
ATOM 4893 C C . VAL A 1 651 ? 5.530 20.511 14.239 1.00 95.62 651 VAL A C 1
ATOM 4895 O O . VAL A 1 651 ? 5.626 19.970 15.340 1.00 95.62 651 VAL A O 1
ATOM 4898 N N . ARG A 1 652 ? 6.230 20.090 13.179 1.00 93.44 652 ARG A N 1
ATOM 4899 C CA . ARG A 1 652 ? 7.152 18.951 13.222 1.00 93.44 652 ARG A CA 1
ATOM 4900 C C . ARG A 1 652 ? 8.316 19.203 14.171 1.00 93.44 652 ARG A C 1
ATOM 4902 O O . ARG A 1 652 ? 8.641 18.318 14.958 1.00 93.44 652 ARG A O 1
ATOM 4909 N N . ALA A 1 653 ? 8.914 20.394 14.124 1.00 91.75 653 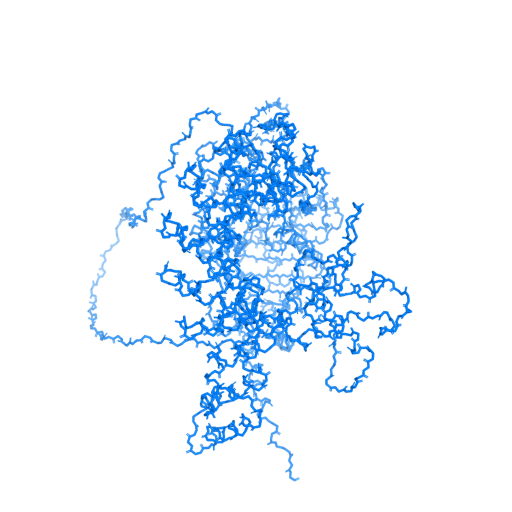ALA A N 1
ATOM 4910 C CA . ALA A 1 653 ? 10.027 20.744 15.001 1.00 91.75 653 ALA A CA 1
ATOM 4911 C C . ALA A 1 653 ? 9.654 20.583 16.484 1.00 91.75 653 ALA A C 1
ATOM 4913 O O . ALA A 1 653 ? 10.437 20.039 17.257 1.00 91.75 653 ALA A O 1
ATOM 4914 N N . GLN A 1 654 ? 8.435 20.966 16.874 1.00 92.81 654 GLN A N 1
ATOM 4915 C CA . GLN A 1 654 ? 7.956 20.760 18.239 1.00 92.81 654 GLN A CA 1
ATOM 4916 C C . GLN A 1 654 ? 7.557 19.296 18.523 1.00 92.81 654 GLN A C 1
ATOM 4918 O O . GLN A 1 654 ? 7.875 18.786 19.601 1.00 92.81 654 GLN A O 1
ATOM 4923 N N . LYS A 1 655 ? 6.901 18.611 17.572 1.00 89.56 655 LYS A N 1
ATOM 4924 C CA . LYS A 1 655 ? 6.389 17.236 17.741 1.00 89.56 655 LYS A CA 1
ATOM 4925 C C . LYS A 1 655 ? 7.488 16.170 17.760 1.00 89.56 655 LYS A C 1
ATOM 4927 O O . LYS A 1 655 ? 7.464 15.294 18.618 1.00 89.56 655 LYS A O 1
ATOM 4932 N N . LEU A 1 656 ? 8.408 16.209 16.795 1.00 87.94 656 LEU A N 1
ATOM 4933 C CA . LEU A 1 656 ? 9.433 15.176 16.582 1.00 87.94 656 LEU A CA 1
ATOM 4934 C C . LEU A 1 656 ? 10.831 15.612 17.020 1.00 87.94 656 LEU A C 1
ATOM 4936 O O . LEU A 1 656 ? 11.660 14.749 17.292 1.00 87.94 656 LEU A O 1
ATOM 4940 N N . ARG A 1 657 ? 11.087 16.926 17.107 1.00 85.12 657 ARG A N 1
ATOM 4941 C CA . ARG A 1 657 ? 12.396 17.499 17.476 1.00 85.12 657 ARG A CA 1
ATOM 4942 C C . ARG A 1 657 ? 13.549 16.985 16.608 1.00 85.12 657 ARG A C 1
ATOM 4944 O O . ARG A 1 657 ? 14.660 16.804 17.092 1.00 85.12 657 ARG A O 1
ATOM 4951 N N . ASP A 1 658 ? 13.267 16.743 15.330 1.00 83.06 658 ASP A N 1
ATOM 4952 C CA . ASP A 1 658 ? 14.257 16.322 14.345 1.00 83.06 658 ASP A CA 1
ATOM 4953 C C . ASP A 1 658 ? 14.787 17.507 13.521 1.00 83.06 658 ASP A C 1
ATOM 4955 O O . ASP A 1 658 ? 14.169 18.577 13.441 1.00 83.06 658 ASP A O 1
ATOM 4959 N N . GLU A 1 659 ? 15.949 17.320 12.898 1.00 83.19 659 GLU A N 1
ATOM 4960 C CA . GLU A 1 659 ? 16.665 18.368 12.167 1.00 83.19 659 GLU A CA 1
ATOM 4961 C C . GLU A 1 659 ? 16.525 18.234 10.645 1.00 83.19 659 GLU A C 1
ATOM 4963 O O . GLU A 1 659 ? 16.235 17.165 10.104 1.00 83.19 659 GLU A O 1
ATOM 4968 N N . LEU A 1 660 ? 16.712 19.358 9.950 1.00 89.19 660 LEU A N 1
ATOM 4969 C CA . LEU A 1 660 ? 16.825 19.399 8.492 1.00 89.19 660 LEU A CA 1
ATOM 4970 C C . LEU A 1 660 ? 18.229 19.003 8.078 1.00 89.19 660 LEU A C 1
ATOM 4972 O O . LEU A 1 660 ? 19.197 19.516 8.629 1.00 89.19 660 LEU A O 1
ATOM 4976 N N . ARG A 1 661 ? 18.327 18.171 7.047 1.00 88.50 661 ARG A N 1
ATOM 4977 C CA . ARG A 1 661 ? 19.609 17.739 6.509 1.00 88.50 661 ARG A CA 1
ATOM 4978 C C . ARG A 1 661 ? 19.759 18.201 5.072 1.00 88.50 661 ARG A C 1
ATOM 4980 O O . ARG A 1 661 ? 18.890 17.934 4.245 1.00 88.50 661 ARG A O 1
ATOM 4987 N N . TYR A 1 662 ? 20.857 18.890 4.782 1.00 92.19 662 TYR A N 1
ATOM 4988 C CA . TYR A 1 662 ? 21.212 19.238 3.413 1.00 92.19 662 TYR A CA 1
ATOM 4989 C C . TYR A 1 662 ? 21.624 17.975 2.649 1.00 92.19 662 TYR A C 1
ATOM 4991 O O . TYR A 1 662 ? 22.408 17.168 3.145 1.00 92.19 662 TYR A O 1
ATOM 4999 N N . VAL A 1 663 ? 21.073 17.785 1.449 1.00 91.88 663 VAL A N 1
ATOM 5000 C CA . VAL A 1 663 ? 21.305 16.584 0.627 1.00 91.88 663 VAL A CA 1
ATOM 5001 C C . VAL A 1 663 ? 22.608 16.690 -0.181 1.00 91.88 663 VAL A C 1
ATOM 5003 O O . VAL A 1 663 ? 23.057 15.698 -0.747 1.00 91.88 663 VAL A O 1
ATOM 5006 N N . GLY A 1 664 ? 23.237 17.870 -0.234 1.00 93.62 664 GLY A N 1
ATOM 5007 C CA . GLY A 1 664 ? 24.413 18.107 -1.078 1.00 93.62 664 GLY A CA 1
ATOM 5008 C C . GLY A 1 664 ? 24.061 18.403 -2.537 1.00 93.62 664 GLY A C 1
ATOM 5009 O O . GLY A 1 664 ? 24.896 18.212 -3.417 1.00 93.62 664 GLY A O 1
ATOM 5010 N N . VAL A 1 665 ? 22.819 18.821 -2.808 1.00 94.81 665 VAL A N 1
ATOM 5011 C CA . VAL A 1 665 ? 22.320 19.089 -4.162 1.00 94.81 665 VAL A CA 1
ATOM 5012 C C . VAL A 1 665 ? 21.643 20.456 -4.226 1.00 94.81 665 VAL A C 1
ATOM 5014 O O . VAL A 1 665 ? 20.716 20.745 -3.460 1.00 94.81 665 VAL A O 1
ATOM 5017 N N . LEU A 1 666 ? 22.067 21.265 -5.195 1.00 95.50 666 LEU A N 1
ATOM 5018 C CA . LEU A 1 666 ? 21.397 22.496 -5.598 1.00 95.50 666 LEU A CA 1
ATOM 5019 C C . LEU A 1 666 ? 20.363 22.175 -6.681 1.00 95.50 666 LEU A C 1
ATOM 5021 O O . LEU A 1 666 ? 20.683 21.488 -7.650 1.00 95.50 666 LEU A O 1
ATOM 5025 N N . LEU A 1 667 ? 19.141 22.688 -6.542 1.00 94.94 667 LEU A N 1
ATOM 5026 C CA . LEU A 1 667 ? 18.102 22.584 -7.562 1.00 94.94 667 LEU A CA 1
ATOM 5027 C C . LEU A 1 667 ? 17.809 23.957 -8.155 1.00 94.94 667 LEU A C 1
ATOM 5029 O O . LEU A 1 667 ? 17.418 24.872 -7.436 1.00 94.94 667 LEU A O 1
ATOM 5033 N N . VAL A 1 668 ? 17.916 24.075 -9.470 1.00 95.50 668 VAL A N 1
ATOM 5034 C CA . VAL A 1 668 ? 17.554 25.271 -10.226 1.00 95.50 668 VAL A CA 1
ATOM 5035 C C . VAL A 1 668 ? 16.376 24.948 -11.127 1.00 95.50 668 VAL A C 1
ATOM 5037 O O . VAL A 1 668 ? 16.361 23.918 -11.796 1.00 95.50 668 VAL A O 1
ATOM 5040 N N . LEU A 1 669 ? 15.377 25.822 -11.139 1.00 94.25 669 LEU A N 1
ATOM 5041 C CA . LEU A 1 669 ? 14.268 25.751 -12.078 1.00 94.25 669 LEU A CA 1
ATOM 5042 C C . LEU A 1 669 ? 14.222 27.009 -12.930 1.00 94.25 669 LEU A C 1
ATOM 5044 O O . LEU A 1 669 ? 14.535 28.100 -12.451 1.00 94.25 669 LEU A O 1
ATOM 5048 N N . GLY A 1 670 ? 13.768 26.841 -14.165 1.00 93.06 670 GLY A N 1
ATOM 5049 C CA . GLY A 1 670 ? 13.469 27.937 -15.069 1.00 93.06 670 GLY A CA 1
ATOM 5050 C C . GLY A 1 670 ? 12.325 27.607 -16.014 1.00 93.06 670 GLY A C 1
ATOM 5051 O O . GLY A 1 670 ? 11.957 26.444 -16.200 1.00 93.06 670 GLY A O 1
ATOM 5052 N N . ILE A 1 671 ? 11.753 28.653 -16.603 1.00 90.75 671 ILE A N 1
ATOM 5053 C CA . ILE A 1 671 ? 10.751 28.543 -17.666 1.00 90.75 671 ILE A CA 1
ATOM 5054 C C . ILE A 1 671 ? 11.310 29.236 -18.903 1.00 90.75 671 ILE A C 1
ATOM 5056 O O . ILE A 1 671 ? 11.657 30.417 -18.843 1.00 90.75 671 ILE A O 1
ATOM 5060 N N . SER A 1 672 ? 11.386 28.494 -20.003 1.00 90.88 672 SER A N 1
ATOM 5061 C CA . SER A 1 672 ? 11.886 28.948 -21.297 1.00 90.88 672 SER A CA 1
ATOM 5062 C C . SER A 1 672 ? 10.763 28.935 -22.331 1.00 90.88 672 SER A C 1
ATOM 5064 O O . SER A 1 672 ? 9.920 28.035 -22.341 1.00 90.88 672 SER A O 1
ATOM 5066 N N . ASP A 1 673 ? 10.767 29.929 -23.210 1.00 88.38 673 ASP A N 1
ATOM 5067 C CA . ASP A 1 673 ? 9.936 30.014 -24.414 1.00 88.38 673 ASP A CA 1
ATOM 5068 C C . ASP A 1 673 ? 10.666 29.475 -25.656 1.00 88.38 673 ASP A C 1
ATOM 5070 O O . ASP A 1 673 ? 10.174 29.598 -26.776 1.00 88.38 673 ASP A O 1
ATOM 5074 N N . HIS A 1 674 ? 11.844 28.870 -25.467 1.00 91.38 674 HIS A N 1
ATOM 5075 C CA . HIS A 1 674 ? 12.611 28.294 -26.558 1.00 91.38 674 HIS A CA 1
ATOM 5076 C C . HIS A 1 674 ? 11.841 27.166 -27.251 1.00 91.38 674 HIS A C 1
ATOM 5078 O O . HIS A 1 674 ? 11.334 26.241 -26.613 1.00 91.38 674 HIS A O 1
ATOM 5084 N N . VAL A 1 675 ? 11.819 27.230 -28.578 1.00 88.56 675 VAL A N 1
ATOM 5085 C CA . VAL A 1 675 ? 11.135 26.274 -29.442 1.00 88.56 675 VAL A CA 1
ATOM 5086 C C . VAL A 1 675 ? 12.159 25.321 -30.037 1.00 88.56 675 VAL A C 1
ATOM 5088 O O . VAL A 1 675 ? 13.102 25.746 -30.700 1.00 88.56 675 VAL A O 1
ATOM 5091 N N . HIS A 1 676 ? 11.954 24.023 -29.829 1.00 91.00 676 HIS A N 1
ATOM 5092 C CA . HIS A 1 676 ? 12.798 22.977 -30.397 1.00 91.00 676 HIS A CA 1
ATOM 5093 C C . HIS A 1 676 ? 12.006 21.669 -30.546 1.00 91.00 676 HIS A C 1
ATOM 5095 O O . HIS A 1 676 ? 11.149 21.401 -29.698 1.00 91.00 676 HIS A O 1
ATOM 5101 N N . PRO A 1 677 ? 12.292 20.803 -31.542 1.00 89.94 677 PRO A N 1
ATOM 5102 C CA . PRO A 1 677 ? 11.575 19.534 -31.695 1.00 89.94 677 PRO A CA 1
ATOM 5103 C C . PRO A 1 677 ? 11.610 18.645 -30.438 1.00 89.94 677 PRO A C 1
ATOM 5105 O O . PRO A 1 677 ? 10.570 18.127 -30.043 1.00 89.94 677 PRO A O 1
ATOM 5108 N N . LEU A 1 678 ? 12.743 18.569 -29.718 1.00 90.50 678 LEU A N 1
ATOM 5109 C CA . LEU A 1 678 ? 12.833 17.830 -28.437 1.00 90.50 678 LEU A CA 1
ATOM 5110 C C . LEU A 1 678 ? 11.980 18.403 -27.290 1.00 90.50 678 LEU A C 1
ATOM 5112 O O . LEU A 1 678 ? 11.849 17.752 -26.257 1.00 90.50 678 LEU A O 1
ATOM 5116 N N . LEU A 1 679 ? 11.425 19.605 -27.440 1.00 89.38 679 LEU A N 1
ATOM 5117 C CA . LEU A 1 679 ? 10.557 20.255 -26.452 1.00 89.38 679 LEU A CA 1
ATOM 5118 C C . LEU A 1 679 ? 9.076 20.215 -26.861 1.00 89.38 679 LEU A C 1
ATOM 5120 O O . LEU A 1 679 ? 8.194 20.604 -26.094 1.00 89.38 679 LEU A O 1
ATOM 5124 N N . ARG A 1 680 ? 8.775 19.722 -28.068 1.00 84.88 680 ARG A N 1
ATOM 5125 C CA . ARG A 1 680 ? 7.431 19.748 -28.643 1.00 84.88 680 ARG A CA 1
ATOM 5126 C C . ARG A 1 680 ? 6.650 18.491 -28.261 1.00 84.88 680 ARG A C 1
ATOM 5128 O O . ARG A 1 680 ? 6.915 17.406 -28.758 1.00 84.88 680 ARG A O 1
ATOM 5135 N N . HIS A 1 681 ? 5.655 18.641 -27.382 1.00 77.75 681 HIS A N 1
ATOM 5136 C CA . HIS A 1 681 ? 4.800 17.544 -26.885 1.00 77.75 681 HIS A CA 1
ATOM 5137 C C . HIS A 1 681 ? 5.567 16.373 -26.231 1.00 77.75 681 HIS A C 1
ATOM 5139 O O . HIS A 1 681 ? 5.061 15.250 -26.147 1.00 77.75 681 HIS A O 1
ATOM 5145 N N . GLN A 1 682 ? 6.775 16.624 -25.724 1.00 85.75 682 GLN A N 1
ATOM 5146 C CA . GLN A 1 682 ? 7.618 15.645 -25.035 1.00 85.75 682 GLN A CA 1
ATOM 5147 C C . GLN A 1 682 ? 8.547 16.336 -24.029 1.00 85.75 682 GLN A C 1
ATOM 5149 O O . GLN A 1 682 ? 8.624 17.561 -24.002 1.00 85.75 682 GLN A O 1
ATOM 5154 N N . GLY A 1 683 ? 9.194 15.561 -23.162 1.00 89.81 683 GLY A N 1
ATOM 5155 C CA . GLY A 1 683 ? 10.265 16.049 -22.288 1.00 89.81 683 GLY A CA 1
ATOM 5156 C C . GLY A 1 683 ? 11.555 15.269 -22.513 1.00 89.81 683 GLY A C 1
ATOM 5157 O O . GLY A 1 683 ? 11.573 14.284 -23.249 1.00 89.81 683 GLY A O 1
ATOM 5158 N N . PHE A 1 684 ? 12.639 15.671 -21.865 1.00 94.88 684 PHE A N 1
ATOM 5159 C CA . PHE A 1 684 ? 13.861 14.875 -21.845 1.00 94.88 684 PHE A CA 1
ATOM 5160 C C . PHE A 1 684 ? 14.673 15.095 -20.573 1.00 94.88 684 PHE A C 1
ATOM 5162 O O . PHE A 1 684 ? 14.446 16.037 -19.809 1.00 94.88 684 PHE A O 1
ATOM 5169 N N . TYR A 1 685 ? 15.623 14.195 -20.364 1.00 96.62 685 TYR A N 1
ATOM 5170 C CA . TYR A 1 685 ? 16.670 14.296 -19.370 1.00 96.62 685 TYR A CA 1
ATOM 5171 C C . TYR A 1 685 ? 18.024 14.406 -20.059 1.00 96.62 685 TYR A C 1
ATOM 5173 O O . TYR A 1 685 ? 18.243 13.749 -21.074 1.00 96.62 685 TYR A O 1
ATOM 5181 N N . THR A 1 686 ? 18.931 15.165 -19.456 1.00 97.75 686 THR A N 1
ATOM 5182 C CA . THR A 1 686 ? 20.356 15.145 -19.807 1.00 97.75 686 THR A CA 1
ATOM 5183 C C . THR A 1 686 ? 21.151 14.929 -18.532 1.00 97.75 686 THR A C 1
ATOM 5185 O O . THR A 1 686 ? 20.903 15.615 -17.535 1.00 97.75 686 THR A O 1
ATOM 5188 N N . VAL A 1 687 ? 22.067 13.965 -18.543 1.00 97.06 687 VAL A N 1
ATOM 5189 C CA . VAL A 1 687 ? 22.893 13.597 -17.388 1.00 97.06 687 VAL A CA 1
ATOM 5190 C C . VAL A 1 687 ? 24.367 13.516 -17.773 1.00 97.06 687 VAL A C 1
ATOM 5192 O O . VAL A 1 687 ? 24.715 13.067 -18.861 1.00 97.06 687 VAL A O 1
ATOM 5195 N N . ASP A 1 688 ? 25.247 13.932 -16.865 1.00 95.00 688 ASP A N 1
ATOM 5196 C CA . ASP A 1 688 ? 26.707 13.819 -17.032 1.00 95.00 688 ASP A CA 1
ATOM 5197 C C . ASP A 1 688 ? 27.404 13.162 -15.821 1.00 95.00 688 ASP A C 1
ATOM 5199 O O . ASP A 1 688 ? 28.630 13.096 -15.737 1.00 95.00 688 ASP A O 1
ATOM 5203 N N . GLY A 1 689 ? 26.607 12.680 -14.863 1.00 90.00 689 GLY A N 1
ATOM 5204 C CA . GLY A 1 689 ? 27.064 12.111 -13.597 1.00 90.00 689 GLY A CA 1
ATOM 5205 C C . GLY A 1 689 ? 27.383 13.134 -12.501 1.00 90.00 689 GLY A C 1
ATOM 5206 O O . GLY A 1 689 ? 27.740 12.729 -11.398 1.00 90.00 689 GLY A O 1
ATOM 5207 N N . VAL A 1 690 ? 27.231 14.436 -12.763 1.00 91.19 690 VAL A N 1
ATOM 5208 C CA . VAL A 1 690 ? 27.378 15.540 -11.789 1.00 91.19 690 VAL A CA 1
ATOM 5209 C C . VAL A 1 690 ? 26.164 16.469 -11.801 1.00 91.19 690 VAL A C 1
ATOM 5211 O O . VAL A 1 690 ? 25.805 17.042 -10.771 1.00 91.19 690 VAL A O 1
ATOM 5214 N N . HIS A 1 691 ? 25.524 16.602 -12.953 1.00 94.81 691 HIS A N 1
ATOM 5215 C CA . HIS A 1 691 ? 24.374 17.430 -13.235 1.00 94.81 691 HIS A CA 1
ATOM 5216 C C . HIS A 1 691 ? 23.278 16.570 -13.868 1.00 94.81 691 HIS A C 1
ATOM 5218 O O . HIS A 1 691 ? 23.540 15.641 -14.638 1.00 94.81 691 HIS A O 1
ATOM 5224 N N . ARG A 1 692 ? 22.028 16.926 -13.583 1.00 96.75 692 ARG A N 1
ATOM 5225 C CA . ARG A 1 692 ? 20.852 16.342 -14.228 1.00 96.75 692 ARG A CA 1
ATOM 5226 C C . ARG A 1 692 ? 19.891 17.448 -14.615 1.00 96.75 692 ARG A C 1
ATOM 5228 O O . ARG A 1 692 ? 19.319 18.108 -13.748 1.00 96.75 692 ARG A O 1
ATOM 5235 N N . LEU A 1 693 ? 19.653 17.585 -15.910 1.00 97.56 693 LEU A N 1
ATOM 5236 C CA . LEU A 1 693 ? 18.561 18.381 -16.447 1.00 97.56 693 LEU A CA 1
ATOM 5237 C C . LEU A 1 693 ? 17.329 17.500 -16.650 1.00 97.56 693 LEU A C 1
ATOM 5239 O O . LEU A 1 693 ? 17.437 16.353 -17.072 1.00 97.56 693 LEU A O 1
ATOM 5243 N N . PHE A 1 694 ? 16.158 18.051 -16.367 1.00 95.50 694 PHE A N 1
ATOM 5244 C CA . PHE A 1 694 ? 14.856 17.502 -16.715 1.00 95.50 694 PHE A CA 1
ATOM 5245 C C . PHE A 1 694 ? 14.007 18.601 -17.345 1.00 95.50 694 PHE A C 1
ATOM 5247 O O . PHE A 1 694 ? 13.941 19.701 -16.798 1.00 95.50 694 PHE A O 1
ATOM 5254 N N . THR A 1 695 ? 13.333 18.304 -18.452 1.00 94.38 695 THR A N 1
ATOM 5255 C CA . THR A 1 695 ? 12.429 19.236 -19.130 1.00 94.38 695 THR A CA 1
ATOM 5256 C C . THR A 1 695 ? 11.019 18.673 -19.240 1.00 94.38 695 THR A C 1
ATOM 5258 O O . THR A 1 695 ? 10.807 17.464 -19.377 1.00 94.38 695 THR A O 1
ATOM 5261 N N . MET A 1 696 ? 10.029 19.561 -19.197 1.00 90.06 696 MET A N 1
ATOM 5262 C CA . MET A 1 696 ? 8.648 19.219 -19.511 1.00 90.06 696 MET A CA 1
ATOM 5263 C C . MET A 1 696 ? 7.852 20.433 -20.013 1.00 90.06 696 MET A C 1
ATOM 5265 O O . MET A 1 696 ? 8.074 21.549 -19.539 1.00 90.06 696 MET A O 1
ATOM 5269 N N . PRO A 1 697 ? 6.864 20.213 -20.897 1.00 88.06 697 PRO A N 1
ATOM 5270 C CA . PRO A 1 697 ? 5.822 21.187 -21.197 1.00 88.06 697 PRO A CA 1
ATOM 5271 C C . PRO A 1 697 ? 5.184 21.753 -19.922 1.00 88.06 697 PRO A C 1
ATOM 5273 O O . PRO A 1 697 ? 4.869 20.998 -18.996 1.00 88.06 697 PRO A O 1
ATOM 5276 N N . TYR A 1 698 ? 5.008 23.074 -19.877 1.00 86.56 698 TYR A N 1
ATOM 5277 C CA . TYR A 1 698 ? 4.507 23.802 -18.711 1.00 86.56 698 TYR A CA 1
ATOM 5278 C C . TYR A 1 698 ? 3.141 24.447 -18.972 1.00 86.56 698 TYR A C 1
ATOM 5280 O O . TYR A 1 698 ? 2.139 23.979 -18.432 1.00 86.56 698 TYR A O 1
ATOM 5288 N N . GLU A 1 699 ? 3.081 25.473 -19.822 1.00 80.00 699 GLU A N 1
ATOM 5289 C CA . GLU A 1 699 ? 1.845 26.191 -20.165 1.00 80.00 699 GLU A CA 1
ATOM 5290 C C . GLU A 1 699 ? 1.743 26.406 -21.684 1.00 80.00 699 GLU A C 1
ATOM 5292 O O . GLU A 1 699 ? 2.778 26.578 -22.332 1.00 80.00 699 GLU A O 1
ATOM 5297 N N . PRO A 1 700 ? 0.531 26.422 -22.275 1.00 66.19 700 PRO A N 1
ATOM 5298 C CA . PRO A 1 700 ? 0.335 26.894 -23.647 1.00 66.19 700 PRO A CA 1
ATOM 5299 C C . PRO A 1 700 ? 0.932 28.295 -23.805 1.00 66.19 700 PRO A C 1
ATOM 5301 O O . PRO A 1 700 ? 0.678 29.166 -22.975 1.00 66.19 700 PRO A O 1
ATOM 5304 N N . SER A 1 701 ? 1.754 28.511 -24.830 1.00 59.16 701 SER A N 1
ATOM 5305 C CA . SER A 1 701 ? 2.359 29.818 -25.071 1.00 59.16 701 SER A CA 1
ATOM 5306 C C . SER A 1 701 ? 1.285 30.832 -25.446 1.00 59.16 701 SER A C 1
ATOM 5308 O O . SER A 1 701 ? 0.318 30.526 -26.144 1.00 59.16 701 SER A O 1
ATOM 5310 N N . SER A 1 702 ? 1.496 32.072 -25.019 1.00 52.03 702 SER A N 1
ATOM 5311 C CA . SER A 1 702 ? 0.778 33.244 -25.517 1.00 52.03 702 SER A CA 1
ATOM 5312 C C . SER A 1 702 ? 1.262 33.691 -26.908 1.00 52.03 702 SER A C 1
ATOM 5314 O O . SER A 1 702 ? 0.733 34.658 -27.455 1.00 52.03 702 SER A O 1
ATOM 5316 N N . SER A 1 703 ? 2.266 33.017 -27.487 1.00 52.56 703 SER A N 1
ATOM 5317 C CA . SER A 1 703 ? 2.804 33.307 -28.819 1.00 52.56 703 SER A CA 1
ATOM 5318 C C . SER A 1 703 ? 1.866 32.853 -29.940 1.00 52.56 703 SER A C 1
ATOM 5320 O O . SER A 1 703 ? 1.201 31.821 -29.861 1.00 52.56 703 SER A O 1
ATOM 5322 N N . ALA A 1 704 ? 1.886 33.591 -31.053 1.00 49.66 704 ALA A N 1
ATOM 5323 C CA . ALA A 1 704 ? 1.109 33.287 -32.257 1.00 49.66 704 ALA A CA 1
ATOM 5324 C C . ALA A 1 704 ? 1.436 31.916 -32.899 1.00 49.66 704 ALA A C 1
ATOM 5326 O O . ALA A 1 704 ? 0.692 31.466 -33.765 1.00 49.66 704 ALA A O 1
ATOM 5327 N N . SER A 1 705 ? 2.525 31.251 -32.484 1.00 56.97 705 SER A N 1
ATOM 5328 C CA . SER A 1 705 ? 2.922 29.916 -32.957 1.00 56.97 705 SER A CA 1
ATOM 5329 C C . SER A 1 705 ? 2.111 28.765 -32.347 1.00 56.97 705 SER A C 1
ATOM 5331 O O . SER A 1 705 ? 2.139 27.664 -32.891 1.00 56.97 705 SER A O 1
ATOM 5333 N N . GLY A 1 706 ? 1.391 28.993 -31.239 1.00 58.66 706 GLY A N 1
ATOM 5334 C CA . GLY A 1 706 ? 0.585 27.962 -30.566 1.00 58.66 706 GLY A CA 1
ATOM 5335 C C . GLY A 1 706 ? 1.391 26.866 -29.850 1.00 58.66 706 GLY A C 1
ATOM 5336 O O . GLY A 1 706 ? 0.827 25.840 -29.477 1.00 58.66 706 GLY A O 1
ATOM 5337 N N . GLU A 1 707 ? 2.699 27.051 -29.668 1.00 68.44 707 GLU A N 1
ATOM 5338 C CA . GLU A 1 707 ? 3.576 26.090 -28.980 1.00 68.44 707 GLU A CA 1
ATOM 5339 C C . GLU A 1 707 ? 3.504 26.254 -27.455 1.00 68.44 707 GLU A C 1
ATOM 5341 O O . GLU A 1 707 ? 2.886 27.186 -26.969 1.00 68.44 707 GLU A O 1
ATOM 5346 N N . HIS A 1 708 ? 4.066 25.343 -26.659 1.00 75.50 708 HIS A N 1
ATOM 5347 C CA . HIS A 1 708 ? 4.030 25.444 -25.190 1.00 75.50 708 HIS A CA 1
ATOM 5348 C C . HIS A 1 708 ? 5.342 26.026 -24.650 1.00 75.50 708 HIS A C 1
ATOM 5350 O O . HIS A 1 708 ? 6.407 25.785 -25.212 1.00 75.50 708 HIS A O 1
ATOM 5356 N N . THR A 1 709 ? 5.287 26.726 -23.518 1.00 87.50 709 THR A N 1
ATOM 5357 C CA . THR A 1 709 ? 6.484 27.026 -22.720 1.00 87.50 709 THR A CA 1
ATOM 5358 C C . THR A 1 709 ? 7.020 25.752 -22.070 1.00 87.50 709 THR A C 1
ATOM 5360 O O . THR A 1 709 ? 6.265 24.835 -21.726 1.00 87.50 709 THR A O 1
ATOM 5363 N N . THR A 1 710 ? 8.334 25.697 -21.875 1.00 89.94 710 THR A N 1
ATOM 5364 C CA . THR A 1 710 ? 9.030 24.557 -21.275 1.00 89.94 710 THR A CA 1
ATOM 5365 C C . THR A 1 710 ? 9.516 24.921 -19.883 1.00 89.94 710 THR A C 1
ATOM 5367 O O . THR A 1 710 ? 10.252 25.890 -19.709 1.00 89.94 710 THR A O 1
ATOM 5370 N N . MET A 1 711 ? 9.164 24.106 -18.891 1.00 92.94 711 MET A N 1
ATOM 5371 C CA . MET A 1 711 ? 9.845 24.120 -17.602 1.00 92.94 711 MET A CA 1
ATOM 5372 C C . MET A 1 711 ? 11.074 23.224 -17.685 1.00 92.94 711 MET A C 1
ATOM 5374 O O . MET A 1 711 ? 10.990 22.083 -18.144 1.00 92.94 711 MET A O 1
ATOM 5378 N N . TRP A 1 712 ? 12.199 23.736 -17.202 1.00 94.94 712 TRP A N 1
ATOM 5379 C CA . TRP A 1 712 ? 13.404 22.957 -16.997 1.00 94.94 712 TRP A CA 1
ATOM 5380 C C . TRP A 1 712 ? 13.817 22.978 -15.528 1.00 94.94 712 TRP A C 1
ATOM 5382 O O . TRP A 1 712 ? 13.612 23.951 -14.801 1.00 94.94 712 TRP A O 1
ATOM 5392 N N . GLN A 1 713 ? 14.397 21.868 -15.094 1.00 96.12 713 GLN A N 1
ATOM 5393 C CA . GLN A 1 713 ? 14.917 21.649 -13.758 1.00 96.12 713 GLN A CA 1
ATOM 5394 C C . GLN A 1 713 ? 16.332 21.096 -13.886 1.00 96.12 713 GLN A C 1
ATOM 5396 O O . GLN A 1 713 ? 16.506 19.981 -14.368 1.00 96.12 713 GLN A O 1
ATOM 5401 N N . LEU A 1 714 ? 17.321 21.855 -13.430 1.00 96.94 714 LEU A N 1
ATOM 5402 C CA . LEU A 1 714 ? 18.718 21.447 -13.382 1.00 96.94 714 LEU A CA 1
ATOM 5403 C C . LEU A 1 714 ? 19.118 21.202 -11.928 1.00 96.94 714 LEU A C 1
ATOM 5405 O O . LEU A 1 714 ? 19.034 22.104 -11.097 1.00 96.94 714 LEU A O 1
ATOM 5409 N N . SER A 1 715 ? 19.525 19.979 -11.606 1.00 96.81 715 SER A N 1
ATOM 5410 C CA . SER A 1 715 ? 20.087 19.635 -10.303 1.00 96.81 715 SER A CA 1
ATOM 5411 C C . SER A 1 715 ? 21.590 19.406 -10.401 1.00 96.81 715 SER A C 1
ATOM 5413 O O . SER A 1 715 ? 22.067 18.857 -11.394 1.00 96.81 715 SER A O 1
ATOM 5415 N N . ILE A 1 716 ? 22.325 19.854 -9.384 1.00 94.94 716 ILE A N 1
ATOM 5416 C CA . ILE A 1 716 ? 23.790 19.900 -9.374 1.00 94.94 716 ILE A CA 1
ATOM 5417 C C . ILE A 1 716 ? 24.299 19.339 -8.053 1.00 94.94 716 ILE A C 1
ATOM 5419 O O . ILE A 1 716 ? 23.878 19.811 -6.993 1.00 94.94 716 ILE A O 1
ATOM 5423 N N . ALA A 1 717 ? 25.239 18.392 -8.101 1.00 93.81 717 ALA A N 1
ATOM 5424 C CA . ALA A 1 717 ? 25.994 18.007 -6.912 1.00 93.81 717 ALA A CA 1
ATOM 5425 C C . ALA A 1 717 ? 26.833 19.192 -6.420 1.00 93.81 717 ALA A C 1
ATOM 5427 O O . ALA A 1 717 ? 27.777 19.630 -7.077 1.00 93.81 717 ALA A O 1
ATOM 5428 N N . MET A 1 718 ? 26.480 19.703 -5.245 1.00 93.31 718 MET A N 1
ATOM 5429 C CA . MET A 1 718 ? 27.148 20.819 -4.587 1.00 93.31 718 MET A CA 1
ATOM 5430 C C . MET A 1 718 ? 27.221 20.523 -3.083 1.00 93.31 718 MET A C 1
ATOM 5432 O O . MET A 1 718 ? 26.361 20.972 -2.323 1.00 93.31 718 MET A O 1
ATOM 5436 N N . PRO A 1 719 ? 28.209 19.719 -2.638 1.00 91.56 719 PRO A N 1
ATOM 5437 C CA . PRO A 1 719 ? 28.298 19.271 -1.247 1.00 91.56 719 PRO A CA 1
ATOM 5438 C C . PRO A 1 719 ? 28.476 20.414 -0.238 1.00 91.56 719 PRO A C 1
ATOM 5440 O O . PRO A 1 719 ? 28.043 20.288 0.903 1.00 91.56 719 PRO A O 1
ATOM 5443 N N . CYS A 1 720 ? 29.090 21.525 -0.660 1.00 94.06 720 CYS A N 1
ATOM 5444 C CA . CYS A 1 720 ? 29.272 22.723 0.154 1.00 94.06 720 CYS A CA 1
ATOM 5445 C C . CYS A 1 720 ? 27.961 23.521 0.242 1.00 94.06 720 CYS A C 1
ATOM 5447 O O . CYS A 1 720 ? 27.479 24.060 -0.759 1.00 94.06 720 CYS A O 1
ATOM 5449 N N . GLU A 1 721 ? 27.374 23.603 1.439 1.00 94.12 721 GLU A N 1
ATOM 5450 C CA . GLU A 1 721 ? 26.115 24.321 1.653 1.00 94.12 721 GLU A CA 1
ATOM 5451 C C . GLU A 1 721 ? 26.292 25.840 1.485 1.00 94.12 721 GLU A C 1
ATOM 5453 O O . GLU A 1 721 ? 25.429 26.520 0.926 1.00 94.12 721 GLU A O 1
ATOM 5458 N N . GLU A 1 722 ? 27.424 26.379 1.935 1.00 94.50 722 GLU A N 1
ATOM 5459 C CA . GLU A 1 722 ? 27.755 27.801 1.858 1.00 94.50 722 GLU A CA 1
ATOM 5460 C C . GLU A 1 722 ? 27.876 28.277 0.408 1.00 94.50 722 GLU A C 1
ATOM 5462 O O . GLU A 1 722 ? 27.354 29.340 0.068 1.00 94.50 722 GLU A O 1
ATOM 5467 N N . GLU A 1 723 ? 28.501 27.475 -0.457 1.00 93.56 723 GLU A N 1
ATOM 5468 C CA . GLU A 1 723 ? 28.620 27.754 -1.893 1.00 93.56 723 GLU A CA 1
ATOM 5469 C C . GLU A 1 723 ? 27.238 27.794 -2.560 1.00 93.56 723 GLU A C 1
ATOM 5471 O O . GLU A 1 723 ? 26.903 28.757 -3.257 1.00 93.56 723 GLU A O 1
ATOM 5476 N N . ALA A 1 724 ? 26.391 26.799 -2.276 1.00 93.12 724 ALA A N 1
ATOM 5477 C CA . ALA A 1 724 ? 25.033 26.738 -2.810 1.00 93.12 724 ALA A CA 1
ATOM 5478 C C . ALA A 1 724 ? 24.180 27.931 -2.354 1.00 93.12 724 ALA A C 1
ATOM 5480 O O . ALA A 1 724 ? 23.444 28.523 -3.154 1.00 93.12 724 ALA A O 1
ATOM 5481 N N . ARG A 1 725 ? 24.299 28.325 -1.078 1.00 94.06 725 ARG A N 1
ATOM 5482 C CA . ARG A 1 725 ? 23.632 29.520 -0.543 1.00 94.06 725 ARG A CA 1
ATOM 5483 C C . ARG A 1 725 ? 24.141 30.795 -1.208 1.00 94.06 725 ARG A C 1
ATOM 5485 O O . ARG A 1 725 ? 23.318 31.638 -1.560 1.00 94.06 725 ARG A O 1
ATOM 5492 N N . ALA A 1 726 ? 25.454 30.936 -1.391 1.00 94.06 726 ALA A N 1
ATOM 5493 C CA . ALA A 1 726 ? 26.052 32.109 -2.022 1.00 94.06 726 ALA A CA 1
ATOM 5494 C C . ALA A 1 726 ? 25.558 32.283 -3.466 1.00 94.06 726 ALA A C 1
ATOM 5496 O O . ALA A 1 726 ? 25.148 33.381 -3.845 1.00 94.06 726 ALA A O 1
ATOM 5497 N N . LEU A 1 727 ? 25.495 31.195 -4.241 1.00 93.50 727 LEU A N 1
ATOM 5498 C CA . LEU A 1 727 ? 24.971 31.232 -5.606 1.00 93.50 727 LEU A CA 1
ATOM 5499 C C . LEU A 1 727 ? 23.487 31.628 -5.640 1.00 93.50 727 LEU A C 1
ATOM 5501 O O . LEU A 1 727 ? 23.098 32.500 -6.415 1.00 93.50 727 LEU A O 1
ATOM 5505 N N . CYS A 1 728 ? 22.657 31.048 -4.765 1.00 92.31 728 CYS A N 1
ATOM 5506 C CA . CYS A 1 728 ? 21.237 31.408 -4.680 1.00 92.31 728 CYS A CA 1
ATOM 5507 C C . CYS A 1 728 ? 21.020 32.870 -4.254 1.00 92.31 728 CYS A C 1
ATOM 5509 O O . CYS A 1 728 ? 20.077 33.513 -4.721 1.00 92.31 728 CYS A O 1
ATOM 5511 N N . ALA A 1 729 ? 21.882 33.403 -3.383 1.00 92.44 729 ALA A N 1
ATOM 5512 C CA . ALA A 1 729 ? 21.832 34.795 -2.938 1.00 92.44 729 ALA A CA 1
ATOM 5513 C C . ALA A 1 729 ? 22.161 35.793 -4.062 1.00 92.44 729 ALA A C 1
ATOM 5515 O O . ALA A 1 729 ? 21.660 36.916 -4.033 1.00 92.44 729 ALA A O 1
ATOM 5516 N N . GLY A 1 730 ? 22.928 35.374 -5.075 1.00 89.94 730 GLY A N 1
ATOM 5517 C CA . GLY A 1 730 ? 23.218 36.163 -6.277 1.00 89.94 730 GLY A CA 1
ATOM 5518 C C . GLY A 1 730 ? 22.021 36.375 -7.217 1.00 89.94 730 GLY A C 1
ATOM 5519 O O . GLY A 1 730 ? 22.128 37.125 -8.185 1.00 89.94 730 GLY A O 1
ATOM 5520 N N . GLY A 1 731 ? 20.871 35.747 -6.944 1.00 91.06 731 GLY A N 1
ATOM 5521 C CA . GLY A 1 731 ? 19.644 35.918 -7.722 1.00 91.06 731 GLY A CA 1
ATOM 5522 C C . GLY A 1 731 ? 19.655 35.200 -9.076 1.00 91.06 731 GLY A C 1
ATOM 5523 O O . GLY A 1 731 ? 20.577 34.460 -9.414 1.00 91.06 731 GLY A O 1
ATOM 5524 N N . GLY A 1 732 ? 18.590 35.398 -9.860 1.00 90.94 732 GLY A N 1
ATOM 5525 C CA . GLY A 1 732 ? 18.387 34.676 -11.123 1.00 90.94 732 GLY A CA 1
ATOM 5526 C C . GLY A 1 732 ? 19.498 34.904 -12.153 1.00 90.94 732 GLY A C 1
ATOM 5527 O O . GLY A 1 732 ? 19.796 34.006 -12.931 1.00 90.94 732 GLY A O 1
ATOM 5528 N N . GLU A 1 733 ? 20.138 36.074 -12.135 1.00 93.50 733 GLU A N 1
ATOM 5529 C CA . GLU A 1 733 ? 21.179 36.450 -13.096 1.00 93.50 733 GLU A CA 1
ATOM 5530 C C . GLU A 1 733 ? 22.477 35.664 -12.856 1.00 93.50 733 GLU A C 1
ATOM 5532 O O . GLU A 1 733 ? 22.985 35.021 -13.775 1.00 93.50 733 GLU A O 1
ATOM 5537 N N . ALA A 1 734 ? 22.948 35.615 -11.602 1.00 95.00 734 ALA A N 1
ATOM 5538 C CA . ALA A 1 734 ? 24.107 34.814 -11.209 1.00 95.00 734 ALA A CA 1
ATOM 5539 C C . ALA A 1 734 ? 23.856 33.312 -11.409 1.00 95.00 734 ALA A C 1
ATOM 5541 O O . ALA A 1 734 ? 24.706 32.604 -11.948 1.00 95.00 734 ALA A O 1
ATOM 5542 N N . ILE A 1 735 ? 22.663 32.837 -11.029 1.00 95.19 735 ILE A N 1
ATOM 5543 C CA . ILE A 1 735 ? 22.260 31.440 -11.216 1.00 95.19 735 ILE A CA 1
ATOM 5544 C C . ILE A 1 735 ? 22.307 31.076 -12.700 1.00 95.19 735 ILE A C 1
ATOM 5546 O O . ILE A 1 735 ? 22.950 30.099 -13.069 1.00 95.19 735 ILE A O 1
ATOM 5550 N N . LEU A 1 736 ? 21.666 31.864 -13.564 1.00 95.31 736 LEU A N 1
ATOM 5551 C CA . LEU A 1 736 ? 21.571 31.547 -14.985 1.00 95.31 736 LEU A CA 1
ATOM 5552 C C . LEU A 1 736 ? 22.925 31.646 -15.699 1.00 95.31 736 LEU A C 1
ATOM 5554 O O . LEU A 1 736 ? 23.213 30.811 -16.555 1.00 95.31 736 LEU A O 1
ATOM 5558 N N . ALA A 1 737 ? 23.768 32.617 -15.332 1.00 95.75 737 ALA A N 1
ATOM 5559 C CA . ALA A 1 737 ? 25.141 32.701 -15.824 1.00 95.75 737 ALA A CA 1
ATOM 5560 C C . ALA A 1 737 ? 25.933 31.425 -15.494 1.00 95.75 737 ALA A C 1
ATOM 5562 O O . ALA A 1 737 ? 26.587 30.859 -16.372 1.00 95.75 737 ALA A O 1
ATOM 5563 N N . GLU A 1 738 ? 25.806 30.920 -14.266 1.00 95.44 738 GLU A N 1
ATOM 5564 C CA . GLU A 1 738 ? 26.469 29.686 -13.851 1.00 95.44 738 GLU A CA 1
ATOM 5565 C C . GLU A 1 738 ? 25.895 28.445 -14.554 1.00 95.44 738 GLU A C 1
ATOM 5567 O O . GLU A 1 738 ? 26.660 27.573 -14.969 1.00 95.44 738 GLU A O 1
ATOM 5572 N N . MET A 1 739 ? 24.572 28.366 -14.756 1.00 96.06 739 MET A N 1
ATOM 5573 C CA . MET A 1 739 ? 23.961 27.242 -15.485 1.00 96.06 739 MET A CA 1
ATOM 5574 C C . MET A 1 739 ? 24.430 27.213 -16.945 1.00 96.06 739 MET A C 1
ATOM 5576 O O . MET A 1 739 ? 24.792 26.157 -17.457 1.00 96.06 739 MET A O 1
ATOM 5580 N N . ARG A 1 740 ? 24.484 28.379 -17.605 1.00 96.44 740 ARG A N 1
ATOM 5581 C CA . ARG A 1 740 ? 24.989 28.514 -18.982 1.00 96.44 740 ARG A CA 1
ATOM 5582 C C . ARG A 1 740 ? 26.448 28.089 -19.092 1.00 96.44 740 ARG A C 1
ATOM 5584 O O . ARG A 1 740 ? 26.799 27.402 -20.039 1.00 96.44 740 ARG A O 1
ATOM 5591 N N . ARG A 1 741 ? 27.284 28.462 -18.118 1.00 96.25 741 ARG A N 1
ATOM 5592 C CA . ARG A 1 741 ? 28.698 28.072 -18.085 1.00 96.25 741 ARG A CA 1
ATOM 5593 C C . ARG A 1 741 ? 28.871 26.558 -17.939 1.00 96.25 741 ARG A C 1
ATOM 5595 O O . ARG A 1 741 ? 29.712 25.982 -18.616 1.00 96.25 741 ARG A O 1
ATOM 5602 N N . ARG A 1 742 ? 28.101 25.919 -17.052 1.00 94.81 742 ARG A N 1
ATOM 5603 C CA . ARG A 1 742 ? 28.204 24.472 -16.776 1.00 94.81 742 ARG A CA 1
ATOM 5604 C C . ARG A 1 742 ? 27.676 23.602 -17.911 1.00 94.81 742 ARG A C 1
ATOM 5606 O O . ARG A 1 742 ? 28.230 22.538 -18.154 1.00 94.81 742 ARG A O 1
ATOM 5613 N N . CYS A 1 743 ? 26.631 24.057 -18.594 1.00 96.44 743 CYS A N 1
ATOM 5614 C CA . CYS A 1 743 ? 25.980 23.315 -19.671 1.00 96.44 743 CYS A CA 1
ATOM 5615 C C . CYS A 1 743 ? 26.363 23.831 -21.070 1.00 96.44 743 CYS A C 1
ATOM 5617 O O . CYS A 1 743 ? 25.631 23.566 -22.017 1.00 96.44 743 CYS A O 1
ATOM 5619 N N . ALA A 1 744 ? 27.459 24.587 -21.212 1.00 95.38 744 ALA A N 1
ATOM 5620 C CA . ALA A 1 744 ? 27.847 25.213 -22.481 1.00 95.38 744 ALA A CA 1
ATOM 5621 C C . ALA A 1 744 ? 28.114 24.186 -23.593 1.00 95.38 744 ALA A C 1
ATOM 5623 O O . ALA A 1 744 ? 27.682 24.386 -24.724 1.00 95.38 744 ALA A O 1
ATOM 5624 N N . ASP A 1 745 ? 28.766 23.077 -23.237 1.00 94.75 745 ASP A N 1
ATOM 5625 C CA . ASP A 1 745 ? 29.168 22.012 -24.165 1.00 94.75 745 ASP A CA 1
ATOM 5626 C C . ASP A 1 745 ? 28.130 20.881 -24.262 1.00 94.75 745 ASP A C 1
ATOM 5628 O O . ASP A 1 745 ? 28.430 19.790 -24.746 1.00 94.75 745 ASP A O 1
ATOM 5632 N N . TRP A 1 746 ? 26.918 21.097 -23.741 1.00 97.38 746 TRP A N 1
ATOM 5633 C CA . TRP A 1 746 ? 25.856 20.099 -23.818 1.00 97.38 746 TRP A CA 1
ATOM 5634 C C . TRP A 1 746 ? 25.146 20.145 -25.167 1.00 97.38 746 TRP A C 1
ATOM 5636 O O . TRP A 1 746 ? 25.055 21.190 -25.811 1.00 97.38 746 TRP A O 1
ATOM 5646 N N . HIS A 1 747 ? 24.582 19.006 -25.559 1.00 96.50 747 HIS A N 1
ATOM 5647 C CA . HIS A 1 747 ? 23.813 18.874 -26.789 1.00 96.50 747 HIS A CA 1
ATOM 5648 C C . HIS A 1 747 ? 22.663 19.894 -26.893 1.00 96.50 747 HIS A C 1
ATOM 5650 O O . HIS A 1 747 ? 22.053 20.321 -25.901 1.00 96.50 747 HIS A O 1
ATOM 5656 N N . ALA A 1 748 ? 22.301 20.244 -28.128 1.00 94.50 748 ALA A N 1
ATOM 5657 C CA . ALA A 1 748 ? 21.123 21.063 -28.388 1.00 94.50 748 ALA A CA 1
ATOM 5658 C C . ALA A 1 748 ? 19.833 20.348 -27.912 1.00 94.50 748 ALA A C 1
ATOM 5660 O O . ALA A 1 748 ? 19.724 19.123 -28.030 1.00 94.50 748 ALA A O 1
ATOM 5661 N N . PRO A 1 749 ? 18.833 21.069 -27.365 1.00 95.00 749 PRO A N 1
ATOM 5662 C CA . PRO A 1 749 ? 18.738 22.526 -27.268 1.00 95.00 749 PRO A CA 1
ATOM 5663 C C . PRO A 1 749 ? 19.179 23.102 -25.911 1.00 95.00 749 PRO A C 1
ATOM 5665 O O . PRO A 1 749 ? 18.725 24.187 -25.550 1.00 95.00 749 PRO A O 1
ATOM 5668 N N . VAL A 1 750 ? 19.965 22.389 -25.092 1.00 97.06 750 VAL A N 1
ATOM 5669 C CA . VAL A 1 750 ? 20.198 22.812 -23.697 1.00 97.06 750 VAL A CA 1
ATOM 5670 C C . VAL A 1 750 ? 20.837 24.206 -23.600 1.00 97.06 750 VAL A C 1
ATOM 5672 O O . VAL A 1 750 ? 20.253 25.055 -22.913 1.00 97.06 750 VAL A O 1
ATOM 5675 N N . PRO A 1 751 ? 21.953 24.510 -24.297 1.00 96.88 751 PRO A N 1
ATOM 5676 C CA . PRO A 1 751 ? 22.547 25.844 -24.244 1.00 96.88 751 PRO A CA 1
ATOM 5677 C C . PRO A 1 751 ? 21.575 26.939 -24.707 1.00 96.88 751 PRO A C 1
ATOM 5679 O O . PRO A 1 751 ? 21.397 27.944 -24.017 1.00 96.88 751 PRO A O 1
ATOM 5682 N N . GLN A 1 752 ? 20.876 26.716 -25.825 1.00 95.00 752 GLN A N 1
ATOM 5683 C CA . GLN A 1 752 ? 19.940 27.676 -26.418 1.00 95.00 752 GLN A CA 1
ATOM 5684 C C . GLN A 1 752 ? 18.732 27.929 -25.504 1.00 95.00 752 GLN A C 1
ATOM 5686 O O . GLN A 1 752 ? 18.313 29.072 -25.311 1.00 95.00 752 GLN A O 1
ATOM 5691 N N . MET A 1 753 ? 18.206 26.876 -24.876 1.00 95.31 753 MET A N 1
ATOM 5692 C CA . MET A 1 753 ? 17.095 26.959 -23.931 1.00 95.31 753 MET A CA 1
ATOM 5693 C C . MET A 1 753 ? 17.468 27.791 -22.697 1.00 95.31 753 MET A C 1
ATOM 5695 O O . MET A 1 753 ? 16.678 28.641 -22.271 1.00 95.31 753 MET A O 1
ATOM 5699 N N . LEU A 1 754 ? 18.665 27.587 -22.133 1.00 95.75 754 LEU A N 1
ATOM 5700 C CA . LEU A 1 754 ? 19.179 28.382 -21.009 1.00 95.75 754 LEU A CA 1
ATOM 5701 C C . LEU A 1 754 ? 19.479 29.831 -21.422 1.00 95.75 754 LEU A C 1
ATOM 5703 O O . LEU A 1 754 ? 19.349 30.760 -20.620 1.00 95.75 754 LEU A O 1
ATOM 5707 N N . GLN A 1 755 ? 19.867 30.057 -22.674 1.00 93.88 755 GLN A N 1
ATOM 5708 C CA . GLN A 1 755 ? 20.120 31.396 -23.199 1.00 93.88 755 GLN A CA 1
ATOM 5709 C C . GLN A 1 755 ? 18.825 32.200 -23.362 1.00 93.88 755 GLN A C 1
ATOM 5711 O O . GLN A 1 755 ? 18.779 33.351 -22.934 1.00 93.88 755 GLN A O 1
ATOM 5716 N N . ASN A 1 756 ? 17.755 31.561 -23.840 1.00 91.19 756 ASN A N 1
ATOM 5717 C CA . ASN A 1 756 ? 16.432 32.175 -24.004 1.00 91.19 756 ASN A CA 1
ATOM 5718 C C . ASN A 1 756 ? 15.616 32.256 -22.703 1.00 91.19 756 ASN A C 1
ATOM 5720 O O . ASN A 1 756 ? 14.584 32.916 -22.652 1.00 91.19 756 ASN A O 1
ATOM 5724 N N . THR A 1 757 ? 16.064 31.605 -21.627 1.00 93.00 757 THR A N 1
ATOM 5725 C CA . THR A 1 757 ? 15.360 31.681 -20.345 1.00 93.00 757 THR A CA 1
ATOM 5726 C C . THR A 1 757 ? 15.457 33.090 -19.749 1.00 93.00 757 THR A C 1
ATOM 5728 O O . THR A 1 757 ? 16.545 33.652 -19.611 1.00 93.00 757 THR A O 1
ATOM 5731 N N . GLN A 1 758 ? 14.316 33.651 -19.344 1.00 88.56 758 GLN A N 1
ATOM 5732 C CA . GLN A 1 758 ? 14.253 34.974 -18.725 1.00 88.56 758 GLN A CA 1
ATOM 5733 C C . GLN A 1 758 ? 14.735 34.938 -17.268 1.00 88.56 758 GLN A C 1
ATOM 5735 O O . GLN A 1 758 ? 14.344 34.077 -16.487 1.00 88.56 758 GLN A O 1
ATOM 5740 N N . VAL A 1 759 ? 15.519 35.936 -16.851 1.00 89.50 759 VAL A N 1
ATOM 5741 C CA . VAL A 1 759 ? 16.062 36.019 -15.477 1.00 89.50 759 VAL A CA 1
ATOM 5742 C C . VAL A 1 759 ? 14.959 35.980 -14.411 1.00 89.50 759 VAL A C 1
ATOM 5744 O O . VAL A 1 759 ? 15.116 35.342 -13.372 1.00 89.50 759 VAL A O 1
ATOM 5747 N N . GLY A 1 760 ? 13.815 36.620 -14.677 1.00 87.19 760 GLY A N 1
ATOM 5748 C CA . GLY A 1 760 ? 12.675 36.650 -13.757 1.00 87.19 760 GLY A CA 1
ATOM 5749 C C . GLY A 1 760 ? 11.938 35.315 -13.599 1.00 87.19 760 GLY A C 1
ATOM 5750 O O . GLY A 1 760 ? 11.168 35.171 -12.650 1.00 87.19 760 GLY A O 1
ATOM 5751 N N . SER A 1 761 ? 12.168 34.344 -14.492 1.00 87.06 761 SER A N 1
ATOM 5752 C CA . SER A 1 761 ? 11.557 33.012 -14.440 1.00 87.06 761 SER A CA 1
ATOM 5753 C C . SER A 1 761 ? 12.485 31.942 -13.860 1.00 87.06 761 SER A C 1
ATOM 5755 O O . SER A 1 761 ? 12.096 30.777 -13.837 1.00 87.06 761 SER A O 1
ATOM 5757 N N . VAL A 1 762 ? 13.675 32.313 -13.364 1.00 91.44 762 VAL A N 1
ATOM 5758 C CA . VAL A 1 762 ? 14.675 31.384 -12.812 1.00 91.44 762 VAL A CA 1
ATOM 5759 C C . VAL A 1 762 ? 14.813 31.553 -11.310 1.00 91.44 762 VAL A C 1
ATOM 5761 O O . VAL A 1 762 ? 14.880 32.666 -10.786 1.00 91.44 762 VAL A O 1
ATOM 5764 N N . TRP A 1 763 ? 14.903 30.435 -10.596 1.00 90.06 763 TRP A N 1
ATOM 5765 C CA . TRP A 1 763 ? 15.287 30.436 -9.191 1.00 90.06 763 TRP A CA 1
ATOM 5766 C C . TRP A 1 763 ? 15.991 29.136 -8.806 1.00 90.06 763 TRP A C 1
ATOM 5768 O O . TRP A 1 763 ? 15.692 28.064 -9.329 1.00 90.06 763 TRP A O 1
ATOM 5778 N N . GLY A 1 764 ? 16.907 29.246 -7.846 1.00 90.31 764 GLY A N 1
ATOM 5779 C CA . GLY A 1 764 ? 17.555 28.117 -7.188 1.00 90.31 764 GLY A CA 1
ATOM 5780 C C . GLY A 1 764 ? 17.053 27.943 -5.760 1.00 90.31 764 GLY A C 1
ATOM 5781 O O . GLY A 1 764 ? 16.643 28.914 -5.115 1.00 90.31 764 GLY A O 1
ATOM 5782 N N . ASP A 1 765 ? 17.069 26.707 -5.275 1.00 90.50 765 ASP A N 1
ATOM 5783 C CA . ASP A 1 765 ? 16.931 26.395 -3.857 1.00 90.50 765 ASP A CA 1
ATOM 5784 C C . ASP A 1 765 ? 17.768 25.162 -3.496 1.00 90.50 765 ASP A C 1
ATOM 5786 O O . ASP A 1 765 ? 18.038 24.286 -4.324 1.00 90.50 765 ASP A O 1
ATOM 5790 N N . LEU A 1 766 ? 18.178 25.103 -2.236 1.00 93.25 766 LEU A N 1
ATOM 5791 C CA . LEU A 1 766 ? 18.943 23.993 -1.696 1.00 93.25 766 LEU A CA 1
ATOM 5792 C C . LEU A 1 766 ? 17.995 22.842 -1.362 1.00 93.25 766 LEU A C 1
ATOM 5794 O O . LEU A 1 766 ? 16.943 23.043 -0.746 1.00 93.25 766 LEU A O 1
ATOM 5798 N N . LEU A 1 767 ? 18.379 21.618 -1.724 1.00 92.25 767 LEU A N 1
ATOM 5799 C CA . LEU A 1 767 ? 17.597 20.443 -1.365 1.00 92.25 767 LEU A CA 1
ATOM 5800 C C . LEU A 1 767 ? 17.922 19.987 0.050 1.00 92.25 767 LEU A C 1
ATOM 5802 O O . LEU A 1 767 ? 19.035 19.557 0.349 1.00 92.25 767 LEU A O 1
ATOM 5806 N N . PHE A 1 768 ? 16.903 20.030 0.901 1.00 90.38 768 PHE A N 1
ATOM 5807 C CA . PHE A 1 768 ? 16.936 19.412 2.215 1.00 90.38 768 PHE A CA 1
ATOM 5808 C C . PHE A 1 768 ? 15.944 18.264 2.276 1.00 90.38 768 PHE A C 1
ATOM 5810 O O . PHE A 1 768 ? 14.900 18.283 1.620 1.00 90.38 768 PHE A O 1
ATOM 5817 N N . ASP A 1 769 ? 16.242 17.301 3.132 1.00 87.62 769 ASP A N 1
ATOM 5818 C CA . ASP A 1 769 ? 15.302 16.271 3.525 1.00 87.62 769 ASP A CA 1
ATOM 5819 C C . ASP A 1 769 ? 15.276 16.094 5.047 1.00 87.62 769 ASP A C 1
ATOM 5821 O O . ASP A 1 769 ? 15.961 16.792 5.803 1.00 87.62 769 ASP A O 1
ATOM 5825 N N . ARG A 1 770 ? 14.407 15.190 5.500 1.00 88.00 770 ARG A N 1
ATOM 5826 C CA . ARG A 1 770 ? 14.347 14.712 6.884 1.00 88.00 770 ARG A CA 1
ATOM 5827 C C . ARG A 1 770 ? 14.156 13.202 6.868 1.00 88.00 770 ARG A C 1
ATOM 5829 O O . ARG A 1 770 ? 13.821 12.618 5.836 1.00 88.00 770 ARG A O 1
ATOM 5836 N N . ALA A 1 771 ? 14.344 12.556 8.013 1.00 83.31 771 ALA A N 1
ATOM 5837 C CA . ALA A 1 771 ? 13.841 11.198 8.180 1.00 83.31 771 ALA A CA 1
ATOM 5838 C C . ALA A 1 771 ? 12.311 11.180 7.958 1.00 83.31 771 ALA A C 1
ATOM 5840 O O . ALA A 1 771 ? 11.638 12.161 8.284 1.00 83.31 771 ALA A O 1
ATOM 5841 N N . PRO A 1 772 ? 11.725 10.112 7.401 1.00 80.69 772 PRO A N 1
ATOM 5842 C CA . PRO A 1 772 ? 10.272 9.986 7.358 1.00 80.69 772 PRO A CA 1
ATOM 5843 C C . PRO A 1 772 ? 9.695 9.964 8.783 1.00 80.69 772 PRO A C 1
ATOM 5845 O O . PRO A 1 772 ? 10.376 9.570 9.732 1.00 80.69 772 PRO A O 1
ATOM 5848 N N . MET A 1 773 ? 8.444 10.410 8.950 1.00 82.00 773 MET A N 1
ATOM 5849 C CA . MET A 1 773 ? 7.759 10.328 10.244 1.00 82.00 773 MET A CA 1
ATOM 5850 C C . MET A 1 773 ? 7.745 8.866 10.732 1.00 82.00 773 MET A C 1
ATOM 5852 O O . MET A 1 773 ? 7.255 8.001 9.997 1.00 82.00 773 MET A O 1
ATOM 5856 N N . PRO A 1 774 ? 8.267 8.573 11.940 1.00 77.88 774 PRO A N 1
ATOM 5857 C CA . PRO A 1 774 ? 8.488 7.201 12.373 1.00 77.88 774 PRO A CA 1
ATOM 5858 C C . PRO A 1 774 ? 7.179 6.420 12.496 1.00 77.88 774 PRO A C 1
ATOM 5860 O O . PRO A 1 774 ? 6.147 6.956 12.901 1.00 77.88 774 PRO A O 1
ATOM 5863 N N . LEU A 1 775 ? 7.236 5.128 12.173 1.00 67.50 775 LEU A N 1
ATOM 5864 C CA . LEU A 1 775 ? 6.112 4.216 12.353 1.00 67.50 775 LEU A CA 1
ATOM 5865 C C . LEU A 1 775 ? 5.800 4.039 13.843 1.00 67.50 775 LEU A C 1
ATOM 5867 O O . LEU A 1 775 ? 6.680 3.674 14.626 1.00 67.50 775 LEU A O 1
ATOM 5871 N N . ARG A 1 776 ? 4.529 4.224 14.227 1.00 60.16 776 ARG A N 1
ATOM 5872 C CA . ARG A 1 776 ? 4.055 3.872 15.576 1.00 60.16 776 ARG A CA 1
ATOM 5873 C C . ARG A 1 776 ? 4.251 2.382 15.844 1.00 60.16 776 ARG A C 1
ATOM 5875 O O . ARG A 1 776 ? 3.743 1.543 15.097 1.00 60.16 776 ARG A O 1
ATOM 5882 N N . ARG A 1 777 ? 4.909 2.046 16.955 1.00 49.84 777 ARG A N 1
ATOM 5883 C CA . ARG A 1 777 ? 5.079 0.668 17.440 1.00 49.84 777 ARG A CA 1
ATOM 5884 C C . ARG A 1 777 ? 3.966 0.310 18.433 1.00 49.84 777 ARG A C 1
ATOM 5886 O O . ARG A 1 777 ? 3.406 1.173 19.099 1.00 49.84 777 ARG A O 1
ATOM 5893 N N . LYS A 1 778 ? 3.649 -0.985 18.576 1.00 40.72 778 LYS A N 1
ATOM 5894 C CA . LYS A 1 778 ? 2.565 -1.495 19.455 1.00 40.72 778 LYS A CA 1
ATOM 5895 C C . LYS A 1 778 ? 2.705 -1.128 20.946 1.00 40.72 778 LYS A C 1
ATOM 5897 O O . LYS A 1 778 ? 1.733 -1.256 21.681 1.00 40.72 778 LYS A O 1
ATOM 5902 N N . HIS A 1 779 ? 3.882 -0.692 21.395 1.00 39.75 779 HIS A N 1
ATOM 5903 C CA . HIS A 1 779 ? 4.150 -0.310 22.789 1.00 39.75 779 HIS A CA 1
ATOM 5904 C C . HIS A 1 779 ? 4.028 1.202 23.045 1.00 39.75 779 HIS A C 1
ATOM 5906 O O . HIS A 1 779 ? 4.084 1.636 24.191 1.00 39.75 779 HIS A O 1
ATOM 5912 N N . ASP A 1 780 ? 3.767 2.001 22.009 1.00 43.75 780 ASP A N 1
ATOM 5913 C CA . ASP A 1 780 ? 3.657 3.462 22.085 1.00 43.75 780 ASP A CA 1
ATOM 5914 C C . ASP A 1 780 ? 2.277 3.937 22.615 1.00 43.75 780 ASP A C 1
ATOM 5916 O O . ASP A 1 780 ? 1.795 5.005 22.252 1.00 43.75 780 ASP A O 1
ATOM 5920 N N . HIS A 1 781 ? 1.592 3.136 23.445 1.00 43.78 781 HIS A N 1
ATOM 5921 C CA . HIS A 1 781 ? 0.213 3.378 23.916 1.00 43.78 781 HIS A CA 1
ATOM 5922 C C . HIS A 1 781 ? 0.106 3.879 25.365 1.00 43.78 781 HIS A C 1
ATOM 5924 O O . HIS A 1 781 ? -0.993 3.932 25.918 1.00 43.78 781 HIS A O 1
ATOM 5930 N N . GLY A 1 782 ? 1.216 4.264 25.999 1.00 39.78 782 GLY A N 1
ATOM 5931 C CA . GLY A 1 782 ? 1.153 4.921 27.305 1.00 39.78 782 GLY A CA 1
ATOM 5932 C C . GLY A 1 782 ? 0.391 6.249 27.216 1.00 39.78 782 GLY A C 1
ATOM 5933 O O . GLY A 1 782 ? 0.603 7.015 26.276 1.00 39.78 782 GLY A O 1
ATOM 5934 N N . ALA A 1 783 ? -0.447 6.553 28.213 1.00 38.47 783 ALA A N 1
ATOM 5935 C CA . ALA A 1 783 ? -1.129 7.848 28.359 1.00 38.47 783 ALA A CA 1
ATOM 5936 C C . ALA A 1 783 ? -0.153 9.044 28.481 1.00 38.47 783 ALA A C 1
ATOM 5938 O O . ALA A 1 783 ? -0.557 10.188 28.329 1.00 38.47 783 ALA A O 1
ATOM 5939 N N . ALA A 1 784 ? 1.137 8.765 28.706 1.00 40.09 784 ALA A N 1
ATOM 5940 C CA . ALA A 1 784 ? 2.241 9.726 28.711 1.00 40.09 784 ALA A CA 1
ATOM 5941 C C . ALA A 1 784 ? 3.121 9.674 27.436 1.00 40.09 784 ALA A C 1
ATOM 5943 O O . ALA A 1 784 ? 4.207 10.248 27.413 1.00 40.09 784 ALA A O 1
ATOM 5944 N N . SER A 1 785 ? 2.715 8.946 26.387 1.00 47.12 785 SER A N 1
ATOM 5945 C CA . SER A 1 785 ? 3.495 8.829 25.146 1.00 47.12 785 SER A CA 1
ATOM 5946 C C . SER A 1 785 ? 3.220 9.996 24.190 1.00 47.12 785 SER A C 1
ATOM 5948 O O . SER A 1 785 ? 2.076 10.422 24.037 1.00 47.12 785 SER A O 1
ATOM 5950 N N . ALA A 1 786 ? 4.247 10.444 23.457 1.00 47.66 786 ALA A N 1
ATOM 5951 C CA . ALA A 1 786 ? 4.173 11.463 22.391 1.00 47.66 786 ALA A CA 1
ATOM 5952 C C . ALA A 1 786 ? 3.173 11.142 21.247 1.00 47.66 786 ALA A C 1
ATOM 5954 O O . ALA A 1 786 ? 2.992 11.918 20.306 1.00 47.66 786 ALA A O 1
ATOM 5955 N N . TRP A 1 787 ? 2.530 9.979 21.323 1.00 55.22 787 TRP A N 1
ATOM 5956 C CA . TRP A 1 787 ? 1.640 9.403 20.334 1.00 55.22 787 TRP A CA 1
ATOM 5957 C C . TRP A 1 787 ? 0.156 9.533 20.730 1.00 55.22 787 TRP A C 1
ATOM 5959 O O . TRP A 1 787 ? -0.720 9.409 19.874 1.00 55.22 787 TRP A O 1
ATOM 5969 N N . HIS A 1 788 ? -0.177 9.858 21.982 1.00 70.38 788 HIS A N 1
ATOM 5970 C CA . HIS A 1 788 ? -1.541 10.253 22.358 1.00 70.38 788 HIS A CA 1
ATOM 5971 C C . HIS A 1 788 ? -1.734 11.761 22.138 1.00 70.38 788 HIS A C 1
ATOM 5973 O O . HIS A 1 788 ? -1.833 12.530 23.084 1.00 70.38 788 HIS A O 1
ATOM 5979 N N . SER A 1 789 ? -1.717 12.184 20.872 1.00 84.12 789 SER A N 1
ATOM 5980 C CA . SER A 1 789 ? -1.634 13.599 20.494 1.00 84.12 789 SER A CA 1
ATOM 5981 C C . SER A 1 789 ? -2.788 14.020 19.584 1.00 84.12 789 SER A C 1
ATOM 5983 O O . SER A 1 789 ? -3.165 13.286 18.667 1.00 84.12 789 SER A O 1
ATOM 5985 N N . ARG A 1 790 ? -3.326 15.220 19.824 1.00 91.25 790 ARG A N 1
ATOM 5986 C CA . ARG A 1 790 ? -4.257 15.931 18.925 1.00 91.25 790 ARG A CA 1
ATOM 5987 C C . ARG A 1 790 ? -3.526 16.765 17.877 1.00 91.25 790 ARG A C 1
ATOM 5989 O O . ARG A 1 790 ? -4.117 17.644 17.253 1.00 91.25 790 ARG A O 1
ATOM 5996 N N . VAL A 1 791 ? -2.238 16.500 17.693 1.00 94.25 791 VAL A N 1
ATOM 5997 C CA . VAL A 1 791 ? -1.398 17.136 16.690 1.00 94.25 791 VAL A CA 1
ATOM 5998 C C . VAL A 1 791 ? -0.866 16.078 15.741 1.00 94.25 791 VAL A C 1
ATOM 6000 O O . VAL A 1 791 ? -0.211 15.128 16.169 1.00 94.25 791 VAL A O 1
ATOM 6003 N N . THR A 1 792 ? -1.105 16.251 14.446 1.00 95.56 792 THR A N 1
ATOM 6004 C CA . THR A 1 792 ? -0.595 15.349 13.405 1.00 95.56 792 THR A CA 1
ATOM 6005 C C . THR A 1 792 ? 0.065 16.123 12.265 1.00 95.56 792 THR A C 1
ATOM 6007 O O . THR A 1 792 ? 0.033 17.353 12.243 1.00 95.56 792 THR A O 1
ATOM 6010 N N . LEU A 1 793 ? 0.710 15.414 11.341 1.00 96.25 793 LEU A N 1
ATOM 6011 C CA . LEU A 1 793 ? 1.479 15.980 10.231 1.00 96.25 793 LEU A CA 1
ATOM 6012 C C . LEU A 1 793 ? 0.999 15.381 8.904 1.00 96.25 793 LEU A C 1
ATOM 6014 O O . LEU A 1 793 ? 0.632 14.209 8.856 1.00 96.25 793 LEU A O 1
ATOM 6018 N N . LEU A 1 794 ? 1.054 16.154 7.816 1.00 95.81 794 LEU A N 1
ATOM 6019 C CA . LEU A 1 794 ? 0.799 15.656 6.459 1.00 95.81 794 LEU A CA 1
ATOM 6020 C C . LEU A 1 794 ? 1.680 16.338 5.407 1.00 95.81 794 LEU A C 1
ATOM 6022 O O . LEU A 1 794 ? 2.208 17.432 5.626 1.00 95.81 794 LEU A O 1
ATOM 6026 N N . GLY A 1 795 ? 1.823 15.702 4.241 1.00 95.62 795 GLY A N 1
ATOM 6027 C CA . GLY A 1 795 ? 2.683 16.198 3.165 1.00 95.62 795 GLY A CA 1
ATOM 6028 C C . GLY A 1 795 ? 4.148 16.328 3.596 1.00 95.62 795 GLY A C 1
ATOM 6029 O O . GLY A 1 795 ? 4.629 15.569 4.435 1.00 95.62 795 GLY A O 1
ATOM 6030 N N . ASP A 1 796 ? 4.853 17.335 3.074 1.00 94.56 796 ASP A N 1
ATOM 6031 C CA . ASP A 1 796 ? 6.285 17.543 3.352 1.00 94.56 796 ASP A CA 1
ATOM 6032 C C . ASP A 1 796 ? 6.605 17.796 4.840 1.00 94.56 796 ASP A C 1
ATOM 6034 O O . ASP A 1 796 ? 7.759 17.682 5.246 1.00 94.56 796 ASP A O 1
ATOM 6038 N N . ALA A 1 797 ? 5.612 18.138 5.671 1.00 95.38 797 ALA A N 1
ATOM 6039 C CA . ALA A 1 797 ? 5.804 18.210 7.119 1.00 95.38 797 ALA A CA 1
ATOM 6040 C C . ALA A 1 797 ? 5.951 16.809 7.749 1.00 95.38 797 ALA A C 1
ATOM 6042 O O . ALA A 1 797 ? 6.632 16.661 8.760 1.00 95.38 797 ALA A O 1
ATOM 6043 N N . ALA A 1 798 ? 5.362 15.768 7.154 1.00 94.81 798 ALA A N 1
ATOM 6044 C CA . ALA A 1 798 ? 5.434 14.380 7.619 1.00 94.81 798 ALA A CA 1
ATOM 6045 C C . ALA A 1 798 ? 6.502 13.553 6.880 1.00 94.81 798 ALA A C 1
ATOM 6047 O O . ALA A 1 798 ? 7.290 12.843 7.510 1.00 94.81 798 ALA A O 1
ATOM 6048 N N . HIS A 1 799 ? 6.567 13.664 5.555 1.00 93.12 799 HIS A N 1
ATOM 6049 C CA . HIS A 1 799 ? 7.434 12.856 4.686 1.00 93.12 799 HIS A CA 1
ATOM 6050 C C . HIS A 1 799 ? 8.078 13.710 3.588 1.00 93.12 799 HIS A C 1
ATOM 6052 O O . HIS A 1 799 ? 7.801 13.535 2.402 1.00 93.12 799 HIS A O 1
ATOM 6058 N N . PRO A 1 800 ? 8.959 14.655 3.960 1.00 90.88 800 PRO A N 1
ATOM 6059 C CA . PRO A 1 800 ? 9.668 15.448 2.967 1.00 90.88 800 PRO A CA 1
ATOM 6060 C C . PRO A 1 800 ? 10.515 14.544 2.072 1.00 90.88 800 PRO A C 1
ATOM 6062 O O . PRO A 1 800 ? 11.265 13.699 2.559 1.00 90.88 800 PRO A O 1
ATOM 6065 N N . MET A 1 801 ? 10.414 14.752 0.764 1.00 89.50 801 MET A N 1
ATOM 6066 C CA . MET A 1 801 ? 11.132 13.972 -0.238 1.00 89.50 801 MET A CA 1
ATOM 6067 C C . MET A 1 801 ? 11.764 14.874 -1.288 1.00 89.50 801 MET A C 1
ATOM 6069 O O . MET A 1 801 ? 11.276 15.972 -1.567 1.00 89.50 801 MET A O 1
ATOM 6073 N N . THR A 1 802 ? 12.845 14.395 -1.894 1.00 91.19 802 THR A N 1
ATOM 6074 C CA . THR A 1 802 ? 13.476 15.087 -3.018 1.00 91.19 802 THR A CA 1
ATOM 6075 C C . THR A 1 802 ? 12.565 14.997 -4.260 1.00 91.19 802 THR A C 1
ATOM 6077 O O . THR A 1 802 ? 11.725 14.093 -4.371 1.00 91.19 802 THR A O 1
ATOM 6080 N N . PRO A 1 803 ? 12.695 15.906 -5.242 1.00 90.00 803 PRO A N 1
ATOM 6081 C CA . PRO A 1 803 ? 11.785 15.935 -6.389 1.00 90.00 803 PRO A CA 1
ATOM 6082 C C . PRO A 1 803 ? 12.037 14.818 -7.417 1.00 90.00 803 PRO A C 1
ATOM 6084 O O . PRO A 1 803 ? 11.247 14.668 -8.348 1.00 90.00 803 PRO A O 1
ATOM 6087 N N . PHE A 1 804 ? 13.095 14.013 -7.268 1.00 90.56 804 PHE A N 1
ATOM 6088 C CA . PHE A 1 804 ? 13.597 13.113 -8.317 1.00 90.56 804 PHE A CA 1
ATOM 6089 C C . PHE A 1 804 ? 12.651 11.963 -8.698 1.00 90.56 804 PHE A C 1
ATOM 6091 O O . PHE A 1 804 ? 12.778 11.416 -9.789 1.00 90.56 804 PHE A O 1
ATOM 6098 N N . LYS A 1 805 ? 11.675 11.626 -7.844 1.00 87.94 805 LYS A N 1
ATOM 6099 C CA . LYS A 1 805 ? 10.636 10.610 -8.119 1.00 87.94 805 LYS A CA 1
ATOM 6100 C C . LYS A 1 805 ? 9.235 11.200 -8.349 1.00 87.94 805 LYS A C 1
ATOM 6102 O O . LYS A 1 805 ? 8.287 10.454 -8.583 1.00 87.94 805 LYS A O 1
ATOM 6107 N N . GLY A 1 806 ? 9.068 12.523 -8.238 1.00 88.06 806 GLY A N 1
ATOM 6108 C CA . GLY A 1 806 ? 7.783 13.203 -8.460 1.00 88.06 806 GLY A CA 1
ATOM 6109 C C . GLY A 1 806 ? 6.653 12.832 -7.482 1.00 88.06 806 GLY A C 1
ATOM 6110 O O . GLY A 1 806 ? 5.485 13.064 -7.777 1.00 88.06 806 GLY A O 1
ATOM 6111 N N . GLN A 1 807 ? 6.953 12.244 -6.319 1.00 91.44 807 GLN A N 1
ATOM 6112 C CA . GLN A 1 807 ? 5.926 11.666 -5.437 1.00 91.44 807 GLN A CA 1
ATOM 6113 C C . GLN A 1 807 ? 5.340 12.627 -4.388 1.00 91.44 807 GLN A C 1
ATOM 6115 O O . GLN A 1 807 ? 4.263 12.333 -3.873 1.00 91.44 807 GLN A O 1
ATOM 6120 N N . GLY A 1 808 ? 5.976 13.768 -4.093 1.00 92.44 808 GLY A N 1
ATOM 6121 C CA . GLY A 1 808 ? 5.614 14.608 -2.936 1.00 92.44 808 GLY A CA 1
ATOM 6122 C C . GLY A 1 808 ? 4.169 15.101 -2.964 1.00 92.44 808 GLY A C 1
ATOM 6123 O O . GLY A 1 808 ? 3.371 14.773 -2.086 1.00 92.44 808 GLY A O 1
ATOM 6124 N N . ALA A 1 809 ? 3.787 15.806 -4.034 1.00 93.81 809 ALA A N 1
ATOM 6125 C CA . ALA A 1 809 ? 2.412 16.279 -4.211 1.00 93.81 809 ALA A CA 1
ATOM 6126 C C . ALA A 1 809 ? 1.400 15.120 -4.282 1.00 93.81 809 ALA A C 1
ATOM 6128 O O . ALA A 1 809 ? 0.316 15.218 -3.711 1.00 93.81 809 ALA A O 1
ATOM 6129 N N . ASN A 1 810 ? 1.775 14.007 -4.923 1.00 95.25 810 ASN A N 1
ATOM 6130 C CA . ASN A 1 810 ? 0.938 12.810 -5.000 1.00 95.25 810 ASN A CA 1
ATOM 6131 C C . ASN A 1 810 ? 0.626 12.246 -3.604 1.00 95.25 810 ASN A C 1
ATOM 6133 O O . ASN A 1 810 ? -0.519 11.890 -3.334 1.00 95.25 810 ASN A O 1
ATOM 6137 N N . GLN A 1 811 ? 1.623 12.187 -2.712 1.00 95.44 811 GLN A N 1
ATOM 6138 C CA . GLN A 1 811 ? 1.414 11.716 -1.343 1.00 95.44 811 GLN A CA 1
ATOM 6139 C C . GLN A 1 811 ? 0.594 12.722 -0.535 1.00 95.44 811 GLN A C 1
ATOM 6141 O O . GLN A 1 811 ? -0.372 12.319 0.095 1.00 95.44 811 GLN A O 1
ATOM 6146 N N . ALA A 1 812 ? 0.903 14.019 -0.618 1.00 96.50 812 ALA A N 1
ATOM 6147 C CA . ALA A 1 812 ? 0.188 15.051 0.134 1.00 96.50 812 ALA A CA 1
ATOM 6148 C C . ALA A 1 812 ? -1.319 15.113 -0.196 1.00 96.50 812 ALA A C 1
ATOM 6150 O O . ALA A 1 812 ? -2.138 15.311 0.699 1.00 96.50 812 ALA A O 1
ATOM 6151 N N . LEU A 1 813 ? -1.699 14.920 -1.467 1.00 97.44 813 LEU A N 1
ATOM 6152 C CA . LEU A 1 813 ? -3.108 14.832 -1.877 1.00 97.44 813 LEU A CA 1
ATOM 6153 C C . LEU A 1 813 ? -3.782 13.558 -1.347 1.00 97.44 813 LEU A C 1
ATOM 6155 O O . LEU A 1 813 ? -4.923 13.609 -0.894 1.00 97.44 813 LEU A O 1
ATOM 6159 N N . ALA A 1 814 ? -3.080 12.421 -1.370 1.00 96.12 814 ALA A N 1
ATOM 6160 C CA . ALA A 1 814 ? -3.592 11.177 -0.801 1.00 96.12 814 ALA A CA 1
ATOM 6161 C C . ALA A 1 814 ? -3.787 11.292 0.722 1.00 96.12 814 ALA A C 1
ATOM 6163 O O . ALA A 1 814 ? -4.839 10.907 1.233 1.00 96.12 814 ALA A O 1
ATOM 6164 N N . ASP A 1 815 ? -2.823 11.889 1.433 1.00 97.50 815 ASP A N 1
ATOM 6165 C CA . ASP A 1 815 ? -2.886 12.115 2.880 1.00 97.50 815 ASP A CA 1
ATOM 6166 C C . ASP A 1 815 ? -4.115 12.928 3.281 1.00 97.50 815 ASP A C 1
ATOM 6168 O O . ASP A 1 815 ? -4.762 12.603 4.269 1.00 97.50 815 ASP A O 1
ATOM 6172 N N . ALA A 1 816 ? -4.448 13.970 2.514 1.00 97.69 816 ALA A N 1
ATOM 6173 C CA . ALA A 1 816 ? -5.588 14.835 2.791 1.00 97.69 816 ALA A CA 1
ATOM 6174 C C . ALA A 1 816 ? -6.904 14.049 2.896 1.00 97.69 816 ALA A C 1
ATOM 6176 O O . ALA A 1 816 ? -7.637 14.176 3.879 1.00 97.69 816 ALA A O 1
ATOM 6177 N N . THR A 1 817 ? -7.180 13.195 1.907 1.00 96.25 817 THR A N 1
ATOM 6178 C CA . THR A 1 817 ? -8.384 12.346 1.908 1.00 96.25 817 THR A CA 1
ATOM 6179 C C . THR A 1 817 ? -8.312 11.241 2.960 1.00 96.25 817 THR A C 1
ATOM 6181 O O . THR A 1 817 ? -9.314 10.936 3.603 1.00 96.25 817 THR A O 1
ATOM 6184 N N . LEU A 1 818 ? -7.121 10.686 3.206 1.00 97.00 818 LEU A N 1
ATOM 6185 C CA . LEU A 1 818 ? -6.904 9.664 4.228 1.00 97.00 818 LEU A CA 1
ATOM 6186 C C . LEU A 1 818 ? -7.164 10.206 5.642 1.00 97.00 818 LEU A C 1
ATOM 6188 O O . LEU A 1 818 ? -7.870 9.570 6.422 1.00 97.00 818 LEU A O 1
ATOM 6192 N N . LEU A 1 819 ? -6.661 11.404 5.956 1.00 97.44 819 LEU A N 1
ATOM 6193 C CA . LEU A 1 819 ? -6.906 12.076 7.232 1.00 97.44 819 LEU A CA 1
ATOM 6194 C C . LEU A 1 819 ? -8.405 12.277 7.455 1.00 97.44 819 LEU A C 1
ATOM 6196 O O . LEU A 1 819 ? -8.924 11.918 8.511 1.00 97.44 819 LEU A O 1
ATOM 6200 N N . ALA A 1 820 ? -9.108 12.804 6.451 1.00 96.69 820 ALA A N 1
ATOM 6201 C CA . ALA A 1 820 ? -10.544 13.029 6.541 1.00 96.69 820 ALA A CA 1
ATOM 6202 C C . ALA A 1 820 ? -11.318 11.722 6.787 1.00 96.69 820 ALA A C 1
ATOM 6204 O O . ALA A 1 820 ? -12.179 11.686 7.663 1.00 96.69 820 ALA A O 1
ATOM 6205 N N . ARG A 1 821 ? -10.970 10.629 6.093 1.00 95.44 821 ARG A N 1
ATOM 6206 C CA . ARG A 1 821 ? -11.598 9.305 6.278 1.00 95.44 821 ARG A CA 1
ATOM 6207 C C . ARG A 1 821 ? -11.427 8.743 7.690 1.00 95.44 821 ARG A C 1
ATOM 6209 O O . ARG A 1 821 ? -12.334 8.080 8.179 1.00 95.44 821 ARG A O 1
ATOM 6216 N N . HIS A 1 822 ? -10.290 8.985 8.341 1.00 94.50 822 HIS A N 1
ATOM 6217 C CA . HIS A 1 822 ? -10.039 8.448 9.681 1.00 94.50 822 HIS A CA 1
ATOM 6218 C C . HIS A 1 822 ? -10.477 9.368 10.825 1.00 94.50 822 HIS A C 1
ATOM 6220 O O . HIS A 1 822 ? -10.737 8.868 11.919 1.00 94.50 822 HIS A O 1
ATOM 6226 N N . ALA A 1 823 ? -10.523 10.686 10.614 1.00 93.25 823 ALA A N 1
ATOM 6227 C CA . ALA A 1 823 ? -10.716 11.652 11.695 1.00 93.25 823 ALA A CA 1
ATOM 6228 C C . ALA A 1 823 ? -12.064 12.390 11.665 1.00 93.25 823 ALA A C 1
ATOM 6230 O O . ALA A 1 823 ? -12.501 12.833 12.725 1.00 93.25 823 ALA A O 1
ATOM 6231 N N . ALA A 1 824 ? -12.727 12.532 10.509 1.00 93.25 824 ALA A N 1
ATOM 6232 C CA . ALA A 1 824 ? -13.890 13.419 10.378 1.00 93.25 824 ALA A CA 1
ATOM 6233 C C . ALA A 1 824 ? -15.058 13.035 11.299 1.00 93.25 824 ALA A C 1
ATOM 6235 O O . ALA A 1 824 ? -15.507 13.876 12.072 1.00 93.25 824 ALA A O 1
ATOM 6236 N N . ASP A 1 825 ? -15.490 11.771 11.289 1.00 88.62 825 ASP A N 1
ATOM 6237 C CA . ASP A 1 825 ? -16.611 11.313 12.126 1.00 88.62 825 ASP A CA 1
ATOM 6238 C C . ASP A 1 825 ? -16.338 11.562 13.614 1.00 88.62 825 ASP A C 1
ATOM 6240 O O . ASP A 1 825 ? -17.173 12.094 14.338 1.00 88.62 825 ASP A O 1
ATOM 6244 N N . ALA A 1 826 ? -15.117 11.252 14.062 1.00 88.50 826 ALA A N 1
ATOM 6245 C CA . ALA A 1 826 ? -14.714 11.475 15.444 1.00 88.50 826 ALA A CA 1
ATOM 6246 C C . ALA A 1 826 ? -14.681 12.968 15.806 1.00 88.50 826 ALA A C 1
ATOM 6248 O O . ALA A 1 826 ? -14.986 13.324 16.939 1.00 88.50 826 ALA A O 1
ATOM 6249 N N . LEU A 1 827 ? -14.315 13.849 14.869 1.00 90.81 827 LEU A N 1
ATOM 6250 C CA . LEU A 1 827 ? -14.338 15.301 15.075 1.00 90.81 827 LEU A CA 1
ATOM 6251 C C . LEU A 1 827 ? -15.769 15.836 15.206 1.00 90.81 827 LEU A C 1
ATOM 6253 O O . LEU A 1 827 ? -16.011 16.695 16.052 1.00 90.81 827 LEU A O 1
ATOM 6257 N N . LEU A 1 828 ? -16.711 15.311 14.417 1.00 87.81 828 LEU A N 1
ATOM 6258 C CA . LEU A 1 828 ? -18.131 15.678 14.493 1.00 87.81 828 LEU A CA 1
ATOM 6259 C C . LEU A 1 828 ? -18.788 15.204 15.795 1.00 87.81 828 LEU A C 1
ATOM 6261 O O . LEU A 1 828 ? -19.637 15.901 16.343 1.00 87.81 828 LEU A O 1
ATOM 6265 N N . GLU A 1 829 ? -18.360 14.057 16.321 1.00 84.69 829 GLU A N 1
ATOM 6266 C CA . GLU A 1 829 ? -18.835 13.483 17.588 1.00 84.69 829 GLU A CA 1
ATOM 6267 C C . GLU A 1 829 ? -18.215 14.141 18.843 1.00 84.69 829 GLU A C 1
ATOM 6269 O O . GLU A 1 829 ? -18.473 13.704 19.963 1.00 84.69 829 GLU A O 1
ATOM 6274 N N . GLY A 1 830 ? -17.393 15.189 18.691 1.00 75.25 830 GLY A N 1
ATOM 6275 C CA . GLY A 1 830 ? -16.765 15.906 19.813 1.00 75.25 830 GLY A CA 1
ATOM 6276 C C . GLY A 1 830 ? -15.378 15.389 20.227 1.00 75.25 830 GLY A C 1
ATOM 6277 O O . GLY A 1 830 ? -14.786 15.881 21.190 1.00 75.25 830 GLY A O 1
ATOM 6278 N N . GLY A 1 831 ? -14.800 14.445 19.481 1.00 77.25 831 GLY A N 1
ATOM 6279 C CA . GLY A 1 831 ? -13.424 13.972 19.639 1.00 77.25 831 GLY A CA 1
ATOM 6280 C C . GLY A 1 831 ? -13.263 12.781 20.591 1.00 77.25 831 GLY A C 1
ATOM 6281 O O . GLY A 1 831 ? -13.970 11.782 20.501 1.00 77.25 831 GLY A O 1
ATOM 6282 N N . GLY A 1 832 ? -12.255 12.840 21.468 1.00 76.88 832 GLY A N 1
ATOM 6283 C CA . GLY A 1 832 ? -11.971 11.791 22.453 1.00 76.88 832 GLY A CA 1
ATOM 6284 C C . GLY A 1 832 ? -11.122 10.637 21.908 1.00 76.88 832 GLY A C 1
ATOM 6285 O O . GLY A 1 832 ? -10.378 10.788 20.939 1.00 76.88 832 GLY A O 1
ATOM 6286 N N . THR A 1 833 ? -11.216 9.462 22.536 1.00 75.50 833 THR A N 1
ATOM 6287 C CA . THR A 1 833 ? -10.392 8.274 22.219 1.00 75.50 833 THR A CA 1
ATOM 6288 C C . THR A 1 833 ? -10.500 7.831 20.760 1.00 75.50 833 THR A C 1
ATOM 6290 O O . THR A 1 833 ? -9.505 7.391 20.178 1.00 75.50 833 THR A O 1
ATOM 6293 N N . ARG A 1 834 ? -11.673 8.006 20.138 1.00 78.06 834 ARG A N 1
ATOM 6294 C CA . ARG A 1 834 ? -11.901 7.704 18.718 1.00 78.06 834 ARG A CA 1
ATOM 6295 C C . ARG A 1 834 ? -11.083 8.611 17.796 1.00 78.06 834 ARG A C 1
ATOM 6297 O O . ARG A 1 834 ? -10.540 8.117 16.812 1.00 78.06 834 ARG A O 1
ATOM 6304 N N . LEU A 1 835 ? -10.919 9.892 18.139 1.00 85.12 835 LEU A N 1
ATOM 6305 C CA . LEU A 1 835 ? -10.078 10.814 17.371 1.00 85.12 835 LEU A CA 1
ATOM 6306 C C . LEU A 1 835 ? -8.603 10.411 17.449 1.00 85.12 835 LEU A C 1
ATOM 6308 O O . LEU A 1 835 ? -7.939 10.343 16.419 1.00 85.12 835 LEU A O 1
ATOM 6312 N N . TYR A 1 836 ? -8.103 10.061 18.637 1.00 83.25 836 TYR A N 1
ATOM 6313 C CA . TYR A 1 836 ? -6.730 9.566 18.789 1.00 83.25 836 TYR A CA 1
ATOM 6314 C C . TYR A 1 836 ? -6.487 8.276 17.992 1.00 83.25 836 TYR A C 1
ATOM 6316 O O . TYR A 1 836 ? -5.437 8.129 17.366 1.00 83.25 836 TYR A O 1
ATOM 6324 N N . ALA A 1 837 ? -7.456 7.353 17.971 1.00 79.56 837 ALA A N 1
ATOM 6325 C CA . ALA A 1 837 ? -7.381 6.129 17.171 1.00 79.56 837 ALA A CA 1
ATOM 6326 C C . ALA A 1 837 ? -7.427 6.407 15.656 1.00 79.56 837 ALA A C 1
ATOM 6328 O O . ALA A 1 837 ? -6.714 5.755 14.885 1.00 79.56 837 ALA A O 1
ATOM 6329 N N . GLY A 1 838 ? -8.229 7.391 15.239 1.00 85.19 838 GLY A N 1
ATOM 6330 C CA . GLY A 1 838 ? -8.288 7.889 13.868 1.00 85.19 838 GLY A CA 1
ATOM 6331 C C . GLY A 1 838 ? -6.952 8.479 13.420 1.00 85.19 838 GLY A C 1
ATOM 6332 O O . GLY A 1 838 ? -6.382 8.021 12.433 1.00 85.19 838 GLY A O 1
ATOM 6333 N N . ILE A 1 839 ? -6.391 9.406 14.205 1.00 89.25 839 ILE A N 1
ATOM 6334 C CA . ILE A 1 839 ? -5.065 9.997 13.963 1.00 89.25 839 ILE A CA 1
ATOM 6335 C C . ILE A 1 839 ? -3.992 8.905 13.908 1.00 89.25 839 ILE A C 1
ATOM 6337 O O . ILE A 1 839 ? -3.185 8.889 12.987 1.00 89.25 839 ILE A O 1
ATOM 6341 N N . ALA A 1 840 ? -4.005 7.944 14.837 1.00 83.56 840 ALA A N 1
ATOM 6342 C CA . ALA A 1 840 ? -3.039 6.846 14.848 1.00 83.56 840 ALA A CA 1
ATOM 6343 C C . ALA A 1 840 ? -3.123 5.953 13.601 1.00 83.56 840 ALA A C 1
ATOM 6345 O O . ALA A 1 840 ? -2.101 5.448 13.133 1.00 83.56 840 ALA A O 1
ATOM 6346 N N . SER A 1 841 ? -4.331 5.726 13.081 1.00 85.31 841 SER A N 1
ATOM 6347 C CA . SER A 1 841 ? -4.532 4.926 11.870 1.00 85.31 841 SER A CA 1
ATOM 6348 C C . SER A 1 841 ? -4.092 5.684 10.626 1.00 85.31 841 SER A C 1
ATOM 6350 O O . SER A 1 841 ? -3.331 5.131 9.836 1.00 85.31 841 SER A O 1
ATOM 6352 N N . PHE A 1 842 ? -4.452 6.968 10.535 1.00 92.81 842 PHE A N 1
ATOM 6353 C CA . PHE A 1 842 ? -3.948 7.878 9.513 1.00 92.81 842 PHE A CA 1
ATOM 6354 C C . PHE A 1 842 ? -2.413 7.913 9.494 1.00 92.81 842 PHE A C 1
ATOM 6356 O O . PHE A 1 842 ? -1.819 7.647 8.454 1.00 92.81 842 PHE A O 1
ATOM 6363 N N . GLU A 1 843 ? -1.769 8.182 10.635 1.00 90.12 843 GLU A N 1
ATOM 6364 C CA . GLU A 1 843 ? -0.308 8.288 10.740 1.00 90.12 843 GLU A CA 1
ATOM 6365 C C . GLU A 1 843 ? 0.386 6.992 10.323 1.00 90.12 843 GLU A C 1
ATOM 6367 O O . GLU A 1 843 ? 1.365 7.028 9.586 1.00 90.12 843 GLU A O 1
ATOM 6372 N N . ARG A 1 844 ? -0.136 5.836 10.750 1.00 86.06 844 ARG A N 1
ATOM 6373 C CA . ARG A 1 844 ? 0.426 4.531 10.389 1.00 86.06 844 ARG A CA 1
ATOM 6374 C C . ARG A 1 844 ? 0.341 4.280 8.885 1.00 86.06 844 ARG A C 1
ATOM 6376 O O . ARG A 1 844 ? 1.358 3.961 8.280 1.00 86.06 844 ARG A O 1
ATOM 6383 N N . GLU A 1 845 ? -0.842 4.418 8.293 1.00 88.94 845 GLU A N 1
ATOM 6384 C CA . GLU A 1 845 ? -1.049 4.143 6.865 1.00 88.94 845 GLU A CA 1
ATOM 6385 C C . GLU A 1 845 ? -0.294 5.141 5.976 1.00 88.94 845 GLU A C 1
ATOM 6387 O O . GLU A 1 845 ? 0.321 4.759 4.978 1.00 88.94 845 GLU A O 1
ATOM 6392 N N . MET A 1 846 ? -0.283 6.418 6.363 1.00 92.44 846 MET A N 1
ATOM 6393 C CA . MET A 1 846 ? 0.488 7.460 5.694 1.00 92.44 846 MET A CA 1
ATOM 6394 C C . MET A 1 846 ? 1.994 7.172 5.766 1.00 92.44 846 MET A C 1
ATOM 6396 O O . MET A 1 846 ? 2.645 7.150 4.720 1.00 92.44 846 MET A O 1
ATOM 6400 N N . SER A 1 847 ? 2.542 6.885 6.954 1.00 88.31 847 SER A N 1
ATOM 6401 C CA . SER A 1 847 ? 3.977 6.623 7.125 1.00 88.31 847 SER A CA 1
ATOM 6402 C C . SER A 1 847 ? 4.420 5.355 6.396 1.00 88.31 847 SER A C 1
ATOM 6404 O O . SER A 1 847 ? 5.438 5.395 5.709 1.00 88.31 847 SER A O 1
ATOM 6406 N N . GLN A 1 848 ? 3.650 4.260 6.473 1.00 86.19 848 GLN A N 1
ATOM 6407 C CA . GLN A 1 848 ? 3.957 3.011 5.756 1.00 86.19 848 GLN A CA 1
ATOM 6408 C C . GLN A 1 848 ? 4.042 3.242 4.245 1.00 86.19 848 GLN A C 1
ATOM 6410 O O . GLN A 1 848 ? 4.982 2.797 3.593 1.00 86.19 848 GLN A O 1
ATOM 6415 N N . ARG A 1 849 ? 3.094 4.003 3.688 1.00 89.44 849 ARG A N 1
ATOM 6416 C CA . ARG A 1 849 ? 3.077 4.329 2.258 1.00 89.44 849 ARG A CA 1
ATOM 6417 C C . ARG A 1 849 ? 4.199 5.287 1.845 1.00 89.44 849 ARG A C 1
ATOM 6419 O O . ARG A 1 849 ? 4.698 5.192 0.722 1.00 89.44 849 ARG A O 1
ATOM 6426 N N . ALA A 1 850 ? 4.532 6.267 2.684 1.00 88.50 850 ALA A N 1
ATOM 6427 C CA . ALA A 1 850 ? 5.445 7.345 2.317 1.00 88.50 850 ALA A CA 1
ATOM 6428 C C . ALA A 1 850 ? 6.924 7.011 2.571 1.00 88.50 850 ALA A C 1
ATOM 6430 O O . ALA A 1 850 ? 7.776 7.533 1.853 1.00 88.50 850 ALA A O 1
ATOM 6431 N N . GLN A 1 851 ? 7.239 6.137 3.535 1.00 87.69 851 GLN A N 1
ATOM 6432 C CA . GLN A 1 851 ? 8.614 5.845 3.957 1.00 87.69 851 GLN A CA 1
ATOM 6433 C C . GLN A 1 851 ? 9.509 5.384 2.799 1.00 87.69 851 GLN A C 1
ATOM 6435 O O . GLN A 1 851 ? 10.490 6.061 2.487 1.00 87.69 851 GLN A O 1
ATOM 6440 N N . ALA A 1 852 ? 9.120 4.315 2.098 1.00 87.00 852 ALA A N 1
ATOM 6441 C CA . ALA A 1 852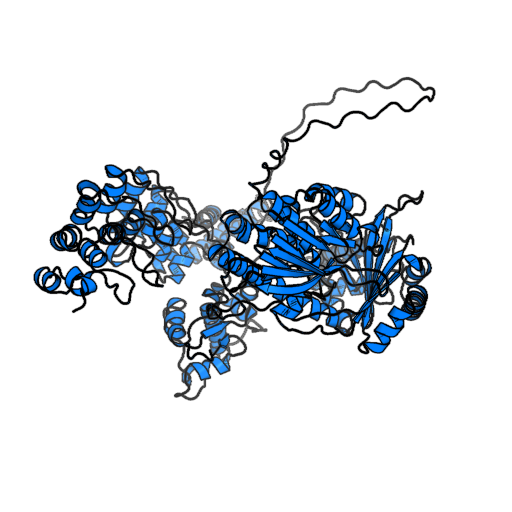 ? 9.891 3.789 0.969 1.00 87.00 852 ALA A CA 1
ATOM 6442 C C . ALA A 1 852 ? 10.084 4.833 -0.149 1.00 87.00 852 ALA A C 1
ATOM 6444 O O . ALA A 1 852 ? 11.095 4.850 -0.842 1.00 87.00 852 ALA A O 1
ATOM 6445 N N . LYS A 1 853 ? 9.133 5.765 -0.311 1.00 90.50 853 LYS A N 1
ATOM 6446 C CA . LYS A 1 853 ? 9.212 6.829 -1.325 1.00 90.50 853 LYS A CA 1
ATOM 6447 C C . LYS A 1 853 ? 10.191 7.929 -0.935 1.00 90.50 853 LYS A C 1
ATOM 6449 O O . LYS A 1 853 ? 10.873 8.455 -1.811 1.00 90.50 853 LYS A O 1
ATOM 6454 N N . VAL A 1 854 ? 10.267 8.276 0.351 1.00 89.44 854 VAL A N 1
ATOM 6455 C CA . VAL A 1 854 ? 11.273 9.215 0.870 1.00 89.44 854 VAL A CA 1
ATOM 6456 C C . VAL A 1 854 ? 12.668 8.636 0.654 1.00 89.44 854 VAL A C 1
ATOM 6458 O O . VAL A 1 854 ? 13.519 9.307 0.070 1.00 89.44 854 VAL A O 1
ATOM 6461 N N . GLU A 1 855 ? 12.877 7.380 1.045 1.00 89.44 855 GLU A N 1
ATOM 6462 C CA . GLU A 1 855 ? 14.152 6.668 0.897 1.00 89.44 855 GLU A CA 1
ATOM 6463 C C . GLU A 1 855 ? 14.554 6.540 -0.582 1.00 89.44 855 GLU A C 1
ATOM 6465 O O . GLU A 1 855 ? 15.609 7.041 -0.972 1.00 89.44 855 GLU A O 1
ATOM 6470 N N . ALA A 1 856 ? 13.658 6.058 -1.447 1.00 89.81 856 ALA A N 1
ATOM 6471 C CA . ALA A 1 856 ? 13.914 5.967 -2.887 1.00 89.81 856 ALA A CA 1
ATOM 6472 C C . ALA A 1 856 ? 14.156 7.337 -3.555 1.00 89.81 856 ALA A C 1
ATOM 6474 O O . ALA A 1 856 ? 14.878 7.435 -4.548 1.00 89.81 856 ALA A O 1
ATOM 6475 N N . SER A 1 857 ? 13.552 8.422 -3.049 1.00 91.31 857 SER A N 1
ATOM 6476 C CA . SER A 1 857 ? 13.829 9.779 -3.550 1.00 91.31 857 SER A CA 1
ATOM 6477 C C . SER A 1 857 ? 15.245 10.239 -3.187 1.00 91.31 857 SER A C 1
ATOM 6479 O O . SER A 1 857 ? 15.915 10.907 -3.978 1.00 91.31 857 SER A O 1
ATOM 6481 N N . ARG A 1 858 ? 15.725 9.862 -2.000 1.00 88.81 858 ARG A N 1
ATOM 6482 C CA . ARG A 1 858 ? 17.074 10.171 -1.526 1.00 88.81 858 ARG A CA 1
ATOM 6483 C C . ARG A 1 858 ? 18.116 9.396 -2.321 1.00 88.81 858 ARG A C 1
ATOM 6485 O O . ARG A 1 858 ? 19.073 9.995 -2.793 1.00 88.81 858 ARG A O 1
ATOM 6492 N N . GLU A 1 859 ? 17.888 8.108 -2.539 1.00 92.00 859 GLU A N 1
ATOM 6493 C CA . GLU A 1 859 ? 18.741 7.280 -3.396 1.00 92.00 859 GLU A CA 1
ATOM 6494 C C . GLU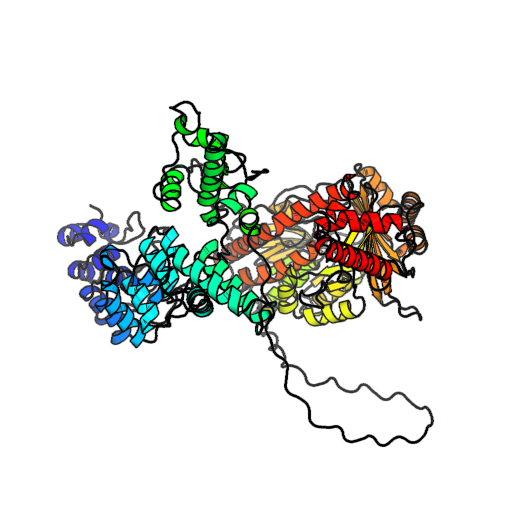 A 1 859 ? 18.795 7.821 -4.824 1.00 92.00 859 GLU A C 1
ATOM 6496 O O . GLU A 1 859 ? 19.870 7.919 -5.406 1.00 92.00 859 GLU A O 1
ATOM 6501 N N . ALA A 1 860 ? 17.659 8.272 -5.368 1.00 92.44 860 ALA A N 1
ATOM 6502 C CA . ALA A 1 860 ? 17.624 8.900 -6.685 1.00 92.44 860 ALA A CA 1
ATOM 6503 C C . ALA A 1 860 ? 18.458 10.189 -6.750 1.00 92.44 860 ALA A C 1
ATOM 6505 O O . ALA A 1 860 ? 19.093 10.447 -7.770 1.00 92.44 860 ALA A O 1
ATOM 6506 N N . ALA A 1 861 ? 18.484 10.983 -5.672 1.00 92.44 861 ALA A N 1
ATOM 6507 C CA . ALA A 1 861 ? 19.357 12.151 -5.592 1.00 92.44 861 ALA A CA 1
ATOM 6508 C C . ALA A 1 861 ? 20.830 11.739 -5.699 1.00 92.44 861 ALA A C 1
ATOM 6510 O O . ALA A 1 861 ? 21.567 12.344 -6.466 1.00 92.44 861 ALA A O 1
ATOM 6511 N N . SER A 1 862 ? 21.253 10.692 -4.990 1.00 91.81 862 SER A N 1
ATOM 6512 C CA . SER A 1 862 ? 22.625 10.183 -5.091 1.00 91.81 862 SER A CA 1
ATOM 6513 C C . SER A 1 862 ? 22.924 9.577 -6.466 1.00 91.81 862 SER A C 1
ATOM 6515 O O . SER A 1 862 ? 23.969 9.862 -7.039 1.00 91.81 862 SER A O 1
ATOM 6517 N N . PHE A 1 863 ? 21.995 8.797 -7.023 1.00 94.50 863 PHE A N 1
ATOM 6518 C CA . PHE A 1 863 ? 22.139 8.143 -8.323 1.00 94.50 863 PHE A CA 1
ATOM 6519 C C . PHE A 1 863 ? 22.381 9.150 -9.450 1.00 94.50 863 PHE A C 1
ATOM 6521 O O . PHE A 1 863 ? 23.397 9.057 -10.137 1.00 94.50 863 PHE A O 1
ATOM 6528 N N . TYR A 1 864 ? 21.492 10.140 -9.603 1.00 94.50 864 TYR A N 1
ATOM 6529 C CA . TYR A 1 864 ? 21.541 11.099 -10.712 1.00 94.50 864 TYR A CA 1
ATOM 6530 C C . TYR A 1 864 ? 22.781 11.999 -10.713 1.00 94.50 864 TYR A C 1
ATOM 6532 O O . TYR A 1 864 ? 23.104 12.574 -11.748 1.00 94.50 864 TYR A O 1
ATOM 6540 N N . HIS A 1 865 ? 23.471 12.115 -9.578 1.00 94.69 865 HIS A N 1
ATOM 6541 C CA . HIS A 1 865 ? 24.715 12.873 -9.456 1.00 94.69 865 HIS A CA 1
ATOM 6542 C C . HIS A 1 865 ? 25.901 11.939 -9.167 1.00 94.69 865 HIS A C 1
ATOM 6544 O O . HIS A 1 865 ? 26.774 12.238 -8.352 1.00 94.69 865 HIS A O 1
ATOM 6550 N N . SER A 1 866 ? 25.899 10.776 -9.821 1.00 94.00 866 SER A N 1
ATOM 6551 C CA . SER A 1 866 ? 26.997 9.814 -9.817 1.00 94.00 866 SER A CA 1
ATOM 6552 C C . SER A 1 866 ? 27.262 9.294 -11.229 1.00 94.00 866 SER A C 1
ATOM 6554 O O . SER A 1 866 ? 26.383 9.326 -12.090 1.00 94.00 866 SER A O 1
ATOM 6556 N N . LYS A 1 867 ? 28.450 8.722 -11.460 1.00 93.19 867 LYS A N 1
ATOM 6557 C CA . LYS A 1 867 ? 28.796 8.093 -12.748 1.00 93.19 867 LYS A CA 1
ATOM 6558 C C . LYS A 1 867 ? 27.841 6.965 -13.157 1.00 93.19 867 LYS A C 1
ATOM 6560 O O . LYS A 1 867 ? 27.728 6.700 -14.345 1.00 93.19 867 LYS A O 1
ATOM 6565 N N . ALA A 1 868 ? 27.140 6.339 -12.207 1.00 92.94 868 ALA A N 1
ATOM 6566 C CA . ALA A 1 868 ? 26.145 5.312 -12.510 1.00 92.94 868 ALA A CA 1
ATOM 6567 C C . ALA A 1 868 ? 24.998 5.858 -13.377 1.00 92.94 868 ALA A C 1
ATOM 6569 O O . ALA A 1 868 ? 24.452 5.131 -14.193 1.00 92.94 868 ALA A O 1
ATOM 6570 N N . ALA A 1 869 ? 24.681 7.155 -13.286 1.00 93.06 869 ALA A N 1
ATOM 6571 C CA . ALA A 1 869 ? 23.666 7.776 -14.134 1.00 93.06 869 ALA A CA 1
ATOM 6572 C C . ALA A 1 869 ? 24.020 7.786 -15.630 1.00 93.06 869 ALA A C 1
ATOM 6574 O O . ALA A 1 869 ? 23.151 8.102 -16.433 1.00 93.06 869 ALA A O 1
ATOM 6575 N N . LEU A 1 870 ? 25.260 7.478 -16.015 1.00 93.75 870 LEU A N 1
ATOM 6576 C CA . LEU A 1 870 ? 25.673 7.383 -17.417 1.00 93.75 870 LEU A CA 1
ATOM 6577 C C . LEU A 1 870 ? 25.490 5.982 -18.004 1.00 93.75 870 LEU A C 1
ATOM 6579 O O . LEU A 1 870 ? 25.610 5.826 -19.214 1.00 93.75 870 LEU A O 1
ATOM 6583 N N . ASP A 1 871 ? 25.222 4.973 -17.175 1.00 91.69 871 ASP A N 1
ATOM 6584 C CA . ASP A 1 871 ? 25.007 3.609 -17.646 1.00 91.69 871 ASP A CA 1
ATOM 6585 C C . ASP A 1 871 ? 23.563 3.464 -18.178 1.00 91.69 871 ASP A C 1
ATOM 6587 O O . ASP A 1 871 ? 22.602 3.614 -17.408 1.00 91.69 871 ASP A O 1
ATOM 6591 N N . PRO A 1 872 ? 23.379 3.177 -19.485 1.00 87.44 872 PRO A N 1
ATOM 6592 C CA . PRO A 1 872 ? 22.056 3.041 -20.094 1.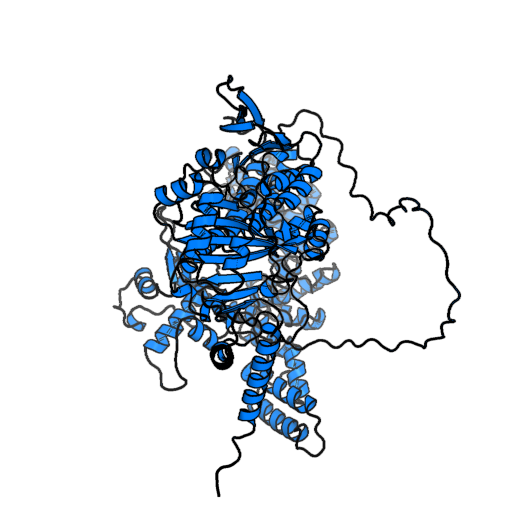00 87.44 872 PRO A CA 1
ATOM 6593 C C . PRO A 1 872 ? 21.181 1.952 -19.456 1.00 87.44 872 PRO A C 1
ATOM 6595 O O . PRO A 1 872 ? 19.949 2.045 -19.493 1.00 87.44 872 PRO A O 1
ATOM 6598 N N . SER A 1 873 ? 21.791 0.936 -18.829 1.00 86.38 873 SER A N 1
ATOM 6599 C CA . SER A 1 873 ? 21.072 -0.181 -18.201 1.00 86.38 873 SER A CA 1
ATOM 6600 C C . SER A 1 873 ? 20.139 0.254 -17.061 1.00 86.38 873 SER A C 1
ATOM 6602 O O . SER A 1 873 ? 19.204 -0.471 -16.720 1.00 86.38 873 SER A O 1
ATOM 6604 N N . HIS A 1 874 ? 20.323 1.459 -16.509 1.00 87.69 874 HIS A N 1
ATOM 6605 C CA . HIS A 1 874 ? 19.475 2.005 -15.448 1.00 87.69 874 HIS A CA 1
ATOM 6606 C C . HIS A 1 874 ? 18.197 2.719 -15.925 1.00 87.69 874 HIS A C 1
ATOM 6608 O O . HIS A 1 874 ? 17.315 2.975 -15.101 1.00 87.69 874 HIS A O 1
ATOM 6614 N N . TYR A 1 875 ? 18.067 3.063 -17.211 1.00 84.06 875 TYR A N 1
ATOM 6615 C CA . TYR A 1 875 ? 16.897 3.791 -17.736 1.00 84.06 875 TYR A CA 1
ATOM 6616 C C . TYR A 1 875 ? 15.968 2.903 -18.557 1.00 84.06 875 TYR A C 1
ATOM 6618 O O . TYR A 1 875 ? 14.745 2.998 -18.425 1.00 84.06 875 TYR A O 1
ATOM 6626 N N . GLY A 1 876 ? 16.566 2.047 -19.386 1.00 85.50 876 GLY A N 1
ATOM 6627 C CA . GLY A 1 876 ? 15.881 1.170 -20.322 1.00 85.50 876 GLY A CA 1
ATOM 6628 C C . GLY A 1 876 ? 15.107 1.886 -21.435 1.00 85.50 876 GLY A C 1
ATOM 6629 O O . GLY A 1 876 ? 14.921 3.105 -21.442 1.00 85.50 876 GLY A O 1
ATOM 6630 N N . PHE A 1 877 ? 14.625 1.100 -22.399 1.00 89.50 877 PHE A N 1
ATOM 6631 C CA . PHE A 1 877 ? 13.803 1.571 -23.518 1.00 89.50 877 PHE A CA 1
ATOM 6632 C C . PHE A 1 877 ? 12.432 0.909 -23.455 1.00 89.50 877 PHE A C 1
ATOM 6634 O O . PHE A 1 877 ? 12.272 -0.262 -23.796 1.00 89.50 877 PHE A O 1
ATOM 6641 N N . LYS A 1 878 ? 11.415 1.646 -22.994 1.00 83.81 878 LYS A N 1
ATOM 6642 C CA . LYS A 1 878 ? 10.068 1.090 -22.812 1.00 83.81 878 LYS A CA 1
ATOM 6643 C C . LYS A 1 878 ? 9.505 0.550 -24.136 1.00 83.81 878 LYS A C 1
ATOM 6645 O O . LYS A 1 878 ? 9.271 1.317 -25.066 1.00 83.81 878 LYS A O 1
ATOM 6650 N N . GLY A 1 879 ? 9.233 -0.756 -24.179 1.00 83.75 879 GLY A N 1
ATOM 6651 C CA . GLY A 1 879 ? 8.767 -1.484 -25.369 1.00 83.75 879 GLY A CA 1
ATOM 6652 C C . GLY A 1 879 ? 9.860 -2.295 -26.082 1.00 83.75 879 GLY A C 1
ATOM 6653 O O . GLY A 1 879 ? 9.533 -3.137 -26.913 1.00 83.75 879 GLY A O 1
ATOM 6654 N N . VAL A 1 880 ? 11.131 -2.105 -25.714 1.00 87.75 880 VAL A N 1
ATOM 6655 C CA . VAL A 1 880 ? 12.267 -2.921 -26.165 1.00 87.75 880 VAL A CA 1
ATOM 6656 C C . VAL A 1 880 ? 12.627 -3.929 -25.056 1.00 87.75 880 VAL A C 1
ATOM 6658 O O . VAL A 1 880 ? 12.902 -3.499 -23.930 1.00 87.75 880 VAL A O 1
ATOM 6661 N N . PRO A 1 881 ? 12.627 -5.251 -25.323 1.00 87.88 881 PRO A N 1
ATOM 6662 C CA . PRO A 1 881 ? 13.040 -6.280 -24.364 1.00 87.88 881 PRO A CA 1
ATOM 6663 C C . PRO A 1 881 ? 14.454 -6.033 -23.836 1.00 87.88 881 PRO A C 1
ATOM 6665 O O . PRO A 1 881 ? 15.323 -5.617 -24.602 1.00 87.88 881 PRO A O 1
ATOM 6668 N N . ALA A 1 882 ? 14.688 -6.279 -22.544 1.00 85.69 882 ALA A N 1
ATOM 6669 C CA . ALA A 1 882 ? 15.936 -5.926 -21.859 1.00 85.69 882 ALA A CA 1
ATOM 6670 C C . ALA A 1 882 ? 17.176 -6.535 -22.535 1.00 85.69 882 ALA A C 1
ATOM 6672 O O . ALA A 1 882 ? 18.185 -5.858 -22.714 1.00 85.69 882 ALA A O 1
ATOM 6673 N N . GLU A 1 883 ? 17.066 -7.778 -22.996 1.00 88.31 883 GLU A N 1
ATOM 6674 C CA . GLU A 1 883 ? 18.105 -8.519 -23.707 1.00 88.31 883 GLU A CA 1
ATOM 6675 C C . GLU A 1 883 ? 18.475 -7.918 -25.076 1.00 88.31 883 GLU A C 1
ATOM 6677 O O . GLU A 1 883 ? 19.577 -8.143 -25.567 1.00 88.31 883 GLU A O 1
ATOM 6682 N N . MET A 1 884 ? 17.589 -7.114 -25.675 1.00 90.50 884 MET A N 1
ATOM 6683 C CA . MET A 1 884 ? 17.809 -6.461 -26.972 1.00 90.50 884 MET A CA 1
ATOM 6684 C C . MET A 1 884 ? 18.252 -4.999 -26.846 1.00 90.50 884 MET A C 1
ATOM 6686 O O . MET A 1 884 ? 18.640 -4.397 -27.846 1.00 90.50 884 MET A O 1
ATOM 6690 N N . GLN A 1 885 ? 18.198 -4.402 -25.651 1.00 91.38 885 GLN A N 1
ATOM 6691 C CA . GLN A 1 885 ? 18.471 -2.970 -25.472 1.00 91.38 885 GLN A CA 1
ATOM 6692 C C . GLN A 1 885 ? 19.927 -2.598 -25.766 1.00 91.38 885 GLN A C 1
ATOM 6694 O O . GLN A 1 885 ? 20.166 -1.542 -26.344 1.00 91.38 885 GLN A O 1
ATOM 6699 N N . ALA A 1 886 ? 20.885 -3.470 -25.437 1.00 91.62 886 ALA A N 1
ATOM 6700 C CA . ALA A 1 886 ? 22.293 -3.247 -25.768 1.00 91.62 886 ALA A CA 1
ATOM 6701 C C . ALA A 1 886 ? 22.508 -3.205 -27.291 1.00 91.62 886 ALA A C 1
ATOM 6703 O O . ALA A 1 886 ? 23.018 -2.221 -27.813 1.00 91.62 886 ALA A O 1
ATOM 6704 N N . ALA A 1 887 ? 22.007 -4.211 -28.017 1.00 92.38 887 ALA A N 1
ATOM 6705 C CA . ALA A 1 887 ? 22.092 -4.254 -29.479 1.00 92.38 887 ALA A CA 1
ATOM 6706 C C . ALA A 1 887 ? 21.362 -3.074 -30.148 1.00 92.38 887 ALA A C 1
ATOM 6708 O O . ALA A 1 887 ? 21.812 -2.543 -31.161 1.00 92.38 887 ALA A O 1
ATOM 6709 N N . PHE A 1 888 ? 20.235 -2.647 -29.573 1.00 94.12 888 PHE A N 1
ATOM 6710 C CA . PHE A 1 888 ? 19.496 -1.471 -30.021 1.00 94.12 888 PHE A CA 1
ATOM 6711 C C . PHE A 1 888 ? 20.300 -0.175 -29.872 1.00 94.12 888 PHE A C 1
ATOM 6713 O O . PHE A 1 888 ? 20.340 0.635 -30.797 1.00 94.12 888 PHE A O 1
ATOM 6720 N N . LEU A 1 889 ? 20.950 0.019 -28.726 1.00 93.19 889 LEU A N 1
ATOM 6721 C CA . LEU A 1 889 ? 21.804 1.177 -28.474 1.00 93.19 889 LEU A CA 1
ATOM 6722 C C . LEU A 1 889 ? 23.064 1.174 -29.340 1.00 93.19 889 LEU A C 1
ATOM 6724 O O . LEU A 1 889 ? 23.443 2.231 -29.847 1.00 93.19 889 LEU A O 1
ATOM 6728 N N . ASP A 1 890 ? 23.680 0.011 -29.550 1.00 93.56 890 ASP A N 1
ATOM 6729 C CA . ASP A 1 890 ? 24.837 -0.136 -30.437 1.00 93.56 890 ASP A CA 1
ATOM 6730 C C . ASP A 1 890 ? 24.480 0.281 -31.867 1.00 93.56 890 ASP A C 1
ATOM 6732 O O . ASP A 1 890 ? 25.221 1.027 -32.508 1.00 93.56 890 ASP A O 1
ATOM 6736 N N . GLU A 1 891 ? 23.308 -0.130 -32.354 1.00 94.06 891 GLU A N 1
ATOM 6737 C CA . GLU A 1 891 ? 22.844 0.229 -33.692 1.00 94.06 891 GLU A CA 1
ATOM 6738 C C . GLU A 1 891 ? 22.451 1.711 -33.794 1.00 94.06 891 GLU A C 1
ATOM 6740 O O . GLU A 1 891 ? 22.806 2.375 -34.770 1.00 94.06 891 GLU A O 1
ATOM 6745 N N . CYS A 1 892 ? 21.796 2.268 -32.766 1.00 92.94 892 CYS A N 1
ATOM 6746 C CA . CYS A 1 892 ? 21.565 3.712 -32.666 1.00 92.94 892 CYS A CA 1
ATOM 6747 C C . CYS A 1 892 ? 22.886 4.495 -32.715 1.00 92.94 892 CYS A C 1
ATOM 6749 O O . CYS A 1 892 ? 22.986 5.484 -33.439 1.00 92.94 892 CYS A O 1
ATOM 6751 N N . SER A 1 893 ? 23.910 4.021 -32.001 1.00 92.88 893 SER A N 1
ATOM 6752 C CA . SER A 1 893 ? 25.242 4.633 -31.971 1.00 92.88 893 SER A CA 1
ATOM 6753 C C . SER A 1 893 ? 25.940 4.533 -33.329 1.00 92.88 893 SER A C 1
ATOM 6755 O O . SER A 1 893 ? 26.519 5.507 -33.801 1.00 92.88 893 SER A O 1
ATOM 6757 N N . ARG A 1 894 ? 25.837 3.384 -34.011 1.00 93.50 894 ARG A N 1
ATOM 6758 C CA . ARG A 1 894 ? 26.383 3.174 -35.363 1.00 93.50 894 ARG A CA 1
ATOM 6759 C C . ARG A 1 894 ? 25.771 4.124 -36.398 1.00 93.50 894 ARG A C 1
ATOM 6761 O O . ARG A 1 894 ? 26.438 4.488 -37.364 1.00 93.50 894 ARG A O 1
ATOM 6768 N N . LEU A 1 895 ? 24.503 4.484 -36.216 1.00 92.38 895 LEU A N 1
ATOM 6769 C CA . LEU A 1 895 ? 23.753 5.392 -37.086 1.00 92.38 895 LEU A CA 1
ATOM 6770 C C . LEU A 1 895 ? 23.818 6.863 -36.653 1.00 92.38 895 LEU A C 1
ATOM 6772 O O . LEU A 1 895 ? 23.137 7.688 -37.269 1.00 92.38 895 LEU A O 1
ATOM 6776 N N . ASP A 1 896 ? 24.611 7.166 -35.621 1.00 92.38 896 ASP A N 1
ATOM 6777 C CA . ASP A 1 896 ? 24.765 8.498 -35.029 1.00 92.38 896 ASP A CA 1
ATOM 6778 C C . ASP A 1 896 ? 23.413 9.128 -34.638 1.00 92.38 896 ASP A C 1
ATOM 6780 O O . ASP A 1 896 ? 23.122 10.300 -34.886 1.00 92.38 896 ASP A O 1
ATOM 6784 N N . LEU A 1 897 ? 22.522 8.309 -34.065 1.00 93.50 897 LEU A N 1
ATOM 6785 C CA . LEU A 1 897 ? 21.235 8.772 -33.556 1.00 93.50 897 LEU A CA 1
ATOM 6786 C C . LEU A 1 897 ? 21.435 9.457 -32.206 1.00 93.50 897 LEU A C 1
ATOM 6788 O O . LEU A 1 897 ? 21.492 8.801 -31.168 1.00 93.50 897 LEU A O 1
ATOM 6792 N N . THR A 1 898 ? 21.518 10.785 -32.228 1.00 94.00 898 THR A N 1
ATOM 6793 C CA . THR A 1 898 ? 21.710 11.630 -31.044 1.00 94.00 898 THR A CA 1
ATOM 6794 C C . THR A 1 898 ? 20.572 12.639 -30.875 1.00 94.00 898 THR A C 1
ATOM 6796 O O . THR A 1 898 ? 19.697 12.794 -31.724 1.00 94.00 898 THR A O 1
ATOM 6799 N N . ALA A 1 899 ? 20.579 13.386 -29.775 1.00 92.81 899 ALA A N 1
ATOM 6800 C CA . ALA A 1 899 ? 19.671 14.507 -29.560 1.00 92.81 899 ALA A CA 1
ATOM 6801 C C . ALA A 1 899 ? 19.729 15.568 -30.683 1.00 92.81 899 ALA A C 1
ATOM 6803 O O . ALA A 1 899 ? 18.762 16.308 -30.866 1.00 92.81 899 ALA A O 1
ATOM 6804 N N . GLU A 1 900 ? 20.821 15.633 -31.455 1.00 89.31 900 GLU A N 1
ATOM 6805 C CA . GLU A 1 900 ? 20.966 16.570 -32.574 1.00 89.31 900 GLU A CA 1
ATOM 6806 C C . GLU A 1 900 ? 20.062 16.219 -33.764 1.00 89.31 900 GLU A C 1
ATOM 6808 O O . GLU A 1 900 ? 19.607 17.118 -34.469 1.00 89.31 900 GLU A O 1
ATOM 6813 N N . CYS A 1 901 ? 19.685 14.946 -33.944 1.00 89.38 901 CYS A N 1
ATOM 6814 C CA . CYS A 1 901 ? 18.713 14.532 -34.963 1.00 89.38 901 CYS A CA 1
ATOM 6815 C C . CYS A 1 901 ? 17.253 14.630 -34.475 1.00 89.38 901 CYS A C 1
ATOM 6817 O O . CYS A 1 901 ? 16.378 13.880 -34.902 1.00 89.38 901 CYS A O 1
ATOM 6819 N N . ALA A 1 902 ? 16.973 15.589 -33.589 1.00 84.12 902 ALA A N 1
ATOM 6820 C CA . ALA A 1 902 ? 15.729 15.778 -32.842 1.00 84.12 902 ALA A CA 1
ATOM 6821 C C . ALA A 1 902 ? 14.410 15.545 -33.606 1.00 84.12 902 ALA A C 1
ATOM 6823 O O . ALA A 1 902 ? 13.477 14.976 -33.042 1.00 84.12 902 ALA A O 1
ATOM 6824 N N . SER A 1 903 ? 14.299 16.010 -34.855 1.00 85.88 903 SER A N 1
ATOM 6825 C CA . SER A 1 903 ? 13.082 15.877 -35.672 1.00 85.88 903 SER A CA 1
ATOM 6826 C C . SER A 1 903 ? 12.846 14.465 -36.211 1.00 85.88 903 SER A C 1
ATOM 6828 O O . SER A 1 903 ? 11.711 14.115 -36.518 1.00 85.88 903 SER A O 1
ATOM 6830 N N . GLU A 1 904 ? 13.902 13.663 -36.326 1.00 88.31 904 GLU A N 1
ATOM 6831 C CA . GLU A 1 904 ? 13.881 12.317 -36.910 1.00 88.31 904 GLU A CA 1
ATOM 6832 C C . GLU A 1 904 ? 14.243 11.225 -35.897 1.00 88.31 904 GLU A C 1
ATOM 6834 O O . GLU A 1 904 ? 14.120 10.042 -36.209 1.00 88.31 904 GLU A O 1
ATOM 6839 N N . LEU A 1 905 ? 14.659 11.604 -34.684 1.00 90.56 905 LEU A N 1
ATOM 6840 C CA . LEU A 1 905 ? 15.172 10.692 -33.666 1.00 90.56 905 LEU A CA 1
ATOM 6841 C C . LEU A 1 905 ? 14.200 9.549 -33.353 1.00 90.56 905 LEU A C 1
ATOM 6843 O O . LEU A 1 905 ? 14.581 8.386 -33.443 1.00 90.56 905 LEU A O 1
ATOM 6847 N N . GLU A 1 906 ? 12.946 9.856 -33.001 1.00 90.88 906 GLU A N 1
ATOM 6848 C CA . GLU A 1 906 ? 11.959 8.821 -32.657 1.00 90.88 906 GLU A CA 1
ATOM 6849 C C . GLU A 1 906 ? 11.588 7.939 -33.869 1.00 90.88 906 GLU A C 1
ATOM 6851 O O . GLU A 1 906 ? 11.688 6.718 -33.734 1.00 90.88 906 GLU A O 1
ATOM 6856 N N . PRO A 1 907 ? 11.250 8.484 -35.060 1.00 91.38 907 PRO A N 1
ATOM 6857 C CA . PRO A 1 907 ? 11.018 7.670 -36.257 1.00 91.38 907 PRO A CA 1
ATOM 6858 C C . PRO A 1 907 ? 12.187 6.745 -36.619 1.00 91.38 907 PRO A C 1
ATOM 6860 O O . PRO A 1 907 ? 11.984 5.545 -36.798 1.00 91.38 907 PRO A O 1
ATOM 6863 N N . ARG A 1 908 ? 13.420 7.264 -36.661 1.00 93.31 908 ARG A N 1
ATOM 6864 C CA . ARG A 1 908 ? 14.606 6.470 -37.021 1.00 93.31 908 ARG A CA 1
ATOM 6865 C C . ARG A 1 908 ? 14.934 5.422 -35.962 1.00 93.31 908 ARG A C 1
ATOM 6867 O O . ARG A 1 908 ? 15.289 4.298 -36.301 1.00 93.31 908 ARG A O 1
ATOM 6874 N N . ALA A 1 909 ? 14.759 5.743 -34.682 1.00 92.56 909 ALA A N 1
ATOM 6875 C CA . ALA A 1 909 ? 14.887 4.765 -33.606 1.00 92.56 909 ALA A CA 1
ATOM 6876 C C . ALA A 1 909 ? 13.851 3.631 -33.741 1.00 92.56 909 ALA A C 1
ATOM 6878 O O . ALA A 1 909 ? 14.163 2.466 -33.503 1.00 92.56 909 ALA A O 1
ATOM 6879 N N . VAL A 1 910 ? 12.618 3.934 -34.161 1.00 92.56 910 VAL A N 1
ATOM 6880 C CA . VAL A 1 910 ? 11.599 2.906 -34.430 1.00 92.56 910 VAL A CA 1
ATOM 6881 C C . VAL A 1 910 ? 12.005 2.016 -35.609 1.00 92.56 910 VAL A C 1
ATOM 6883 O O . VAL A 1 910 ? 11.852 0.798 -35.518 1.00 92.56 910 VAL A O 1
ATOM 6886 N N . GLU A 1 911 ? 12.567 2.578 -36.681 1.00 93.88 911 GLU A N 1
ATOM 6887 C CA . GLU A 1 911 ? 13.082 1.804 -37.823 1.00 93.88 911 GLU A CA 1
ATOM 6888 C C . GLU A 1 911 ? 14.203 0.841 -37.409 1.00 93.88 911 GLU A C 1
ATOM 6890 O O . GLU A 1 911 ? 14.157 -0.344 -37.755 1.00 93.88 911 GLU A O 1
ATOM 6895 N N . VAL A 1 912 ? 15.158 1.315 -36.597 1.00 93.62 912 VAL A N 1
ATOM 6896 C CA . VAL A 1 912 ? 16.226 0.485 -36.013 1.00 93.62 912 VAL A CA 1
ATOM 6897 C C . VAL A 1 912 ? 15.635 -0.693 -35.246 1.00 93.62 912 VAL A C 1
ATOM 6899 O O . VAL A 1 912 ? 16.032 -1.846 -35.442 1.00 93.62 912 VAL A O 1
ATOM 6902 N N . TRP A 1 913 ? 14.640 -0.425 -34.399 1.00 93.94 913 TRP A N 1
ATOM 6903 C CA . TRP A 1 913 ? 13.980 -1.470 -33.627 1.00 93.94 913 TRP A CA 1
ATOM 6904 C C . TRP A 1 913 ? 13.279 -2.500 -34.525 1.00 93.94 913 TRP A C 1
ATOM 6906 O O . TRP A 1 913 ? 13.433 -3.707 -34.329 1.00 93.94 913 TRP A O 1
ATOM 6916 N N . GLN A 1 914 ? 12.555 -2.050 -35.550 1.00 91.31 914 GLN A N 1
ATOM 6917 C CA . GLN A 1 914 ? 11.878 -2.933 -36.503 1.00 91.31 914 GLN A CA 1
ATOM 6918 C C . GLN A 1 914 ? 12.859 -3.794 -37.311 1.00 91.31 914 GLN A C 1
ATOM 6920 O O . GLN A 1 914 ? 12.565 -4.952 -37.618 1.00 91.31 914 GLN A O 1
ATOM 6925 N N . GLU A 1 915 ? 14.029 -3.266 -37.668 1.00 91.38 915 GLU A N 1
ATOM 6926 C CA . GLU A 1 915 ? 15.069 -4.038 -38.348 1.00 91.38 915 GLU A CA 1
ATOM 6927 C C . GLU A 1 915 ? 15.669 -5.122 -37.446 1.00 91.38 915 GLU A C 1
ATOM 6929 O O . GLU A 1 915 ? 15.806 -6.268 -37.881 1.00 91.38 915 GLU A O 1
ATOM 6934 N N . LEU A 1 916 ? 15.955 -4.802 -36.182 1.00 90.75 916 LEU A N 1
ATOM 6935 C CA . LEU A 1 916 ? 16.431 -5.785 -35.205 1.00 90.75 916 LEU A CA 1
ATOM 6936 C C . LEU A 1 916 ? 15.404 -6.899 -34.970 1.00 90.75 916 LEU A C 1
ATOM 6938 O O . LEU A 1 916 ? 15.778 -8.071 -34.910 1.00 90.75 916 LEU A O 1
ATOM 6942 N N . GLN A 1 917 ? 14.110 -6.564 -34.927 1.00 88.31 917 GLN A N 1
ATOM 6943 C CA . GLN A 1 917 ? 13.040 -7.563 -34.864 1.00 88.31 917 GLN A CA 1
ATOM 6944 C C . GLN A 1 917 ? 13.061 -8.511 -36.073 1.00 88.31 917 GLN A C 1
ATOM 6946 O O . GLN A 1 917 ? 12.959 -9.725 -35.895 1.00 88.31 917 GLN A O 1
ATOM 6951 N N . ARG A 1 918 ? 13.235 -7.983 -37.294 1.00 87.00 918 ARG A N 1
ATOM 6952 C CA . ARG A 1 918 ? 13.315 -8.799 -38.520 1.00 87.00 918 ARG A CA 1
ATOM 6953 C C . ARG A 1 918 ? 14.545 -9.707 -38.534 1.00 87.00 918 ARG A C 1
ATOM 6955 O O . ARG A 1 918 ? 14.422 -10.877 -38.886 1.00 87.00 918 ARG A O 1
ATOM 6962 N N . LYS A 1 919 ? 15.716 -9.201 -38.130 1.00 83.44 919 LYS A N 1
ATOM 6963 C CA . LYS A 1 919 ? 16.963 -9.990 -38.064 1.00 83.44 919 LYS A CA 1
ATOM 6964 C C . LYS A 1 919 ? 16.849 -11.151 -37.075 1.00 83.44 919 LYS A C 1
ATOM 6966 O O . LYS A 1 919 ? 17.239 -12.267 -37.406 1.00 83.44 919 LYS A O 1
ATOM 6971 N N . ASN A 1 920 ? 16.242 -10.909 -35.915 1.00 75.06 920 ASN A N 1
ATOM 6972 C CA . ASN A 1 920 ? 16.050 -11.938 -34.894 1.00 75.06 920 ASN A CA 1
ATOM 6973 C C . ASN A 1 920 ? 15.030 -13.014 -35.332 1.00 75.06 920 ASN A C 1
ATOM 6975 O O . ASN A 1 920 ? 15.210 -14.195 -35.063 1.00 75.06 920 ASN A O 1
ATOM 6979 N N . GLN A 1 921 ? 13.997 -12.636 -36.095 1.00 64.69 921 GLN A N 1
ATOM 6980 C CA . GLN A 1 921 ? 13.068 -13.597 -36.712 1.00 64.69 921 GLN A CA 1
ATOM 6981 C C . GLN A 1 921 ? 13.710 -14.401 -37.859 1.00 64.69 921 GLN A C 1
ATOM 6983 O O . GLN A 1 921 ? 13.387 -15.572 -38.039 1.00 64.69 921 GLN A O 1
ATOM 6988 N N . GLY A 1 922 ? 14.638 -13.804 -38.616 1.00 51.16 922 GLY A N 1
ATOM 6989 C CA . GLY A 1 922 ? 15.351 -14.465 -39.716 1.00 51.16 922 GLY A CA 1
ATOM 6990 C C . GLY A 1 922 ? 16.405 -15.488 -39.275 1.00 51.16 922 GLY A C 1
ATOM 6991 O O . GLY A 1 922 ? 16.633 -16.461 -39.990 1.00 51.16 922 GLY A O 1
ATOM 6992 N N . GLN A 1 923 ? 17.008 -15.324 -38.092 1.00 45.69 923 GLN A N 1
ATOM 6993 C CA . GLN A 1 923 ? 17.983 -16.277 -37.537 1.00 45.69 923 GLN A CA 1
ATOM 6994 C C . GLN A 1 923 ? 17.364 -17.610 -37.086 1.00 45.69 923 GLN A C 1
ATOM 6996 O O . GLN A 1 923 ? 18.063 -18.618 -37.045 1.00 45.69 923 GLN A O 1
ATOM 7001 N N . VAL A 1 924 ? 16.057 -17.650 -36.810 1.00 39.78 924 VAL A N 1
ATOM 7002 C CA . VAL A 1 924 ? 15.343 -18.895 -36.466 1.00 39.78 924 VAL A CA 1
ATOM 7003 C C . VAL A 1 924 ? 15.074 -19.763 -37.709 1.00 39.78 924 VAL A C 1
ATOM 7005 O O . VAL A 1 924 ? 14.901 -20.970 -37.587 1.00 39.78 924 VAL A O 1
ATOM 7008 N N . CYS A 1 925 ? 15.112 -19.189 -38.919 1.00 37.19 925 CYS A N 1
ATOM 7009 C CA . CYS A 1 925 ? 14.874 -19.916 -40.174 1.00 37.19 925 CYS A CA 1
ATOM 7010 C C . CYS A 1 925 ? 16.143 -20.460 -40.860 1.00 37.19 925 CYS A C 1
ATOM 7012 O O . CYS A 1 925 ? 16.019 -21.093 -41.906 1.00 37.19 925 CYS A O 1
ATOM 7014 N N . SER A 1 926 ? 17.357 -20.220 -40.342 1.00 34.16 926 SER A N 1
ATOM 7015 C CA . SER A 1 926 ? 18.603 -20.505 -41.084 1.00 34.16 926 SER A CA 1
ATOM 7016 C C . SER A 1 926 ? 19.449 -21.675 -40.559 1.00 34.16 926 SER A C 1
ATOM 7018 O O . SER A 1 926 ? 20.605 -21.792 -40.960 1.00 34.16 926 SER A O 1
ATOM 7020 N N . THR A 1 927 ? 18.936 -22.534 -39.671 1.00 35.62 927 THR A N 1
ATOM 7021 C CA . THR A 1 927 ? 19.710 -23.675 -39.127 1.00 35.62 927 THR A CA 1
ATOM 7022 C C . THR A 1 927 ? 19.560 -25.002 -39.880 1.00 35.62 927 THR A C 1
ATOM 7024 O O . THR A 1 927 ? 20.258 -25.951 -39.538 1.00 35.62 927 THR A O 1
ATOM 7027 N N . ASP A 1 928 ? 18.766 -25.072 -40.952 1.00 36.81 928 ASP A N 1
ATOM 7028 C CA . ASP A 1 928 ? 18.643 -26.271 -41.797 1.00 36.81 928 ASP A CA 1
ATOM 7029 C C . ASP A 1 928 ? 19.444 -26.141 -43.099 1.00 36.81 928 ASP A C 1
ATOM 7031 O O . ASP A 1 928 ? 18.880 -26.128 -44.193 1.00 36.81 928 ASP A O 1
ATOM 7035 N N . THR A 1 929 ? 20.774 -26.001 -43.033 1.00 40.72 929 THR A N 1
ATOM 7036 C CA . THR A 1 929 ? 21.607 -26.239 -44.233 1.00 40.72 929 THR A CA 1
ATOM 7037 C C . THR A 1 929 ? 23.080 -26.540 -43.951 1.00 40.72 929 THR A C 1
ATOM 7039 O O . THR A 1 929 ? 23.941 -25.869 -44.499 1.00 40.72 929 THR A O 1
ATOM 7042 N N . ILE A 1 930 ? 23.422 -27.579 -43.176 1.00 39.09 930 ILE A N 1
ATOM 7043 C CA . ILE A 1 930 ? 24.733 -28.251 -43.345 1.00 39.09 930 ILE A CA 1
ATOM 7044 C C . ILE A 1 930 ? 24.616 -29.760 -43.059 1.00 39.09 930 ILE A C 1
ATOM 7046 O O . ILE A 1 930 ? 24.609 -30.167 -41.903 1.00 39.09 930 ILE A O 1
ATOM 7050 N N . SER A 1 931 ? 24.565 -30.579 -44.118 1.00 32.66 931 SER A N 1
ATOM 7051 C CA . SER A 1 931 ? 25.260 -31.878 -44.232 1.00 32.66 931 SER A CA 1
ATOM 7052 C C . SER A 1 931 ? 24.950 -32.512 -45.593 1.00 32.66 931 SER A C 1
ATOM 7054 O O . SER A 1 931 ? 23.900 -33.129 -45.775 1.00 32.66 931 SER A O 1
ATOM 7056 N N . SER A 1 932 ? 25.889 -32.365 -46.527 1.00 33.50 932 SER A N 1
ATOM 7057 C CA . SER A 1 932 ? 26.137 -33.312 -47.622 1.00 33.50 932 SER A CA 1
ATOM 7058 C C . SER A 1 932 ? 27.084 -34.402 -47.148 1.00 33.50 932 SER A C 1
ATOM 7060 O O . SER A 1 932 ? 28.089 -33.998 -46.514 1.00 33.50 932 SER A O 1
#

pLDDT: mean 80.22, std 19.75, range [25.8, 98.62]

Foldseek 3Di:
DQLQVCLLVLVQVVNVVDDLVRQPDADPLQDGSLLNNLLSLNQVSNVCCCPPSVDDQQQFGDDDPRGQRDGSLLSNLLNLSVVSNCCCCPVVVPQLFDAGNQGDGSLLSNLLQLNQVSNCCSCVVVVDQQQDATNQRDGSLLSNLQRACVRQDPQRPSNVVVVVVSVVSPHQQQDATNQRDGSLLSVLLNNNLVVNVCCCPPVVAAQDDATNLQDTSLNSNVLSVNPVSSLCRLQRRQPLLCQLCVLLVHDSNDQDLVSLVVSLVVQLQVQPPPDPDHDPVSNVSSVVSSCCCPVVVSDDQRLQLLPDLVLLLVLLPPDDDDDDDDDLVVVVSSLLSLLLSLQCVVPPPFAQLVCSQVSSCSRPPPDGNDALVSNVHDRPDDSVNVVVVSCSFKDWADDPVPPGIGIHTPRDSVSSSVSGDDDDDDDDDDDDDDDDDDDDDDDDDDDDDDDDDDDDDDPDDDDDDPDQPDQPPDDAFAEEEEALALLSLLLLLLLSSLNGHAAYEHQAQDLPSDPAKDKFWADPLQCVLCVSSVNNVVQQVQCVLFAAAKEFEAEQAFQTLEIGHCLQAPDDDDGDGTTMAIRSRSSVVSVVSHDPNSYHYQKHWQDKDQDPVNQWIWTWIWGNDDDPPDTDIDIGIHSFYEFPHAQPTNLLCVLVVFDKDFLQKKKKKFKFPDDDLCAFSHWYWYAHLFKIKTKGFYGQDPDPVRTTIMMMMMMGRHNDPVVSVVQQVVALVSVLVVLLVVSVSGDPPRNVRSVRTDSVGMGMDTDIATQAADADDPVQPDPPHSLQDSYYYAFNSHFNAAPLVSCRSSLSSSLSNLLSVLASVCSVVSHDPSNSVSRNVSSNVSRVVRNVVRVVRSVSSNCRNHPVVVNSLVHYYVNDDSVCRVVLSVVCVVVVLGCNVSVCNSVVSSVSSVVVVVVVVVVVVPPPDDDD

Radius of gyration: 34.72 Å; chains: 1; bounding box: 67×89×102 Å

InterPro domains:
  IPR001623 DnaJ domain [PS50076] (243-317)
  IPR002110 Ankyrin repeat [PF12796] (7-96)
  IPR002110 Ankyrin repeat [PF13637] (160-199)
  IPR002110 Ankyrin repeat [PS50088] (68-101)
  IPR002110 Ankyrin repeat [SM00248] (29-59)
  IPR002110 Ankyrin repeat [SM00248] (68-100)
  IPR002110 Ankyrin repeat [SM00248] (102-132)
  IPR002110 Ankyrin repeat [SM00248] (179-208)
  IPR002938 FAD-binding domain [PF01494] (478-654)
  IPR002938 FAD-binding domain [PF01494] (788-856)
  IPR036188 FAD/NAD(P)-binding domain superfamily [G3DSA:3.50.50.60] (475-871)
  IPR036188 FAD/NAD(P)-binding domain superfamily [SSF51905] (478-867)
  IPR036770 Ankyrin repeat-containing domain superfamily [G3DSA:1.25.40.20] (2-147)
  IPR036770 Ankyrin repeat-containing domain superfamily [G3DSA:1.25.40.20] (155-237)
  IPR036770 Ankyrin repeat-containing domain superfamily [SSF48403] (15-234)
  IPR036869 Chaperone J-domain superfamily [G3DSA:1.10.287.110] (238-299)
  IPR036869 Chaperone J-domain superfamily [SSF46565] (245-308)

Secondary structure (DSSP, 8-state):
--HHHHHHHT-HHHHHTS-HHHHT---TTS--HHHHHHHHT-HHHHHHHHHTS---TTPPPPS-SS--S--HHHHHHHTT-HHHHHHHHHTT---SS---TTS--HHHHHHHTT-HHHHHIIIIIT---TT---TTS--HHHHHHT--HHHH-TTSGGGHHHHHHHHHTT--SS---TTS--HHHHHHHTT-HHHHHHHHHHH---S-S--TTS--HHHHHHHTT-HHHHHHHHHHS-HHHHHHHHHTT--TT---HHHHHHHHHHHHHHH-TTSTT--HHHHHHHHHHHHHHHTSTT------GGG-HHHHHHHTT----S-----HHHHHHHHHHHHHHHHHTTGGG-EEHHHHHHHHHHHSTT-PPPPGGGGTS-TT--HHHHHHTTTTTEEEE--TTSPPPEEEESS-HHHHHTT--PPPPPP--PPPPPPPP------------------PPPP-PPPPP--PPPPPPTTSPPEEEE--SHHHHHHHHHHHTTT--EEEEESSSSGGG-----EEEE-GGGHHHHHHTT-HHHHHHHHHTS----EEEEETT--EEEEESSTT-S----SPPPEEEEHHHHHHHHHTTSPTT-EEETEEEEEEEE-TTSS-EEEEEEE--SSS----EEEEEESEEEE-S-TT-HHHHHHH-PPPEEEEEEEEEEEE----GGGSS-EEEEE-SSEEEEEEEEEE-SSTT-PEEEEEEEEEE---HHHHHHHHHTHHHHHHHHHHHHTTTSPTTHHHHHHHS-GGG-EEEEEEE-PPPPPPPTT---TTSTTS-SEEE-GGGTS---GGGS-HHHHHHHHHHHHHHHHHHHHHTT-SHHHHHHHHHHHHHHHHHHHHHHHHHHHHHHHHTSGGGG-GGGT-BTTS-HHHHHHHHHHHHHTT--GGGTTTHHHHHHHHHHHHHHHHHHHTT--S----

Organism: Prymnesium parvum (NCBI:txid97485)